Protein 7MHY (pdb70)

GO terms:
  GO:0005783 endoplasmic reticulum (C, IDA)
  GO:0005789 endoplasmic reticulum membrane (C, IDA)
  GO:0005794 Golgi apparatus (C, IDA)
  GO:0045880 positive regulation of smoothened signaling pathway (P, IDA)
  GO:0051604 protein maturation (P, IDA)
  GO:0019706 protein-cysteine S-palmitoyltransferase activity (F, IDA)
  GO:0005789 endoplasmic reticulum membrane (C, TAS)
  GO:0008374 O-acyltransferase activity (F, TAS)
  GO:0005515 protein binding (F, IPI)

InterPro domains:
  IPR004299 Membrane bound O-acyl transferase, MBOAT [PF03062] (125-441)
  IPR051085 Membrane-bound O-acyltransferase [PTHR13285] (1-488)

B-factor: mean 45.44, std 17.38, range [21.44, 92.47]

Solvent-accessible surface area: 40853 Å² total; per-residue (Å²): 142,20,49,89,163,20,66,47,97,28,79,120,34,8,86,37,15,18,135,104,2,40,116,19,0,82,90,12,0,72,103,16,42,121,14,0,46,75,1,9,120,13,94,110,48,133,75,34,83,59,38,51,24,6,32,35,39,93,35,11,42,13,15,34,82,19,17,132,115,105,19,70,157,10,36,94,18,1,37,71,47,1,32,118,7,18,104,141,41,31,138,94,6,5,86,61,2,30,120,25,0,37,131,0,0,130,26,13,0,27,90,40,0,24,49,31,0,60,88,6,0,56,67,3,32,74,37,0,102,144,91,31,56,124,76,3,45,91,17,2,64,118,19,2,26,55,5,71,88,122,48,44,45,70,71,3,36,185,101,30,106,78,66,49,45,5,62,0,0,40,54,0,1,26,13,0,3,4,1,1,1,2,0,0,1,16,10,4,16,13,6,49,0,13,35,31,58,14,38,45,63,67,21,0,23,2,0,0,0,3,4,6,0,1,14,35,6,12,16,2,57,3,67,36,2,22,122,16,6,31,86,79,124,117,68,76,94,178,56,15,119,75,50,33,62,123,13,80,39,161,13,114,81,35,82,122,74,0,7,42,15,3,0,55,9,0,0,21,0,0,15,44,0,30,3,11,0,74,53,10,59,43,96,1,0,30,0,0,8,24,0,8,26,24,4,36,28,6,4,32,13,13,23,20,3,47,10,4,11,9,0,110,15,6,36,7,97,18,29,67,47,9,82,42,20,32,27,10,29,20,8,34,13,15,60,122,55,20,39,29,4,20,46,81,6,21,61,112,10,11,34,108,55,49,9,12,76,130,133,35,58,141,15,10,65,115,1,12,37,86,16,24,39,22,11,0,61,32,76,10,27,119,106,63,4,109,47,16,5,60,58,0,65,93,8,16,32,84,33,44,40,72,153,113,98,64,110,49,115,102,68,33,63,62,57,59,85,183,92,58,67,58,26,84,23,72,109,82,0,42,116,7,6,66,25,1,12,67,10,42,21,0,19,2,8,48,50,23,16,43,98,1,6,127,15,10,113,60,35,16,44,81,133,12,149,69,200,43,4,96,62,50,46,34,69,10,57,22,15,0,4,28,0,5,26,118,9,128,92,61,102,131,22,132,14,60,18,39,50,80,46,142,10,48,92,63,36,57,13,118,1,31,0,103,4,51,48,40,106,22,76,7,14,31,0,0,0,0,11,25,58,112,71,116,21,10,56,9,0,0,18,6,0,7,41,65,49,43,54,75,68,19,107,151,13,51,117,46,9,70,12,65,34,58,135,107,44,27,9,0,60,0,61,4,51,88,1,72,84,113,28,24,6,38,0,13,0,0,0,0,9,1,7,2,5,0,0,23,48,36,3,111,13,4,97,2,49,10,97,152,6,127,20,79,20,80,48,148,51,27,115,17,77,121,41,40,129,2,64,0,54,4,158,4,79,77,36,0,62,149,95,22,20,0,0,0,0,8,15,56,119,80,109,31,5,97,5,2,0,10,31,5,72,33,106,48,108,79,17,57,84,55,5,62,5,58,30,38,21,41,87,4,38,0,28,0,68,46,3,52,50,67,3,38,3,33,0,8,0,0,0,0,47,68,31,67,16,37,16,4,59,12,0,99,1,32,57,136,101,111,10,60,12,37,32,115,64,182,109,55,6,15,0,91,6,44,63,34,88,14,49,54,24,0,0,0,0,0,24,35,14,113,64,141,18,7,67,16,1,0,19,2,15,5,64,57,29,58,44,72,58,6,103,114,17,130,79,182,24,52,15,46,53,47,119,50,96,0,31,2,83,90,111,0,30,5,10,0,0,12,0,51,21,104,41,37,2,0,15,90,32,0,104,14,3,70,20,89,53,71,22,94,12,92,52,131,72,33,94,120,103,6,48,2,46,16,99,88,64,1,81,44,72,35,58,40,29,3,1,1,2,0,10,17,87,117,80,107,25,5,51,14,34,2,58,47,30,49,42,54,72,135,114,64,0,67,16,92,57,63,66,7,49,2,57,85,87,51,9,24,3,14,0,0,0,4,8,40,127,57,22,28,18,5,50,10,0,128,39,37,103,99

Nearest PDB structures (foldseek):
  7urf-assembly1_A  TM=1.000E+00  e=2.811E-63  Homo sapiens
  7mhz-assembly1_A  TM=9.992E-01  e=2.027E-62  Homo sapiens
  7q1u-assembly1_A  TM=9.968E-01  e=4.047E-60  Homo sapiens
  7q6z-assembly1_A  TM=9.977E-01  e=3.311E-59  Homo sapiens
  6bug-assembly1_C  TM=6.279E-01  e=1.475E-06  Streptococcus thermophilus

Secondary structure (P-SEA, 3-state):
cccaaaaaaaaaaaaaaaaaaaaaaaaaaaaaaaaaaaabbbbbccccccccccccaaaaaaaaaaaacccaaaaaaaaaaaaaaaaccccaaaaaaaaaaaaaaaacccaaaaaaaaaaaaaaaaaaccccaaaaaaaaaaaaaaaccaaaaaaaaaacccaaaaaaaaaaaaaaaaaaaaaaaaaaacccccccccccaaaaaaaaaccccccccccccaaaaaaaaaccccccaaaaaaaaaaaaaaaaaaaaaaaaaaaccaaaaaaacaaaaacccaaaaaaaaaaaaaaaaaaaaaaaaaaaaaaaaaccccccccccccccccaaaaaaccaaaaaaaaacccccccccccccaaaaaaaaaaaaaaaaaaacccaaaaaaaaaaaaaaaaaaaaaaaaacaaaaaaaaacccaaaaaaaaaaaaaaaaaaaaaaaaaaaccaaaaaaaaaaccccccccaaaaaaaaaaaaaaaaaaaacccc/cbbbbbbbbbbbccccccccccccccccccbbbbbbbbbcccbbbbbccccccccccccccccccccbbbbbbccccbbbbbbcccccccbbbbbbbbbccccccccccccbbbbbcc/cbbbbbcccbbbbcccbbbbbbbbbccccccccbbbbbbbcccccccccccccccccccccccbbbbbcccccbbbbccccccccbbbbbbbccccccccccbbbbbcc/cccccccccccbbbbbbcccccccbbbbbbbbcccccccccccccccccbbbbcccccccbbbbbccccccccccbbbbbbbbccccccccccccccccc/cccccccccccccbbbbbcccccccccccccbbbbbcccccccccccccccccccccccccccccccccbbbbbbbbccccccccccbbbbbcc

Foldseek 3Di:
DDPPVLLVVLVVLLVVLQVVLLVQQLVVVVVCVVVLCVVFPFDFDPLPPTFTFGPQLCVLNLVVVCCVPQDVVLLVVLLVQLVVCLVPPLLCSLVSLLVSLLVSQCVQQNPVLSVLLVVLLVVLLVQLVVLDLVSNVVSLVVQLVCLPDDVSLVVLVVVDDDCSSSVQSSQQSLQLSLLSSLLSNCSSVDDDDVCPVCNDPSNSSSSQSNHLPRRHEFADHSVLVSVLSNPSDDDPVVVLVVLLVVLVVVLVVLVSVLRVLRRRGVLSSCLVPLVNLLPRDLSNVVNSLVSLVQSVLSSQCNVHSSSCSSVVSSVTHGFDAADGPLLDQALVVRLCGHRPRVSVSCVPSQQPVLPAPHPPLVSPLVSLLRSLVVVLVSVPVDPLSVQLSVLSSVRVSVVVVVVVVCPPPVNVVVCPVPDDPVVVLLVVLLVSLVRVVSVSLSVLCVSRNDSSSVSCCCVQPPVCNPPSVVVSSVSSSSSSSSSVVVVVPPD/DKAKEWDEAEEAEAQAKDKIKMFIDDDDDQWKKKWKWWAADVGDIDTAKIATQRPGDIDGDPVCPPFWDKDHHNVRRMIMIMGGNDDQVRFTWMKIFIDDDVRPDGPYIYPTYTYGHD/DKAKEKPDQEDEDAFFAKDKIKMFIPFWQPPLRFKWKWWAADPGDIDTAAGSQFHGDPPHDPQWGKDDDTRMIMIMGHGHHVVRFTKMKMWGDDSDDIDIYPIYGYDND/DAWEWDAAELPKIKTADDDDDQQPWKKWKWWQAPVGGIGTFWIARSNVRDIDGDPVNPDQKDKGDDDSMIMIDAQIWMKMFTADDDDGGGDDIYPTYGHD/DAWEWPDQEDEPKIKIADPDWQQAPVGFRQKWKWWAAVPGDTHTFARGAQHGPVCSFHDDTRMGMGDDPFTKMKMWGDRDPPIDIYPIHGYDHD

Organism: Homo sapiens (NCBI:txid9606)

Structure (mmCIF, N/CA/C/O backbone):
data_7MHY
#
_entry.id   7MHY
#
_cell.length_a   1.00
_cell.length_b   1.00
_cell.length_c   1.00
_cell.angle_alpha   90.00
_cell.angle_beta   90.00
_cell.angle_gamma   90.00
#
_symmetry.space_group_name_H-M   'P 1'
#
loop_
_entity.id
_entity.type
_entity.pdbx_description
1 polymer 'Protein-cysteine N-palmitoyltransferase HHAT'
2 polymer '1C06 Fab heavy chain'
3 polymer '1C06 Fab light chain'
4 polymer '3H02 Fab heavy chain'
5 polymer '3H02 Fab light chain'
6 non-polymer 'PROTOPORPHYRIN IX CONTAINING FE'
7 non-polymer Palmitoyl-CoA
8 non-polymer Digitonin
9 water water
#
loop_
_atom_site.group_PDB
_atom_site.id
_atom_site.type_symbol
_atom_site.label_atom_id
_atom_site.label_alt_id
_atom_site.label_comp_id
_atom_site.label_asym_id
_atom_site.label_entity_id
_atom_site.label_seq_id
_atom_site.pdbx_PDB_ins_code
_atom_site.Cartn_x
_atom_site.Cartn_y
_atom_site.Cartn_z
_atom_site.occupancy
_atom_site.B_iso_or_equiv
_atom_site.auth_seq_id
_atom_site.auth_comp_id
_atom_site.auth_asym_id
_atom_site.auth_atom_id
_atom_site.pdbx_PDB_model_num
ATOM 1 N N . MET A 1 1 ? 160.99900 191.77100 151.10900 1.000 66.61000 1 MET A N 1
ATOM 2 C CA . MET A 1 1 ? 160.07900 192.89700 151.04600 1.000 66.61000 1 MET A CA 1
ATOM 3 C C . MET A 1 1 ? 160.00100 193.64800 152.37100 1.000 66.61000 1 MET A C 1
ATOM 4 O O . MET A 1 1 ? 159.76700 194.85300 152.38900 1.000 66.61000 1 MET A O 1
ATOM 9 N N . LEU A 1 2 ? 160.20100 192.94500 153.47900 1.000 60.70000 2 LEU A N 1
ATOM 10 C CA . LEU A 1 2 ? 160.21800 193.61200 154.76400 1.000 60.70000 2 LEU A CA 1
ATOM 11 C C . LEU A 1 2 ? 161.47900 194.45900 154.87100 1.000 60.70000 2 LEU A C 1
ATOM 12 O O . LEU A 1 2 ? 162.46600 194.20000 154.18100 1.000 60.70000 2 LEU A O 1
ATOM 17 N N . PRO A 1 3 ? 161.47300 195.48300 155.71800 1.000 57.52000 3 PRO A N 1
ATOM 18 C CA . PRO A 1 3 ? 162.72100 196.19900 155.98700 1.000 57.52000 3 PRO A CA 1
ATOM 19 C C . PRO A 1 3 ? 163.75100 195.24500 156.56100 1.000 57.52000 3 PRO A C 1
ATOM 20 O O . PRO A 1 3 ? 163.41800 194.28800 157.26000 1.000 57.52000 3 PRO A O 1
ATOM 24 N N . ARG A 1 4 ? 165.01900 195.50100 156.24200 1.000 56.06000 4 ARG A N 1
ATOM 25 C CA . ARG A 1 4 ? 166.06300 194.57300 156.65200 1.000 56.06000 4 ARG A CA 1
ATOM 26 C C . ARG A 1 4 ? 166.10900 194.43100 158.16600 1.000 56.06000 4 ARG A C 1
ATOM 27 O O . ARG A 1 4 ? 166.27300 193.32300 158.68800 1.000 56.06000 4 ARG A O 1
ATOM 29 N N . TRP A 1 5 ? 165.95800 195.53900 158.89100 1.000 54.55000 5 TRP A N 1
ATOM 30 C CA . TRP A 1 5 ? 166.12600 195.49000 160.33700 1.000 54.55000 5 TRP A CA 1
ATOM 31 C C . TRP A 1 5 ? 165.01200 194.69400 161.00400 1.000 54.55000 5 TRP A C 1
ATOM 32 O O . TRP A 1 5 ? 165.25400 193.98400 161.98300 1.000 54.55000 5 TRP A O 1
ATOM 43 N N . GLU A 1 6 ? 163.78700 194.79600 160.49100 1.000 50.73000 6 GLU A N 1
ATOM 44 C CA . GLU A 1 6 ? 162.68600 194.03200 161.06800 1.000 50.73000 6 GLU A CA 1
ATOM 45 C C . GLU A 1 6 ? 162.92200 192.53500 160.93300 1.000 50.73000 6 GLU A C 1
ATOM 46 O O . GLU A 1 6 ? 162.71100 191.78000 161.88600 1.000 50.73000 6 GLU A O 1
ATOM 52 N N . LEU A 1 7 ? 163.36200 192.08700 159.76100 1.000 46.76000 7 LEU A N 1
ATOM 53 C CA . LEU A 1 7 ? 163.64900 190.67300 159.57500 1.000 46.76000 7 LEU A CA 1
ATOM 54 C C . LEU A 1 7 ? 164.84700 190.24000 160.40600 1.000 46.76000 7 LEU A C 1
ATOM 55 O O . LEU A 1 7 ? 164.90100 189.09800 160.86600 1.000 46.76000 7 LEU A O 1
ATOM 60 N N . ALA A 1 8 ? 165.82300 191.12800 160.58700 1.000 45.39000 8 ALA A N 1
ATOM 61 C CA . ALA A 1 8 ? 166.95800 190.83300 161.45200 1.000 45.39000 8 ALA A CA 1
ATOM 62 C C . ALA A 1 8 ? 166.51800 190.61700 162.89300 1.000 45.39000 8 ALA A C 1
ATOM 63 O O . ALA A 1 8 ? 167.03100 189.72600 163.57500 1.000 45.39000 8 ALA A O 1
ATOM 65 N N . LEU A 1 9 ? 165.58700 191.43600 163.38400 1.000 44.05000 9 LEU A N 1
ATOM 66 C CA . LEU A 1 9 ? 165.07400 191.24000 164.73800 1.000 44.05000 9 LEU A CA 1
ATOM 67 C C . LEU A 1 9 ? 164.35100 189.90900 164.87100 1.000 44.05000 9 LEU A C 1
ATOM 68 O O . LEU A 1 9 ? 164.47300 189.23000 165.89400 1.000 44.05000 9 LEU A O 1
ATOM 73 N N . TYR A 1 10 ? 163.58500 189.52700 163.85600 1.000 39.90000 10 TYR A N 1
ATOM 74 C CA . TYR A 1 10 ? 162.90900 188.23900 163.88700 1.000 39.90000 10 TYR A CA 1
ATOM 75 C C . TYR A 1 10 ? 163.91000 187.09800 163.97200 1.000 39.90000 10 TYR A C 1
ATOM 76 O O . TYR A 1 10 ? 163.70500 186.14000 164.72300 1.000 39.90000 10 TYR A O 1
ATOM 85 N N . LEU A 1 11 ? 164.99000 187.17200 163.19400 1.000 40.99000 11 LEU A N 1
ATOM 86 C CA . LEU A 1 11 ? 165.99900 186.12100 163.23200 1.000 40.99000 11 LEU A CA 1
ATOM 87 C C . LEU A 1 11 ? 166.67800 186.05100 164.59500 1.000 40.99000 11 LEU A C 1
ATOM 88 O O . LEU A 1 11 ? 166.98300 184.95900 165.08700 1.000 40.99000 11 LEU A O 1
ATOM 93 N N . LEU A 1 12 ? 166.96900 187.20500 165.19800 1.000 40.36000 12 LEU A N 1
ATOM 94 C CA . LEU A 1 12 ? 167.55700 187.21200 166.53300 1.000 40.36000 12 LEU A CA 1
ATOM 95 C C . LEU A 1 12 ? 166.62300 186.57800 167.55300 1.000 40.36000 12 LEU A C 1
ATOM 96 O O . LEU A 1 12 ? 167.05800 185.78800 168.39600 1.000 40.36000 12 LEU A O 1
ATOM 101 N N . ALA A 1 13 ? 165.33900 186.93300 167.50900 1.000 37.98000 13 ALA A N 1
ATOM 102 C CA . ALA A 1 13 ? 164.37500 186.36400 168.44300 1.000 37.98000 13 ALA A CA 1
ATOM 103 C C . ALA A 1 13 ? 164.23200 184.86300 168.24000 1.000 37.98000 13 ALA A C 1
ATOM 104 O O . ALA A 1 13 ? 164.06300 184.11300 169.20500 1.000 37.98000 13 ALA A O 1
ATOM 106 N N . SER A 1 14 ? 164.25100 184.41200 166.98700 1.000 36.82000 14 SER A N 1
ATOM 107 C CA . SER A 1 14 ? 164.10100 182.98900 166.70700 1.000 36.82000 14 SER A CA 1
ATOM 108 C C . SER A 1 14 ? 165.28800 182.20500 167.24700 1.000 36.82000 14 SER A C 1
ATOM 109 O O . SER A 1 14 ? 165.11700 181.18000 167.91400 1.000 36.82000 14 SER A O 1
ATOM 112 N N . LEU A 1 15 ? 166.50200 182.65200 166.92800 1.000 36.27000 15 LEU A N 1
ATOM 113 C CA . LEU A 1 15 ? 167.70700 182.03800 167.47400 1.000 36.27000 15 LEU A CA 1
ATOM 114 C C . LEU A 1 15 ? 167.73100 182.11500 168.99200 1.000 36.27000 15 LEU A C 1
ATOM 115 O O . LEU A 1 15 ? 168.28300 181.23200 169.65200 1.000 36.27000 15 LEU A O 1
ATOM 120 N N . GLY A 1 16 ? 167.17600 183.18600 169.55800 1.000 36.46000 16 GLY A N 1
ATOM 121 C CA . GLY A 1 16 ? 167.17000 183.33400 171.00200 1.000 36.46000 16 GLY A CA 1
ATOM 122 C C . GLY A 1 16 ? 166.41000 182.24500 171.73400 1.000 36.46000 16 GLY A C 1
ATOM 123 O O . GLY A 1 16 ? 166.92100 181.66700 172.69200 1.000 36.46000 16 GLY A O 1
ATOM 124 N N . PHE A 1 17 ? 165.17700 181.94800 171.31300 1.000 33.88000 17 PHE A N 1
ATOM 125 C CA . PHE A 1 17 ? 164.44700 180.96400 172.10500 1.000 33.88000 17 PHE A CA 1
ATOM 126 C C . PHE A 1 17 ? 164.97900 179.55500 171.87900 1.000 33.88000 17 PHE A C 1
ATOM 127 O O . PHE A 1 17 ? 164.93300 178.73900 172.79900 1.000 33.88000 17 PHE A O 1
ATOM 135 N N . HIS A 1 18 ? 165.45900 179.23100 170.67600 1.000 34.20000 18 HIS A N 1
ATOM 136 C CA . HIS A 1 18 ? 166.12900 177.94700 170.48700 1.000 34.20000 18 HIS A CA 1
ATOM 137 C C . HIS A 1 18 ? 167.25300 177.74300 171.48900 1.000 34.20000 18 HIS A C 1
ATOM 138 O O . HIS A 1 18 ? 167.27900 176.74700 172.21500 1.000 34.20000 18 HIS A O 1
ATOM 145 N N . PHE A 1 19 ? 168.18200 178.69000 171.56100 1.000 39.42000 19 PHE A N 1
ATOM 146 C CA . PHE A 1 19 ? 169.38000 178.44600 172.35200 1.000 39.42000 19 PHE A CA 1
ATOM 147 C C . PHE A 1 19 ? 169.11200 178.55500 173.84600 1.000 39.42000 19 PHE A C 1
ATOM 148 O O . PHE A 1 19 ? 169.68500 177.79500 174.63000 1.000 39.42000 19 PHE A O 1
ATOM 156 N N . TYR A 1 20 ? 168.25500 179.48400 174.27100 1.000 38.83000 20 TYR A N 1
ATOM 157 C CA . TYR A 1 20 ? 167.95400 179.56400 175.69600 1.000 38.83000 20 TYR A CA 1
ATOM 158 C C . TYR A 1 20 ? 167.16900 178.35200 176.17500 1.000 38.83000 20 TYR A C 1
ATOM 159 O O . TYR A 1 20 ? 167.40400 177.85100 177.27700 1.000 38.83000 20 TYR A O 1
ATOM 168 N N . SER A 1 21 ? 166.22700 177.87200 175.37100 1.000 34.86000 21 SER A N 1
ATOM 169 C CA . SER A 1 21 ? 165.47100 176.68500 175.74600 1.000 34.86000 21 SER A CA 1
ATOM 170 C C . SER A 1 21 ? 166.36700 175.45300 175.80000 1.000 34.86000 21 SER A C 1
ATOM 171 O O . SER A 1 21 ? 166.15200 174.56100 176.62400 1.000 34.86000 21 SER A O 1
ATOM 174 N N . PHE A 1 22 ? 167.35100 175.37000 174.90800 1.000 36.05000 22 PHE A N 1
ATOM 175 C CA . PHE A 1 22 ? 168.33200 174.29100 174.98000 1.000 36.05000 22 PHE A CA 1
ATOM 176 C C . PHE A 1 22 ? 169.12200 174.34400 176.27900 1.000 36.05000 22 PHE A C 1
ATOM 177 O O . PHE A 1 22 ? 169.42700 173.30400 176.86700 1.000 36.05000 22 PHE A O 1
ATOM 185 N N . TYR A 1 23 ? 169.49000 175.54300 176.72300 1.000 44.35000 23 TYR A N 1
ATOM 186 C CA . TYR A 1 23 ? 170.17900 175.68300 177.99900 1.000 44.35000 23 TYR A CA 1
ATOM 187 C C . TYR A 1 23 ? 169.31900 175.17700 179.14500 1.000 44.35000 23 TYR A C 1
ATOM 188 O O . TYR A 1 23 ? 169.81800 174.51700 180.06100 1.000 44.35000 23 TYR A O 1
ATOM 197 N N . GLU A 1 24 ? 168.02900 175.49900 179.12800 1.000 37.39000 24 GLU A N 1
ATOM 198 C CA . GLU A 1 24 ? 167.14100 175.04700 180.19000 1.000 37.39000 24 GLU A CA 1
ATOM 199 C C . GLU A 1 24 ? 167.07900 173.52800 180.25600 1.000 37.39000 24 GLU A C 1
ATOM 200 O O . GLU A 1 24 ? 167.08800 172.94800 181.34500 1.000 37.39000 24 GLU A O 1
ATOM 205 N N . VAL A 1 25 ? 166.98400 172.87100 179.10100 1.000 33.48000 25 VAL A N 1
ATOM 206 C CA . VAL A 1 25 ? 166.92800 171.41400 179.05800 1.000 33.48000 25 VAL A CA 1
ATOM 207 C C . VAL A 1 25 ? 168.23900 170.80600 179.53400 1.000 33.48000 25 VAL A C 1
ATOM 208 O O . VAL A 1 25 ? 168.24700 169.77700 180.21500 1.000 33.48000 25 VAL A O 1
ATOM 212 N N . TYR A 1 26 ? 169.36600 171.41100 179.16700 1.000 36.35000 26 TYR A N 1
ATOM 213 C CA . TYR A 1 26 ? 170.65500 170.91200 179.62900 1.000 36.35000 26 TYR A CA 1
ATOM 214 C C . TYR A 1 26 ? 170.75000 170.94700 181.14400 1.000 36.35000 26 TYR A C 1
ATOM 215 O O . TYR A 1 26 ? 171.30000 170.03200 181.76200 1.000 36.35000 26 TYR A O 1
ATOM 224 N N . LYS A 1 27 ? 170.24000 172.00900 181.75700 1.000 37.58000 27 LYS A N 1
ATOM 225 C CA . LYS A 1 27 ? 170.32300 172.15200 183.20300 1.000 37.58000 27 LYS A CA 1
ATOM 226 C C . LYS A 1 27 ? 169.41700 171.15900 183.92700 1.000 37.58000 27 LYS A C 1
ATOM 227 O O . LYS A 1 27 ? 169.81700 170.58400 184.94300 1.000 37.58000 27 LYS A O 1
ATOM 233 N N . VAL A 1 28 ? 168.18700 170.96000 183.44800 1.000 35.72000 28 VAL A N 1
ATOM 234 C CA . VAL A 1 28 ? 167.29900 169.97800 184.07200 1.000 35.72000 28 VAL A CA 1
ATOM 235 C C . VAL A 1 28 ? 167.93400 168.59100 184.07200 1.000 35.72000 28 VAL A C 1
ATOM 236 O O . VAL A 1 28 ? 167.99700 167.92300 185.10600 1.000 35.72000 28 VAL A O 1
ATOM 240 N N . SER A 1 29 ? 168.41500 168.13700 182.92300 1.000 34.28000 29 SER A N 1
ATOM 241 C CA . SER A 1 29 ? 169.43000 167.09800 182.94000 1.000 34.28000 29 SER A CA 1
ATOM 242 C C . SER A 1 29 ? 170.72600 167.71800 183.43600 1.000 34.28000 29 SER A C 1
ATOM 245 N N . ARG A 1 30 ? 171.54100 166.92400 184.10800 1.000 38.92000 30 ARG A N 1
ATOM 246 C CA . ARG A 1 30 ? 172.61200 167.36000 184.98800 1.000 38.92000 30 ARG A CA 1
ATOM 247 C C . ARG A 1 30 ? 172.06600 167.73500 186.35400 1.000 38.92000 30 ARG A C 1
ATOM 248 O O . ARG A 1 30 ? 172.84300 167.84600 187.29600 1.000 38.92000 30 ARG A O 1
ATOM 256 N N . GLU A 1 31 ? 170.75900 167.90900 186.50900 1.000 40.81000 31 GLU A N 1
ATOM 257 C CA . GLU A 1 31 ? 170.14300 167.98800 187.82200 1.000 40.81000 31 GLU A CA 1
ATOM 258 C C . GLU A 1 31 ? 169.48700 166.68300 188.23100 1.000 40.81000 31 GLU A C 1
ATOM 259 O O . GLU A 1 31 ? 169.38500 166.39800 189.42600 1.000 40.81000 31 GLU A O 1
ATOM 265 N N . HIS A 1 32 ? 169.06800 165.87000 187.26600 1.000 37.09000 32 HIS A N 1
ATOM 266 C CA . HIS A 1 32 ? 168.43800 164.59200 187.55000 1.000 37.09000 32 HIS A CA 1
ATOM 267 C C . HIS A 1 32 ? 169.22800 163.44700 186.94100 1.000 37.09000 32 HIS A C 1
ATOM 268 O O . HIS A 1 32 ? 168.65700 162.42800 186.56700 1.000 37.09000 32 HIS A O 1
ATOM 275 N N . GLU A 1 33 ? 170.54400 163.60300 186.82800 1.000 39.72000 33 GLU A N 1
ATOM 276 C CA . GLU A 1 33 ? 171.34900 162.54900 186.22600 1.000 39.72000 33 GLU A CA 1
ATOM 277 C C . GLU A 1 33 ? 171.29700 161.27900 187.06100 1.000 39.72000 33 GLU A C 1
ATOM 278 O O . GLU A 1 33 ? 171.17900 160.17600 186.52100 1.000 39.72000 33 GLU A O 1
ATOM 284 N N . GLU A 1 34 ? 171.40200 161.41300 188.38300 1.000 39.45000 34 GLU A N 1
ATOM 285 C CA . GLU A 1 34 ? 171.38700 160.24400 189.25200 1.000 39.45000 34 GLU A CA 1
ATOM 286 C C . GLU A 1 34 ? 170.00900 159.60300 189.29700 1.000 39.45000 34 GLU A C 1
ATOM 287 O O . GLU A 1 34 ? 169.89100 158.37600 189.34800 1.000 39.45000 34 GLU A O 1
ATOM 293 N N . GLU A 1 35 ? 168.95700 160.41700 189.31200 1.000 37.61000 35 GLU A N 1
ATOM 294 C CA . GLU A 1 35 ? 167.60700 159.86900 189.29900 1.000 37.61000 35 GLU A CA 1
ATOM 295 C C . GLU A 1 35 ? 167.30600 159.17200 187.98100 1.000 37.61000 35 GLU A C 1
ATOM 296 O O . GLU A 1 35 ? 166.63700 158.13700 187.96200 1.000 37.61000 35 GLU A O 1
ATOM 302 N N . LEU A 1 36 ? 167.77600 159.73200 186.86700 1.000 35.28000 36 LEU A N 1
ATOM 303 C CA . LEU A 1 36 ? 167.53700 159.13100 185.56300 1.000 35.28000 36 LEU A CA 1
ATOM 304 C C . LEU A 1 36 ? 168.42400 157.92000 185.32100 1.000 35.28000 36 LEU A C 1
ATOM 305 O O . LEU A 1 36 ? 168.05500 157.03300 184.54900 1.000 35.28000 36 LEU A O 1
ATOM 310 N N . ASP A 1 37 ? 169.58800 157.86600 185.96500 1.000 38.74000 37 ASP A N 1
ATOM 311 C CA . ASP A 1 37 ? 170.52200 156.77400 185.72500 1.000 38.74000 37 ASP A CA 1
ATOM 312 C C . ASP A 1 37 ? 169.98500 155.44700 186.23500 1.000 38.74000 37 ASP A C 1
ATOM 313 O O . ASP A 1 37 ? 170.24000 154.40000 185.63100 1.000 38.74000 37 ASP A O 1
ATOM 318 N N . GLN A 1 38 ? 169.25700 155.45700 187.35000 1.000 36.20000 38 GLN A N 1
ATOM 319 C CA . GLN A 1 38 ? 168.77900 154.20800 187.92200 1.000 36.20000 38 GLN A CA 1
ATOM 320 C C . GLN A 1 38 ? 167.50500 153.69400 187.27400 1.000 36.20000 38 GLN A C 1
ATOM 321 O O . GLN A 1 38 ? 167.13100 152.54500 187.51800 1.000 36.20000 38 GLN A O 1
ATOM 327 N N . GLU A 1 39 ? 166.82900 154.50100 186.46600 1.000 34.19000 39 GLU A N 1
ATOM 328 C CA . GLU A 1 39 ? 165.67000 154.02900 185.72400 1.000 34.19000 39 GLU A CA 1
ATOM 329 C C . GLU A 1 39 ? 165.97300 153.78800 184.25900 1.000 34.19000 39 GLU A C 1
ATOM 330 O O . GLU A 1 39 ? 165.34000 152.93500 183.63800 1.000 34.19000 39 GLU A O 1
ATOM 336 N N . PHE A 1 40 ? 166.91200 154.53700 183.69800 1.000 34.27000 40 PHE A N 1
ATOM 337 C CA . PHE A 1 40 ? 167.35000 154.38900 182.32000 1.000 34.27000 40 PHE A CA 1
ATOM 338 C C . PHE A 1 40 ? 168.86000 154.28000 182.33300 1.000 34.27000 40 PHE A C 1
ATOM 339 O O . PHE A 1 40 ? 169.53200 155.08100 182.98300 1.000 34.27000 40 PHE A O 1
ATOM 347 N N . GLU A 1 41 ? 169.39300 153.28900 181.64500 1.000 41.78000 41 GLU A N 1
ATOM 348 C CA . GLU A 1 41 ? 170.83500 153.09700 181.63500 1.000 41.78000 41 GLU A CA 1
ATOM 349 C C . GLU A 1 41 ? 171.47500 154.16200 180.75300 1.000 41.78000 41 GLU A C 1
ATOM 350 O O . GLU A 1 41 ? 171.24900 154.19100 179.53900 1.000 41.78000 41 GLU A O 1
ATOM 356 N N . LEU A 1 42 ? 172.25400 155.05200 181.36000 1.000 39.31000 42 LEU A N 1
ATOM 357 C CA . LEU A 1 42 ? 172.97000 156.08100 180.62200 1.000 39.31000 42 LEU A CA 1
ATOM 358 C C . LEU A 1 42 ? 174.34100 155.54100 180.24400 1.000 39.31000 42 LEU A C 1
ATOM 359 O O . LEU A 1 42 ? 175.13300 155.18000 181.11800 1.000 39.31000 42 LEU A O 1
ATOM 364 N N . GLU A 1 43 ? 174.62000 155.49500 178.94800 1.000 45.64000 43 GLU A N 1
ATOM 365 C CA . GLU A 1 43 ? 175.86000 154.91500 178.46300 1.000 45.64000 43 GLU A CA 1
ATOM 366 C C . GLU A 1 43 ? 177.04100 155.82700 178.76100 1.000 45.64000 43 GLU A C 1
ATOM 367 O O . GLU A 1 43 ? 176.92600 157.05100 178.75200 1.000 45.64000 43 GLU A O 1
ATOM 373 N N . THR A 1 44 ? 178.18700 155.21400 179.02700 1.000 51.47000 44 THR A N 1
ATOM 374 C CA . THR A 1 44 ? 179.41500 155.93300 179.34000 1.000 51.47000 44 THR A CA 1
ATOM 375 C C . THR A 1 44 ? 180.40200 155.75600 178.19600 1.000 51.47000 44 THR A C 1
ATOM 376 O O . THR A 1 44 ? 180.73100 154.62700 177.82400 1.000 51.47000 44 THR A O 1
ATOM 380 N N . ASP A 1 45 ? 180.87500 156.87100 177.64800 1.000 54.82000 45 ASP A N 1
ATOM 381 C CA . ASP A 1 45 ? 181.85600 156.85400 176.57600 1.000 54.82000 45 ASP A CA 1
ATOM 382 C C . ASP A 1 45 ? 182.69800 158.11700 176.65300 1.000 54.82000 45 ASP A C 1
ATOM 383 O O . ASP A 1 45 ? 182.29600 159.11900 177.24700 1.000 54.82000 45 ASP A O 1
ATOM 388 N N . THR A 1 46 ? 183.87900 158.05400 176.04100 1.000 58.47000 46 THR A N 1
ATOM 389 C CA . THR A 1 46 ? 184.85700 159.13400 176.08600 1.000 58.47000 46 THR A CA 1
ATOM 390 C C . THR A 1 46 ? 184.69900 160.12300 174.94100 1.000 58.47000 46 THR A C 1
ATOM 391 O O . THR A 1 46 ? 185.66700 160.78700 174.55700 1.000 58.47000 46 THR A O 1
ATOM 395 N N . LEU A 1 47 ? 183.50000 160.24100 174.38500 1.000 54.33000 47 LEU A N 1
ATOM 396 C CA . LEU A 1 47 ? 183.30600 161.08000 173.21400 1.000 54.33000 47 LEU A CA 1
ATOM 397 C C . LEU A 1 47 ? 183.21300 162.56200 173.55400 1.000 54.33000 47 LEU A C 1
ATOM 398 O O . LEU A 1 47 ? 183.59600 163.40100 172.73300 1.000 54.33000 47 LEU A O 1
ATOM 403 N N . PHE A 1 48 ? 182.70200 162.91400 174.73000 1.000 51.10000 48 PHE A N 1
ATOM 404 C CA . PHE A 1 48 ? 182.43700 164.30900 175.06800 1.000 51.10000 48 PHE A CA 1
ATOM 405 C C . PHE A 1 48 ? 182.92000 164.63700 176.46600 1.000 51.10000 48 PHE A C 1
ATOM 406 O O . PHE A 1 48 ? 182.21700 165.25500 177.26300 1.000 51.10000 48 PHE A O 1
ATOM 414 N N . GLY A 1 49 ? 184.13800 164.22100 176.78600 1.000 61.03000 49 GLY A N 1
ATOM 415 C CA . GLY A 1 49 ? 184.75900 164.63800 178.03100 1.000 61.03000 49 GLY A CA 1
ATOM 416 C C . GLY A 1 49 ? 184.06800 164.16700 179.29000 1.000 61.03000 49 GLY A C 1
ATOM 417 O O . GLY A 1 49 ? 184.03400 164.90100 180.28500 1.000 61.03000 49 GLY A O 1
ATOM 418 N N . GLY A 1 50 ? 183.52900 162.95400 179.28200 1.000 54.87000 50 GLY A N 1
ATOM 419 C CA . GLY A 1 50 ? 182.97000 162.37000 180.48100 1.000 54.87000 50 GLY A CA 1
ATOM 420 C C . GLY A 1 50 ? 181.47600 162.50300 180.65600 1.000 54.87000 50 GLY A C 1
ATOM 421 O O . GLY A 1 50 ? 180.95300 162.04600 181.67600 1.000 54.87000 50 GLY A O 1
ATOM 422 N N . LEU A 1 51 ? 180.77100 163.11000 179.71200 1.000 47.69000 51 LEU A N 1
ATOM 423 C CA . LEU A 1 51 ? 179.32300 163.12100 179.79300 1.000 47.69000 51 LEU A CA 1
ATOM 424 C C . LEU A 1 51 ? 178.77100 161.72600 179.54200 1.000 47.69000 51 LEU A C 1
ATOM 425 O O . LEU A 1 51 ? 179.42300 160.86600 178.95000 1.000 47.69000 51 LEU A O 1
ATOM 430 N N . LYS A 1 52 ? 177.55100 161.50400 180.00700 1.000 40.58000 52 LYS A N 1
ATOM 431 C CA . LYS A 1 52 ? 176.83900 160.26100 179.77600 1.000 40.58000 52 LYS A CA 1
ATOM 432 C C . LYS A 1 52 ? 175.76300 160.49100 178.72800 1.000 40.58000 52 LYS A C 1
ATOM 433 O O . LYS A 1 52 ? 175.12000 161.54100 178.71000 1.000 40.58000 52 LYS A O 1
ATOM 439 N N . LYS A 1 53 ? 175.57600 159.51000 177.85700 1.000 36.70000 53 LYS A N 1
ATOM 440 C CA . LYS A 1 53 ? 174.62600 159.59700 176.76100 1.000 36.70000 53 LYS A CA 1
ATOM 441 C C . LYS A 1 53 ? 173.32400 158.91000 177.13000 1.000 36.70000 53 LYS A C 1
ATOM 442 O O . LYS A 1 53 ? 173.32600 157.84100 177.74100 1.000 36.70000 53 LYS A O 1
ATOM 448 N N . ASP A 1 54 ? 172.21300 159.52800 176.75700 1.000 32.24000 54 ASP A N 1
ATOM 449 C CA . ASP A 1 54 ? 170.90800 158.90100 176.86700 1.000 32.24000 54 ASP A CA 1
ATOM 450 C C . ASP A 1 54 ? 170.66100 158.08300 175.60500 1.000 32.24000 54 ASP 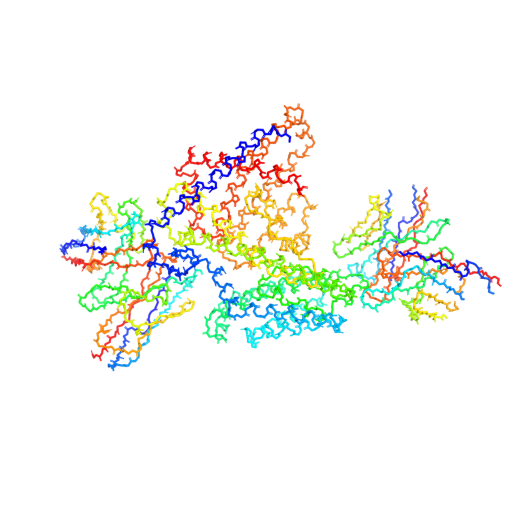A C 1
ATOM 451 O O . ASP A 1 54 ? 170.70800 158.61800 174.49400 1.000 32.24000 54 ASP A O 1
ATOM 456 N N . ALA A 1 55 ? 170.39500 156.79400 175.77500 1.000 30.68000 55 ALA A N 1
ATOM 457 C CA . ALA A 1 55 ? 170.22500 155.86400 174.67000 1.000 30.68000 55 ALA A CA 1
ATOM 458 C C . ALA A 1 55 ? 168.83800 155.24600 174.69400 1.000 30.68000 55 ALA A C 1
ATOM 459 O O . ALA A 1 55 ? 168.66900 154.04700 174.48700 1.000 30.68000 55 ALA A O 1
ATOM 461 N N . THR A 1 56 ? 167.83000 156.07200 174.94900 1.000 28.36000 56 THR A N 1
ATOM 462 C CA . THR A 1 56 ? 166.46800 155.61100 175.15800 1.000 28.36000 56 THR A CA 1
ATOM 463 C C . THR A 1 56 ? 165.62100 155.65900 173.89300 1.000 28.36000 56 THR A C 1
ATOM 464 O O . THR A 1 56 ? 164.57400 155.00500 173.83800 1.000 28.36000 56 THR A O 1
ATOM 468 N N . ASP A 1 57 ? 166.07000 156.37400 172.86200 1.000 28.00000 57 ASP A N 1
ATOM 469 C CA . ASP A 1 57 ? 165.25500 156.57800 171.66700 1.000 28.00000 57 ASP A CA 1
ATOM 470 C C . ASP A 1 57 ? 164.85200 155.26800 170.99200 1.000 28.00000 57 ASP A C 1
ATOM 471 O O . ASP A 1 57 ? 163.75000 155.17000 170.44000 1.000 28.00000 57 ASP A O 1
ATOM 476 N N . PHE A 1 58 ? 165.71800 154.26600 171.03600 1.000 26.26000 58 PHE A N 1
ATOM 477 C CA . PHE A 1 58 ? 165.56600 152.93600 170.44800 1.000 26.26000 58 PHE A CA 1
ATOM 478 C C . PHE A 1 58 ? 165.73900 152.93800 168.93700 1.000 26.26000 58 PHE A C 1
ATOM 479 O O . PHE A 1 58 ? 166.07400 151.90900 168.35600 1.000 26.26000 58 PHE A O 1
ATOM 487 N N . GLU A 1 59 ? 165.64500 154.08400 168.29300 1.000 28.10000 59 GLU A N 1
ATOM 488 C CA . GLU A 1 59 ? 165.85500 154.03600 166.85800 1.000 28.10000 59 GLU A CA 1
ATOM 489 C C . GLU A 1 59 ? 167.30400 154.34800 166.54600 1.000 28.10000 59 GLU A C 1
ATOM 490 O O . GLU A 1 59 ? 167.94200 153.64500 165.76400 1.000 28.10000 59 GLU A O 1
ATOM 496 N N . TRP A 1 60 ? 167.82400 155.40900 167.15400 1.000 26.27000 60 TRP A N 1
ATOM 497 C CA . TRP A 1 60 ? 169.24600 155.68900 167.07600 1.000 26.27000 60 TRP A CA 1
ATOM 498 C C . TRP A 1 60 ? 170.06800 154.49400 167.54100 1.000 26.27000 60 TRP A C 1
ATOM 499 O O . TRP A 1 60 ? 170.98400 154.05300 166.84700 1.000 26.27000 60 TRP A O 1
ATOM 510 N N . SER A 1 61 ? 169.74000 153.94700 168.71100 1.000 27.98000 61 SER A N 1
ATOM 511 C CA . SER A 1 61 ? 170.54000 152.86700 169.28000 1.000 27.98000 61 SER A CA 1
ATOM 512 C C . SER A 1 61 ? 170.45000 151.58900 168.45500 1.000 27.98000 61 SER A C 1
ATOM 513 O O . SER A 1 61 ? 171.46200 150.91200 168.24700 1.000 27.98000 61 SER A O 1
ATOM 516 N N . PHE A 1 62 ? 169.25100 151.23100 168.00000 1.000 26.71000 62 PHE A N 1
ATOM 517 C CA . PHE A 1 62 ? 169.07600 150.03100 167.18800 1.000 26.71000 62 PHE A CA 1
ATOM 518 C C . PHE A 1 62 ? 169.90900 150.08900 165.91200 1.000 26.71000 62 PHE A C 1
ATOM 519 O O . PHE A 1 62 ? 170.65500 149.15600 165.60500 1.000 26.71000 62 PHE A O 1
ATOM 527 N N . TRP A 1 63 ? 169.78600 151.17300 165.14700 1.000 26.48000 63 TRP A N 1
ATOM 528 C CA . TRP A 1 63 ? 170.49400 151.27200 163.87600 1.000 26.48000 63 TRP A CA 1
ATOM 529 C C . TRP A 1 63 ? 171.98900 151.46500 164.06900 1.000 26.48000 63 TRP A C 1
ATOM 530 O O . TRP A 1 63 ? 172.77600 151.04700 163.21800 1.000 26.48000 63 TRP A O 1
ATOM 541 N N . MET A 1 64 ? 172.40100 152.12300 165.15300 1.000 31.97000 64 MET A N 1
ATOM 542 C CA . MET A 1 64 ? 173.82600 152.26400 165.43500 1.000 31.97000 64 MET A CA 1
ATOM 543 C C . MET A 1 64 ? 174.46700 150.92600 165.76600 1.000 31.97000 64 MET A C 1
ATOM 544 O O . MET A 1 64 ? 175.61000 150.67300 165.37700 1.000 31.97000 64 MET A O 1
ATOM 549 N N . GLU A 1 65 ? 173.77300 150.07500 166.51800 1.000 33.37000 65 GLU A N 1
ATOM 550 C CA . GLU A 1 65 ? 174.31600 148.75700 166.82500 1.000 33.37000 65 GLU A CA 1
ATOM 551 C C . GLU A 1 65 ? 174.44300 147.89400 165.57700 1.000 33.37000 65 GLU A C 1
ATOM 552 O O . GLU A 1 65 ? 175.47000 147.24300 165.36500 1.000 33.37000 65 GLU A O 1
ATOM 558 N N . TRP A 1 66 ? 173.40100 147.86300 164.74500 1.000 29.41000 66 TRP A N 1
ATOM 559 C CA . TRP A 1 66 ? 173.45800 147.07400 163.52200 1.000 29.41000 66 TRP A CA 1
ATOM 560 C C . TRP A 1 66 ? 174.54800 147.58400 162.59200 1.000 29.41000 66 TRP A C 1
ATOM 561 O O . TRP A 1 66 ? 175.20500 146.80000 161.90000 1.000 29.41000 66 TRP A O 1
ATOM 572 N N . GLY A 1 67 ? 174.75300 148.89900 162.56000 1.000 32.98000 67 GLY A N 1
ATOM 573 C CA . GLY A 1 67 ? 175.80200 149.45800 161.72900 1.000 32.98000 67 GLY A CA 1
ATOM 574 C C . GLY A 1 67 ? 177.20200 149.12300 162.20400 1.000 32.98000 67 GLY A C 1
ATOM 575 O O . GLY A 1 67 ? 178.08500 148.84800 161.39400 1.000 32.98000 67 GLY A O 1
ATOM 576 N N . LYS A 1 68 ? 177.43800 149.17300 163.51500 1.000 37.30000 68 LYS A N 1
ATOM 577 C CA . LYS A 1 68 ? 178.75800 148.82200 164.02500 1.000 37.30000 68 LYS A CA 1
ATOM 578 C C . LYS A 1 68 ? 179.08300 147.36200 163.76100 1.000 37.30000 68 LYS A C 1
ATOM 579 O O . LYS A 1 68 ? 180.23100 147.01500 163.47000 1.000 37.30000 68 LYS A O 1
ATOM 585 N N . GLN A 1 69 ? 178.09300 146.48500 163.89700 1.000 36.35000 69 GLN A N 1
ATOM 586 C CA . GLN A 1 69 ? 178.35100 145.05900 163.77000 1.000 36.35000 69 GLN A CA 1
ATOM 587 C C . GLN A 1 69 ? 178.39800 144.61500 162.31500 1.000 36.35000 69 GLN A C 1
ATOM 588 O O . GLN A 1 69 ? 179.37900 144.01300 161.87000 1.000 36.35000 69 GLN A O 1
ATOM 594 N N . TRP A 1 70 ? 177.33600 144.88100 161.56400 1.000 33.42000 70 TRP A N 1
ATOM 595 C CA . TRP A 1 70 ? 177.17700 144.27300 160.25200 1.000 33.42000 70 TRP A CA 1
ATOM 596 C C . TRP A 1 70 ? 177.03400 145.27700 159.12500 1.000 33.42000 70 TRP A C 1
ATOM 597 O O . TRP A 1 70 ? 177.68800 145.12800 158.09200 1.000 33.42000 70 TRP A O 1
ATOM 608 N N . LEU A 1 71 ? 176.20500 146.30400 159.29700 1.000 31.48000 71 LEU A N 1
ATOM 609 C CA . LEU A 1 71 ? 175.66100 147.00100 158.13800 1.000 31.48000 71 LEU A CA 1
ATOM 610 C C . LEU A 1 71 ? 176.72600 147.80400 157.40800 1.000 31.48000 71 LEU A C 1
ATOM 611 O O . LEU A 1 71 ? 176.69700 147.89600 156.17800 1.000 31.48000 71 LEU A O 1
ATOM 616 N N . VAL A 1 72 ? 177.67500 148.39100 158.13600 1.000 33.25000 72 VAL A N 1
ATOM 617 C CA . VAL A 1 72 ? 178.66700 149.24000 157.48700 1.000 33.25000 72 VAL A CA 1
ATOM 618 C C . VAL A 1 72 ? 179.52100 148.41600 156.53600 1.000 33.25000 72 VAL A C 1
ATOM 619 O O . VAL A 1 72 ? 179.84900 148.86000 155.43200 1.000 33.25000 72 VAL A O 1
ATOM 623 N N . TRP A 1 73 ? 179.90300 147.20900 156.95100 1.000 35.03000 73 TRP A N 1
ATOM 624 C CA . TRP A 1 73 ? 180.69600 146.33900 156.09300 1.000 35.03000 73 TRP A CA 1
ATOM 625 C C . TRP A 1 73 ? 179.91600 145.91700 154.86000 1.000 35.03000 73 TRP A C 1
ATOM 626 O O . TRP A 1 73 ? 180.48000 145.80400 153.76800 1.000 35.03000 73 TRP A O 1
ATOM 637 N N . LEU A 1 74 ? 178.62500 145.64300 155.01800 1.000 32.13000 74 LEU A N 1
ATOM 638 C CA . LEU A 1 74 ? 177.83600 145.21200 153.87400 1.000 32.13000 74 LEU A CA 1
ATOM 639 C C . LEU A 1 74 ? 177.58700 146.35400 152.90300 1.000 32.13000 74 LEU A C 1
ATOM 640 O O . LEU A 1 74 ? 177.61600 146.15000 151.68700 1.000 32.13000 74 LEU A O 1
ATOM 645 N N . LEU A 1 75 ? 177.34500 147.56300 153.41300 1.000 31.86000 75 LEU A N 1
ATOM 646 C CA . LEU A 1 75 ? 177.19500 148.71700 152.53200 1.000 31.86000 75 LEU A CA 1
ATOM 647 C C . LEU A 1 75 ? 178.49000 149.01900 151.80400 1.000 31.86000 75 LEU A C 1
ATOM 648 O O . LEU A 1 75 ? 178.48700 149.30400 150.60400 1.000 31.86000 75 LEU A O 1
ATOM 653 N N . LEU A 1 76 ? 179.60800 148.95800 152.51800 1.000 34.85000 76 LEU A N 1
ATOM 654 C CA . LEU A 1 76 ? 180.90100 149.19200 151.89800 1.000 34.85000 76 LEU A CA 1
ATOM 655 C C . LEU A 1 76 ? 181.18700 148.13100 150.85000 1.000 34.85000 76 LEU A C 1
ATOM 656 O O . LEU A 1 76 ? 181.76500 148.42300 149.79900 1.000 34.85000 76 LEU A O 1
ATOM 661 N N . GLY A 1 77 ? 180.81000 146.88800 151.13100 1.000 34.91000 77 GLY A N 1
ATOM 662 C CA . GLY A 1 77 ? 180.92100 145.83800 150.13400 1.000 34.91000 77 GLY A CA 1
ATOM 663 C C . GLY A 1 77 ? 180.08900 146.10000 148.89300 1.000 34.91000 77 GLY A C 1
ATOM 664 O O . GLY A 1 77 ? 180.50100 145.76800 147.78300 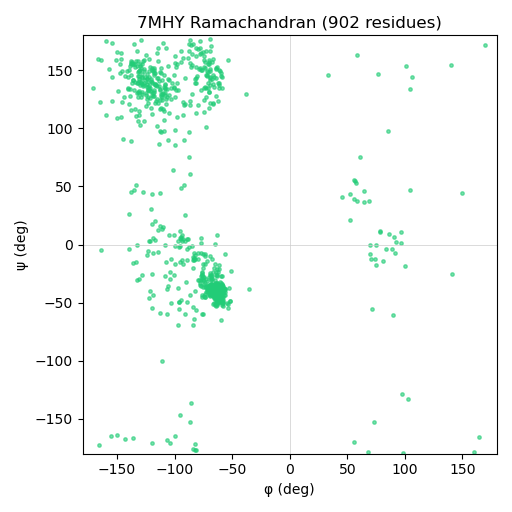1.000 34.91000 77 GLY A O 1
ATOM 665 N N . HIS A 1 78 ? 178.90300 146.68500 149.06200 1.000 35.02000 78 HIS A N 1
ATOM 666 C CA . HIS A 1 78 ? 178.06500 147.00800 147.91000 1.000 35.02000 78 HIS A CA 1
ATOM 667 C C . HIS A 1 78 ? 178.75200 147.99600 146.97900 1.000 35.02000 78 HIS A C 1
ATOM 668 O O . HIS A 1 78 ? 178.75200 147.81500 145.75900 1.000 35.02000 78 HIS A O 1
ATOM 675 N N . MET A 1 79 ? 179.34700 149.05100 147.53000 1.000 40.07000 79 MET A N 1
ATOM 676 C CA . MET A 1 79 ? 179.97600 150.04300 146.66800 1.000 40.07000 79 MET A CA 1
ATOM 677 C C . MET A 1 79 ? 181.21600 149.47100 145.99600 1.000 40.07000 79 MET A C 1
ATOM 678 O O . MET A 1 79 ? 181.52100 149.81900 144.85200 1.000 40.07000 79 MET A O 1
ATOM 683 N N . VAL A 1 80 ? 181.95800 148.61200 146.69500 1.000 39.14000 80 VAL A N 1
ATOM 684 C CA . VAL A 1 80 ? 183.10000 147.94800 146.07400 1.000 39.14000 80 VAL A CA 1
ATOM 685 C C . VAL A 1 80 ? 182.63500 147.07200 144.91800 1.000 39.14000 80 VAL A C 1
ATOM 686 O O . VAL A 1 80 ? 183.20700 147.09900 143.82500 1.000 39.14000 80 VAL A O 1
ATOM 690 N N . VAL A 1 81 ? 181.59900 146.26600 145.15200 1.000 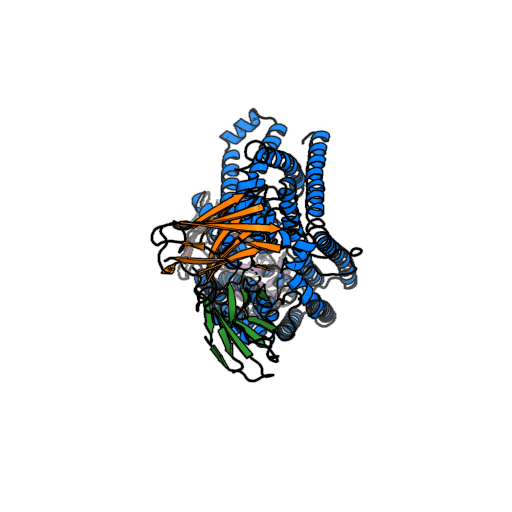39.70000 81 VAL A N 1
ATOM 691 C CA . VAL A 1 81 ? 181.11700 145.33600 144.13500 1.000 39.70000 81 VAL A CA 1
ATOM 692 C C . VAL A 1 81 ? 180.48800 146.08300 142.97000 1.000 39.70000 81 VAL A C 1
ATOM 693 O O . VAL A 1 81 ? 180.65900 145.70500 141.80700 1.000 39.70000 81 VAL A O 1
ATOM 697 N N . SER A 1 82 ? 179.76500 147.16000 143.26200 1.000 40.55000 82 SER A N 1
ATOM 698 C CA . SER A 1 82 ? 179.14000 147.96000 142.21700 1.000 40.55000 82 SER A CA 1
ATOM 699 C C . SER A 1 82 ? 180.17500 148.59200 141.29900 1.000 40.55000 82 SER A C 1
ATOM 700 O O . SER A 1 82 ? 179.99400 148.62200 140.08000 1.000 40.55000 82 SER A O 1
ATOM 703 N N . GLN A 1 83 ? 181.25200 149.12400 141.86700 1.000 45.21000 83 GLN A N 1
ATOM 704 C CA . GLN A 1 83 ? 182.31600 149.69100 141.04900 1.000 45.21000 83 GLN A CA 1
ATOM 705 C C . GLN A 1 83 ? 182.97200 148.63500 140.17500 1.000 45.21000 83 GLN A C 1
ATOM 706 O O . GLN A 1 83 ? 183.25700 148.88600 139.00200 1.000 45.21000 83 GLN A O 1
ATOM 712 N N . MET A 1 84 ? 183.22200 147.44800 140.72300 1.000 48.00000 84 MET A N 1
ATOM 713 C CA . MET A 1 84 ? 183.82900 146.38400 139.92900 1.000 48.00000 84 MET A CA 1
ATOM 714 C C . MET A 1 84 ? 182.93900 145.98800 138.76100 1.000 48.00000 84 MET A C 1
ATOM 715 O O . MET A 1 84 ? 183.42800 145.75300 137.65200 1.000 48.00000 84 MET A O 1
ATOM 720 N N . ALA A 1 85 ? 181.63000 145.90900 138.99000 1.000 47.09000 85 ALA A N 1
ATOM 721 C CA . ALA A 1 85 ? 180.71200 145.55500 137.91800 1.000 47.09000 85 ALA A CA 1
ATOM 722 C C . ALA A 1 85 ? 180.75200 146.57800 136.79400 1.000 47.09000 85 ALA A C 1
ATOM 723 O O . ALA A 1 85 ? 180.79900 146.21400 135.61600 1.000 47.09000 85 ALA A O 1
ATOM 725 N N . THR A 1 86 ? 180.74900 147.86200 137.13800 1.000 49.30000 86 THR A N 1
ATOM 726 C CA . THR A 1 86 ? 180.78600 148.90300 136.12000 1.000 49.30000 86 THR A CA 1
ATOM 727 C C . THR A 1 86 ? 182.07400 148.85100 135.30800 1.000 49.30000 86 THR A C 1
ATOM 728 O O . THR A 1 86 ? 182.04500 148.98800 134.08200 1.000 49.30000 86 THR A O 1
ATOM 732 N N . LEU A 1 87 ? 183.21400 148.65000 135.96300 1.000 51.88000 87 LEU A N 1
ATOM 733 C CA . LEU A 1 87 ? 184.46700 148.58000 135.21900 1.000 51.88000 87 LEU A CA 1
ATOM 734 C C . LEU A 1 87 ? 184.53400 147.34500 134.33400 1.000 51.88000 87 LEU A C 1
ATOM 735 O O . LEU A 1 87 ? 185.01600 147.42000 133.20000 1.000 51.88000 87 LEU A O 1
ATOM 740 N N . LEU A 1 88 ? 184.06400 146.20100 134.82500 1.000 52.75000 88 LEU A N 1
ATOM 741 C CA . LEU A 1 88 ? 184.26300 144.94700 134.10200 1.000 52.75000 88 LEU A CA 1
ATOM 742 C C . LEU A 1 88 ? 183.11300 144.64100 133.14600 1.000 52.75000 88 LEU A C 1
ATOM 743 O O . LEU A 1 88 ? 183.32300 144.51400 131.93700 1.000 52.75000 88 LEU A O 1
ATOM 748 N N . ALA A 1 89 ? 181.89400 144.51200 133.67000 1.000 51.45000 89 ALA A N 1
ATOM 749 C CA . ALA A 1 89 ? 180.74500 144.12100 132.85100 1.000 51.45000 89 ALA A CA 1
ATOM 750 C C . ALA A 1 89 ? 179.54800 144.97900 133.25500 1.000 51.45000 89 ALA A C 1
ATOM 751 O O . ALA A 1 89 ? 178.77300 144.60300 134.13500 1.000 51.45000 89 ALA A O 1
ATOM 753 N N . ARG A 1 90 ? 179.40000 146.13000 132.60200 1.000 52.83000 90 ARG A N 1
ATOM 754 C CA . ARG A 1 90 ? 178.37200 147.08100 133.00000 1.000 52.83000 90 ARG A CA 1
ATOM 755 C C . ARG A 1 90 ? 176.98300 146.67300 132.52800 1.000 52.83000 90 ARG A C 1
ATOM 756 O O . ARG A 1 90 ? 175.98500 147.05400 133.15000 1.000 52.83000 90 ARG A O 1
ATOM 764 N N . LYS A 1 91 ? 176.88700 145.91300 131.43700 1.000 54.49000 91 LYS A N 1
ATOM 765 C CA . LYS A 1 91 ? 175.57000 145.52800 130.94400 1.000 54.49000 91 LYS A CA 1
ATOM 766 C C . LYS A 1 91 ? 174.84500 144.63000 131.93000 1.000 54.49000 91 LYS A C 1
ATOM 767 O O . LYS A 1 91 ? 173.62000 144.70400 132.04300 1.000 54.49000 91 LYS A O 1
ATOM 773 N N . HIS A 1 92 ? 175.57800 143.78900 132.65200 1.000 48.13000 92 HIS A N 1
ATOM 774 C CA . HIS A 1 92 ? 174.99700 142.84100 133.58900 1.000 48.13000 92 HIS A CA 1
ATOM 775 C C . HIS A 1 92 ? 174.93300 143.38200 135.00500 1.000 48.13000 92 HIS A C 1
ATOM 776 O O . HIS A 1 92 ? 174.61400 142.62900 135.92600 1.000 48.13000 92 HIS A O 1
ATOM 783 N N . ARG A 1 93 ? 175.23000 144.66200 135.19400 1.000 41.90000 93 ARG A N 1
ATOM 784 C CA . ARG A 1 93 ? 175.29500 145.22500 136.53700 1.000 41.90000 93 ARG A CA 1
ATOM 785 C C . ARG A 1 93 ? 174.02100 145.04200 137.35200 1.000 41.90000 93 ARG A C 1
ATOM 786 O O . ARG A 1 93 ? 174.13800 144.71500 138.54300 1.000 41.90000 93 ARG A O 1
ATOM 794 N N . PRO A 1 94 ? 172.80800 145.24100 136.81700 1.000 39.08000 94 PRO A N 1
ATOM 795 C CA . PRO A 1 94 ? 171.61500 145.08300 137.66700 1.000 39.08000 94 PRO A CA 1
ATOM 796 C C . PRO A 1 94 ? 171.49500 143.72300 138.32100 1.000 39.08000 94 PRO A C 1
ATOM 797 O O . PRO A 1 94 ? 171.07700 143.63300 139.47800 1.000 39.08000 94 PRO A O 1
ATOM 801 N N . TRP A 1 95 ? 171.82600 142.65500 137.60200 1.000 39.03000 95 TRP A N 1
ATOM 802 C CA . TRP A 1 95 ? 171.70200 141.31700 138.16200 1.000 39.03000 95 TRP A CA 1
ATOM 803 C C . TRP A 1 95 ? 172.77800 141.04100 139.20300 1.000 39.03000 95 TRP A C 1
ATOM 804 O O . TRP A 1 95 ? 172.51700 140.36200 140.19900 1.000 39.03000 95 TRP A O 1
ATOM 815 N N . ILE A 1 96 ? 173.99000 141.55300 138.99100 1.000 35.17000 96 ILE A N 1
ATOM 816 C CA . ILE A 1 96 ? 175.04700 141.41800 139.99100 1.000 35.17000 96 ILE A CA 1
ATOM 817 C C . ILE A 1 96 ? 174.66000 142.11700 141.28700 1.000 35.17000 96 ILE A C 1
ATOM 818 O O . ILE A 1 96 ? 174.83700 141.57000 142.38000 1.000 35.17000 96 ILE A O 1
ATOM 823 N N . LEU A 1 97 ? 174.12100 143.32800 141.19000 1.000 34.36000 97 LEU A N 1
ATOM 824 C CA . LEU A 1 97 ? 173.69500 144.04400 142.38500 1.000 34.36000 97 LEU A CA 1
ATOM 825 C C . LEU A 1 97 ? 172.54300 143.32700 143.07400 1.000 34.36000 97 LEU A C 1
ATOM 826 O O . LEU A 1 97 ? 172.45700 143.32900 144.30600 1.000 34.36000 97 LEU A O 1
ATOM 831 N N . MET A 1 98 ? 171.62300 142.75200 142.30000 1.000 35.48000 98 MET A N 1
ATOM 832 C CA . MET A 1 98 ? 170.52900 141.98700 142.88600 1.000 35.48000 98 MET A CA 1
ATOM 833 C C . MET A 1 98 ? 171.04800 140.77000 143.63000 1.000 35.48000 98 MET A C 1
ATOM 834 O O . MET A 1 98 ? 170.57500 140.44300 144.72100 1.000 35.48000 98 MET A O 1
ATOM 839 N N . LEU A 1 99 ? 172.02200 140.08900 143.04400 1.000 34.68000 99 LEU A N 1
ATOM 840 C CA . LEU A 1 99 ? 172.59700 138.90400 143.65200 1.000 34.68000 99 LEU A CA 1
ATOM 841 C C . LEU A 1 99 ? 173.31900 139.25000 144.94400 1.000 34.68000 99 LEU A C 1
ATOM 842 O O . LEU A 1 99 ? 173.24000 138.50200 145.92200 1.000 34.68000 99 LEU A O 1
ATOM 847 N N . TYR A 1 100 ? 174.03800 140.37200 144.96500 1.000 32.70000 100 TYR A N 1
ATOM 848 C CA . TYR A 1 100 ? 174.66700 140.82400 146.20100 1.000 32.70000 100 TYR A CA 1
ATOM 849 C C . TYR A 1 100 ? 173.63200 141.16100 147.26400 1.000 32.70000 100 TYR A C 1
ATOM 850 O O . TYR A 1 100 ? 173.84400 140.89200 148.44800 1.000 32.70000 100 TYR A O 1
ATOM 859 N N . GLY A 1 101 ? 172.51800 141.76800 146.86900 1.000 32.06000 101 GLY A N 1
ATOM 860 C CA . GLY A 1 101 ? 171.47600 142.08300 147.83100 1.000 32.06000 101 GLY A CA 1
ATOM 861 C C . GLY A 1 101 ? 170.87200 140.85800 148.48700 1.000 32.06000 101 GLY A C 1
ATOM 862 O O . GLY A 1 101 ? 170.55900 140.87600 149.67600 1.000 32.06000 101 GLY A O 1
ATOM 863 N N . MET A 1 102 ? 170.64500 139.80100 147.71200 1.000 34.82000 102 MET A N 1
ATOM 864 C CA . MET A 1 102 ? 170.16500 138.55400 148.29400 1.000 34.82000 102 MET A CA 1
ATOM 865 C C . MET A 1 102 ? 171.16200 137.99200 149.29900 1.000 34.82000 102 MET A C 1
ATOM 866 O O . MET A 1 102 ? 170.77200 137.51300 150.36700 1.000 34.82000 102 MET A O 1
ATOM 871 N N . TRP A 1 103 ? 172.44800 138.00300 148.96000 1.000 33.96000 103 TRP A N 1
ATOM 872 C CA . TRP A 1 103 ? 173.44700 137.45900 149.87000 1.000 33.96000 103 TRP A CA 1
ATOM 873 C C . TRP A 1 103 ? 173.56800 138.30100 151.13300 1.000 33.96000 103 TRP A C 1
ATOM 874 O O . TRP A 1 103 ? 173.73000 137.76200 152.23000 1.000 33.96000 103 TRP A O 1
ATOM 885 N N . ALA A 1 104 ? 173.50700 139.62400 150.99800 1.000 32.34000 104 ALA A N 1
ATOM 886 C CA . ALA A 1 104 ? 173.59900 140.49000 152.16600 1.000 32.34000 104 ALA A CA 1
ATOM 887 C C . ALA A 1 104 ? 172.39300 140.32200 153.07300 1.000 32.34000 104 ALA A C 1
ATOM 888 O O . ALA A 1 104 ? 172.53100 140.32400 154.30000 1.000 32.34000 104 ALA A O 1
ATOM 890 N N . CYS A 1 105 ? 171.19800 140.23800 152.49400 1.000 31.85000 105 CYS A N 1
ATOM 891 C CA . CYS A 1 105 ? 170.01000 139.94900 153.28700 1.000 31.85000 105 CYS A CA 1
ATOM 892 C C . CYS A 1 105 ? 170.14900 138.63100 154.04400 1.000 31.85000 105 CYS A C 1
ATOM 893 O O . CYS A 1 105 ? 169.78500 138.53800 155.21900 1.000 31.85000 105 CYS A O 1
ATOM 896 N N . TRP A 1 106 ? 170.69800 137.61100 153.38800 1.000 33.99000 106 TRP A N 1
ATOM 897 C CA . TRP A 1 106 ? 170.89900 136.31200 154.02000 1.000 33.99000 106 TRP A CA 1
ATOM 898 C C . TRP A 1 106 ? 171.86600 136.38000 155.19500 1.000 33.99000 106 TRP A C 1
ATOM 899 O O . TRP A 1 106 ? 171.56300 135.88700 156.28500 1.000 33.99000 106 TRP A O 1
ATOM 910 N N . CYS A 1 107 ? 173.04900 136.95200 154.99200 1.000 36.42000 107 CYS A N 1
ATOM 911 C CA . CYS A 1 107 ? 174.04200 136.90000 156.05700 1.000 36.42000 107 CYS A CA 1
ATOM 912 C C . CYS A 1 107 ? 173.65600 137.71600 157.28400 1.000 36.42000 107 CYS A C 1
ATOM 913 O O . CYS A 1 107 ? 174.29700 137.56800 158.32700 1.000 36.42000 107 CYS A O 1
ATOM 916 N N . VAL A 1 108 ? 172.64000 138.56300 157.19700 1.000 32.79000 108 VAL A N 1
ATOM 917 C CA . VAL A 1 108 ? 172.07400 139.23400 158.36100 1.000 32.79000 108 VAL A CA 1
ATOM 918 C C . VAL A 1 108 ? 170.85800 138.49800 158.90400 1.000 32.79000 108 VAL A C 1
ATOM 919 O O . VAL A 1 108 ? 170.76200 138.25100 160.10400 1.000 32.79000 108 VAL A O 1
ATOM 923 N N . LEU A 1 109 ? 169.90600 138.14500 158.03900 1.000 31.40000 109 LEU A N 1
ATOM 924 C CA . LEU A 1 109 ? 168.59500 137.69900 158.48600 1.000 31.40000 109 LEU A CA 1
ATOM 925 C C . LEU A 1 109 ? 168.34300 136.22200 158.23200 1.000 31.40000 109 LEU A C 1
ATOM 926 O O . LEU A 1 109 ? 167.19700 135.78200 158.32400 1.000 31.40000 109 LEU A O 1
ATOM 931 N N . GLY A 1 110 ? 169.36800 135.44800 157.91100 1.000 32.71000 110 GLY A N 1
ATOM 932 C CA . GLY A 1 110 ? 169.18700 134.02300 157.72800 1.000 32.71000 110 GLY A CA 1
ATOM 933 C C . GLY A 1 110 ? 168.36300 133.65500 156.51200 1.000 32.71000 110 GLY A C 1
ATOM 934 O O . GLY A 1 110 ? 167.91900 134.49000 155.73500 1.000 32.71000 110 GLY A O 1
ATOM 935 N N . THR A 1 111 ? 168.16400 132.34700 156.36000 1.000 33.25000 111 THR A N 1
ATOM 936 C CA . THR A 1 111 ? 167.24800 131.85800 155.33800 1.000 33.25000 111 THR A CA 1
ATOM 937 C C . THR A 1 111 ? 165.84400 132.42100 155.49900 1.000 33.25000 111 THR A C 1
ATOM 938 O O . THR A 1 111 ? 165.24400 132.79500 154.47700 1.000 33.25000 111 THR A O 1
ATOM 942 N N . PRO A 1 112 ? 165.26100 132.50800 156.70100 1.000 32.42000 112 PRO A N 1
ATOM 943 C CA . PRO A 1 112 ? 163.89500 133.03700 156.78800 1.000 32.42000 112 PRO A CA 1
ATOM 944 C C . PRO A 1 112 ? 163.75500 134.44000 156.23600 1.000 32.42000 112 PRO A C 1
ATOM 945 O O . PRO A 1 112 ? 162.71500 134.76600 155.65800 1.000 32.42000 112 PRO A O 1
ATOM 949 N N . GLY A 1 113 ? 164.77000 135.28600 156.40200 1.000 31.11000 113 GLY A N 1
ATOM 950 C CA . GLY A 1 113 ? 164.65600 136.64900 155.91200 1.000 31.11000 113 GLY A CA 1
ATOM 951 C C . GLY A 1 113 ? 164.55400 136.71800 154.40200 1.000 31.11000 113 GLY A C 1
ATOM 952 O O . GLY A 1 113 ? 163.65000 137.35500 153.86000 1.000 31.11000 113 GLY A O 1
ATOM 953 N N . VAL A 1 114 ? 165.48700 136.07100 153.70300 1.000 31.78000 114 VAL A N 1
ATOM 954 C CA . VAL A 1 114 ? 165.42700 136.01300 152.24400 1.000 31.78000 114 VAL A CA 1
ATOM 955 C C . VAL A 1 114 ? 164.15700 135.30800 151.79100 1.000 31.78000 114 VAL A C 1
ATOM 956 O O . VAL A 1 114 ? 163.50100 135.73100 150.83600 1.000 31.78000 114 VAL A O 1
ATOM 960 N N . ALA A 1 115 ? 163.79500 134.22100 152.47000 1.000 30.96000 115 ALA A N 1
ATOM 961 C CA . ALA A 1 115 ? 162.60900 133.46000 152.09700 1.000 30.96000 115 ALA A CA 1
ATOM 962 C C . ALA A 1 115 ? 161.34100 134.29200 152.19400 1.000 30.96000 115 ALA A C 1
ATOM 963 O O . ALA A 1 115 ? 160.47700 134.21300 151.31800 1.000 30.96000 115 ALA A O 1
ATOM 965 N N . MET A 1 116 ? 161.19100 135.07700 153.26000 1.000 31.89000 116 MET A N 1
ATOM 966 C CA . MET A 1 116 ? 159.95300 135.83200 153.41600 1.000 31.89000 116 MET A CA 1
ATOM 967 C C . MET A 1 116 ? 159.87900 137.01000 152.45300 1.000 31.89000 116 MET A C 1
ATOM 968 O O . MET A 1 116 ? 158.79600 137.33300 151.95700 1.000 31.89000 116 MET A O 1
ATOM 973 N N . VAL A 1 117 ? 161.00400 137.67500 152.18800 1.000 30.16000 117 VAL A N 1
ATOM 974 C CA . VAL A 1 117 ? 161.01900 138.74700 151.19400 1.000 30.16000 117 VAL A CA 1
ATOM 975 C C . VAL A 1 117 ? 160.61400 138.20800 149.82800 1.000 30.16000 117 VAL A C 1
ATOM 976 O O . VAL A 1 117 ? 159.80800 138.81500 149.11600 1.000 30.16000 117 VAL A O 1
ATOM 980 N N . LEU A 1 118 ? 161.17000 137.05900 149.44200 1.000 31.18000 118 LEU A N 1
ATOM 981 C CA . LEU A 1 118 ? 160.82600 136.44500 148.16300 1.000 31.18000 118 LEU A CA 1
ATOM 982 C C . LEU A 1 118 ? 159.35400 136.06100 148.09700 1.000 31.18000 118 LEU A C 1
ATOM 983 O O . LEU A 1 118 ? 158.71100 136.21700 147.05600 1.000 31.18000 118 LEU A O 1
ATOM 988 N N . LEU A 1 119 ? 158.81400 135.51900 149.18600 1.000 31.84000 119 LEU A N 1
ATOM 989 C CA . LEU A 1 119 ? 157.41600 135.10800 149.19700 1.000 31.84000 119 LEU A CA 1
ATOM 990 C C . LEU A 1 119 ? 156.47800 136.29300 149.01100 1.000 31.84000 119 LEU A C 1
ATOM 991 O O . LEU A 1 119 ? 155.50800 136.20900 148.25200 1.000 31.84000 119 LEU A O 1
ATOM 996 N N . HIS A 1 120 ? 156.73200 137.39800 149.71100 1.000 31.05000 120 HIS A N 1
ATOM 997 C CA . HIS A 1 120 ? 155.91100 138.59000 149.53400 1.000 31.05000 120 HIS A CA 1
ATOM 998 C C . HIS A 1 120 ? 155.97800 139.09200 148.09700 1.000 31.05000 120 HIS A C 1
ATOM 999 O O . HIS A 1 120 ? 154.95600 139.42800 147.49500 1.000 31.05000 120 HIS A O 1
ATOM 1006 N N . THR A 1 121 ? 157.18500 139.15600 147.53900 1.000 30.81000 121 THR A N 1
ATOM 1007 C CA . THR A 1 121 ? 157.37200 139.63600 146.17500 1.000 30.81000 121 THR A CA 1
ATOM 1008 C C . THR A 1 121 ? 156.66100 138.74700 145.16400 1.000 30.81000 121 THR A C 1
ATOM 1009 O O . THR A 1 121 ? 156.08300 139.24100 144.19300 1.000 30.81000 121 THR A O 1
ATOM 1013 N N . THR A 1 122 ? 156.72100 137.43200 145.35900 1.000 32.09000 122 THR A N 1
ATOM 1014 C CA . THR A 1 122 ? 156.10900 136.50200 144.41600 1.000 32.09000 122 THR A CA 1
ATOM 1015 C C . THR A 1 122 ? 154.59100 136.58300 144.43300 1.000 32.09000 122 THR A C 1
ATOM 1016 O O . THR A 1 122 ? 153.95400 136.54700 143.37600 1.000 32.09000 122 THR A O 1
ATOM 1020 N N . ILE A 1 123 ? 153.98900 136.65400 145.61900 1.000 31.57000 123 ILE A N 1
ATOM 1021 C CA . ILE A 1 123 ? 152.53800 136.78300 145.71100 1.000 31.57000 123 ILE A CA 1
ATOM 1022 C C . ILE A 1 123 ? 152.07900 138.07100 145.04800 1.000 31.57000 123 ILE A C 1
ATOM 1023 O O . ILE A 1 123 ? 151.08300 138.09500 144.32100 1.000 31.57000 123 ILE A O 1
ATOM 1028 N N . SER A 1 124 ? 152.80100 139.16100 145.29200 1.000 31.35000 124 SER A N 1
ATOM 1029 C CA . SER A 1 124 ? 152.46000 140.44800 144.70000 1.000 31.35000 124 SER A CA 1
ATOM 1030 C C . SER A 1 124 ? 152.54700 140.41200 143.17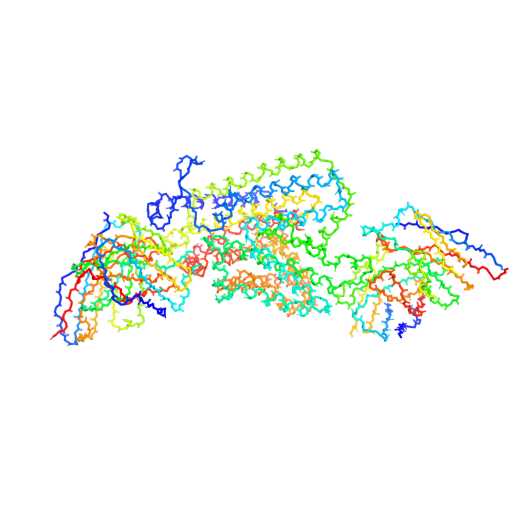900 1.000 31.35000 124 SER A C 1
ATOM 1031 O O . SER A 1 124 ? 151.67200 140.94100 142.48900 1.000 31.35000 124 SER A O 1
ATOM 1034 N N . PHE A 1 125 ? 153.59900 139.79600 142.64100 1.000 31.48000 125 PHE A N 1
ATOM 1035 C CA . PHE A 1 125 ? 153.76900 139.71400 141.19400 1.000 31.48000 125 PHE A CA 1
ATOM 1036 C C . PHE A 1 125 ? 152.63900 138.93300 140.54000 1.000 31.48000 125 PHE A C 1
ATOM 1037 O O . PHE A 1 125 ? 152.11400 139.33600 139.49800 1.000 31.48000 125 PHE A O 1
ATOM 1045 N N . CYS A 1 126 ? 152.27400 137.79100 141.12300 1.000 35.80000 126 CYS A N 1
ATOM 1046 C CA . CYS A 1 126 ? 151.22900 136.95000 140.54900 1.000 35.80000 126 CYS A CA 1
ATOM 1047 C C . CYS A 1 126 ? 149.87300 137.64300 140.56600 1.000 35.80000 126 CYS A C 1
ATOM 1048 O O . CYS A 1 126 ? 149.09600 137.52000 139.61700 1.000 35.80000 126 CYS A O 1
ATOM 1051 N N . VAL A 1 127 ? 149.56400 138.36100 141.64200 1.000 33.14000 127 VAL A N 1
ATOM 1052 C CA . VAL A 1 127 ? 148.31000 139.10100 141.70400 1.000 33.14000 127 VAL A CA 1
ATOM 1053 C C . VAL A 1 127 ? 148.32500 140.25700 140.71600 1.000 33.14000 127 VAL A C 1
ATOM 1054 O O . VAL A 1 127 ? 147.29700 140.60100 140.12700 1.000 33.14000 127 VAL A O 1
ATOM 1058 N N . ALA A 1 128 ? 149.48500 140.88000 140.52300 1.000 33.38000 128 ALA A N 1
ATOM 1059 C CA . ALA A 1 128 ? 149.58200 141.99300 139.58700 1.000 33.38000 128 ALA A CA 1
ATOM 1060 C C . ALA A 1 128 ? 149.30600 141.55800 138.16000 1.000 33.38000 128 ALA A C 1
ATOM 1061 O O . ALA A 1 128 ? 148.88000 142.37300 137.34000 1.000 33.38000 128 ALA A O 1
ATOM 1063 N N . GLN A 1 129 ? 149.55000 140.29000 137.83900 1.000 36.53000 129 GLN A N 1
ATOM 1064 C CA . GLN A 1 129 ? 149.25100 139.77200 136.51100 1.000 36.53000 129 GLN A CA 1
ATOM 1065 C C . GLN A 1 129 ? 147.79500 139.96100 136.11400 1.000 36.53000 129 GLN A C 1
ATOM 1066 O O . GLN A 1 129 ? 147.45100 139.70100 134.95800 1.000 36.53000 129 GLN A O 1
ATOM 1072 N N . PHE A 1 130 ? 146.93700 140.39600 137.03300 1.000 40.19000 130 PHE A N 1
ATOM 1073 C CA . PHE A 1 130 ? 145.52800 140.60900 136.74800 1.000 40.19000 130 PHE A CA 1
ATOM 1074 C C . PHE A 1 130 ? 145.22700 142.00800 136.23500 1.000 40.19000 130 PHE A C 1
ATOM 1075 O O . PHE A 1 130 ? 144.12000 142.24100 135.74300 1.000 40.19000 130 PHE A O 1
ATOM 1083 N N . ARG A 1 131 ? 146.17300 142.93700 136.35900 1.000 39.66000 131 ARG A N 1
ATOM 1084 C CA . ARG A 1 131 ? 146.02000 144.31000 135.88100 1.000 39.66000 131 ARG A CA 1
ATOM 1085 C C . ARG A 1 131 ? 144.79600 144.98200 136.49500 1.000 39.66000 131 ARG A C 1
ATOM 1086 O O . ARG A 1 131 ? 143.93200 145.50900 135.79600 1.000 39.66000 131 ARG A O 1
ATOM 1094 N N . SER A 1 132 ? 144.74000 144.98100 137.82300 1.000 37.79000 132 SER A N 1
ATOM 1095 C CA . SER A 1 132 ? 143.67800 145.64200 138.56500 1.000 37.79000 132 SER A CA 1
ATOM 1096 C C . SER A 1 132 ? 144.28200 146.48400 139.67500 1.000 37.79000 132 SER A C 1
ATOM 1097 O O . SER A 1 132 ? 145.12800 146.00300 140.43300 1.000 37.79000 132 SER A O 1
ATOM 1100 N N . GLN A 1 133 ? 143.84700 147.73900 139.76800 1.000 36.72000 133 GLN A N 1
ATOM 1101 C CA . GLN A 1 133 ? 144.27100 148.59000 140.87100 1.000 36.72000 133 GLN A CA 1
ATOM 1102 C C . GLN A 1 133 ? 143.79300 148.03100 142.19800 1.000 36.72000 133 GLN A C 1
ATOM 1103 O O . GLN A 1 133 ? 144.55700 147.94600 143.16300 1.000 36.72000 133 GLN A O 1
ATOM 1109 N N . LEU A 1 134 ? 142.51400 147.67000 142.26500 1.000 35.49000 134 LEU A N 1
ATOM 1110 C CA . LEU A 1 134 ? 141.89900 147.27700 143.52400 1.000 35.49000 134 LEU A CA 1
ATOM 1111 C C . LEU A 1 134 ? 142.52500 146.00600 144.07800 1.000 35.49000 134 LEU A C 1
ATOM 1112 O O . LEU A 1 134 ? 142.85000 145.93100 145.26600 1.000 35.49000 134 LEU A O 1
ATOM 1117 N N . LEU A 1 135 ? 142.71200 144.99600 143.22800 1.000 34.02000 135 LEU A N 1
ATOM 1118 C CA . LEU A 1 135 ? 143.28300 143.73900 143.69300 1.000 34.02000 135 LEU A CA 1
ATOM 1119 C C . LEU A 1 135 ? 144.70100 143.92100 144.19900 1.000 34.02000 135 LEU A C 1
ATOM 1120 O O . LEU A 1 135 ? 145.08300 143.33700 145.21700 1.000 34.02000 135 LEU A O 1
ATOM 1125 N N . THR A 1 136 ? 145.50200 144.71400 143.49700 1.000 33.26000 136 THR A N 1
ATOM 1126 C CA . THR A 1 136 ? 146.86100 144.96100 143.95300 1.000 33.26000 136 THR A CA 1
ATOM 1127 C C . THR A 1 136 ? 146.87600 145.64000 145.31300 1.000 33.26000 136 THR A C 1
ATOM 1128 O O . THR A 1 136 ? 147.65600 145.25900 146.18900 1.000 33.26000 136 THR A O 1
ATOM 1132 N N . TRP A 1 137 ? 146.02700 146.64500 145.51500 1.000 31.35000 137 TRP A N 1
ATOM 1133 C CA . TRP A 1 137 ? 146.02700 147.32700 146.80300 1.000 31.35000 137 TRP A CA 1
ATOM 1134 C C . TRP A 1 137 ? 145.53900 146.41500 147.92200 1.000 31.35000 137 TRP A C 1
ATOM 1135 O O . TRP A 1 137 ? 146.07100 146.46000 149.03400 1.000 31.35000 137 TRP A O 1
ATOM 1146 N N . LEU A 1 138 ? 144.52200 145.59300 147.66100 1.000 33.19000 138 LEU A N 1
ATOM 1147 C CA . LEU A 1 138 ? 144.07300 144.64000 148.67200 1.000 33.19000 138 LEU A CA 1
ATOM 1148 C C . LEU A 1 138 ? 145.15800 143.62700 149.00700 1.000 33.19000 138 LEU A C 1
ATOM 1149 O O . LEU A 1 138 ? 145.35900 143.29300 150.17800 1.000 33.19000 138 LEU A O 1
ATOM 1154 N N . CYS A 1 139 ? 145.86700 143.12500 147.99700 1.000 33.60000 139 CYS A N 1
ATOM 1155 C CA . CYS A 1 139 ? 146.92600 142.15700 148.25900 1.000 33.60000 139 CYS A CA 1
ATOM 1156 C C . CYS A 1 139 ? 148.03000 142.76400 149.11100 1.000 33.60000 139 CYS A C 1
ATOM 1157 O O . CYS A 1 139 ? 148.52300 142.12400 150.04400 1.000 33.60000 139 CYS A O 1
ATOM 1160 N N . SER A 1 140 ? 148.43400 143.99600 148.80300 1.000 31.81000 140 SER A N 1
ATOM 1161 C CA . SER A 1 140 ? 149.45600 144.67000 149.59400 1.000 31.81000 140 SER A CA 1
ATOM 1162 C C . SER A 1 140 ? 148.99400 144.89800 151.02400 1.000 31.81000 140 SER A C 1
ATOM 1163 O O . SER A 1 140 ? 149.77500 144.75100 151.96800 1.000 31.81000 140 SER A O 1
ATOM 1166 N N . LEU A 1 141 ? 147.73300 145.28600 151.20100 1.000 31.72000 141 LEU A N 1
ATOM 1167 C CA . LEU A 1 141 ? 147.20100 145.53400 152.53500 1.000 31.72000 141 LEU A CA 1
ATOM 1168 C C . LEU A 1 141 ? 147.15500 144.26300 153.37000 1.000 31.72000 141 LEU A C 1
ATOM 1169 O O . LEU A 1 141 ? 147.43000 144.29800 154.57200 1.000 31.72000 141 LEU A O 1
ATOM 1174 N N . LEU A 1 142 ? 146.77400 143.14100 152.76200 1.000 31.78000 142 LEU A N 1
ATOM 1175 C CA . LEU A 1 142 ? 146.76300 141.87400 153.48400 1.000 31.78000 142 LEU A CA 1
ATOM 1176 C C . LEU A 1 142 ? 148.16700 141.44400 153.87900 1.000 31.78000 142 LEU A C 1
ATOM 1177 O O . LEU A 1 142 ? 148.37900 140.95500 154.99200 1.000 31.78000 142 LEU A O 1
ATOM 1182 N N . LEU A 1 143 ? 149.13500 141.59900 152.97900 1.000 31.88000 143 LEU A N 1
ATOM 1183 C CA . LEU A 1 143 ? 150.51300 141.25300 153.30500 1.000 31.88000 143 LEU A CA 1
ATOM 1184 C C . LEU A 1 143 ? 151.04000 142.11000 154.44400 1.000 31.88000 143 LEU A C 1
ATOM 1185 O O . LEU A 1 143 ? 151.72800 141.61300 155.34100 1.000 31.88000 143 LEU A O 1
ATOM 1190 N N . LEU A 1 144 ? 150.72100 143.40300 154.42500 1.000 31.83000 144 LEU A N 1
ATOM 1191 C CA . LEU A 1 144 ? 151.11800 144.29200 155.50800 1.000 31.83000 144 LEU A CA 1
ATOM 1192 C C . LEU A 1 144 ? 150.47100 143.88400 156.82200 1.000 31.83000 144 LEU A C 1
ATOM 1193 O O . LEU A 1 144 ? 151.11200 143.92100 157.87500 1.000 31.83000 144 LEU A O 1
ATOM 1198 N N . SER A 1 145 ? 149.19800 143.49500 156.78100 1.000 34.42000 145 SER A N 1
ATOM 1199 C CA . SER A 1 145 ? 148.50000 143.11200 158.00200 1.000 34.42000 145 SER A CA 1
ATOM 1200 C C . SER A 1 145 ? 149.12200 141.87600 158.63600 1.000 34.42000 145 SER A C 1
ATOM 1201 O O . SER A 1 145 ? 149.19900 141.77800 159.86200 1.000 34.42000 145 SER A O 1
ATOM 1204 N N . THR A 1 146 ? 149.57200 140.92200 157.81800 1.000 35.81000 146 THR A N 1
ATOM 1205 C CA . THR A 1 146 ? 150.15200 139.69700 158.35900 1.000 35.81000 146 THR A CA 1
ATOM 1206 C C . THR A 1 146 ? 151.35200 139.98300 159.24300 1.000 35.81000 146 THR A C 1
ATOM 1207 O O . THR A 1 146 ? 151.66200 139.19200 160.13700 1.000 35.81000 146 THR A O 1
ATOM 1211 N N . LEU A 1 147 ? 152.04700 141.09300 159.00500 1.000 35.99000 147 LEU A N 1
ATOM 1212 C CA . LEU A 1 147 ? 153.18600 141.42800 159.84600 1.000 35.99000 147 LEU A CA 1
ATOM 1213 C C . LEU A 1 147 ? 152.75000 141.64200 161.28200 1.000 35.99000 147 LEU A C 1
ATOM 1214 O O . LEU A 1 147 ? 153.40400 141.17700 162.22100 1.000 35.99000 147 LEU A O 1
ATOM 1219 N N . ARG A 1 148 ? 151.65000 142.35100 161.46700 1.000 38.13000 148 ARG A N 1
ATOM 1220 C CA . ARG A 1 148 ? 151.14400 142.72300 162.78200 1.000 38.13000 148 ARG A CA 1
ATOM 1221 C C . ARG A 1 148 ? 149.97800 141.83100 163.21900 1.000 38.13000 148 ARG A C 1
ATOM 1222 O O . ARG A 1 148 ? 148.84800 142.26400 163.41600 1.000 38.13000 148 ARG A O 1
ATOM 1230 N N . LEU A 1 149 ? 150.29000 140.55100 163.39800 1.000 43.38000 149 LEU A N 1
ATOM 1231 C CA . LEU A 1 149 ? 149.39900 139.58000 164.01600 1.000 43.38000 149 LEU A CA 1
ATOM 1232 C C . LEU A 1 149 ? 150.14900 138.82400 165.10000 1.000 43.38000 149 LEU A C 1
ATOM 1233 O O . LEU A 1 149 ? 151.36200 138.62500 165.01000 1.000 43.38000 149 LEU A O 1
ATOM 1238 N N . GLN A 1 150 ? 149.41000 138.39700 166.12300 1.000 48.47000 150 GLN A N 1
ATOM 1239 C CA . GLN A 1 150 ? 150.03800 137.77300 167.28200 1.000 48.47000 150 GLN A CA 1
ATOM 1240 C C . GLN A 1 150 ? 150.67000 136.43600 166.92100 1.000 48.47000 150 GLN A C 1
ATOM 1241 O O . GLN A 1 150 ? 151.84400 136.19400 167.21900 1.000 48.47000 150 GLN A O 1
ATOM 1247 N N . GLY A 1 151 ? 149.91000 135.55600 166.27200 1.000 45.57000 151 GLY A N 1
ATOM 1248 C CA . GLY A 1 151 ? 150.42500 134.23100 165.97800 1.000 45.57000 151 GLY A CA 1
ATOM 1249 C C . GLY A 1 151 ? 151.59800 134.25000 165.02000 1.000 45.57000 151 GLY A C 1
ATOM 1250 O O . GLY A 1 151 ? 152.56500 133.50800 165.19500 1.000 45.57000 151 GLY A O 1
ATOM 1251 N N . VAL A 1 152 ? 151.52200 135.08800 163.98900 1.000 43.29000 152 VAL A N 1
ATOM 1252 C CA . VAL A 1 152 ? 152.64800 135.24300 163.07500 1.000 43.29000 152 VAL A CA 1
ATOM 1253 C C . VAL A 1 152 ? 153.87800 135.73900 163.82100 1.000 43.29000 152 VAL A C 1
ATOM 1254 O O . VAL A 1 152 ? 154.99200 135.25100 163.60600 1.000 43.29000 152 VAL A O 1
ATOM 1258 N N . GLU A 1 153 ? 153.68700 136.68600 164.73800 1.000 45.11000 153 GLU A N 1
ATOM 1259 C CA . GLU A 1 153 ? 154.80100 137.24700 165.49100 1.000 45.11000 153 GLU A CA 1
ATOM 1260 C C . GLU A 1 153 ? 155.49300 136.19700 166.34900 1.000 45.11000 153 GLU A C 1
ATOM 1261 O O . GLU A 1 153 ? 156.72400 136.17700 166.43700 1.000 45.11000 153 GLU A O 1
ATOM 1267 N N . GLU A 1 154 ? 154.72700 135.32700 167.00400 1.000 46.56000 154 GLU A N 1
ATOM 1268 C CA . GLU A 1 154 ? 155.34400 134.26900 167.79500 1.000 46.56000 154 GLU A CA 1
ATOM 1269 C C . GLU A 1 154 ? 156.17100 133.33700 166.92000 1.000 46.56000 154 GLU A C 1
ATOM 1270 O O . GLU A 1 154 ? 157.29300 132.97000 167.28200 1.000 46.56000 154 GLU A O 1
ATOM 1276 N N . VAL A 1 155 ? 155.63400 132.94100 165.76700 1.000 40.85000 155 VAL A N 1
ATOM 1277 C CA . VAL A 1 155 ? 156.37200 132.06200 164.86500 1.000 40.85000 155 VAL A CA 1
ATOM 1278 C C . VAL A 1 155 ? 157.66200 132.72600 164.40200 1.000 40.85000 155 VAL A C 1
ATOM 1279 O O . VAL A 1 155 ? 158.72200 132.09300 164.35800 1.000 40.85000 155 VAL A O 1
ATOM 1283 N N . LYS A 1 156 ? 157.59400 134.01500 164.06000 1.000 38.51000 156 LYS A N 1
ATOM 1284 C CA . LYS A 1 156 ? 158.76900 134.75100 163.59900 1.000 38.51000 156 LYS A CA 1
ATOM 1285 C C . LYS A 1 156 ? 159.85000 134.85000 164.66800 1.000 38.51000 156 LYS A C 1
ATOM 1286 O O . LYS A 1 156 ? 161.04000 134.69700 164.36900 1.000 38.51000 156 LYS A O 1
ATOM 1292 N N . ARG A 1 157 ? 159.46500 135.12500 165.91300 1.000 37.82000 157 ARG A N 1
ATOM 1293 C CA . ARG A 1 157 ? 160.45300 135.27000 166.97500 1.000 37.82000 157 ARG A CA 1
ATOM 1294 C C . ARG A 1 157 ? 161.21900 133.98000 167.23200 1.000 37.82000 157 ARG A C 1
ATOM 1295 O O . ARG A 1 157 ? 162.39600 134.02800 167.59300 1.000 37.82000 157 ARG A O 1
ATOM 1303 N N . ARG A 1 158 ? 160.58100 132.82500 167.05800 1.000 42.68000 158 ARG A N 1
ATOM 1304 C CA . ARG A 1 158 ? 161.27400 131.55500 167.23400 1.000 42.68000 158 ARG A CA 1
ATOM 1305 C C . ARG A 1 158 ? 162.38200 131.33700 166.21300 1.000 42.68000 158 ARG A C 1
ATOM 1306 O O . ARG A 1 158 ? 163.23500 130.47000 166.41800 1.000 42.68000 158 ARG A O 1
ATOM 1314 N N . TRP A 1 159 ? 162.38700 132.08900 165.11700 1.000 37.18000 159 TRP A N 1
ATOM 1315 C CA . TRP A 1 159 ? 163.39200 131.87400 164.08800 1.000 37.18000 159 TRP A CA 1
ATOM 1316 C C . TRP A 1 159 ? 164.73800 132.44600 164.48900 1.000 37.18000 159 TRP A C 1
ATOM 1317 O O . TRP A 1 159 ? 165.77300 131.95000 164.03800 1.000 37.18000 159 TRP A O 1
ATOM 1328 N N . TYR A 1 160 ? 164.74700 133.48600 165.31100 1.000 35.19000 160 TYR A N 1
ATOM 1329 C CA . TYR A 1 160 ? 165.96200 134.20700 165.64300 1.000 35.19000 160 TYR A CA 1
ATOM 1330 C C . TYR A 1 160 ? 166.25800 134.04400 167.12400 1.000 35.19000 160 TYR A C 1
ATOM 1331 O O . TYR A 1 160 ? 165.40200 133.63400 167.90900 1.000 35.19000 160 TYR A O 1
ATOM 1340 N N . LYS A 1 161 ? 167.48300 134.38000 167.50200 1.000 40.22000 161 LYS A N 1
ATOM 1341 C CA . LYS A 1 161 ? 167.96700 134.10000 168.84000 1.000 40.22000 161 LYS A CA 1
ATOM 1342 C C . LYS A 1 161 ? 168.10900 135.33100 169.72000 1.000 40.22000 161 LYS A C 1
ATOM 1343 O O . LYS A 1 161 ? 168.50500 135.18800 170.87800 1.000 40.22000 161 LYS A O 1
ATOM 1345 N N . THR A 1 162 ? 167.80500 136.53300 169.22700 1.000 41.02000 162 THR A N 1
ATOM 1346 C CA . THR A 1 162 ? 168.11400 137.70800 170.02800 1.000 41.02000 162 THR A CA 1
ATOM 1347 C C . THR A 1 162 ? 167.07600 138.81900 170.03200 1.000 41.02000 162 THR A C 1
ATOM 1348 O O . THR A 1 162 ? 167.29700 139.81800 170.72300 1.000 41.02000 162 THR A O 1
ATOM 1352 N N . GLU A 1 163 ? 165.99100 138.71500 169.26400 1.000 39.13000 163 GLU A N 1
ATOM 1353 C CA . GLU A 1 163 ? 164.91100 139.70400 169.24300 1.000 39.13000 163 GLU A CA 1
ATOM 1354 C C . GLU A 1 163 ? 165.36400 140.99500 168.57900 1.000 39.13000 163 GLU A C 1
ATOM 1355 O O . GLU A 1 163 ? 164.54900 141.82700 168.18000 1.000 39.13000 163 GLU A O 1
ATOM 1361 N N . ASN A 1 164 ? 166.66600 141.12200 168.38100 1.000 36.79000 164 ASN A N 1
ATOM 1362 C CA . ASN A 1 164 ? 167.21600 142.24800 167.65400 1.000 36.79000 164 ASN A CA 1
ATOM 1363 C C . ASN A 1 164 ? 167.12100 141.96500 166.16400 1.000 36.79000 164 ASN A C 1
ATOM 1364 O O . ASN A 1 164 ? 166.83100 142.86100 165.36800 1.000 36.79000 164 ASN A O 1
ATOM 1369 N N . GLU A 1 165 ? 167.39100 140.71400 165.78400 1.000 34.97000 165 GLU A N 1
ATOM 1370 C CA . GLU A 1 165 ? 167.19900 140.25800 164.41600 1.000 34.97000 165 GLU A CA 1
ATOM 1371 C C . GLU A 1 165 ? 165.72800 140.19200 164.03300 1.000 34.97000 165 GLU A C 1
ATOM 1372 O O . GLU A 1 165 ? 165.38600 140.42700 162.87300 1.000 34.97000 165 GLU A O 1
ATOM 1378 N N . TYR A 1 166 ? 164.84900 139.85900 164.97800 1.000 33.32000 166 TYR A N 1
ATOM 1379 C CA . TYR A 1 166 ? 163.42000 139.86800 164.69100 1.000 33.32000 166 TYR A CA 1
ATOM 1380 C C . TYR A 1 166 ? 162.93500 141.26600 164.33500 1.000 33.32000 166 TYR A C 1
ATOM 1381 O O . TYR A 1 166 ? 162.11000 141.43100 163.43200 1.000 33.32000 166 TYR A O 1
ATOM 1390 N N . TYR A 1 167 ? 163.40500 142.28000 165.05500 1.000 31.75000 167 TYR A N 1
ATOM 1391 C CA . TYR A 1 167 ? 163.05100 143.65600 164.72300 1.000 31.75000 167 TYR A CA 1
ATOM 1392 C C . TYR A 1 167 ? 163.55900 144.04600 163.34400 1.000 31.75000 167 TYR A C 1
ATOM 1393 O O . TYR A 1 167 ? 162.87200 144.75400 162.60400 1.000 31.75000 167 TYR A O 1
ATOM 1402 N N . LEU A 1 168 ? 164.76500 143.61200 162.98600 1.000 27.81000 168 LEU A N 1
ATOM 1403 C CA . LEU A 1 168 ? 165.29200 143.91700 161.66300 1.000 27.81000 168 LEU A CA 1
ATOM 1404 C C . LEU A 1 168 ? 164.41900 143.33000 160.56000 1.000 27.81000 168 LEU A C 1
ATOM 1405 O O . LEU A 1 168 ? 164.21200 143.96700 159.52400 1.000 27.81000 168 LEU A O 1
ATOM 1410 N N . LEU A 1 169 ? 163.92600 142.10800 160.74200 1.000 27.27000 169 LEU A N 1
ATOM 1411 C CA . LEU A 1 169 ? 163.04400 141.52700 159.73900 1.000 27.27000 169 LEU A CA 1
ATOM 1412 C C . LEU A 1 169 ? 161.76400 142.33600 159.60200 1.000 27.27000 169 LEU A C 1
ATOM 1413 O O . LEU A 1 169 ? 161.28300 142.56800 158.49000 1.000 27.27000 169 LEU A O 1
ATOM 1418 N N . GLN A 1 170 ? 161.20000 142.77500 160.72600 1.000 30.67000 170 GLN A N 1
ATOM 1419 C CA . GLN A 1 170 ? 159.99500 143.59500 160.69400 1.000 30.67000 170 GLN A CA 1
ATOM 1420 C C . GLN A 1 170 ? 160.22700 144.88500 159.92200 1.000 30.67000 170 GLN A C 1
ATOM 1421 O O . GLN A 1 170 ? 159.39500 145.28700 159.10600 1.000 30.67000 170 GLN A O 1
ATOM 1427 N N . PHE A 1 171 ? 161.33100 145.57600 160.20500 1.000 28.52000 171 PHE A N 1
ATOM 1428 C CA . PHE A 1 171 ? 161.65200 146.79800 159.47700 1.000 28.52000 171 PHE A CA 1
ATOM 1429 C C . PHE A 1 171 ? 161.79000 146.52300 157.98700 1.000 28.52000 171 PHE A C 1
ATOM 1430 O O . PHE A 1 171 ? 161.26300 147.26400 157.15400 1.000 28.52000 171 PHE A O 1
ATOM 1438 N N . THR A 1 172 ? 162.52600 145.46900 157.63600 1.000 25.85000 172 THR A N 1
ATOM 1439 C CA . THR A 1 172 ? 162.79200 145.15700 156.23700 1.000 25.85000 172 THR A CA 1
ATOM 1440 C C . THR A 1 172 ? 161.51700 144.83000 155.47700 1.000 25.85000 172 THR A C 1
ATOM 1441 O O . THR A 1 172 ? 161.30700 145.32400 154.36700 1.000 25.85000 172 THR A O 1
ATOM 1445 N N . LEU A 1 173 ? 160.64500 144.01100 156.06300 1.000 26.78000 173 LEU A N 1
ATOM 1446 C CA . LEU A 1 173 ? 159.40700 143.64000 155.38700 1.000 26.78000 173 LEU A CA 1
ATOM 1447 C C . LEU A 1 173 ? 158.48200 144.83400 155.21300 1.000 26.78000 173 LEU A C 1
ATOM 1448 O O . LEU A 1 173 ? 157.79100 144.93900 154.19700 1.000 26.78000 173 LEU A O 1
ATOM 1453 N N . THR A 1 174 ? 158.40600 145.70800 156.21600 1.000 26.41000 174 THR A N 1
ATOM 1454 C CA . THR A 1 174 ? 157.56100 146.89300 156.10700 1.000 26.41000 174 THR A CA 1
ATOM 1455 C C . THR A 1 174 ? 158.00000 147.79800 154.96300 1.000 26.41000 174 THR A C 1
ATOM 1456 O O . THR A 1 174 ? 157.16200 148.37500 154.26600 1.000 26.41000 174 THR A O 1
ATOM 1460 N N . VAL A 1 175 ? 159.30600 147.94400 154.76000 1.000 25.44000 175 VAL A N 1
ATOM 1461 C CA . VAL A 1 175 ? 159.80200 148.76000 153.65900 1.000 25.44000 175 VAL A CA 1
ATOM 1462 C C . VAL A 1 175 ? 159.56000 148.07000 152.32100 1.000 25.44000 175 VAL A C 1
ATOM 1463 O O . VAL A 1 175 ? 159.21000 148.72000 151.33300 1.000 25.44000 175 VAL A O 1
ATOM 1467 N N . ARG A 1 176 ? 159.75500 146.75100 152.25900 1.000 25.59000 176 ARG A N 1
ATOM 1468 C CA . ARG A 1 176 ? 159.61000 146.04600 150.99000 1.000 25.59000 176 ARG A CA 1
ATOM 1469 C C . ARG A 1 176 ? 158.18900 146.13600 150.46500 1.000 25.59000 176 ARG A C 1
ATOM 1470 O O . ARG A 1 176 ? 157.97300 146.04200 149.25500 1.000 25.59000 176 ARG A O 1
ATOM 1478 N N . CYS A 1 177 ? 157.21300 146.29700 151.35800 1.000 28.07000 177 CYS A N 1
ATOM 1479 C CA . CYS A 1 177 ? 155.82700 146.47200 150.94600 1.000 28.07000 177 CYS A CA 1
ATOM 1480 C C . CYS A 1 177 ? 155.69500 147.58600 149.91900 1.000 28.07000 177 CYS A C 1
ATOM 1481 O O . CYS A 1 177 ? 155.04600 147.41900 148.88400 1.000 28.07000 177 CYS A O 1
ATOM 1484 N N . LEU A 1 178 ? 156.29000 148.74300 150.19900 1.000 25.81000 178 LEU A N 1
ATOM 1485 C CA . LEU A 1 178 ? 156.14000 149.87700 149.29600 1.000 25.81000 178 LEU A CA 1
ATOM 1486 C C . LEU A 1 178 ? 156.79100 149.59900 147.95000 1.000 25.81000 178 LEU A C 1
ATOM 1487 O O . LEU A 1 178 ? 156.26400 150.00000 146.91000 1.000 25.81000 178 LEU A O 1
ATOM 1492 N N . TYR A 1 179 ? 157.95000 148.94300 147.94900 1.000 25.83000 179 TYR A N 1
ATOM 1493 C CA . TYR A 1 179 ? 158.63800 148.65600 146.69600 1.000 25.83000 179 TYR A CA 1
ATOM 1494 C C . TYR A 1 179 ? 157.82000 147.74900 145.78500 1.000 25.83000 179 TYR A C 1
ATOM 1495 O O . TYR A 1 179 ? 157.64100 148.05000 144.60300 1.000 25.83000 179 TYR A O 1
ATOM 1504 N N . TYR A 1 180 ? 157.32700 146.62500 146.30100 1.000 27.86000 180 TYR A N 1
ATOM 1505 C CA . TYR A 1 180 ? 156.61100 145.72800 145.40300 1.000 27.86000 180 TYR A CA 1
ATOM 1506 C C . TYR A 1 180 ? 155.21000 146.23500 145.08600 1.000 27.86000 180 TYR A C 1
ATOM 1507 O O . TYR A 1 180 ? 154.66700 145.90000 144.03300 1.000 27.86000 180 TYR A O 1
ATOM 1516 N N . THR A 1 181 ? 154.60500 147.02000 145.97700 1.000 27.00000 181 THR A N 1
ATOM 1517 C CA . THR A 1 181 ? 153.34200 147.67500 145.64800 1.000 27.00000 181 THR A CA 1
ATOM 1518 C C . THR A 1 181 ? 153.52000 148.66300 144.50700 1.000 27.00000 181 THR A C 1
ATOM 1519 O O . THR A 1 181 ? 152.69300 148.73000 143.59400 1.000 27.00000 181 THR A O 1
ATOM 1523 N N . SER A 1 182 ? 154.59500 149.44500 144.55100 1.000 27.17000 182 SER A N 1
ATOM 1524 C CA . SER A 1 182 ? 154.88300 150.39200 143.48400 1.000 27.17000 182 SER A CA 1
ATOM 1525 C C . SER A 1 182 ? 155.07000 149.68400 142.14900 1.000 27.17000 182 SER A C 1
ATOM 1526 O O . SER A 1 182 ? 154.51400 150.10300 141.13100 1.000 27.17000 182 SER A O 1
ATOM 1529 N N . PHE A 1 183 ? 155.85000 148.60300 142.13700 1.000 27.07000 183 PHE A N 1
ATOM 1530 C CA . PHE A 1 183 ? 156.07300 147.85400 140.90600 1.000 27.07000 183 PHE A CA 1
ATOM 1531 C C . PHE A 1 183 ? 154.77500 147.28500 140.35200 1.000 27.07000 183 PHE A C 1
ATOM 1532 O O . PHE A 1 183 ? 154.52700 147.34600 139.14500 1.000 27.07000 183 PHE A O 1
ATOM 1540 N N . SER A 1 184 ? 153.94600 146.70900 141.21700 1.000 27.88000 184 SER A N 1
ATOM 1541 C CA . SER A 1 184 ? 152.71800 146.06500 140.76700 1.000 27.88000 184 SER A CA 1
ATOM 1542 C C . SER A 1 184 ? 151.72400 147.06700 140.19700 1.000 27.88000 184 SER A C 1
ATOM 1543 O O . SER A 1 184 ? 151.03600 146.77000 139.22000 1.000 27.88000 184 SER A O 1
ATOM 1546 N N . LEU A 1 185 ? 151.60700 148.24200 140.81100 1.000 28.69000 185 LEU A N 1
ATOM 1547 C CA . LEU A 1 185 ? 150.70100 149.26000 140.29100 1.000 28.69000 185 LEU A CA 1
ATOM 1548 C C . LEU A 1 185 ? 151.17400 149.80100 138.94800 1.000 28.69000 185 LEU A C 1
ATOM 1549 O O . LEU A 1 185 ? 150.36100 150.02400 138.04900 1.000 28.69000 185 LEU A O 1
ATOM 1554 N N . GLU A 1 186 ? 152.48000 150.02200 138.79300 1.000 30.73000 186 GLU A N 1
ATOM 1555 C CA . GLU A 1 186 ? 153.01600 150.47700 137.51400 1.000 30.73000 186 GLU A CA 1
ATOM 1556 C C . GLU A 1 186 ? 152.78900 149.44800 136.41800 1.000 30.73000 186 GLU A C 1
ATOM 1557 O O . GLU A 1 186 ? 152.54200 149.80800 135.26400 1.000 30.73000 186 GLU A O 1
ATOM 1563 N N . LEU A 1 187 ? 152.89000 148.16400 136.75600 1.000 31.34000 187 LEU A N 1
ATOM 1564 C CA . LEU A 1 187 ? 152.56700 147.10200 135.80900 1.000 31.34000 187 LEU A CA 1
ATOM 1565 C C . LEU A 1 187 ? 151.09700 147.13700 135.41200 1.000 31.34000 187 LEU A C 1
ATOM 1566 O O . LEU A 1 187 ? 150.75200 146.85600 134.26200 1.000 31.34000 187 LEU A O 1
ATOM 1571 N N . CYS A 1 188 ? 150.21200 147.44800 136.35700 1.000 33.99000 188 CYS A N 1
ATOM 1572 C CA . CYS A 1 188 ? 148.78900 147.53100 136.04800 1.000 33.99000 188 CYS A CA 1
ATOM 1573 C C . CYS A 1 188 ? 148.46500 148.70100 135.13300 1.000 33.99000 188 CYS A C 1
ATOM 1574 O O . CYS A 1 188 ? 147.45800 148.66400 134.41600 1.000 33.99000 188 CYS A O 1
ATOM 1577 N N . TRP A 1 189 ? 149.27200 149.75600 135.16700 1.000 31.77000 189 TRP A N 1
ATOM 1578 C CA . TRP A 1 189 ? 149.02900 150.95000 134.37700 1.000 31.77000 189 TRP A CA 1
ATOM 1579 C C . TRP A 1 189 ? 149.79900 150.98300 133.06900 1.000 31.77000 189 TRP A C 1
ATOM 1580 O O . TRP A 1 189 ? 149.63100 151.93100 132.30200 1.000 31.77000 189 TRP A O 1
ATOM 1591 N N . GLN A 1 190 ? 150.62900 149.98700 132.78600 1.000 37.38000 190 GLN A N 1
ATOM 1592 C CA . GLN A 1 190 ? 151.51100 150.07700 131.63200 1.000 37.38000 190 GLN A CA 1
ATOM 1593 C C . GLN A 1 190 ? 150.70600 149.98300 130.34900 1.000 37.38000 190 GLN A C 1
ATOM 1594 O O . GLN A 1 190 ? 149.87900 149.08400 130.19000 1.000 37.38000 190 GLN A O 1
ATOM 1600 N N . GLN A 1 191 ? 150.95600 150.90300 129.42100 1.000 42.58000 191 GLN A N 1
ATOM 1601 C CA . GLN A 1 191 ? 150.26100 150.85600 128.14000 1.000 42.58000 191 GLN A CA 1
ATOM 1602 C C . GLN A 1 191 ? 151.14700 151.09900 126.93100 1.000 42.58000 191 GLN A C 1
ATOM 1603 O O . GLN A 1 191 ? 150.72500 150.77600 125.81800 1.000 42.58000 191 GLN A O 1
ATOM 1609 N N . LEU A 1 192 ? 152.34500 151.62600 127.09400 1.000 44.37000 192 LEU A N 1
ATOM 1610 C CA . LEU A 1 192 ? 153.26500 151.92200 126.00700 1.000 44.37000 192 LEU A CA 1
ATOM 1611 C C . LEU A 1 192 ? 154.01600 150.65900 125.59300 1.000 44.37000 192 LEU A C 1
ATOM 1612 O O . LEU A 1 192 ? 154.35300 149.83500 126.44300 1.000 44.37000 192 LEU A O 1
ATOM 1617 N N . PRO A 1 193 ? 154.28400 150.47600 124.30100 1.000 47.05000 193 PRO A N 1
ATOM 1618 C CA . PRO A 1 193 ? 154.98300 149.25100 123.87900 1.000 47.05000 193 PRO A CA 1
ATOM 1619 C C . PRO A 1 193 ? 156.38700 149.13600 124.43500 1.000 47.05000 193 PRO A C 1
ATOM 1620 O O . PRO A 1 193 ? 156.75500 148.08700 124.97000 1.000 47.05000 193 PRO A O 1
ATOM 1624 N N . ALA A 1 194 ? 157.19300 150.18500 124.30000 1.000 48.97000 194 ALA A N 1
ATOM 1625 C CA . ALA A 1 194 ? 158.58800 150.11600 124.70600 1.000 48.97000 194 ALA A CA 1
ATOM 1626 C C . ALA A 1 194 ? 158.75100 149.85200 126.19400 1.000 48.97000 194 ALA A C 1
ATOM 1627 O O . ALA A 1 194 ? 159.78900 149.33400 126.60800 1.000 48.97000 194 ALA A O 1
ATOM 1629 N N . ALA A 1 195 ? 157.75400 150.19000 127.00500 1.000 42.32000 195 ALA A N 1
ATOM 1630 C CA . ALA A 1 195 ? 157.83600 149.98200 128.44200 1.000 42.32000 195 ALA A CA 1
ATOM 1631 C C . ALA A 1 195 ? 157.47200 148.56900 128.87300 1.000 42.32000 195 ALA A C 1
ATOM 1632 O O . ALA A 1 195 ? 157.65900 148.23600 130.04500 1.000 42.32000 195 ALA A O 1
ATOM 1634 N N . SER A 1 196 ? 156.89900 147.75700 127.98400 1.000 41.40000 196 SER A N 1
ATOM 1635 C CA . SER A 1 196 ? 156.45000 146.42400 128.37000 1.000 41.40000 196 SER A CA 1
ATOM 1636 C C . SER A 1 196 ? 157.59100 145.54600 128.86900 1.000 41.40000 196 SER A C 1
ATOM 1637 O O . SER A 1 196 ? 157.38300 144.70400 129.74800 1.000 41.40000 196 SER A O 1
ATOM 1640 N N . THR A 1 197 ? 158.79900 145.72600 128.33600 1.000 41.35000 197 THR A N 1
ATOM 1641 C CA . THR A 1 197 ? 159.92000 144.87700 128.71800 1.000 41.35000 197 THR A CA 1
ATOM 1642 C C . THR A 1 197 ? 160.46700 145.17400 130.10300 1.000 41.35000 197 THR A C 1
ATOM 1643 O O . THR A 1 197 ? 161.31400 144.41400 130.58500 1.000 41.35000 197 THR A O 1
ATOM 1647 N N . SER A 1 198 ? 160.02400 146.24300 130.75000 1.000 35.94000 198 SER A N 1
ATOM 1648 C CA . SER A 1 198 ? 160.57700 146.63800 132.03300 1.000 35.94000 198 SER A CA 1
ATOM 1649 C C . SER A 1 198 ? 159.76600 146.11700 133.20800 1.000 35.94000 198 SER A C 1
ATOM 1650 O O . SER A 1 198 ? 159.99000 146.55200 134.33700 1.000 35.94000 198 SER A O 1
ATOM 1653 N N . TYR A 1 199 ? 158.83800 145.19900 132.98000 1.000 33.05000 199 TYR A N 1
ATOM 1654 C CA . TYR A 1 199 ? 157.99900 144.67400 134.04600 1.000 33.05000 199 TYR A CA 1
ATOM 1655 C C . TYR A 1 199 ? 158.06000 143.16300 134.05600 1.000 33.05000 199 TYR A C 1
ATOM 1656 O O . TYR A 1 199 ? 157.05000 142.46800 134.16400 1.000 33.05000 199 TYR A O 1
ATOM 1665 N N . SER A 1 200 ? 159.27000 142.63500 133.94100 1.000 32.07000 200 SER A N 1
ATOM 1666 C CA . SER A 1 200 ? 159.50000 141.21100 134.08500 1.000 32.07000 200 SER A CA 1
ATOM 1667 C C . SER A 1 200 ? 159.85500 140.89000 135.52700 1.000 32.07000 200 SER A C 1
ATOM 1668 O O . SER A 1 200 ? 160.24500 141.76200 136.30000 1.000 32.07000 200 SER A O 1
ATOM 1671 N N . PHE A 1 201 ? 159.69800 139.62000 135.88600 1.000 30.88000 201 PHE A N 1
ATOM 1672 C CA . PHE A 1 201 ? 160.04600 139.19400 137.23700 1.000 30.88000 201 PHE A CA 1
ATOM 1673 C C . PHE A 1 201 ? 161.50100 139.47400 137.59700 1.000 30.88000 201 PHE A C 1
ATOM 1674 O O . PHE A 1 201 ? 161.75000 139.86900 138.74800 1.000 30.88000 201 PHE A O 1
ATOM 1682 N N . PRO A 1 202 ? 162.49100 139.27400 136.71900 1.000 31.06000 202 PRO A N 1
ATOM 1683 C CA . PRO A 1 202 ? 163.85600 139.68700 137.08000 1.000 31.06000 202 PRO A CA 1
ATOM 1684 C C . PRO A 1 202 ? 163.98700 141.15600 137.44400 1.000 31.06000 202 PRO A C 1
ATOM 1685 O O . PRO A 1 202 ? 164.76200 141.48600 138.34400 1.000 31.06000 202 PRO A O 1
ATOM 1689 N N . TRP A 1 203 ? 163.27800 142.05400 136.76300 1.000 31.65000 203 TRP A N 1
ATOM 1690 C CA . TRP A 1 203 ? 163.36200 143.46800 137.11200 1.000 31.65000 203 TRP A CA 1
ATOM 1691 C C . TRP A 1 203 ? 162.73500 143.75000 138.47000 1.000 31.65000 203 TRP A C 1
ATOM 1692 O O . TRP A 1 203 ? 163.21900 144.60800 139.21300 1.000 31.65000 203 TRP A O 1
ATOM 1703 N N . MET A 1 204 ? 161.64300 143.06500 138.80400 1.000 29.10000 204 MET A N 1
ATOM 1704 C CA . MET A 1 204 ? 161.05900 143.21900 140.13100 1.000 29.10000 204 MET A CA 1
ATOM 1705 C C . MET A 1 204 ? 162.02400 142.77900 141.22000 1.000 29.10000 204 MET A C 1
ATOM 1706 O O . MET A 1 204 ? 162.16300 143.45200 142.24600 1.000 29.10000 204 MET A O 1
ATOM 1711 N N . LEU A 1 205 ? 162.69800 141.65000 141.01000 1.000 29.04000 205 LEU A N 1
ATOM 1712 C CA . LEU A 1 205 ? 163.65900 141.15600 141.98500 1.000 29.04000 205 LEU A CA 1
ATOM 1713 C C . LEU A 1 205 ? 164.83000 142.11500 142.15400 1.000 29.04000 205 LEU A C 1
ATOM 1714 O O . LEU A 1 205 ? 165.29100 142.34800 143.27500 1.000 29.04000 205 LEU A O 1
ATOM 1719 N N . ALA A 1 206 ? 165.33000 142.67600 141.05400 1.000 28.44000 206 ALA A N 1
ATOM 1720 C CA . ALA A 1 206 ? 166.43800 143.62300 141.14600 1.000 28.44000 206 ALA A CA 1
ATOM 1721 C C . ALA A 1 206 ? 166.02600 144.88800 141.88700 1.000 28.44000 206 ALA A C 1
ATOM 1722 O O . ALA A 1 206 ? 166.81300 145.45000 142.65100 1.000 28.44000 206 ALA A O 1
ATOM 1724 N N . TYR A 1 207 ? 164.80500 145.36000 141.65400 1.000 26.44000 207 TYR A N 1
ATOM 1725 C CA . TYR A 1 207 ? 164.28200 146.51700 142.37100 1.000 26.44000 207 TYR A CA 1
ATOM 1726 C C . TYR A 1 207 ? 164.12800 146.22800 143.86200 1.000 26.44000 207 TYR A C 1
ATOM 1727 O O . TYR A 1 207 ? 164.43900 147.07700 144.70100 1.000 26.44000 207 TYR A O 1
ATOM 1736 N N . VAL A 1 208 ? 163.64400 145.03700 144.21200 1.000 26.82000 208 VAL A N 1
ATOM 1737 C CA . VAL A 1 208 ? 163.39400 144.71500 145.61300 1.000 26.82000 208 VAL A CA 1
ATOM 1738 C C . VAL A 1 208 ? 164.69800 144.45700 146.36100 1.000 26.82000 208 VAL A C 1
ATOM 1739 O O . VAL A 1 208 ? 164.87800 144.91700 147.49200 1.000 26.82000 208 VAL A O 1
ATOM 1743 N N . PHE A 1 209 ? 165.61400 143.70200 145.76500 1.000 29.22000 209 PHE A N 1
ATOM 1744 C CA . PHE A 1 209 ? 166.87500 143.38100 146.43300 1.000 29.22000 209 PHE A CA 1
ATOM 1745 C C . PHE A 1 209 ? 167.98300 144.35700 146.05200 1.000 29.22000 209 PHE A C 1
ATOM 1746 O O . PHE A 1 209 ? 169.09100 143.95600 145.72300 1.000 29.22000 209 PHE A O 1
ATOM 1754 N N . TYR A 1 210 ? 167.70600 145.64800 146.11500 1.000 28.72000 210 TYR A N 1
ATOM 1755 C CA . TYR A 1 210 ? 168.71500 146.68000 145.90900 1.000 28.72000 210 TYR A CA 1
ATOM 1756 C C . TYR A 1 210 ? 169.18200 147.13000 147.28600 1.000 28.72000 210 TYR A C 1
ATOM 1757 O O . TYR A 1 210 ? 168.43700 147.79300 148.01100 1.000 28.72000 210 TYR A O 1
ATOM 1766 N N . TYR A 1 211 ? 170.41600 146.77500 147.63400 1.000 29.11000 211 TYR A N 1
ATOM 1767 C CA . TYR A 1 211 ? 170.81600 146.77500 149.03800 1.000 29.11000 211 TYR A CA 1
ATOM 1768 C C . TYR A 1 211 ? 170.78600 148.13300 149.72900 1.000 29.11000 211 TYR A C 1
ATOM 1769 O O . TYR A 1 211 ? 170.34200 148.17900 150.88800 1.000 29.11000 211 TYR A O 1
ATOM 1778 N N . PRO A 1 212 ? 171.24500 149.24800 149.13000 1.000 26.57000 212 PRO A N 1
ATOM 1779 C CA . PRO A 1 212 ? 171.25900 150.51700 149.86800 1.000 26.57000 212 PRO A CA 1
ATOM 1780 C C . PRO A 1 212 ? 169.94500 150.90000 150.52600 1.000 26.57000 212 PRO A C 1
ATOM 1781 O O . PRO A 1 212 ? 169.94700 151.65800 151.49500 1.000 26.57000 212 PRO A O 1
ATOM 1785 N N . VAL A 1 213 ? 168.82500 150.37700 150.04000 1.000 26.37000 213 VAL A N 1
ATOM 1786 C CA . VAL A 1 213 ? 167.51700 150.76000 150.54900 1.000 26.37000 213 VAL A CA 1
ATOM 1787 C C . VAL A 1 213 ? 166.75700 149.56500 151.11900 1.000 26.37000 213 VAL A C 1
ATOM 1788 O O . VAL A 1 213 ? 165.56000 149.64000 151.30900 1.000 26.37000 213 VAL A O 1
ATOM 1792 N N . LEU A 1 214 ? 167.45100 148.46800 151.41700 1.000 26.85000 214 LEU A N 1
ATOM 1793 C CA . LEU A 1 214 ? 166.76400 147.22400 151.75000 1.000 26.85000 214 LEU A CA 1
ATOM 1794 C C . LEU A 1 214 ? 166.12800 147.25600 153.13700 1.000 26.85000 214 LEU A C 1
ATOM 1795 O O . LEU A 1 214 ? 164.98000 146.83200 153.30300 1.000 26.85000 214 LEU A O 1
ATOM 1800 N N . HIS A 1 215 ? 166.84500 147.74500 154.14500 1.000 26.89000 215 HIS A N 1
ATOM 1801 C CA . HIS A 1 215 ? 166.38800 147.59000 155.52100 1.000 26.89000 215 HIS A CA 1
ATOM 1802 C C . HIS A 1 215 ? 165.48800 148.72600 155.97500 1.000 26.89000 215 HIS A C 1
ATOM 1803 O O . HIS A 1 215 ? 164.41700 148.48800 156.53000 1.000 26.89000 215 HIS A O 1
ATOM 1810 N N . ASN A 1 216 ? 165.91200 149.95800 155.76700 1.000 27.47000 216 ASN A N 1
ATOM 1811 C CA . ASN A 1 216 ? 165.13100 151.11000 156.17600 1.000 27.47000 216 ASN A CA 1
ATOM 1812 C C . ASN A 1 216 ? 165.03600 152.17900 155.10900 1.000 27.47000 216 ASN A C 1
ATOM 1813 O O . ASN A 1 216 ? 164.14300 153.03000 155.19700 1.000 27.47000 216 ASN A O 1
ATOM 1818 N N . GLY A 1 217 ? 165.88500 152.12800 154.08300 1.000 27.89000 217 GLY A N 1
ATOM 1819 C CA . GLY A 1 217 ? 166.11500 153.22000 153.16900 1.000 27.89000 217 GLY A CA 1
ATOM 1820 C C . GLY A 1 217 ? 164.86300 153.76200 152.53600 1.000 27.89000 217 GLY A C 1
ATOM 1821 O O . GLY A 1 217 ? 163.83000 153.09500 152.47200 1.000 27.89000 217 GLY A O 1
ATOM 1822 N N . PRO A 1 218 ? 164.94000 154.99900 152.05600 1.000 26.03000 218 PRO A N 1
ATOM 1823 C CA . PRO A 1 218 ? 163.75200 155.65700 151.51100 1.000 26.03000 218 PRO A CA 1
ATOM 1824 C C . PRO A 1 218 ? 163.22400 154.95600 150.27300 1.000 26.03000 218 PRO A C 1
ATOM 1825 O O . PRO A 1 218 ? 163.96000 154.29300 149.54400 1.000 26.03000 218 PRO A O 1
ATOM 1829 N N . ILE A 1 219 ? 161.91800 155.08700 150.05900 1.000 27.97000 219 ILE A N 1
ATOM 1830 C CA . ILE A 1 219 ? 161.31700 154.61400 148.82000 1.000 27.97000 219 ILE A CA 1
ATOM 1831 C C . ILE A 1 219 ? 161.89500 155.37300 147.63500 1.000 27.97000 219 ILE A C 1
ATOM 1832 O O . ILE A 1 219 ? 161.87800 156.60700 147.58300 1.000 27.97000 219 ILE A O 1
ATOM 1837 N N . LEU A 1 220 ? 162.44600 154.62100 146.69100 1.000 29.75000 220 LEU A N 1
ATOM 1838 C CA . LEU A 1 220 ? 162.99200 155.13000 145.44600 1.000 29.75000 220 LEU A CA 1
ATOM 1839 C C . LEU A 1 220 ? 162.04600 154.72600 144.33000 1.000 29.75000 220 LEU A C 1
ATOM 1840 O O . LEU A 1 220 ? 161.59400 153.58000 144.28900 1.000 29.75000 220 LEU A O 1
ATOM 1845 N N . SER A 1 221 ? 161.72800 155.66500 143.44600 1.000 30.36000 221 SER A N 1
ATOM 1846 C CA . SER A 1 221 ? 160.76400 155.38800 142.39200 1.000 30.36000 221 SER A CA 1
ATOM 1847 C C . SER A 1 221 ? 161.30000 154.33500 141.43600 1.000 30.36000 221 SER A C 1
ATOM 1848 O O . SER A 1 221 ? 162.49900 154.27300 141.16500 1.000 30.36000 221 SER A O 1
ATOM 1851 N N . PHE A 1 222 ? 160.39900 153.48900 140.93800 1.000 30.02000 222 PHE A N 1
ATOM 1852 C CA . PHE A 1 222 ? 160.81300 152.44600 140.01100 1.000 30.02000 222 PHE A CA 1
ATOM 1853 C C . PHE A 1 222 ? 161.25200 153.03500 138.68100 1.000 30.02000 222 PHE A C 1
ATOM 1854 O O . PHE A 1 222 ? 162.08500 152.44400 137.98900 1.000 30.02000 222 PHE A O 1
ATOM 1862 N N . SER A 1 223 ? 160.68500 154.18000 138.29900 1.000 34.76000 223 SER A N 1
ATOM 1863 C CA . SER A 1 223 ? 161.02600 154.80000 137.02400 1.000 34.76000 223 SER A CA 1
ATOM 1864 C C . SER A 1 223 ? 162.48100 155.24700 137.00200 1.000 34.76000 223 SER A C 1
ATOM 1865 O O . SER A 1 223 ? 163.18200 155.06000 136.00500 1.000 34.76000 223 SER A O 1
ATOM 1868 N N . GLU A 1 224 ? 162.93100 155.89800 138.07400 1.000 35.98000 224 GLU A N 1
ATOM 1869 C CA . GLU A 1 224 ? 164.32700 156.31000 138.16400 1.000 35.98000 224 GLU A CA 1
ATOM 1870 C C . GLU A 1 224 ? 165.26600 155.11100 138.17000 1.000 35.98000 224 GLU A C 1
ATOM 1871 O O . GLU A 1 224 ? 166.30200 155.12400 137.49800 1.000 35.98000 224 GLU A O 1
ATOM 1877 N N . PHE A 1 225 ? 164.91200 154.06500 138.91700 1.000 32.38000 225 PHE A N 1
ATOM 1878 C CA . PHE A 1 225 ? 165.75200 152.87700 139.02200 1.000 32.38000 225 PHE A CA 1
ATOM 1879 C C . PHE A 1 225 ? 165.97100 152.21200 137.66900 1.000 32.38000 225 PHE A C 1
ATOM 1880 O O . PHE A 1 225 ? 167.10700 151.91800 137.28700 1.000 32.38000 225 PHE A O 1
ATOM 1888 N N . ILE A 1 226 ? 164.89400 151.98000 136.92400 1.000 35.74000 226 ILE A N 1
ATOM 1889 C CA . ILE A 1 226 ? 164.99900 151.28500 135.64600 1.000 35.74000 226 ILE A CA 1
ATOM 1890 C C . ILE A 1 226 ? 165.75500 152.12100 134.62100 1.000 35.74000 226 ILE A C 1
ATOM 1891 O O . ILE A 1 226 ? 166.50800 151.58400 133.80200 1.000 35.74000 226 ILE A O 1
ATOM 1896 N N . LYS A 1 227 ? 165.57400 153.44200 134.64500 1.000 41.04000 227 LYS A N 1
ATOM 1897 C CA . LYS A 1 227 ? 166.25300 154.29600 133.67800 1.000 41.04000 227 LYS A CA 1
ATOM 1898 C C . LYS A 1 227 ? 167.76100 154.27900 133.86900 1.000 41.04000 227 LYS A C 1
ATOM 1899 O O . LYS A 1 227 ? 168.51300 154.23400 132.89100 1.000 41.04000 227 LYS A O 1
ATOM 1905 N N . GLN A 1 228 ? 168.22800 154.32900 135.11100 1.000 42.96000 228 GLN A N 1
ATOM 1906 C CA . GLN A 1 228 ? 169.66600 154.35800 135.33100 1.000 42.96000 228 GLN A CA 1
ATOM 1907 C C . GLN A 1 228 ? 170.29800 152.98500 135.16200 1.000 42.96000 228 GLN A C 1
ATOM 1908 O O . GLN A 1 228 ? 171.42500 152.87900 134.67300 1.000 42.96000 228 GLN A O 1
ATOM 1914 N N . MET A 1 229 ? 169.60200 151.92400 135.55500 1.000 42.64000 229 MET A N 1
ATOM 1915 C CA . MET A 1 229 ? 170.20600 150.60400 135.45400 1.000 42.64000 229 MET A CA 1
ATOM 1916 C C . MET A 1 229 ? 170.37100 150.13800 134.01500 1.000 42.64000 229 MET A C 1
ATOM 1917 O O . MET A 1 229 ? 171.03100 149.12200 133.78500 1.000 42.64000 229 MET A O 1
ATOM 1922 N N . GLN A 1 230 ? 169.79400 150.84700 133.04700 1.000 49.05000 230 GLN A N 1
ATOM 1923 C CA . GLN A 1 230 ? 169.93100 150.53000 131.63200 1.000 49.05000 230 GLN A CA 1
ATOM 1924 C C . GLN A 1 230 ? 170.77300 151.56100 130.89200 1.000 49.05000 230 GLN A C 1
ATOM 1925 O O . GLN A 1 230 ? 170.74000 151.61100 129.66100 1.000 49.05000 230 GLN A O 1
ATOM 1931 N N . GLN A 1 231 ? 171.51200 152.39500 131.62100 1.000 56.75000 231 GLN A N 1
ATOM 1932 C CA . GLN A 1 231 ? 172.18000 153.54000 131.01500 1.000 56.75000 231 GLN A CA 1
ATOM 1933 C C . GLN A 1 231 ? 173.42100 153.13100 130.23200 1.000 56.75000 231 GLN A C 1
ATOM 1934 O O . GLN A 1 231 ? 173.63200 153.59600 129.10800 1.000 56.75000 231 GLN A O 1
ATOM 1940 N N . GLN A 1 232 ? 174.25100 152.26200 130.80800 1.000 60.66000 232 GLN A N 1
ATOM 1941 C CA . GLN A 1 232 ? 175.52400 151.86200 130.20200 1.000 60.66000 232 GLN A CA 1
ATOM 1942 C C . GLN A 1 232 ? 176.37400 153.06900 129.81600 1.000 60.66000 232 GLN A C 1
ATOM 1943 O O . GLN A 1 232 ? 176.95000 153.12600 128.73000 1.000 60.66000 232 GLN A O 1
ATOM 1949 N N . GLU A 1 233 ? 176.44000 154.05600 130.71300 1.000 66.76000 233 GLU A N 1
ATOM 1950 C CA . GLU A 1 233 ? 177.29800 155.22900 130.52800 1.000 66.76000 233 GLU A CA 1
ATOM 1951 C C . GLU A 1 233 ? 177.81800 155.64100 131.90500 1.000 66.76000 233 GLU A C 1
ATOM 1952 O O . GLU A 1 233 ? 177.20000 156.45500 132.59600 1.000 66.76000 233 GLU A O 1
ATOM 1958 N N . HIS A 1 234 ? 178.97100 155.09500 132.28400 1.000 69.42000 234 HIS A N 1
ATOM 1959 C CA . HIS A 1 234 ? 179.54400 155.33300 133.60000 1.000 69.42000 234 HIS A CA 1
ATOM 1960 C C . HIS A 1 234 ? 180.01600 156.78100 133.72100 1.000 69.42000 234 HIS A C 1
ATOM 1961 O O . HIS A 1 234 ? 179.95800 157.56800 132.77200 1.000 69.42000 234 HIS A O 1
ATOM 1968 N N . ASP A 1 235 ? 180.49700 157.13800 134.90900 1.000 71.42000 235 ASP A N 1
ATOM 1969 C CA . ASP A 1 235 ? 180.70900 158.53300 135.28200 1.000 71.42000 235 ASP A CA 1
ATOM 1970 C C . ASP A 1 235 ? 182.07700 158.74500 135.92300 1.000 71.42000 235 ASP A C 1
ATOM 1971 O O . ASP A 1 235 ? 182.19000 159.32700 137.00300 1.000 71.42000 235 ASP A O 1
ATOM 1973 N N . SER A 1 236 ? 183.13900 158.27500 135.26400 1.000 71.75000 236 SER A N 1
ATOM 1974 C CA . SER A 1 236 ? 184.50100 158.73900 135.54800 1.000 71.75000 236 SER A CA 1
ATOM 1975 C C . SER A 1 236 ? 184.91100 158.45200 136.99600 1.000 71.75000 236 SER A C 1
ATOM 1976 O O . SER A 1 236 ? 184.94400 159.33800 137.84900 1.000 71.75000 236 SER A O 1
ATOM 1979 N N . LEU A 1 237 ? 185.20500 157.17300 137.24500 1.000 68.40000 237 LEU A N 1
ATOM 1980 C CA . LEU A 1 237 ? 185.47800 156.62000 138.57200 1.000 68.40000 237 LEU A CA 1
ATOM 1981 C C . LEU A 1 237 ? 186.21500 157.57100 139.50600 1.000 68.40000 237 LEU A C 1
ATOM 1982 O O . LEU A 1 237 ? 185.92500 157.60200 140.70500 1.000 68.40000 237 LEU A O 1
ATOM 1987 N N . LYS A 1 238 ? 187.16300 158.34900 138.97600 1.000 69.79000 238 LYS A N 1
ATOM 1988 C CA . LYS A 1 238 ? 187.82600 159.36300 139.79200 1.000 69.79000 238 LYS A CA 1
ATOM 1989 C C . LYS A 1 238 ? 186.82000 160.32500 140.40900 1.000 69.79000 238 LYS A C 1
ATOM 1990 O O . LYS A 1 238 ? 186.95400 160.71100 141.57300 1.000 69.79000 238 LYS A O 1
ATOM 1996 N N . ALA A 1 239 ? 185.80900 160.72800 139.64200 1.000 66.78000 239 ALA A N 1
ATOM 1997 C CA . ALA A 1 239 ? 184.78600 161.62300 140.17100 1.000 66.78000 239 ALA A CA 1
ATOM 1998 C C . ALA A 1 239 ? 183.97900 160.95500 141.27500 1.000 66.78000 239 ALA A C 1
ATOM 1999 O O . ALA A 1 239 ? 183.62000 161.60000 142.26500 1.000 66.78000 239 ALA A O 1
ATOM 2001 N N . SER A 1 240 ? 183.67900 159.66600 141.11900 1.000 64.04000 240 SER A N 1
ATOM 2002 C CA . SER A 1 240 ? 182.96400 158.94100 142.16200 1.000 64.04000 240 SER A CA 1
ATOM 2003 C C . SER A 1 240 ? 183.78200 158.86700 143.44300 1.000 64.04000 240 SER A C 1
ATOM 2004 O O . SER A 1 240 ? 183.23800 159.00400 144.54400 1.000 64.04000 240 SER A O 1
ATOM 2007 N N . LEU A 1 241 ? 185.08500 158.62300 143.32500 1.000 65.60000 241 LEU A N 1
ATOM 2008 C CA . LEU A 1 241 ? 185.94400 158.67000 144.50100 1.000 65.60000 241 LEU A CA 1
ATOM 2009 C C . LEU A 1 241 ? 185.93800 160.06200 145.12300 1.000 65.60000 241 LEU A C 1
ATOM 2010 O O . LEU A 1 241 ? 186.01100 160.20500 146.34800 1.000 65.60000 241 LEU A O 1
ATOM 2015 N N . CYS A 1 242 ? 185.85500 161.10200 144.29300 1.000 63.83000 242 CYS A N 1
ATOM 2016 C CA . CYS A 1 242 ? 185.77800 162.46400 144.80900 1.000 63.83000 242 CYS A CA 1
ATOM 2017 C C . CYS A 1 242 ? 184.49200 162.71100 145.58900 1.000 63.83000 242 CYS A C 1
ATOM 2018 O O . CYS A 1 242 ? 184.52300 163.33600 146.65300 1.000 63.83000 242 CYS A O 1
ATOM 2021 N N . VAL A 1 243 ? 183.34800 162.25100 145.07700 1.000 57.54000 243 VAL A N 1
ATOM 2022 C CA . VAL A 1 243 ? 182.09500 162.56400 145.75800 1.000 57.54000 243 VAL A CA 1
ATOM 2023 C C . VAL A 1 243 ? 181.94500 161.73700 147.02700 1.000 57.54000 243 VAL A C 1
ATOM 2024 O O . VAL A 1 243 ? 181.26800 162.15800 147.97000 1.000 57.54000 243 VAL A O 1
ATOM 2028 N N . LEU A 1 244 ? 182.54600 160.54800 147.07600 1.000 54.28000 244 LEU A N 1
ATOM 2029 C CA . LEU A 1 244 ? 182.46600 159.74100 148.28800 1.000 54.28000 244 LEU A CA 1
ATOM 2030 C C . LEU A 1 244 ? 183.10100 160.45800 149.47100 1.000 54.28000 244 LEU A C 1
ATOM 2031 O O . LEU A 1 244 ? 182.54900 160.46200 150.57500 1.000 54.28000 244 LEU A O 1
ATOM 2036 N N . ALA A 1 245 ? 184.26100 161.08000 149.25300 1.000 54.83000 245 ALA A N 1
ATOM 2037 C CA . ALA A 1 245 ? 184.96300 161.76100 150.33500 1.000 54.83000 245 ALA A CA 1
ATOM 2038 C C . ALA A 1 245 ? 184.15300 162.92600 150.88800 1.000 54.83000 245 ALA A C 1
ATOM 2039 O O . ALA A 1 245 ? 184.06600 163.10600 152.10600 1.000 54.83000 245 ALA A O 1
ATOM 2041 N N . LEU A 1 246 ? 183.56800 163.73700 150.01000 1.000 54.78000 246 LEU A N 1
ATOM 2042 C CA . LEU A 1 246 ? 182.76200 164.86000 150.47000 1.000 54.78000 246 LEU A CA 1
ATOM 2043 C C . LEU A 1 246 ? 181.53400 164.38700 151.23600 1.000 54.78000 246 LEU A C 1
ATOM 2044 O O . LEU A 1 246 ? 181.17800 164.96300 152.26800 1.000 54.78000 246 LEU A O 1
ATOM 2049 N N . GLY A 1 247 ? 180.86800 163.34900 150.73800 1.000 48.10000 247 GLY A N 1
ATOM 2050 C CA . GLY A 1 247 ? 179.72000 162.80000 151.44000 1.000 48.10000 247 GLY A CA 1
ATOM 2051 C C . GLY A 1 247 ? 180.05500 162.27100 152.81900 1.000 48.10000 247 GLY A C 1
ATOM 2052 O O . GLY A 1 247 ? 179.28000 162.43400 153.76100 1.000 48.10000 247 GLY A O 1
ATOM 2053 N N . LEU A 1 248 ? 181.20700 161.61900 152.95300 1.000 46.82000 248 LEU A N 1
ATOM 2054 C CA . LEU A 1 248 ? 181.62000 161.09600 154.25000 1.000 46.82000 248 LEU A CA 1
ATOM 2055 C C . LEU A 1 248 ? 181.85500 162.21300 155.25400 1.000 46.82000 248 LEU A C 1
ATOM 2056 O O . LEU A 1 248 ? 181.53200 162.06700 156.43500 1.000 46.82000 248 LEU A O 1
ATOM 2061 N N . GLY A 1 249 ? 182.44000 163.32600 154.81800 1.000 46.30000 249 GLY A N 1
ATOM 2062 C CA . GLY A 1 249 ? 182.60500 164.44600 155.72700 1.000 46.30000 249 GLY A CA 1
ATOM 2063 C C . GLY A 1 249 ? 181.28300 164.94200 156.28200 1.000 46.30000 249 GLY A C 1
ATOM 2064 O O . GLY A 1 249 ? 181.14100 165.13800 157.48800 1.000 46.30000 249 GLY A O 1
ATOM 2065 N N . ARG A 1 250 ? 180.29600 165.15200 155.41100 1.000 44.45000 250 ARG A N 1
ATOM 2066 C CA . ARG A 1 250 ? 179.00300 165.64300 155.87900 1.000 44.45000 250 ARG A CA 1
ATOM 2067 C C . ARG A 1 250 ? 178.28500 164.61900 156.74900 1.000 44.45000 250 ARG A C 1
ATOM 2068 O O . ARG A 1 250 ? 177.64200 164.98600 157.73400 1.000 44.45000 250 ARG A O 1
ATOM 2076 N N . LEU A 1 251 ? 178.36300 163.33400 156.39700 1.000 38.74000 251 LEU A N 1
ATOM 2077 C CA . LEU A 1 251 ? 177.71300 162.30800 157.20700 1.000 38.74000 251 LEU A CA 1
ATOM 2078 C C . LEU A 1 251 ? 178.32000 162.22400 158.59900 1.000 38.74000 251 LEU A C 1
ATOM 2079 O O . LEU A 1 251 ? 177.60400 162.03200 159.58600 1.000 38.74000 251 LEU A O 1
ATOM 2084 N N . LEU A 1 252 ? 179.64000 162.32500 158.69600 1.000 43.80000 252 LEU A N 1
ATOM 2085 C CA . LEU A 1 252 ? 180.28500 162.26900 160.00000 1.000 43.80000 252 LEU A CA 1
ATOM 2086 C C . LEU A 1 252 ? 179.94400 163.49000 160.84200 1.000 43.80000 252 LEU A C 1
ATOM 2087 O O . LEU A 1 252 ? 179.81600 163.38900 162.06500 1.000 43.80000 252 LEU A O 1
ATOM 2092 N N . CYS A 1 253 ? 179.82800 164.65800 160.21300 1.000 43.37000 253 CYS A N 1
ATOM 2093 C CA . CYS A 1 253 ? 179.38400 165.84700 160.93100 1.000 43.37000 253 CYS A CA 1
ATOM 2094 C C . CYS A 1 253 ? 177.98100 165.66600 161.49600 1.000 43.37000 253 CYS A C 1
ATOM 2095 O O . CYS A 1 253 ? 177.71500 166.03700 162.64100 1.000 43.37000 253 CYS A O 1
ATOM 2098 N N . TRP A 1 254 ? 177.06500 165.11600 160.70000 1.000 34.57000 254 TRP A N 1
ATOM 2099 C CA . TRP A 1 254 ? 175.70400 164.91000 161.17400 1.000 34.57000 254 TRP A CA 1
ATOM 2100 C C . TRP A 1 254 ? 175.66100 163.92700 162.33600 1.000 34.57000 254 TRP A C 1
ATOM 2101 O O . TRP A 1 254 ? 174.91000 164.12700 163.29500 1.000 34.57000 254 TRP A O 1
ATOM 2112 N N . TRP A 1 255 ? 176.43000 162.83700 162.25200 1.000 37.00000 255 TRP A N 1
ATOM 2113 C CA . TRP A 1 255 ? 176.45300 161.85700 163.33500 1.000 37.00000 255 TRP A CA 1
ATOM 2114 C C . TRP A 1 255 ? 176.99400 162.46300 164.62200 1.000 37.00000 255 TRP A C 1
ATOM 2115 O O . TRP A 1 255 ? 176.45300 162.22600 165.70500 1.000 37.00000 255 TRP A O 1
ATOM 2126 N N . TRP A 1 256 ? 178.06200 163.24900 164.52200 1.000 40.42000 256 TRP A N 1
ATOM 2127 C CA . TRP A 1 256 ? 178.62400 163.90300 165.69400 1.000 40.42000 256 TRP A CA 1
ATOM 2128 C C . TRP A 1 256 ? 177.62300 164.85800 166.32700 1.000 40.42000 256 TRP A C 1
ATOM 2129 O O . TRP A 1 256 ? 177.53000 164.95100 167.55300 1.000 40.42000 256 TRP A O 1
ATOM 2140 N N . LEU A 1 257 ? 176.88100 165.59200 165.50200 1.000 36.74000 257 LEU A N 1
ATOM 2141 C CA . LEU A 1 257 ? 175.87300 166.50800 166.01200 1.000 36.74000 257 LEU A CA 1
ATOM 2142 C C . LEU A 1 257 ? 174.77500 165.76700 166.76200 1.000 36.74000 257 LEU A C 1
ATOM 2143 O O . LEU A 1 257 ? 174.33300 166.21300 167.82400 1.000 36.74000 257 LEU A O 1
ATOM 2148 N N . ALA A 1 258 ? 174.30100 164.64800 166.21400 1.000 32.22000 258 ALA A N 1
ATOM 2149 C CA . ALA A 1 258 ? 173.28000 163.86500 166.90300 1.000 32.22000 258 ALA A CA 1
ATOM 2150 C C . ALA A 1 258 ? 173.80400 163.31100 168.22100 1.000 32.22000 258 ALA A C 1
ATOM 2151 O O . ALA A 1 258 ? 173.08800 163.29400 169.22400 1.000 32.22000 258 ALA A O 1
ATOM 2153 N N . GLU A 1 259 ? 175.04500 162.82900 168.23000 1.000 36.14000 259 GLU A N 1
ATOM 2154 C CA . GLU A 1 259 ? 175.64400 162.31400 169.45500 1.000 36.14000 259 GLU A CA 1
ATOM 2155 C C . GLU A 1 259 ? 175.77400 163.40000 170.50800 1.000 36.14000 259 GLU A C 1
ATOM 2156 O O . GLU A 1 259 ? 175.56000 163.15100 171.69700 1.000 36.14000 259 GLU A O 1
ATOM 2162 N N . LEU A 1 260 ? 176.15800 164.60300 170.09100 1.000 36.65000 260 LEU A N 1
ATOM 2163 C CA . LEU A 1 260 ? 176.25600 165.73600 171.00400 1.000 36.65000 260 LEU A CA 1
ATOM 2164 C C . LEU A 1 260 ? 174.91600 166.05000 171.65100 1.000 36.65000 260 LEU A C 1
ATOM 2165 O O . LEU A 1 260 ? 174.83700 166.27500 172.86000 1.000 36.65000 260 LEU A O 1
ATOM 2170 N N . MET A 1 261 ? 173.85000 166.06900 170.86000 1.000 32.64000 261 MET A N 1
ATOM 2171 C CA . MET A 1 261 ? 172.53200 166.36200 171.40600 1.000 32.64000 261 MET A CA 1
ATOM 2172 C C . MET A 1 261 ? 172.12200 165.33600 172.45000 1.000 32.64000 261 MET A C 1
ATOM 2173 O O . MET A 1 261 ? 171.50200 165.68300 173.45800 1.000 32.64000 261 MET A O 1
ATOM 2178 N N . ALA A 1 262 ? 172.43700 164.06500 172.21400 1.000 33.04000 262 ALA A N 1
ATOM 2179 C CA . ALA A 1 262 ? 172.11500 163.01600 173.17200 1.000 33.04000 262 ALA A CA 1
ATOM 2180 C C . ALA A 1 262 ? 172.93000 163.13200 174.45500 1.000 33.04000 262 ALA A C 1
ATOM 2181 O O . ALA A 1 262 ? 172.43400 162.79200 175.53000 1.000 33.04000 262 ALA A O 1
ATOM 2183 N N . HIS A 1 263 ? 174.17800 163.58600 174.36700 1.000 37.19000 263 HIS A N 1
ATOM 2184 C CA . HIS A 1 263 ? 175.00100 163.70800 175.56300 1.000 37.19000 263 HIS A CA 1
ATOM 2185 C C . HIS A 1 263 ? 174.59800 164.90000 176.41200 1.000 37.19000 263 HIS A C 1
ATOM 2186 O O . HIS A 1 263 ? 174.77900 164.87900 177.63200 1.000 37.19000 263 HIS A O 1
ATOM 2193 N N . LEU A 1 264 ? 174.09300 165.95800 175.78600 1.000 36.19000 264 LEU A N 1
ATOM 2194 C CA . LEU A 1 264 ? 173.79200 167.18900 176.49600 1.000 36.19000 264 LEU A CA 1
ATOM 2195 C C . LEU A 1 264 ? 172.37500 167.24200 177.04200 1.000 36.19000 264 LEU A C 1
ATOM 2196 O O . LEU A 1 264 ? 172.15100 167.86800 178.07900 1.000 36.19000 264 LEU A O 1
ATOM 2201 N N . MET A 1 265 ? 171.40800 166.63100 176.36700 1.000 32.75000 265 MET A N 1
ATOM 2202 C CA . MET A 1 265 ? 170.00400 166.74100 176.74500 1.000 32.75000 265 MET A CA 1
ATOM 2203 C C . MET A 1 265 ? 169.36600 165.36400 176.72000 1.000 32.75000 265 MET A C 1
ATOM 2204 O O . MET A 1 265 ? 169.26200 164.75200 175.65700 1.000 32.75000 265 MET A O 1
ATOM 2209 N N . TYR A 1 266 ? 168.91000 164.89300 177.87800 1.000 30.63000 266 TYR A N 1
ATOM 2210 C CA . TYR A 1 266 ? 168.29200 163.57100 177.98700 1.000 30.63000 266 TYR A CA 1
ATOM 2211 C C . TYR A 1 266 ? 166.80200 163.65300 177.67500 1.000 30.63000 266 TYR A C 1
ATOM 2212 O O . TYR A 1 266 ? 165.94900 163.31600 178.47900 1.000 30.63000 266 TYR A O 1
ATOM 2221 N N . MET A 1 267 ? 166.51200 164.08800 176.45300 1.000 28.88000 267 MET A N 1
ATOM 2222 C CA . MET A 1 267 ? 165.13600 164.35900 176.06000 1.000 28.88000 267 MET A CA 1
ATOM 2223 C C . MET A 1 267 ? 164.30500 163.08200 175.98900 1.000 28.88000 267 MET A C 1
ATOM 2224 O O . MET A 1 267 ? 163.11000 163.09500 176.29700 1.000 28.88000 267 MET A O 1
ATOM 2229 N N . HIS A 1 268 ? 164.90900 161.97700 175.56000 1.000 26.99000 268 HIS A N 1
ATOM 2230 C CA . HIS A 1 268 ? 164.16100 160.73500 175.42300 1.000 26.99000 268 HIS A CA 1
ATOM 2231 C C . HIS A 1 268 ? 163.85600 160.10300 176.77400 1.000 26.99000 268 HIS A C 1
ATOM 2232 O O . HIS A 1 268 ? 162.74900 159.60000 176.99200 1.000 26.99000 268 HIS A O 1
ATOM 2239 N N . ALA A 1 269 ? 164.82900 160.08900 177.68100 1.000 28.27000 269 ALA A N 1
ATOM 2240 C CA . ALA A 1 269 ? 164.56700 159.62200 179.03500 1.000 28.27000 269 ALA A CA 1
ATOM 2241 C C . ALA A 1 269 ? 163.52800 160.48000 179.74300 1.000 28.27000 269 ALA A C 1
ATOM 2242 O O . ALA A 1 269 ? 162.74500 159.96400 180.54300 1.000 28.27000 269 ALA A O 1
ATOM 2244 N N . ILE A 1 270 ? 163.50900 161.78600 179.46800 1.000 26.77000 270 ILE A N 1
ATOM 2245 C CA . ILE A 1 270 ? 162.57400 162.68800 180.13300 1.000 26.77000 270 ILE A CA 1
ATOM 2246 C C . ILE A 1 270 ? 161.14700 162.49700 179.62800 1.000 26.77000 270 ILE A C 1
ATOM 2247 O O . ILE A 1 270 ? 160.19800 162.53400 180.41800 1.000 26.77000 270 ILE A O 1
ATOM 2252 N N . TYR A 1 271 ? 160.94900 162.30300 178.32100 1.000 26.42000 271 TYR A N 1
ATOM 2253 C CA . TYR A 1 271 ? 159.59700 161.94800 177.89500 1.000 26.42000 271 TYR A CA 1
ATOM 2254 C C . TYR A 1 271 ? 159.12500 160.60900 178.42500 1.000 26.42000 271 TYR A C 1
ATOM 2255 O O . TYR A 1 271 ? 157.91500 160.39000 178.50600 1.000 26.42000 271 TYR A O 1
ATOM 2264 N N . SER A 1 272 ? 160.02500 159.70400 178.77100 1.000 28.79000 272 SER A N 1
ATOM 2265 C CA . SER A 1 272 ? 159.59200 158.47100 179.40400 1.000 28.79000 272 SER A CA 1
ATOM 2266 C C . SER A 1 272 ? 159.22800 158.65200 180.87100 1.000 28.79000 272 SER A C 1
ATOM 2267 O O . SER A 1 272 ? 158.69800 157.71900 181.47700 1.000 28.79000 272 SER A O 1
ATOM 2270 N N . SER A 1 273 ? 159.47600 159.82200 181.44900 1.000 28.86000 273 SER A N 1
ATOM 2271 C CA . SER A 1 273 ? 159.20800 160.09700 182.85900 1.000 28.86000 273 SER A CA 1
ATOM 2272 C C . SER A 1 273 ? 158.09600 161.13800 182.94000 1.000 28.86000 273 SER A C 1
ATOM 2273 O O . SER A 1 273 ? 158.35600 162.33600 183.02000 1.000 28.86000 273 SER A O 1
ATOM 2276 N N . ILE A 1 274 ? 156.84900 160.66400 182.92200 1.000 31.07000 274 ILE A N 1
ATOM 2277 C CA . ILE A 1 274 ? 155.70500 161.58200 182.92600 1.000 31.07000 274 ILE A CA 1
ATOM 2278 C C . ILE A 1 274 ? 155.64700 162.44200 184.18000 1.000 31.07000 274 ILE A C 1
ATOM 2279 O O . ILE A 1 274 ? 155.37000 163.64200 184.06200 1.000 31.07000 274 ILE A O 1
ATOM 2284 N N . PRO A 1 275 ? 155.85300 161.91900 185.39600 1.000 29.52000 275 PRO A N 1
ATOM 2285 C CA . PRO A 1 275 ? 155.81000 162.80600 186.56800 1.000 29.52000 275 PRO A CA 1
ATOM 2286 C C . PRO A 1 275 ? 156.81500 163.93900 186.52200 1.000 29.52000 275 PRO A C 1
ATOM 2287 O O . PRO A 1 275 ? 156.52400 165.02900 187.02100 1.000 29.52000 275 PRO A O 1
ATOM 2291 N N . LEU A 1 276 ? 158.00700 163.70300 185.97600 1.000 28.97000 276 LEU A N 1
ATOM 2292 C CA . LEU A 1 276 ? 158.98900 164.77200 185.83400 1.000 28.97000 276 LEU A CA 1
ATOM 2293 C C . LEU A 1 276 ? 158.53600 165.80400 184.81100 1.000 28.97000 276 LEU A C 1
ATOM 2294 O O . LEU A 1 276 ? 158.70500 167.00900 185.01700 1.000 28.97000 276 LEU A O 1
ATOM 2299 N N . LEU A 1 277 ? 157.94000 165.34500 183.71100 1.000 30.98000 277 LEU A N 1
ATOM 2300 C CA . LEU A 1 277 ? 157.46300 166.23900 182.66800 1.000 30.98000 277 LEU A CA 1
ATOM 2301 C C . LEU A 1 277 ? 156.38900 167.19100 183.16600 1.000 30.98000 277 LEU A C 1
ATOM 2302 O O . LEU A 1 277 ? 156.17400 168.23700 182.55200 1.000 30.98000 277 LEU A O 1
ATOM 2307 N N . GLU A 1 278 ? 155.71400 166.85900 184.25800 1.000 33.14000 278 GLU A N 1
ATOM 2308 C CA . GLU A 1 278 ? 154.64800 167.68500 184.80100 1.000 33.14000 278 GLU A CA 1
ATOM 2309 C C . GLU A 1 278 ? 155.13900 168.71600 185.80200 1.000 33.14000 278 GLU A C 1
ATOM 2310 O O . GLU A 1 278 ? 154.33500 169.51600 186.28200 1.000 33.14000 278 GLU A O 1
ATOM 2316 N N . THR A 1 279 ? 156.42600 168.71900 186.12900 1.000 32.20000 279 THR A N 1
ATOM 2317 C CA . THR A 1 279 ? 156.97400 169.66300 187.08400 1.000 32.20000 279 THR A CA 1
ATOM 2318 C C . THR A 1 279 ? 158.10900 170.50900 186.53300 1.000 32.20000 279 THR A C 1
ATOM 2319 O O . THR A 1 279 ? 158.57500 171.40800 187.23700 1.000 32.20000 279 THR A O 1
ATOM 2323 N N . VAL A 1 280 ? 158.57000 170.26000 185.31300 1.000 31.36000 280 VAL A N 1
ATOM 2324 C CA . VAL A 1 280 ? 159.63800 171.07500 184.75200 1.000 31.36000 280 VAL A CA 1
ATOM 2325 C C . VAL A 1 280 ? 159.05900 172.41700 184.34100 1.000 31.36000 280 VAL A C 1
ATOM 2326 O O . VAL A 1 280 ? 157.83900 172.58200 184.26300 1.000 31.36000 280 VAL A O 1
ATOM 2330 N N . SER A 1 281 ? 159.92700 173.38400 184.08700 1.000 33.02000 281 SER A N 1
ATOM 2331 C CA . SER A 1 281 ? 159.49000 174.71500 183.71600 1.000 33.02000 281 SER A CA 1
ATOM 2332 C C . SER A 1 281 ? 158.87000 174.71200 182.32200 1.000 33.02000 281 SER A C 1
ATOM 2333 O O . SER A 1 281 ? 158.97800 173.75200 181.55900 1.000 33.02000 281 SER A O 1
ATOM 2336 N N . CYS A 1 282 ? 158.19300 175.81000 181.99800 1.000 36.28000 282 CYS A N 1
ATOM 2337 C CA . CYS A 1 282 ? 157.61300 175.94000 180.66800 1.000 36.28000 282 CYS A CA 1
ATOM 2338 C C . CYS A 1 282 ? 158.69500 176.15500 179.62100 1.000 36.28000 282 CYS A C 1
ATOM 2339 O O . CYS A 1 282 ? 158.57500 175.67600 178.49000 1.000 36.28000 282 CYS A O 1
ATOM 2342 N N . TRP A 1 283 ? 159.75300 176.88400 179.97500 1.000 33.40000 283 TRP A N 1
ATOM 2343 C CA . TRP A 1 283 ? 160.91200 176.98400 179.09900 1.000 33.40000 283 TRP A CA 1
ATOM 2344 C C . TRP A 1 283 ? 161.51900 175.61400 178.83500 1.000 33.40000 283 TRP A C 1
ATOM 2345 O O . TRP A 1 283 ? 161.96300 175.32800 177.72000 1.000 33.40000 283 TRP A O 1
ATOM 2356 N N . THR A 1 284 ? 161.57000 174.76500 179.86200 1.000 31.57000 284 THR A N 1
ATOM 2357 C CA . THR A 1 284 ? 162.03700 173.39700 179.68000 1.000 31.57000 284 THR A CA 1
ATOM 2358 C C . THR A 1 284 ? 161.12400 172.62100 178.74500 1.000 31.57000 284 THR A C 1
ATOM 2359 O O . THR A 1 284 ? 161.59400 171.84100 177.91500 1.000 31.57000 284 THR A O 1
ATOM 2363 N N . LEU A 1 285 ? 159.81600 172.82500 178.85800 1.000 30.13000 285 LEU A N 1
ATOM 2364 C CA . LEU A 1 285 ? 158.88600 172.16500 177.95200 1.000 30.13000 285 LEU A CA 1
ATOM 2365 C C . LEU A 1 285 ? 159.15500 172.56700 176.51200 1.000 30.13000 285 LEU A C 1
ATOM 2366 O O . LEU A 1 285 ? 159.20400 171.71700 175.61900 1.000 30.13000 285 LEU A O 1
ATOM 2371 N N . GLY A 1 286 ? 159.31300 173.86500 176.26500 1.000 29.40000 286 GLY A N 1
ATOM 2372 C CA . GLY A 1 286 ? 159.58600 174.32000 174.91500 1.000 29.40000 286 GLY A CA 1
ATOM 2373 C C . GLY A 1 286 ? 160.89200 173.78200 174.37200 1.000 29.40000 286 GLY A C 1
ATOM 2374 O O . GLY A 1 286 ? 160.97800 173.40600 173.20400 1.000 29.40000 286 GLY A O 1
ATOM 2375 N N . GLY A 1 287 ? 161.93100 173.76400 175.20400 1.000 27.64000 287 GLY A N 1
ATOM 2376 C CA . GLY A 1 287 ? 163.20600 173.21900 174.77300 1.000 27.64000 287 GLY A CA 1
ATOM 2377 C C . GLY A 1 287 ? 163.15400 171.73300 174.49600 1.000 27.64000 287 GLY A C 1
ATOM 2378 O O . GLY A 1 287 ? 163.80800 171.24300 173.57500 1.000 27.64000 287 GLY A O 1
ATOM 2379 N N . LEU A 1 288 ? 162.40000 170.99400 175.30600 1.000 26.75000 288 LEU A N 1
ATOM 2380 C CA . LEU A 1 288 ? 162.24800 169.56400 175.08300 1.000 26.75000 288 LEU A CA 1
ATOM 2381 C C . LEU A 1 288 ? 161.54400 169.29100 173.76500 1.000 26.75000 288 LEU A C 1
ATOM 2382 O O . LEU A 1 288 ? 161.91000 168.36100 173.04300 1.000 26.75000 288 LEU A O 1
ATOM 2387 N N . ALA A 1 289 ? 160.50400 170.06400 173.45600 1.000 26.26000 289 ALA A N 1
ATOM 2388 C CA . ALA A 1 289 ? 159.81900 169.90800 172.17800 1.000 26.26000 289 ALA A CA 1
ATOM 2389 C C . ALA A 1 289 ? 160.75800 170.19700 171.01600 1.000 26.26000 289 ALA A C 1
ATOM 2390 O O . ALA A 1 289 ? 160.80700 169.44000 170.04300 1.000 26.26000 289 ALA A O 1
ATOM 2392 N N . LEU A 1 290 ? 161.50200 171.30200 171.09300 1.000 26.83000 290 LEU A N 1
ATOM 2393 C CA . LEU A 1 290 ? 162.41600 171.66400 170.01500 1.000 26.83000 290 LEU A CA 1
ATOM 2394 C C . LEU A 1 290 ? 163.51800 170.63300 169.83400 1.000 26.83000 290 LEU A C 1
ATOM 2395 O O . LEU A 1 290 ? 163.85700 170.27000 168.70500 1.000 26.83000 290 LEU A O 1
ATOM 2400 N N . ALA A 1 291 ? 164.09900 170.16200 170.93200 1.000 25.42000 291 ALA A N 1
ATOM 2401 C CA . ALA A 1 291 ? 165.17700 169.18300 170.85300 1.000 25.42000 291 ALA A CA 1
ATOM 2402 C C . ALA A 1 291 ? 164.70000 167.85200 170.28800 1.000 25.42000 291 ALA A C 1
ATOM 2403 O O . ALA A 1 291 ? 165.43500 167.19100 169.54800 1.000 25.42000 291 ALA A O 1
ATOM 2405 N N . GLN A 1 292 ? 163.48300 167.43200 170.63800 1.000 25.58000 292 GLN A N 1
ATOM 2406 C CA . GLN A 1 292 ? 162.91800 166.20500 170.08700 1.000 25.58000 292 GLN A CA 1
ATOM 2407 C C . GLN A 1 292 ? 162.83300 166.24200 168.57000 1.000 25.58000 292 GLN A C 1
ATOM 2408 O O . GLN A 1 292 ? 163.28300 165.31400 167.89500 1.000 25.58000 292 GLN A O 1
ATOM 2414 N N . VAL A 1 293 ? 162.22100 167.28500 168.01300 1.000 25.91000 293 VAL A N 1
ATOM 2415 C CA . VAL A 1 293 ? 162.03300 167.33300 166.56800 1.000 25.91000 293 VAL A CA 1
ATOM 2416 C C . VAL A 1 293 ? 163.36800 167.50400 165.85600 1.000 25.91000 293 VAL A C 1
ATOM 2417 O O . VAL A 1 293 ? 163.57400 166.96700 164.76500 1.000 25.91000 293 VAL A O 1
ATOM 2421 N N . LEU A 1 294 ? 164.28600 168.27100 166.44000 1.000 25.11000 294 LEU A N 1
ATOM 2422 C CA . LEU A 1 294 ? 165.57100 168.47500 165.78700 1.000 25.11000 294 LEU A CA 1
ATOM 2423 C C . LEU A 1 294 ? 166.42200 167.21700 165.83000 1.000 25.11000 294 LEU A C 1
ATOM 2424 O O . LEU A 1 294 ? 167.16700 166.94400 164.88800 1.000 25.11000 294 LEU A O 1
ATOM 2429 N N . PHE A 1 295 ? 166.34600 166.44500 166.91700 1.000 24.00000 295 PHE A N 1
ATOM 2430 C CA . PHE A 1 295 ? 167.04000 165.16300 166.94700 1.000 24.00000 295 PHE A CA 1
ATOM 2431 C C . PHE A 1 295 ? 166.46500 164.21100 165.91300 1.000 24.00000 295 PHE A C 1
ATOM 2432 O O . PHE A 1 295 ? 167.20800 163.50000 165.23300 1.000 24.00000 295 PHE A O 1
ATOM 2440 N N . PHE A 1 296 ? 165.14100 164.19000 165.77700 1.000 25.77000 296 PHE A N 1
ATOM 2441 C CA . PHE A 1 296 ? 164.50900 163.37500 164.75200 1.000 25.77000 296 PHE A CA 1
ATOM 2442 C C . PHE A 1 296 ? 164.97300 163.78300 163.36000 1.000 25.77000 296 PHE A C 1
ATOM 2443 O O . PHE A 1 296 ? 165.20200 162.92700 162.50100 1.000 25.77000 296 PHE A O 1
ATOM 2451 N N . TYR A 1 297 ? 165.07200 165.08800 163.10600 1.000 25.07000 297 TYR A N 1
ATOM 2452 C CA . TYR A 1 297 ? 165.53200 165.57100 161.81000 1.000 25.07000 297 TYR A CA 1
ATOM 2453 C C . TYR A 1 297 ? 166.97300 165.15400 161.53800 1.000 25.07000 297 TYR A C 1
ATOM 2454 O O . TYR A 1 297 ? 167.30100 164.70800 160.43500 1.000 25.07000 297 TYR A O 1
ATOM 2463 N N . VAL A 1 298 ? 167.85500 165.31000 162.52400 1.000 24.14000 298 VAL A N 1
ATOM 2464 C CA . VAL A 1 298 ? 169.26100 164.96600 162.33000 1.000 24.14000 298 VAL A CA 1
ATOM 2465 C C . VAL A 1 298 ? 169.43900 163.46100 162.20700 1.000 24.14000 298 VAL A C 1
ATOM 2466 O O . VAL A 1 298 ? 170.30700 162.98500 161.47100 1.000 24.14000 298 VAL A O 1
ATOM 2470 N N . LYS A 1 299 ? 168.65500 162.68800 162.95300 1.000 24.67000 299 LYS A N 1
ATOM 2471 C CA . LYS A 1 299 ? 168.74700 161.23700 162.86400 1.000 24.67000 299 LYS A CA 1
ATOM 2472 C C . LYS A 1 299 ? 168.38800 160.73400 161.47300 1.000 24.67000 299 LYS A C 1
ATOM 2473 O O . LYS A 1 299 ? 169.05700 159.84500 160.93900 1.000 24.67000 299 LYS A O 1
ATOM 2479 N N . TYR A 1 300 ? 167.34700 161.29100 160.86500 1.000 25.85000 300 TYR A N 1
ATOM 2480 C CA . TYR A 1 300 ? 166.98500 160.89200 159.51300 1.000 25.85000 300 TYR A CA 1
ATOM 2481 C C . TYR A 1 300 ? 167.90200 161.47700 158.45300 1.000 25.85000 300 TYR A C 1
ATOM 2482 O O . TYR A 1 300 ? 167.99000 160.91400 157.36100 1.000 25.85000 300 TYR A O 1
ATOM 2491 N N . LEU A 1 301 ? 168.56200 162.59700 158.72700 1.000 25.66000 301 LEU A N 1
ATOM 2492 C CA . LEU A 1 301 ? 169.66700 163.00300 157.87400 1.000 25.66000 301 LEU A CA 1
ATOM 2493 C C . LEU A 1 301 ? 170.66600 161.86500 157.75600 1.000 25.66000 301 LEU A C 1
ATOM 2494 O O . LEU A 1 301 ? 171.09100 161.50200 156.65700 1.000 25.66000 301 LEU A O 1
ATOM 2499 N N . VAL A 1 302 ? 171.08700 161.32000 158.89800 1.000 26.39000 302 VAL A N 1
ATOM 2500 C CA . VAL A 1 302 ? 172.03200 160.21100 158.90300 1.000 26.39000 302 VAL A CA 1
ATOM 2501 C C . VAL A 1 302 ? 171.40300 158.96400 158.30000 1.000 26.39000 302 VAL A C 1
ATOM 2502 O O . VAL A 1 302 ? 172.02400 158.27300 157.48800 1.000 26.39000 302 VAL A O 1
ATOM 2506 N N . LEU A 1 303 ? 170.15900 158.65900 158.67800 1.000 25.56000 303 LEU A N 1
ATOM 2507 C CA . LEU A 1 303 ? 169.56400 157.39000 158.27800 1.000 25.56000 303 LEU A CA 1
ATOM 2508 C C . LEU A 1 303 ? 169.25000 157.34700 156.79300 1.000 25.56000 303 LEU A C 1
ATOM 2509 O O . LEU A 1 303 ? 169.24400 156.26600 156.20000 1.000 25.56000 303 LEU A O 1
ATOM 2514 N N . PHE A 1 304 ? 168.98700 158.49400 156.17500 1.000 25.30000 304 PHE A N 1
ATOM 2515 C CA . PHE A 1 304 ? 168.75800 158.53600 154.74100 1.000 25.30000 304 PHE A CA 1
ATOM 2516 C C . PHE A 1 304 ? 169.99100 158.98400 153.97900 1.000 25.30000 304 PHE A C 1
ATOM 2517 O O . PHE A 1 304 ? 170.07100 158.75100 152.77300 1.000 25.30000 304 PHE A O 1
ATOM 2525 N N . GLY A 1 305 ? 170.95600 159.59500 154.66200 1.000 27.07000 305 GLY A N 1
ATOM 2526 C CA . GLY A 1 305 ? 172.14800 160.07200 153.98900 1.000 27.07000 305 GLY A CA 1
ATOM 2527 C C . GLY A 1 305 ? 173.04400 158.95800 153.49200 1.000 27.07000 305 GLY A C 1
ATOM 2528 O O . GLY A 1 305 ? 173.64600 159.07200 152.42500 1.000 27.07000 305 GLY A O 1
ATOM 2529 N N . VAL A 1 306 ? 173.18800 157.89000 154.27800 1.000 27.68000 306 VAL A N 1
ATOM 2530 C CA . VAL A 1 306 ? 174.01900 156.76500 153.84600 1.000 27.68000 306 VAL A CA 1
ATOM 2531 C C . VAL A 1 306 ? 173.46200 156.09000 152.59700 1.000 27.68000 306 VAL A C 1
ATOM 2532 O O . VAL A 1 306 ? 174.22500 155.89400 151.63800 1.000 27.68000 306 VAL A O 1
ATOM 2536 N N . PRO A 1 307 ? 172.18300 155.70500 152.53300 1.000 28.75000 307 PRO A N 1
ATOM 2537 C CA . PRO A 1 307 ? 171.63800 155.24000 151.25100 1.000 28.75000 307 PRO A CA 1
ATOM 2538 C C . PRO A 1 307 ? 171.74300 156.25700 150.13200 1.000 28.75000 307 PRO A C 1
ATOM 2539 O O . PRO A 1 307 ? 171.99200 155.88200 148.98300 1.000 28.75000 307 PRO A O 1
ATOM 2543 N N . ALA A 1 308 ? 171.55800 157.53900 150.43300 1.000 30.62000 308 ALA A N 1
ATOM 2544 C CA . ALA A 1 308 ? 171.67400 158.56500 149.40600 1.000 30.62000 308 ALA A CA 1
ATOM 2545 C C . ALA A 1 308 ? 173.08100 158.62300 148.83000 1.000 30.62000 308 ALA A C 1
ATOM 2546 O O . ALA A 1 308 ? 173.25400 158.75600 147.61600 1.000 30.62000 308 ALA A O 1
ATOM 2548 N N . LEU A 1 309 ? 174.09800 158.54200 149.68200 1.000 33.65000 309 LEU A N 1
ATOM 2549 C CA . LEU A 1 309 ? 175.47100 158.58800 149.19600 1.000 33.65000 309 LEU A CA 1
ATOM 2550 C C . LEU A 1 309 ? 175.78900 157.38900 148.31900 1.000 33.65000 309 LEU A C 1
ATOM 2551 O O . LEU A 1 309 ? 176.45400 157.52500 147.28800 1.000 33.65000 309 LEU A O 1
ATOM 2556 N N . LEU A 1 310 ? 175.34800 156.20100 148.72700 1.000 33.38000 310 LEU A N 1
ATOM 2557 C CA . LEU A 1 310 ? 175.56800 155.00500 147.92400 1.000 33.38000 310 LEU A CA 1
ATOM 2558 C C . LEU A 1 310 ? 174.87500 155.09200 146.57400 1.000 33.38000 310 LEU A C 1
ATOM 2559 O O . LEU A 1 310 ? 175.44300 154.69600 145.55400 1.000 33.38000 310 LEU A O 1
ATOM 2564 N N . MET A 1 311 ? 173.63600 155.57800 146.55000 1.000 32.70000 311 MET A N 1
ATOM 2565 C CA . MET A 1 311 ? 172.91200 155.70700 145.29000 1.000 32.70000 311 MET A CA 1
ATOM 2566 C C . MET A 1 311 ? 173.59900 156.67800 144.34100 1.000 32.70000 311 MET A C 1
ATOM 2567 O O . MET A 1 311 ? 173.67900 156.42200 143.13700 1.000 32.70000 311 MET A O 1
ATOM 2572 N N . ARG A 1 312 ? 174.09700 157.79900 144.86000 1.000 35.77000 312 ARG A N 1
ATOM 2573 C CA . ARG A 1 312 ? 174.81400 158.75200 144.02200 1.000 35.77000 312 ARG A CA 1
ATOM 2574 C C . ARG A 1 312 ? 176.07800 158.14700 143.43700 1.000 35.77000 312 ARG A C 1
ATOM 2575 O O . ARG A 1 312 ? 176.46700 158.48600 142.31600 1.000 35.77000 312 ARG A O 1
ATOM 2583 N N . LEU A 1 313 ? 176.74200 157.27000 144.18200 1.000 37.94000 313 LEU A N 1
ATOM 2584 C CA . LEU A 1 313 ? 177.86800 156.54000 143.62100 1.000 37.94000 313 LEU A CA 1
ATOM 2585 C C . LEU A 1 313 ? 177.41800 155.64800 142.47300 1.000 37.94000 313 LEU A C 1
ATOM 2586 O O . LEU A 1 313 ? 178.14800 155.46600 141.49300 1.000 37.94000 313 LEU A O 1
ATOM 2591 N N . ASP A 1 314 ? 176.22200 155.07300 142.58300 1.000 38.59000 314 ASP A N 1
ATOM 2592 C CA . ASP A 1 314 ? 175.66000 154.22600 141.54000 1.000 38.59000 314 ASP A CA 1
ATOM 2593 C C . ASP A 1 314 ? 175.18000 155.00800 140.32900 1.000 38.59000 314 ASP A C 1
ATOM 2594 O O . ASP A 1 314 ? 174.84000 154.38900 139.31900 1.000 38.59000 314 ASP A O 1
ATOM 2599 N N . GLY A 1 315 ? 175.12100 156.33300 140.40300 1.000 36.83000 315 GLY A N 1
ATOM 2600 C CA . GLY A 1 315 ? 174.61100 157.13500 139.31300 1.000 36.83000 315 GLY A CA 1
ATOM 2601 C C . GLY A 1 315 ? 173.13900 157.46100 139.38400 1.000 36.83000 315 GLY A C 1
ATOM 2602 O O . GLY A 1 315 ? 172.61900 158.09900 138.46600 1.000 36.83000 315 GLY A O 1
ATOM 2603 N N . LEU A 1 316 ? 172.45100 157.04200 140.43700 1.000 36.19000 316 LEU A N 1
ATOM 2604 C CA . LEU A 1 316 ? 171.05200 157.36400 140.63900 1.000 36.19000 316 LEU A CA 1
ATOM 2605 C C . LEU A 1 316 ? 170.89400 158.78700 141.16100 1.000 36.19000 316 LEU A C 1
ATOM 2606 O O . LEU A 1 316 ? 171.85300 159.45100 141.54900 1.000 36.19000 316 LEU A O 1
ATOM 2611 N N . THR A 1 317 ? 169.65300 159.25600 141.15800 1.000 35.79000 317 THR A N 1
ATOM 2612 C CA . THR A 1 317 ? 169.27700 160.50700 141.81500 1.000 35.79000 317 THR A CA 1
ATOM 2613 C C . THR A 1 317 ? 168.32200 160.17100 142.94600 1.000 35.79000 317 THR A C 1
ATOM 2614 O O . THR A 1 317 ? 167.13500 159.89600 142.69700 1.000 35.79000 317 THR A O 1
ATOM 2618 N N . PRO A 1 318 ? 168.78400 160.16000 144.19000 1.000 31.40000 318 PRO A N 1
ATOM 2619 C CA . PRO A 1 318 ? 167.92200 159.77900 145.29900 1.000 31.40000 318 PRO A CA 1
ATOM 2620 C C . PRO A 1 318 ? 166.91200 160.87100 145.59100 1.000 31.40000 318 PRO A C 1
ATOM 2621 O O . PRO A 1 318 ? 167.03700 161.99200 145.08000 1.000 31.40000 318 PRO A O 1
ATOM 2625 N N . PRO A 1 319 ? 165.87900 160.57800 146.37500 1.000 30.41000 319 PRO A N 1
ATOM 2626 C CA . PRO A 1 319 ? 164.98800 161.64600 146.83200 1.000 30.41000 319 PRO A CA 1
ATOM 2627 C C . PRO A 1 319 ? 165.74800 162.63500 147.69900 1.000 30.41000 319 PRO A C 1
ATOM 2628 O O . PRO A 1 319 ? 166.76100 162.30300 148.31600 1.000 30.41000 319 PRO A O 1
ATOM 2632 N N . ALA A 1 320 ? 165.26700 163.87000 147.71300 1.000 29.11000 320 ALA A N 1
ATOM 2633 C CA . ALA A 1 320 ? 165.95100 164.91400 148.45600 1.000 29.11000 320 ALA A CA 1
ATOM 2634 C C . ALA A 1 320 ? 165.93400 164.61500 149.94800 1.000 29.11000 320 ALA A C 1
ATOM 2635 O O . ALA A 1 320 ? 164.96800 164.06600 150.48000 1.000 29.11000 320 ALA A O 1
ATOM 2637 N N . LEU A 1 321 ? 167.02800 164.96000 150.61700 1.000 28.09000 321 LEU A N 1
ATOM 2638 C CA . LEU A 1 321 ? 167.11200 164.84900 152.05900 1.000 28.09000 321 LEU A CA 1
ATOM 2639 C C . LEU A 1 321 ? 166.20700 165.89000 152.71400 1.000 28.09000 321 LEU A C 1
ATOM 2640 O O . LEU A 1 321 ? 165.90300 166.91900 152.11300 1.000 28.09000 321 LEU A O 1
ATOM 2645 N N . PRO A 1 322 ? 165.76300 165.64400 153.94700 1.000 27.05000 322 PRO A N 1
ATOM 2646 C CA . PRO A 1 322 ? 164.81800 166.56700 154.58900 1.000 27.05000 322 PRO A CA 1
ATOM 2647 C C . PRO A 1 322 ? 165.37100 167.97600 154.73500 1.000 27.05000 322 PRO A C 1
ATOM 2648 O O . PRO A 1 322 ? 166.56300 168.18100 154.96000 1.000 27.05000 322 PRO A O 1
ATOM 2652 N N . ARG A 1 323 ? 164.48600 168.95400 154.59200 1.000 30.01000 323 ARG A N 1
ATOM 2653 C CA . ARG A 1 323 ? 164.80600 170.31900 154.96800 1.000 30.01000 323 ARG A CA 1
ATOM 2654 C C . ARG A 1 323 ? 164.74900 170.45400 156.48100 1.000 30.01000 323 ARG A C 1
ATOM 2655 O O . ARG A 1 323 ? 163.98700 169.75900 157.15200 1.000 30.01000 323 ARG A O 1
ATOM 2663 N N . CYS A 1 324 ? 165.55700 171.36400 157.01600 1.000 29.38000 324 CYS A N 1
ATOM 2664 C CA . CYS A 1 324 ? 165.62300 171.54600 158.46000 1.000 29.38000 324 CYS A CA 1
ATOM 2665 C C . CYS A 1 324 ? 164.25600 171.90600 159.02200 1.000 29.38000 324 CYS A C 1
ATOM 2666 O O . CYS A 1 324 ? 163.53900 172.73900 158.46500 1.000 29.38000 324 CYS A O 1
ATOM 2669 N N . VAL A 1 325 ? 163.88900 171.26100 160.12900 1.000 29.87000 325 VAL A N 1
ATOM 2670 C CA . VAL A 1 325 ? 162.57500 171.46200 160.72100 1.000 29.87000 325 VAL A CA 1
ATOM 2671 C C . VAL A 1 325 ? 162.42500 172.82000 161.38000 1.000 29.87000 325 VAL A C 1
ATOM 2672 O O . VAL A 1 325 ? 161.30400 173.23200 161.67100 1.000 29.87000 325 VAL A O 1
ATOM 2676 N N . SER A 1 326 ? 163.51700 173.53300 161.61000 1.000 31.52000 326 SER A N 1
ATOM 2677 C CA . SER A 1 326 ? 163.45100 174.90800 162.07500 1.000 31.52000 326 SER A CA 1
ATOM 2678 C C . SER A 1 326 ? 163.09700 175.88600 160.97000 1.000 31.52000 326 SER A C 1
ATOM 2679 O O . SER A 1 326 ? 163.10600 177.09400 161.20300 1.000 31.52000 326 SER A O 1
ATOM 2682 N N . THR A 1 327 ? 162.79000 175.39100 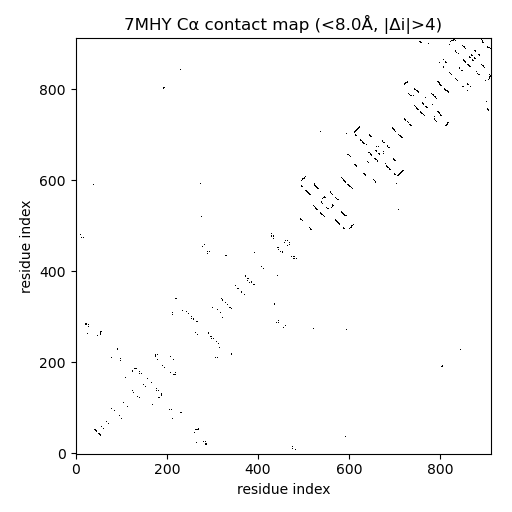159.77800 1.000 31.61000 327 THR A N 1
ATOM 2683 C CA . THR A 1 327 ? 162.34600 176.21700 158.66900 1.000 31.61000 327 THR A CA 1
ATOM 2684 C C . THR A 1 327 ? 160.94200 175.85500 158.20700 1.000 31.61000 327 THR A C 1
ATOM 2685 O O . THR A 1 327 ? 160.47500 176.40000 157.20600 1.000 31.61000 327 THR A O 1
ATOM 2689 N N . MET A 1 328 ? 160.26100 174.95600 158.90300 1.000 33.53000 328 MET A N 1
ATOM 2690 C CA . MET A 1 328 ? 158.92000 174.52800 158.53600 1.000 33.53000 328 MET A CA 1
ATOM 2691 C C . MET A 1 328 ? 157.90400 175.30300 159.35500 1.000 33.53000 328 MET A C 1
ATOM 2692 O O . MET A 1 328 ? 158.05800 175.44300 160.57000 1.000 33.53000 328 MET A O 1
ATOM 2697 N N . PHE A 1 329 ? 156.87900 175.81400 158.68600 1.000 34.84000 329 PHE A N 1
ATOM 2698 C CA . PHE A 1 329 ? 155.90400 176.67500 159.32500 1.000 34.84000 329 PHE A CA 1
ATOM 2699 C C . PHE A 1 329 ? 154.46700 176.29800 159.00400 1.000 34.84000 329 PHE A C 1
ATOM 2700 O O . PHE A 1 329 ? 153.55300 176.95700 159.50400 1.000 34.84000 329 PHE A O 1
ATOM 2708 N N . SER A 1 330 ? 154.23700 175.27100 158.19200 1.000 35.64000 330 SER A N 1
ATOM 2709 C CA . SER A 1 330 ? 152.88000 174.88300 157.83500 1.000 35.64000 330 SER A CA 1
ATOM 2710 C C . SER A 1 330 ? 152.80400 173.37500 157.66300 1.000 35.64000 330 SER A C 1
ATOM 2711 O O . SER A 1 330 ? 153.81600 172.70100 157.47100 1.000 35.64000 330 SER A O 1
ATOM 2714 N N . PHE A 1 331 ? 151.58100 172.85100 157.75800 1.000 36.31000 331 PHE A N 1
ATOM 2715 C CA . PHE A 1 331 ? 151.36500 171.42100 157.57100 1.000 36.31000 331 PHE A CA 1
ATOM 2716 C C . PHE A 1 331 ? 151.70200 170.99400 156.15200 1.000 36.31000 331 PHE A C 1
ATOM 2717 O O . PHE A 1 331 ? 152.36400 169.97600 155.94000 1.000 36.31000 331 PHE A O 1
ATOM 2725 N N . THR A 1 332 ? 151.23100 171.75300 155.16400 1.000 38.95000 332 THR A N 1
ATOM 2726 C CA . THR A 1 332 ? 151.41800 171.37200 153.77000 1.000 38.95000 332 THR A CA 1
ATOM 2727 C C . THR A 1 332 ? 152.89300 171.33500 153.40700 1.000 38.95000 332 THR A C 1
ATOM 2728 O O . THR A 1 332 ? 153.37000 170.37700 152.79200 1.000 38.95000 332 THR A O 1
ATOM 2732 N N . GLY A 1 333 ? 153.62900 172.37800 153.78000 1.000 35.14000 333 GLY A N 1
ATOM 2733 C CA . GLY A 1 333 ? 155.05600 172.40300 153.51900 1.000 35.14000 333 GLY A CA 1
ATOM 2734 C C . GLY A 1 333 ? 155.81700 171.30400 154.23000 1.000 35.14000 333 GLY A C 1
ATOM 2735 O O . GLY A 1 333 ? 156.74000 170.71700 153.66900 1.000 35.14000 333 GLY A O 1
ATOM 2736 N N . MET A 1 334 ? 155.44600 171.01500 155.47200 1.000 35.95000 334 MET A N 1
ATOM 2737 C CA . MET A 1 334 ? 156.12900 169.97800 156.23800 1.000 35.95000 334 MET A CA 1
ATOM 2738 C C . MET A 1 334 ? 156.07700 168.62300 155.54000 1.000 35.95000 334 MET A C 1
ATOM 2739 O O . MET A 1 334 ? 157.09100 167.92900 155.43800 1.000 35.95000 334 MET A O 1
ATOM 2744 N N . TRP A 1 335 ? 154.91200 168.23700 155.03500 1.000 38.32000 335 TRP A N 1
ATOM 2745 C CA . TRP A 1 335 ? 154.78700 166.92800 154.41200 1.000 38.32000 335 TRP A CA 1
ATOM 2746 C C . TRP A 1 335 ? 155.22800 166.89700 152.96100 1.000 38.32000 335 TRP A C 1
ATOM 2747 O O . TRP A 1 335 ? 155.36000 165.80800 152.40100 1.000 38.32000 335 TRP A O 1
ATOM 2758 N N . ARG A 1 336 ? 155.46800 168.04500 152.34500 1.000 35.81000 336 ARG A N 1
ATOM 2759 C CA . ARG A 1 336 ? 156.09500 168.05800 151.03400 1.000 35.81000 336 ARG A CA 1
ATOM 2760 C C . ARG A 1 336 ? 157.60500 167.86800 151.11000 1.000 35.81000 336 ARG A C 1
ATOM 2761 O O . ARG A 1 336 ? 158.19800 167.31500 150.18200 1.000 35.81000 336 ARG A O 1
ATOM 2769 N N . TYR A 1 337 ? 158.24500 168.31500 152.18900 1.000 32.49000 337 TYR A N 1
ATOM 2770 C CA . TYR A 1 337 ? 159.68900 168.45600 152.19400 1.000 32.49000 337 TYR A CA 1
ATOM 2771 C C . TYR A 1 337 ? 160.43800 167.60800 153.21200 1.000 32.49000 337 TYR A C 1
ATOM 2772 O O . TYR A 1 337 ? 161.67100 167.59200 153.16500 1.000 32.49000 337 TYR A O 1
ATOM 2781 N N . PHE A 1 338 ? 159.76600 166.90900 154.12600 1.000 29.04000 338 PHE A N 1
ATOM 2782 C CA . PHE A 1 338 ? 160.52700 166.12100 155.09000 1.000 29.04000 338 PHE A CA 1
ATOM 2783 C C . PHE A 1 338 ? 160.91500 164.76500 154.51700 1.000 29.04000 338 PHE A C 1
ATOM 2784 O O . PHE A 1 338 ? 162.09800 164.46500 154.34400 1.000 29.04000 338 PHE A O 1
ATOM 2792 N N . ASP A 1 339 ? 159.93200 163.93400 154.21800 1.000 31.74000 339 ASP A N 1
ATOM 2793 C CA . ASP A 1 339 ? 160.15500 162.62500 153.61300 1.000 31.74000 339 ASP A CA 1
ATOM 2794 C C . ASP A 1 339 ? 159.73000 162.74500 152.15600 1.000 31.74000 339 ASP A C 1
ATOM 2795 O O . ASP A 1 339 ? 158.57400 162.51300 151.81200 1.000 31.74000 339 ASP A O 1
ATOM 2800 N N . VAL A 1 340 ? 160.67800 163.12700 151.30400 1.000 29.22000 340 VAL A N 1
ATOM 2801 C CA . VAL A 1 340 ? 160.36000 163.40500 149.90900 1.000 29.22000 340 VAL A CA 1
ATOM 2802 C C . VAL A 1 340 ? 159.99300 162.12300 149.17900 1.000 29.22000 340 VAL A C 1
ATOM 2803 O O . VAL A 1 340 ? 159.04100 162.09200 148.39400 1.000 29.22000 340 VAL A O 1
ATOM 2807 N N . GLY A 1 341 ? 160.73600 161.04600 149.42900 1.000 28.97000 341 GLY A N 1
ATOM 2808 C CA . GLY A 1 341 ? 160.44300 159.79300 148.75900 1.000 28.97000 341 GLY A CA 1
ATOM 2809 C C . GLY A 1 341 ? 159.06300 159.26900 149.09300 1.000 28.97000 341 GLY A C 1
ATOM 2810 O O . GLY A 1 341 ? 158.31600 158.84800 148.20900 1.000 28.97000 341 GLY A O 1
ATOM 2811 N N . LEU A 1 342 ? 158.71400 159.26600 150.37800 1.000 27.39000 342 LEU A N 1
ATOM 2812 C CA . LEU A 1 342 ? 157.39400 158.80200 150.78500 1.000 27.39000 342 LEU A CA 1
ATOM 2813 C C . LEU A 1 342 ? 156.29400 159.73300 150.30400 1.000 27.39000 342 LEU A C 1
ATOM 2814 O O . LEU A 1 342 ? 155.19500 159.27400 149.98700 1.000 27.39000 342 LEU A O 1
ATOM 2819 N N . HIS A 1 343 ? 156.55700 161.03800 150.26400 1.000 29.81000 343 HIS A N 1
ATOM 2820 C CA . HIS A 1 343 ? 155.58400 161.97300 149.71500 1.000 29.81000 343 HIS A CA 1
ATOM 2821 C C . HIS A 1 343 ? 155.30800 161.67200 148.25000 1.000 29.81000 343 HIS A C 1
ATOM 2822 O O . HIS A 1 343 ? 154.15500 161.69400 147.81000 1.000 29.81000 343 HIS A O 1
ATOM 2829 N N . ASN A 1 344 ? 156.35700 161.38900 147.47900 1.000 28.54000 344 ASN A N 1
ATOM 2830 C CA . ASN A 1 344 ? 156.18200 161.03600 146.07600 1.000 28.54000 344 ASN A CA 1
ATOM 2831 C C . ASN A 1 344 ? 155.41000 159.73400 145.91600 1.000 28.54000 344 ASN A C 1
ATOM 2832 O O . ASN A 1 344 ? 154.57000 159.61400 145.01900 1.000 28.54000 344 ASN A O 1
ATOM 2837 N N . PHE A 1 345 ? 155.70400 158.73500 146.75100 1.000 25.75000 345 PHE A N 1
ATOM 2838 C CA . PHE A 1 345 ? 154.94500 157.48900 146.71400 1.000 25.75000 345 PHE A CA 1
ATOM 2839 C C . PHE A 1 345 ? 153.46300 157.74100 146.95400 1.000 25.75000 345 PHE A C 1
ATOM 2840 O O . PHE A 1 345 ? 152.60900 157.25300 146.21200 1.000 25.75000 345 PHE A O 1
ATOM 2848 N N . LEU A 1 346 ? 153.14300 158.51600 147.98500 1.000 29.43000 346 LEU A N 1
ATOM 2849 C CA . LEU A 1 346 ? 151.75000 158.73700 148.35300 1.000 29.43000 346 LEU A CA 1
ATOM 2850 C C . LEU A 1 346 ? 151.00300 159.54500 147.30400 1.000 29.43000 346 LEU A C 1
ATOM 2851 O O . LEU A 1 346 ? 149.81400 159.31100 147.06500 1.000 29.43000 346 LEU A O 1
ATOM 2856 N N . ILE A 1 347 ? 151.66900 160.51800 146.68600 1.000 30.71000 347 ILE A N 1
ATOM 2857 C CA . ILE A 1 347 ? 151.02400 161.30400 145.64100 1.000 30.71000 347 ILE A CA 1
ATOM 2858 C C . ILE A 1 347 ? 150.68000 160.42700 144.44800 1.000 30.71000 347 ILE A C 1
ATOM 2859 O O . ILE A 1 347 ? 149.58100 160.51300 143.89300 1.000 30.71000 347 ILE A O 1
ATOM 2864 N N . ARG A 1 348 ? 151.60800 159.56800 144.03700 1.000 28.58000 348 ARG A N 1
ATOM 2865 C CA . ARG A 1 348 ? 151.40700 158.78000 142.82900 1.000 28.58000 348 ARG A CA 1
ATOM 2866 C C . ARG A 1 348 ? 150.43500 157.62200 143.03300 1.000 28.58000 348 ARG A C 1
ATOM 2867 O O . ARG A 1 348 ? 149.57500 157.38400 142.18200 1.000 28.58000 348 ARG A O 1
ATOM 2875 N N . TYR A 1 349 ? 150.53800 156.89300 144.14200 1.000 27.90000 349 TYR A N 1
ATOM 2876 C CA . TYR A 1 349 ? 149.84800 155.61700 144.25600 1.000 27.90000 349 TYR A CA 1
ATOM 2877 C C . TYR A 1 349 ? 148.65400 155.62700 145.19300 1.000 27.90000 349 TYR A C 1
ATOM 2878 O O . TYR A 1 349 ? 147.85100 154.69500 145.14100 1.000 27.90000 349 TYR A O 1
ATOM 2887 N N . VAL A 1 350 ? 148.50400 156.64300 146.04000 1.000 32.09000 350 VAL A N 1
ATOM 2888 C CA . VAL A 1 350 ? 147.38400 156.73100 146.96300 1.000 32.09000 350 VAL A CA 1
ATOM 2889 C C . VAL A 1 350 ? 146.53600 157.96800 146.71000 1.000 32.09000 350 VAL A C 1
ATOM 2890 O O . VAL A 1 350 ? 145.30500 157.88800 146.70200 1.000 32.09000 350 VAL A O 1
ATOM 2894 N N . TYR A 1 351 ? 147.17000 159.11800 146.48800 1.000 37.01000 351 TYR A N 1
ATOM 2895 C CA . TYR A 1 351 ? 146.43400 160.37500 146.38700 1.000 37.01000 351 TYR A CA 1
ATOM 2896 C C . TYR A 1 351 ? 145.69600 160.50300 145.05800 1.000 37.01000 351 TYR A C 1
ATOM 2897 O O . TYR A 1 351 ? 144.47300 160.66600 145.02700 1.000 37.01000 351 TYR A O 1
ATOM 2906 N N . ILE A 1 352 ? 146.43000 160.46000 143.94500 1.000 36.23000 352 ILE A N 1
ATOM 2907 C CA . ILE A 1 352 ? 145.80100 160.66300 142.63600 1.000 36.23000 352 ILE A CA 1
ATOM 2908 C C . ILE A 1 352 ? 144.80200 159.57000 142.28400 1.000 36.23000 352 ILE A C 1
ATOM 2909 O O . ILE A 1 352 ? 143.72100 159.89800 141.77500 1.000 36.23000 352 ILE A O 1
ATOM 2914 N N . PRO A 1 353 ? 145.08200 158.27400 142.48200 1.000 35.40000 353 PRO A N 1
ATOM 2915 C CA . PRO A 1 353 ? 144.07900 157.26200 142.11400 1.000 35.40000 353 PRO A CA 1
ATOM 2916 C C . PRO A 1 353 ? 142.72500 157.45200 142.77600 1.000 35.40000 353 PRO A C 1
ATOM 2917 O O . PRO A 1 353 ? 141.69600 157.22600 142.13300 1.000 35.40000 353 PRO A O 1
ATOM 2921 N N . VAL A 1 354 ? 142.69100 157.86100 144.04400 1.000 39.28000 354 VAL A N 1
ATOM 2922 C CA . VAL A 1 354 ? 141.42000 158.16600 144.68600 1.000 39.28000 354 VAL A CA 1
ATOM 2923 C C . VAL A 1 354 ? 140.77100 159.39100 144.06100 1.000 39.28000 354 VAL A C 1
ATOM 2924 O O . VAL A 1 354 ? 139.54800 159.54300 144.12100 1.000 39.28000 354 VAL A O 1
ATOM 2928 N N . GLY A 1 355 ? 141.55600 160.26300 143.44000 1.000 45.76000 355 GLY A N 1
ATOM 2929 C CA . GLY A 1 355 ? 140.99700 161.39400 142.73600 1.000 45.76000 355 GLY A CA 1
ATOM 2930 C C . GLY A 1 355 ? 141.15500 162.69600 143.47900 1.000 45.76000 355 GLY A C 1
ATOM 2931 O O . GLY A 1 355 ? 140.19700 163.46200 143.60500 1.000 45.76000 355 GLY A O 1
ATOM 2932 N N . GLY A 1 356 ? 142.35300 162.95800 143.98300 1.000 47.88000 356 GLY A N 1
ATOM 2933 C CA . GLY A 1 356 ? 142.57200 164.15900 144.75300 1.000 47.88000 356 GLY A CA 1
ATOM 2934 C C . GLY A 1 356 ? 142.46400 165.40700 143.90800 1.000 47.88000 356 GLY A C 1
ATOM 2935 O O . GLY A 1 356 ? 142.55900 165.37100 142.68600 1.000 47.88000 356 GLY A O 1
ATOM 2936 N N . SER A 1 357 ? 142.16900 166.51900 144.58000 1.000 51.16000 357 SER A N 1
ATOM 2937 C CA . SER A 1 357 ? 142.28800 167.86500 144.01600 1.000 51.16000 357 SER A CA 1
ATOM 2938 C C . SER A 1 357 ? 141.57000 168.02600 142.67900 1.000 51.16000 357 SER A C 1
ATOM 2939 O O . SER A 1 357 ? 141.89700 168.93100 141.90700 1.000 51.16000 357 SER A O 1
ATOM 2942 N N . GLN A 1 358 ? 140.60300 167.17300 142.35700 1.000 57.49000 358 GLN A N 1
ATOM 2943 C CA . GLN A 1 358 ? 139.94100 167.31700 141.06700 1.000 57.49000 358 GLN A CA 1
ATOM 2944 C C . GLN A 1 358 ? 138.43000 167.36400 141.21100 1.000 57.49000 358 GLN A C 1
ATOM 2945 O O . GLN A 1 358 ? 137.74200 167.94800 140.36900 1.000 57.49000 358 GLN A O 1
ATOM 2951 N N . HIS A 1 359 ? 137.90500 166.76100 142.27200 1.000 61.09000 359 HIS A N 1
ATOM 2952 C CA . HIS A 1 359 ? 136.47300 166.75300 142.50900 1.000 61.09000 359 HIS A CA 1
ATOM 2953 C C . HIS A 1 359 ? 136.01200 167.89900 143.39300 1.000 61.09000 359 HIS A C 1
ATOM 2954 O O . HIS A 1 359 ? 134.83100 167.94800 143.75100 1.000 61.09000 359 HIS A O 1
ATOM 2961 N N . GLY A 1 360 ? 136.90000 168.80800 143.76000 1.000 56.86000 360 GLY A N 1
ATOM 2962 C CA . GLY A 1 360 ? 136.51400 169.98400 144.52000 1.000 56.86000 360 GLY A CA 1
ATOM 2963 C C . GLY A 1 360 ? 136.87900 169.86200 145.99000 1.000 56.86000 360 GLY A C 1
ATOM 2964 O O . GLY A 1 360 ? 138.00100 169.49500 146.32900 1.000 56.86000 360 GLY A O 1
ATOM 2965 N N . LEU A 1 361 ? 135.92300 170.18500 146.86100 1.000 54.76000 361 LEU A N 1
ATOM 2966 C CA . LEU A 1 361 ? 136.18400 170.16700 148.29400 1.000 54.76000 361 LEU A CA 1
ATOM 2967 C C . LEU A 1 361 ? 136.02500 168.77200 148.87500 1.000 54.76000 361 LEU A C 1
ATOM 2968 O O . LEU A 1 361 ? 136.95400 168.24700 149.49100 1.000 54.76000 361 LEU A O 1
ATOM 2970 N N . LEU A 1 362 ? 134.87700 168.13700 148.64200 1.000 53.77000 362 LEU A N 1
ATOM 2971 C CA . LEU A 1 362 ? 134.61300 166.83400 149.24900 1.000 53.77000 362 LEU A CA 1
ATOM 2972 C C . LEU A 1 362 ? 135.61800 165.79900 148.77700 1.000 53.77000 362 LEU A C 1
ATOM 2973 O O . LEU A 1 362 ? 136.07800 164.96300 149.56300 1.000 53.77000 362 LEU A O 1
ATOM 2978 N N . GLY A 1 363 ? 135.96700 165.83600 147.49600 1.000 49.40000 363 GLY A N 1
ATOM 2979 C CA . GLY A 1 363 ? 136.95400 164.90900 146.98000 1.000 49.40000 363 GLY A CA 1
ATOM 2980 C C . GLY A 1 363 ? 138.31300 165.07000 147.62900 1.000 49.40000 363 GLY A C 1
ATOM 2981 O O . GLY A 1 363 ? 138.99100 164.08400 147.91900 1.000 49.40000 363 GLY A O 1
ATOM 2982 N N . THR A 1 364 ? 138.73900 166.31400 147.84700 1.000 46.88000 364 THR A N 1
ATOM 2983 C CA . THR A 1 364 ? 140.03100 166.55400 148.48000 1.000 46.88000 364 THR A CA 1
ATOM 2984 C C . THR A 1 364 ? 140.06400 166.03300 149.91000 1.000 46.88000 364 THR A C 1
ATOM 2985 O O . THR A 1 364 ? 141.07700 165.47500 150.34500 1.000 46.88000 364 THR A O 1
ATOM 2989 N N . LEU A 1 365 ? 138.98400 166.23300 150.66800 1.000 43.85000 365 LEU A N 1
ATOM 2990 C CA . LEU A 1 365 ? 138.92100 165.67500 152.01600 1.000 43.85000 365 LEU A CA 1
ATOM 2991 C C . LEU A 1 365 ? 139.09000 164.16600 151.99400 1.000 43.85000 365 LEU A C 1
ATOM 2992 O O . LEU A 1 365 ? 139.89900 163.61100 152.74300 1.000 43.85000 365 LEU A O 1
ATOM 2997 N N . PHE A 1 366 ? 138.33700 163.48300 151.13300 1.000 41.96000 366 PHE A N 1
ATOM 2998 C CA . PHE A 1 366 ? 138.40500 162.02800 151.08600 1.000 41.96000 366 PHE A CA 1
ATOM 2999 C C . PHE A 1 366 ? 139.78300 161.54800 150.65300 1.000 41.96000 366 PHE A C 1
ATOM 3000 O O . PHE A 1 366 ? 140.31400 160.58300 151.21200 1.000 41.96000 366 PHE A O 1
ATOM 3008 N N . SER A 1 367 ? 140.37400 162.19600 149.65100 1.000 40.33000 367 SER A N 1
ATOM 3009 C CA . SER A 1 367 ? 141.68000 161.76500 149.16700 1.000 40.33000 367 SER A CA 1
ATOM 3010 C C . SER A 1 367 ? 142.74800 161.93100 150.23500 1.000 40.33000 367 SER A C 1
ATOM 3011 O O . SER A 1 367 ? 143.58600 161.04500 150.43100 1.000 40.33000 367 SER A O 1
ATOM 3014 N N . THR A 1 368 ? 142.75100 163.07800 150.91200 1.000 38.35000 368 THR A N 1
ATOM 3015 C CA . THR A 1 368 ? 143.71700 163.32900 151.97300 1.000 38.35000 368 THR A CA 1
ATOM 3016 C C . THR A 1 368 ? 143.50200 162.38600 153.14600 1.000 38.35000 368 THR A C 1
ATOM 3017 O O . THR A 1 368 ? 144.46400 161.92200 153.76500 1.000 38.35000 368 THR A O 1
ATOM 3021 N N . ALA A 1 369 ? 142.24200 162.09600 153.46800 1.000 36.79000 369 ALA A N 1
ATOM 3022 C CA . ALA A 1 369 ? 141.94200 161.16500 154.54800 1.000 36.79000 369 ALA A CA 1
ATOM 3023 C C . ALA A 1 369 ? 142.48500 159.77800 154.25200 1.000 36.79000 369 ALA A C 1
ATOM 3024 O O . ALA A 1 369 ? 143.03100 159.11900 155.14100 1.000 36.79000 369 ALA A O 1
ATOM 3026 N N . MET A 1 370 ? 142.32700 159.30900 153.01300 1.000 38.76000 370 MET A N 1
ATOM 3027 C CA . MET A 1 370 ? 142.86500 158.00900 152.63200 1.000 38.76000 370 MET A CA 1
ATOM 3028 C C . MET A 1 370 ? 144.38000 157.97900 152.74500 1.000 38.76000 370 MET A C 1
ATOM 3029 O O . MET A 1 370 ? 144.95200 156.99400 153.21700 1.000 38.76000 370 MET A O 1
ATOM 3034 N N . THR A 1 371 ? 145.05000 159.03500 152.28900 1.000 34.63000 371 THR A N 1
ATOM 3035 C CA . THR A 1 371 ? 146.50500 159.07100 152.33800 1.000 34.63000 371 THR A CA 1
ATOM 3036 C C . THR A 1 371 ? 147.01000 159.01200 153.77200 1.000 34.63000 371 THR A C 1
ATOM 3037 O O . THR A 1 371 ? 147.94800 158.27300 154.08300 1.000 34.63000 371 THR A O 1
ATOM 3041 N N . PHE A 1 372 ? 146.40800 159.79800 154.65900 1.000 32.50000 372 PHE A N 1
ATOM 3042 C CA . PHE A 1 372 ? 146.85100 159.81700 156.04700 1.000 32.50000 372 PHE A CA 1
ATOM 3043 C C . PHE A 1 372 ? 146.50500 158.51500 156.75600 1.000 32.50000 372 PHE A C 1
ATOM 3044 O O . PHE A 1 372 ? 147.25500 158.05500 157.61900 1.000 32.50000 372 PHE A O 1
ATOM 3052 N N . ALA A 1 373 ? 145.36900 157.91100 156.41000 1.000 31.71000 373 ALA A N 1
ATOM 3053 C CA . ALA A 1 373 ? 144.99800 156.62800 156.99600 1.000 31.71000 373 ALA A CA 1
ATOM 3054 C C . ALA A 1 373 ? 145.98200 155.52500 156.62700 1.000 31.71000 373 ALA A C 1
ATOM 3055 O O . ALA A 1 373 ? 146.33000 154.69600 157.47200 1.000 31.71000 373 ALA A O 1
ATOM 3057 N N . PHE A 1 374 ? 146.42100 155.47200 155.36800 1.000 29.77000 374 PHE A N 1
ATOM 3058 C CA . PHE A 1 374 ? 147.40700 154.46500 154.99300 1.000 29.77000 374 PHE A CA 1
ATOM 3059 C C . PHE A 1 374 ? 148.73800 154.68300 155.69700 1.000 29.77000 374 PHE A C 1
ATOM 3060 O O . PHE A 1 374 ? 149.35000 153.72700 156.17900 1.000 29.77000 374 PHE A O 1
ATOM 3068 N N . VAL A 1 375 ? 149.20200 155.92800 155.78400 1.000 30.70000 375 VAL A N 1
ATOM 3069 C CA . VAL A 1 375 ? 150.49900 156.15700 156.40900 1.000 30.70000 375 VAL A CA 1
ATOM 3070 C C . VAL A 1 375 ? 150.44300 155.84900 157.89800 1.000 30.70000 375 VAL A C 1
ATOM 3071 O O . VAL A 1 375 ? 151.44500 155.43100 158.48700 1.000 30.70000 375 VAL A O 1
ATOM 3075 N N . SER A 1 376 ? 149.28500 156.03100 158.53100 1.000 30.02000 376 SER A N 1
ATOM 3076 C CA . SER A 1 376 ? 149.15500 155.64200 159.92800 1.000 30.02000 376 SER A CA 1
ATOM 3077 C C . SER A 1 376 ? 149.16100 154.12900 160.07500 1.000 30.02000 376 SER A C 1
ATOM 3078 O O . SER A 1 376 ? 149.80200 153.59000 160.98000 1.000 30.02000 376 SER A O 1
ATOM 3081 N N . TYR A 1 377 ? 148.44200 153.42800 159.20300 1.000 31.36000 377 TYR A N 1
ATOM 3082 C CA . TYR A 1 377 ? 148.40700 151.97500 159.27400 1.000 31.36000 377 TYR A CA 1
ATOM 3083 C C . TYR A 1 377 ? 149.75900 151.37000 158.92400 1.000 31.36000 377 TYR A C 1
ATOM 3084 O O . TYR A 1 377 ? 150.14600 150.35000 159.49600 1.000 31.36000 377 TYR A O 1
ATOM 3093 N N . TRP A 1 378 ? 150.48200 151.98500 157.98800 1.000 28.85000 378 TRP A N 1
ATOM 3094 C CA . TRP A 1 378 ? 151.76900 151.45700 157.55700 1.000 28.85000 378 TRP A CA 1
ATOM 3095 C C . TRP A 1 378 ? 152.82100 151.57700 158.64900 1.000 28.85000 378 TRP A C 1
ATOM 3096 O O . TRP A 1 378 ? 153.77600 150.79700 158.67500 1.000 28.85000 378 TRP A O 1
ATOM 3107 N N . HIS A 1 379 ? 152.66500 152.54100 159.55400 1.000 31.26000 379 HIS A N 1
ATOM 3108 C CA . HIS A 1 379 ? 153.60900 152.73700 160.64400 1.000 31.26000 379 HIS A CA 1
ATOM 3109 C C . HIS A 1 379 ? 153.35500 151.81400 161.82400 1.000 31.26000 379 HIS A C 1
ATOM 3110 O O . HIS A 1 379 ? 154.17900 151.77300 162.73900 1.000 31.26000 379 HIS A O 1
ATOM 3117 N N . GLY A 1 380 ? 152.24800 151.08600 161.83400 1.000 30.48000 380 GLY A N 1
ATOM 3118 C CA . GLY A 1 380 ? 151.97700 150.16000 162.90800 1.000 30.48000 380 GLY A CA 1
ATOM 3119 C C . GLY A 1 380 ? 150.52800 150.13200 163.33200 1.000 30.48000 380 GLY A C 1
ATOM 3120 O O . GLY A 1 380 ? 150.04900 149.12800 163.85700 1.000 30.48000 380 GLY A O 1
ATOM 3121 N N . GLY A 1 381 ? 149.81700 151.22600 163.09700 1.000 30.92000 381 GLY A N 1
ATOM 3122 C CA . GLY A 1 381 ? 148.41100 151.30800 163.44200 1.000 30.92000 381 GLY A CA 1
ATOM 3123 C C . GLY A 1 381 ? 148.11400 151.33100 164.92400 1.000 30.92000 381 GLY A C 1
ATOM 3124 O O . GLY A 1 381 ? 147.11500 150.75100 165.35900 1.000 30.92000 381 GLY A O 1
ATOM 3125 N N . TYR A 1 382 ? 148.94000 152.00700 165.70800 1.000 31.42000 382 TYR A N 1
ATOM 3126 C CA . TYR A 1 382 ? 148.68500 152.16300 167.12900 1.000 31.42000 382 TYR A CA 1
ATOM 3127 C C . TYR A 1 382 ? 147.80800 153.38400 167.37400 1.000 31.42000 382 TYR A C 1
ATOM 3128 O O . TYR A 1 382 ? 147.61300 154.22600 166.50100 1.000 31.42000 382 TYR A O 1
ATOM 3137 N N . ASP A 1 383 ? 147.27800 153.47700 168.59300 1.000 33.64000 383 ASP A N 1
ATOM 3138 C CA . ASP A 1 383 ? 146.29000 154.50800 168.89500 1.000 33.64000 383 ASP A CA 1
ATOM 3139 C C . ASP A 1 383 ? 146.87200 155.90600 168.74400 1.000 33.64000 383 ASP A C 1
ATOM 3140 O O . ASP A 1 383 ? 146.21400 156.80400 168.21300 1.000 33.64000 383 ASP A O 1
ATOM 3145 N N . TYR A 1 384 ? 148.09500 156.11500 169.22400 1.000 30.62000 384 TYR A N 1
ATOM 3146 C CA . TYR A 1 384 ? 148.72700 157.41700 169.08100 1.000 30.62000 384 TYR A CA 1
ATOM 3147 C C . TYR A 1 384 ? 148.99700 157.75300 167.62100 1.000 30.62000 384 TYR A C 1
ATOM 3148 O O . TYR A 1 384 ? 148.99400 158.92800 167.24800 1.000 30.62000 384 TYR A O 1
ATOM 3157 N N . LEU A 1 385 ? 149.24600 156.74600 166.78700 1.000 30.27000 385 LEU A N 1
ATOM 3158 C CA . LEU A 1 385 ? 149.41200 156.98700 165.35900 1.000 30.27000 385 LEU A CA 1
ATOM 3159 C C . LEU A 1 385 ? 148.12700 157.49700 164.72100 1.000 30.27000 385 LEU A C 1
ATOM 3160 O O . LEU A 1 385 ? 148.16800 158.36500 163.84500 1.000 30.27000 385 LEU A O 1
ATOM 3165 N N . TRP A 1 386 ? 146.98100 156.96400 165.12700 1.000 30.62000 386 TRP A N 1
ATOM 3166 C CA . TRP A 1 386 ? 145.71600 157.45100 164.59600 1.000 30.62000 386 TRP A CA 1
ATOM 3167 C C . TRP A 1 386 ? 145.43100 158.87100 165.05600 1.000 30.62000 386 TRP A C 1
ATOM 3168 O O . TRP A 1 386 ? 144.87100 159.67100 164.30100 1.000 30.62000 386 TRP A O 1
ATOM 3179 N N . CYS A 1 387 ? 145.76800 159.19100 166.30400 1.000 35.24000 387 CYS A N 1
ATOM 3180 C CA . CYS A 1 387 ? 145.61300 160.55800 166.78300 1.000 35.24000 387 CYS A CA 1
ATOM 3181 C C . CYS A 1 387 ? 146.49200 161.51200 165.99000 1.000 35.24000 387 CYS A C 1
ATOM 3182 O O . CYS A 1 387 ? 146.07200 162.62200 165.64900 1.000 35.24000 387 CYS A O 1
ATOM 3185 N N . TRP A 1 388 ? 147.72800 161.10800 165.72000 1.000 31.67000 388 TRP A N 1
ATOM 3186 C CA . TRP A 1 388 ? 148.62800 161.92400 164.92000 1.000 31.67000 388 TRP A CA 1
ATOM 3187 C C . TRP A 1 388 ? 148.09000 162.11200 163.50800 1.000 31.67000 388 TRP A C 1
ATOM 3188 O O . TRP A 1 388 ? 148.14200 163.21300 162.95600 1.000 31.67000 388 TRP A O 1
ATOM 3199 N N . ALA A 1 389 ? 147.56900 161.04400 162.90700 1.000 31.39000 389 ALA A N 1
ATOM 3200 C CA . ALA A 1 389 ? 147.01800 161.13300 161.56100 1.000 31.39000 389 ALA A CA 1
ATOM 3201 C C . ALA A 1 389 ? 145.79500 162.03500 161.51200 1.000 31.39000 389 ALA A C 1
ATOM 3202 O O . ALA A 1 389 ? 145.63000 162.81000 160.56600 1.000 31.39000 389 ALA A O 1
ATOM 3204 N N . ALA A 1 390 ? 144.91600 161.94200 162.50900 1.000 31.35000 390 ALA A N 1
ATOM 3205 C CA . ALA A 1 390 ? 143.75100 162.81800 162.54400 1.000 31.35000 390 ALA A CA 1
ATOM 3206 C C . ALA A 1 390 ? 144.15700 164.28100 162.65000 1.000 31.35000 390 ALA A C 1
ATOM 3207 O O . ALA A 1 390 ? 143.59000 165.13800 161.96700 1.000 31.35000 390 ALA A O 1
ATOM 3209 N N . LEU A 1 391 ? 145.12400 164.59100 163.51300 1.000 33.06000 391 LEU A N 1
ATOM 3210 C CA . LEU A 1 391 ? 145.57200 165.97100 163.65100 1.000 33.06000 391 LEU A CA 1
ATOM 3211 C C . LEU A 1 391 ? 146.17500 166.48900 162.35600 1.000 33.06000 391 LEU A C 1
ATOM 3212 O O . LEU A 1 391 ? 145.89700 167.61600 161.93900 1.000 33.06000 391 LEU A O 1
ATOM 3217 N N . ASN A 1 392 ? 147.01000 165.67900 161.70800 1.000 34.41000 392 ASN A N 1
ATOM 3218 C CA . ASN A 1 392 ? 147.67100 166.10900 160.48300 1.000 34.41000 392 ASN A CA 1
ATOM 3219 C C . ASN A 1 392 ? 146.68400 166.25300 159.34400 1.000 34.41000 392 ASN A C 1
ATOM 3220 O O . ASN A 1 392 ? 146.81100 167.16500 158.52200 1.000 34.41000 392 ASN A O 1
ATOM 3225 N N . TRP A 1 393 ? 145.71200 165.34900 159.25800 1.000 35.01000 393 TRP A N 1
ATOM 3226 C CA . TRP A 1 393 ? 144.67100 165.49000 158.25300 1.000 35.01000 393 TRP A CA 1
ATOM 3227 C C . TRP A 1 393 ? 143.91000 166.79100 158.44300 1.000 35.01000 393 TRP A C 1
ATOM 3228 O O . TRP A 1 393 ? 143.64500 167.51800 157.48300 1.000 35.01000 393 TRP A O 1
ATOM 3239 N N . LEU A 1 394 ? 143.55000 167.09600 159.68400 1.000 37.93000 394 LEU A N 1
ATOM 3240 C CA . LEU A 1 394 ? 142.81600 168.32000 159.96900 1.000 37.93000 394 LEU A CA 1
ATOM 3241 C C . LEU A 1 394 ? 143.63700 169.56100 159.63700 1.000 37.93000 394 LEU A C 1
ATOM 3242 O O . LEU A 1 394 ? 143.10300 170.54600 159.12000 1.000 37.93000 394 LEU A O 1
ATOM 3247 N N . GLY A 1 395 ? 144.93100 169.54500 159.95600 1.000 39.04000 395 GLY A N 1
ATOM 3248 C CA . GLY A 1 395 ? 145.76800 170.69700 159.66600 1.000 39.04000 395 GLY A CA 1
ATOM 3249 C C . GLY A 1 395 ? 145.89500 170.97900 158.18400 1.000 39.04000 395 GLY A C 1
ATOM 3250 O O . GLY A 1 395 ? 145.78300 172.12400 157.74800 1.000 39.04000 395 GLY A O 1
ATOM 3251 N N . VAL A 1 396 ? 146.14400 169.93700 157.39000 1.000 39.57000 396 VAL A N 1
ATOM 3252 C CA . VAL A 1 396 ? 146.24900 170.09300 155.94100 1.000 39.57000 396 VAL A CA 1
ATOM 3253 C C . VAL A 1 396 ? 144.93500 170.58700 155.35400 1.000 39.57000 396 VAL A C 1
ATOM 3254 O O . VAL A 1 396 ? 144.91900 171.43300 154.45600 1.000 39.57000 396 VAL A O 1
ATOM 3258 N N . THR A 1 397 ? 143.81600 170.05800 155.83700 1.000 41.48000 397 THR A N 1
ATOM 3259 C CA . THR A 1 397 ? 142.51800 170.48500 155.33000 1.000 41.48000 397 THR A CA 1
ATOM 3260 C C . THR A 1 397 ? 142.29100 171.96900 155.58200 1.000 41.48000 397 THR A C 1
ATOM 3261 O O . THR A 1 397 ? 141.89300 172.70800 154.67600 1.000 41.48000 397 THR A O 1
ATOM 3265 N N . VAL A 1 398 ? 142.52800 172.42100 156.81400 1.000 46.38000 398 VAL A N 1
ATOM 3266 C CA . VAL A 1 398 ? 142.30100 173.82400 157.15000 1.000 46.38000 398 VAL A CA 1
ATOM 3267 C C . VAL A 1 398 ? 143.19800 174.73200 156.31800 1.000 46.38000 398 VAL A C 1
ATOM 3268 O O . VAL A 1 398 ? 142.76600 175.79300 155.85400 1.000 46.38000 398 VAL A O 1
ATOM 3272 N N . GLU A 1 399 ? 144.47100 174.32700 156.11500 1.000 47.60000 399 GLU A N 1
ATOM 3273 C CA . GLU A 1 399 ? 145.35200 175.18300 155.32900 1.000 47.60000 399 GLU A CA 1
ATOM 3274 C C . GLU A 1 399 ? 144.84700 175.32700 153.89900 1.000 47.60000 399 GLU A C 1
ATOM 3275 O O . GLU A 1 399 ? 144.85600 176.42500 153.33600 1.000 47.60000 399 GLU A O 1
ATOM 3281 N N . ASN A 1 400 ? 144.42900 174.21800 153.28200 1.000 52.36000 400 ASN A N 1
ATOM 3282 C CA . ASN A 1 400 ? 143.90600 174.28800 151.92100 1.000 52.36000 400 ASN A CA 1
ATOM 3283 C C . ASN A 1 400 ? 142.62400 175.10400 151.86500 1.000 52.36000 400 ASN A C 1
ATOM 3284 O O . ASN A 1 400 ? 142.41500 175.87700 150.92500 1.000 52.36000 400 ASN A O 1
ATOM 3289 N N . GLY A 1 401 ? 141.74100 174.92900 152.84900 1.000 55.09000 401 GLY A N 1
ATOM 3290 C CA . GLY A 1 401 ? 140.50400 175.69000 152.85100 1.000 55.09000 401 GLY A CA 1
ATOM 3291 C C . GLY A 1 401 ? 140.74600 177.18300 152.94000 1.000 55.09000 401 GLY A C 1
ATOM 3292 O O . GLY A 1 401 ? 140.13600 177.96800 152.21400 1.000 55.09000 401 GLY A O 1
ATOM 3293 N N . VAL A 1 402 ? 141.63000 177.59600 153.84500 1.000 59.20000 402 VAL A N 1
ATOM 3294 C CA . VAL A 1 402 ? 141.93100 179.01500 153.98000 1.000 59.20000 402 VAL A CA 1
ATOM 3295 C C . VAL A 1 402 ? 142.59000 179.53200 152.71100 1.000 59.20000 402 VAL A C 1
ATOM 3296 O O . VAL A 1 402 ? 142.30200 180.64100 152.25100 1.000 59.20000 402 VAL A O 1
ATOM 3300 N N . ARG A 1 403 ? 143.48000 178.73300 152.12100 1.000 64.57000 403 ARG A N 1
ATOM 3301 C CA . ARG A 1 403 ? 144.19500 179.17100 150.92900 1.000 64.57000 403 ARG A CA 1
ATOM 3302 C C . ARG A 1 403 ? 143.21500 179.46300 149.80700 1.000 64.57000 403 ARG A C 1
ATOM 3303 O O . ARG A 1 403 ? 143.34100 180.46500 149.09800 1.000 64.57000 403 ARG A O 1
ATOM 3311 N N . ARG A 1 404 ? 142.25200 178.56900 149.60100 1.000 66.52000 404 ARG A N 1
ATOM 3312 C CA . ARG A 1 404 ? 141.28000 178.77400 148.53700 1.000 66.52000 404 ARG A CA 1
ATOM 3313 C C . ARG A 1 404 ? 140.44000 180.00800 148.82200 1.000 66.52000 404 ARG A C 1
ATOM 3314 O O . ARG A 1 404 ? 140.13300 180.78400 147.91200 1.000 66.52000 404 ARG A O 1
ATOM 3322 N N . LEU A 1 405 ? 140.05600 180.20000 150.08500 1.000 68.27000 405 LEU A N 1
ATOM 3323 C CA . LEU A 1 405 ? 139.21900 181.33500 150.45500 1.000 68.27000 405 LEU A CA 1
ATOM 3324 C C . LEU A 1 405 ? 139.90300 182.65800 150.14200 1.000 68.27000 405 LEU A C 1
ATOM 3325 O O . LEU A 1 405 ? 139.25200 183.60800 149.69500 1.000 68.27000 405 LEU A O 1
ATOM 3330 N N . VAL A 1 406 ? 141.21500 182.74700 150.37100 1.000 69.44000 406 VAL A N 1
ATOM 3331 C CA . VAL A 1 406 ? 141.91400 184.01100 150.15200 1.000 69.44000 406 VAL A CA 1
ATOM 3332 C C . VAL A 1 406 ? 142.31200 184.19400 148.70100 1.000 69.44000 406 VAL A C 1
ATOM 3333 O O . VAL A 1 406 ? 142.69500 185.30300 148.31100 1.000 69.44000 406 VAL A O 1
ATOM 3337 N N . GLU A 1 407 ? 142.24100 183.14300 147.89100 1.000 73.99000 407 GLU A N 1
ATOM 3338 C CA . GLU A 1 407 ? 142.54500 183.24600 146.47300 1.000 73.99000 407 GLU A CA 1
ATOM 3339 C C . GLU A 1 407 ? 141.30100 183.50200 145.63900 1.000 73.99000 407 GLU A C 1
ATOM 3340 O O . GLU A 1 407 ? 141.39200 183.55100 144.40800 1.000 73.99000 407 GLU A O 1
ATOM 3346 N N . THR A 1 408 ? 140.14900 183.65400 146.27900 1.000 78.30000 408 THR A N 1
ATOM 3347 C CA . THR A 1 408 ? 138.94400 184.04000 145.56800 1.000 78.30000 408 THR A CA 1
ATOM 3348 C C . THR A 1 408 ? 139.09300 185.46500 145.04500 1.000 78.30000 408 THR A C 1
ATOM 3349 O O . THR A 1 408 ? 139.59600 186.33500 145.76000 1.000 78.30000 408 THR A O 1
ATOM 3353 N N . PRO A 1 409 ? 138.66200 185.73500 143.81000 1.000 82.25000 409 PRO A N 1
ATOM 3354 C CA . PRO A 1 409 ? 138.89600 187.07000 143.23500 1.000 82.25000 409 PRO A CA 1
ATOM 3355 C C . PRO A 1 409 ? 138.30600 188.19800 144.06100 1.000 82.25000 409 PRO A C 1
ATOM 3356 O O . PRO A 1 409 ? 138.92600 189.26200 144.17000 1.000 82.25000 409 PRO A O 1
ATOM 3360 N N . CYS A 1 410 ? 137.12500 188.00300 144.64800 1.000 84.70000 410 CYS A N 1
ATOM 3361 C CA . CYS A 1 410 ? 136.51300 189.07100 145.43000 1.000 84.70000 410 CYS A CA 1
ATOM 3362 C C . CYS A 1 410 ? 137.35500 189.40500 146.65500 1.000 84.70000 410 CYS A C 1
ATOM 3363 O O . CYS A 1 410 ? 137.70100 190.56900 146.88600 1.000 84.70000 410 CYS A O 1
ATOM 3366 N N . ILE A 1 411 ? 137.68400 188.39400 147.46100 1.000 81.35000 411 ILE A N 1
ATOM 3367 C CA . ILE A 1 411 ? 138.46200 188.62600 148.67500 1.000 81.35000 411 ILE A CA 1
ATOM 3368 C C . ILE A 1 411 ? 139.88700 189.04500 148.34000 1.000 81.35000 411 ILE A C 1
ATOM 3369 O O . ILE A 1 411 ? 140.45400 189.93000 148.99000 1.000 81.35000 411 ILE A O 1
ATOM 3374 N N . GLN A 1 412 ? 140.48600 188.43300 147.31800 1.000 81.52000 412 GLN A N 1
ATOM 3375 C CA . GLN A 1 412 ? 141.84500 188.80400 146.93200 1.000 81.52000 412 GLN A CA 1
ATOM 3376 C C . GLN A 1 412 ? 141.92200 190.27100 146.53400 1.000 81.52000 412 GLN A C 1
ATOM 3377 O O . GLN A 1 412 ? 142.84200 190.98800 146.94100 1.000 81.52000 412 GLN A O 1
ATOM 3379 N N . ASP A 1 413 ? 140.96600 190.73300 145.72900 1.000 82.80000 413 ASP A N 1
ATOM 3380 C CA . ASP A 1 413 ? 140.95600 192.13500 145.32800 1.000 82.80000 413 ASP A CA 1
ATOM 3381 C C . ASP A 1 413 ? 140.74500 193.05800 146.52100 1.000 82.80000 413 ASP A C 1
ATOM 3382 O O . ASP A 1 413 ? 141.39000 194.10900 146.62000 1.000 82.80000 413 ASP A O 1
ATOM 3384 N N . SER A 1 414 ? 139.84600 192.68800 147.43500 1.000 81.45000 414 SER A N 1
ATOM 3385 C CA . SER A 1 414 ? 139.56400 193.53900 148.58900 1.000 81.45000 414 SER A CA 1
ATOM 3386 C C . SER A 1 414 ? 140.78800 193.70600 149.48100 1.000 81.45000 414 SER A C 1
ATOM 3387 O O . SER A 1 414 ? 141.13900 194.82600 149.87000 1.000 81.45000 414 SER A O 1
ATOM 3390 N N . LEU A 1 415 ? 141.44800 192.60200 149.82700 1.000 77.51000 415 LEU A N 1
ATOM 3391 C CA . LEU A 1 415 ? 142.63100 192.69000 150.67700 1.000 77.51000 415 LEU A CA 1
ATOM 3392 C C . LEU A 1 415 ? 143.79700 193.36800 149.96900 1.000 77.51000 415 LEU A C 1
ATOM 3393 O O . LEU A 1 415 ? 144.61800 194.01900 150.62100 1.000 77.51000 415 LEU A O 1
ATOM 3398 N N . ALA A 1 416 ? 143.88600 193.23600 148.64600 1.000 79.05000 416 ALA A N 1
ATOM 3399 C CA . ALA A 1 416 ? 144.95000 193.90900 147.90800 1.000 79.05000 416 ALA A CA 1
ATOM 3400 C C . ALA A 1 416 ? 144.76700 195.42100 147.90300 1.000 79.05000 416 ALA A C 1
ATOM 3401 O O . ALA A 1 416 ? 145.74100 196.16800 148.04100 1.000 79.05000 416 ALA A O 1
ATOM 3403 N N . ARG A 1 417 ? 143.53500 195.89100 147.73900 1.000 81.32000 417 ARG A N 1
ATOM 3404 C CA . ARG A 1 417 ? 143.28500 197.32400 147.67000 1.000 81.32000 417 ARG A CA 1
ATOM 3405 C C . ARG A 1 417 ? 143.33500 198.00400 149.03000 1.000 81.32000 417 ARG A C 1
ATOM 3406 O O . ARG A 1 417 ? 143.57500 199.21400 149.09100 1.000 81.32000 417 ARG A O 1
ATOM 3408 N N . TYR A 1 418 ? 143.11400 197.26500 150.11500 1.000 82.49000 418 TYR A N 1
ATOM 3409 C CA . TYR A 1 418 ? 143.01600 197.85700 151.44100 1.000 82.49000 418 TYR A CA 1
ATOM 3410 C C . TYR A 1 418 ? 144.25700 197.65800 152.30100 1.000 82.49000 418 TYR A C 1
ATOM 3411 O O . TYR A 1 418 ? 144.47900 198.44600 153.22500 1.000 82.49000 418 TYR A O 1
ATOM 3420 N N . PHE A 1 419 ? 145.06300 196.63500 152.02800 1.000 72.98000 419 PHE A N 1
ATOM 3421 C CA . PHE A 1 419 ? 146.19400 196.27100 152.87000 1.000 72.98000 419 PHE A CA 1
ATOM 3422 C C . PHE A 1 419 ? 147.48400 196.36100 152.07200 1.000 72.98000 419 PHE A C 1
ATOM 3423 O O . PHE A 1 419 ? 147.53500 195.95200 150.91000 1.000 72.98000 419 PHE A O 1
ATOM 3431 N N . SER A 1 420 ? 148.52500 196.89000 152.70400 1.000 65.09000 420 SER A N 1
ATOM 3432 C CA . SER A 1 420 ? 149.83200 196.96200 152.07900 1.000 65.09000 420 SER A CA 1
ATOM 3433 C C . SER A 1 420 ? 150.44900 195.57300 151.97600 1.000 65.09000 420 SER A C 1
ATOM 3434 O O . SER A 1 420 ? 150.09300 194.67000 152.73300 1.000 65.09000 420 SER A O 1
ATOM 3437 N N . PRO A 1 421 ? 151.36900 195.37000 151.02900 1.000 61.36000 421 PRO A N 1
ATOM 3438 C CA . PRO A 1 421 ? 152.00400 194.04700 150.91000 1.000 61.36000 421 PRO A CA 1
ATOM 3439 C C . PRO A 1 421 ? 152.72800 193.60500 152.16500 1.000 61.36000 421 PRO A C 1
ATOM 3440 O O . PRO A 1 421 ? 152.72300 192.41500 152.49400 1.000 61.36000 421 PRO A O 1
ATOM 3444 N N . GLN A 1 422 ? 153.38000 194.53700 152.86000 1.000 59.42000 422 GLN A N 1
ATOM 3445 C CA . GLN A 1 422 ? 154.06600 194.21000 154.10400 1.000 59.42000 422 GLN A CA 1
ATOM 3446 C C . GLN A 1 422 ? 153.09000 193.77500 155.19000 1.000 59.42000 422 GLN A C 1
ATOM 3447 O O . GLN A 1 422 ? 153.37700 192.85200 155.95900 1.000 59.42000 422 GLN A O 1
ATOM 3453 N N . ALA A 1 423 ? 151.94400 194.44800 155.28800 1.000 57.93000 423 ALA A N 1
ATOM 3454 C CA . ALA A 1 423 ? 150.90300 194.01700 156.21600 1.000 57.93000 423 ALA A CA 1
ATOM 3455 C C . ALA A 1 423 ? 150.37800 192.63100 155.87100 1.000 57.93000 423 ALA A C 1
ATOM 3456 O O . ALA A 1 423 ? 150.16400 191.80600 156.76100 1.000 57.93000 423 ALA A O 1
ATOM 3458 N N . ARG A 1 424 ? 150.20200 192.34200 154.58400 1.000 59.21000 424 ARG A N 1
ATOM 3459 C CA . ARG A 1 424 ? 149.77200 191.00800 154.17700 1.000 59.21000 424 ARG A CA 1
ATOM 3460 C C . ARG A 1 424 ? 150.75800 189.93600 154.61800 1.000 59.21000 424 ARG A C 1
ATOM 3461 O O . ARG A 1 424 ? 150.34800 188.85000 155.04000 1.000 59.21000 424 ARG A O 1
ATOM 3469 N N . ARG A 1 425 ? 152.05800 190.19900 154.49300 1.000 48.97000 425 ARG A N 1
ATOM 3470 C CA . ARG A 1 425 ? 153.04300 189.25900 155.01700 1.000 48.97000 425 ARG A CA 1
ATOM 3471 C C . ARG A 1 425 ? 152.88600 189.05000 156.51700 1.000 48.97000 425 ARG A C 1
ATOM 3472 O O . ARG A 1 425 ? 153.07900 187.93800 157.01600 1.000 48.97000 425 ARG A O 1
ATOM 3480 N N . ARG A 1 426 ? 152.54800 190.10400 157.25500 1.000 48.37000 426 ARG A N 1
ATOM 3481 C CA . ARG A 1 426 ? 152.43700 189.97900 158.70500 1.000 48.37000 426 ARG A CA 1
ATOM 3482 C C . ARG A 1 426 ? 151.24700 189.12200 159.13200 1.000 48.37000 426 ARG A C 1
ATOM 3483 O O . ARG A 1 426 ? 151.39300 188.27300 160.01400 1.000 48.37000 426 ARG A O 1
ATOM 3491 N N . PHE A 1 427 ? 150.06400 189.30900 158.53600 1.000 51.90000 427 PHE A N 1
ATOM 3492 C CA . PHE A 1 427 ? 148.97400 188.38500 158.86300 1.000 51.90000 427 PHE A CA 1
ATOM 3493 C C . PHE A 1 427 ? 149.26100 186.96200 158.41000 1.000 51.90000 427 PHE A C 1
ATOM 3494 O O . PHE A 1 427 ? 148.81900 186.01500 159.06300 1.000 51.90000 427 PHE A O 1
ATOM 3502 N N . HIS A 1 428 ? 149.96200 186.77800 157.29600 1.000 46.22000 428 HIS A N 1
ATOM 3503 C CA . HIS A 1 428 ? 150.34400 185.42600 156.91600 1.000 46.22000 428 HIS A CA 1
ATOM 3504 C C . HIS A 1 428 ? 151.24200 184.80800 157.97600 1.000 46.22000 428 HIS A C 1
ATOM 3505 O O . HIS A 1 428 ? 151.08800 183.63200 158.32000 1.000 46.22000 428 HIS A O 1
ATOM 3512 N N . ALA A 1 429 ? 152.19400 185.58500 158.49800 1.000 42.34000 429 ALA A N 1
ATOM 3513 C CA . ALA A 1 429 ? 153.05200 185.10500 159.57700 1.000 42.34000 429 ALA A CA 1
ATOM 3514 C C . ALA A 1 429 ? 152.26600 184.85500 160.85600 1.000 42.34000 429 ALA A C 1
ATOM 3515 O O . ALA A 1 429 ? 152.52700 183.88200 161.56900 1.000 42.34000 429 ALA A O 1
ATOM 3517 N N . ALA A 1 430 ? 151.32400 185.74000 161.18000 1.000 41.72000 430 ALA A N 1
ATOM 3518 C CA . ALA A 1 430 ? 150.53700 185.58300 162.39700 1.000 41.72000 430 ALA A CA 1
ATOM 3519 C C . ALA A 1 430 ? 149.70300 184.31400 162.36500 1.000 41.72000 430 ALA A C 1
ATOM 3520 O O . ALA A 1 430 ? 149.63700 183.58100 163.35600 1.000 41.72000 430 ALA A O 1
ATOM 3522 N N . LEU A 1 431 ? 149.06400 184.03200 161.23200 1.000 42.73000 431 LEU A N 1
ATOM 3523 C CA . LEU A 1 431 ? 148.28500 182.80700 161.10400 1.000 42.73000 431 LEU A CA 1
ATOM 3524 C C . LEU A 1 431 ? 149.17400 181.57200 161.11600 1.000 42.73000 431 LEU A C 1
ATOM 3525 O O . LEU A 1 431 ? 148.80100 180.54200 161.68300 1.000 42.73000 431 LEU A O 1
ATOM 3530 N N . ALA A 1 432 ? 150.34900 181.65000 160.49800 1.000 39.19000 432 ALA A N 1
ATOM 3531 C CA . ALA A 1 432 ? 151.25900 180.51100 160.49400 1.000 39.19000 432 ALA A CA 1
ATOM 3532 C C . ALA A 1 432 ? 151.72600 180.13500 161.89500 1.000 39.19000 432 ALA A C 1
ATOM 3533 O O . ALA A 1 432 ? 152.08900 178.97900 162.13200 1.000 39.19000 432 ALA A O 1
ATOM 3535 N N . SER A 1 433 ? 151.74200 181.09100 162.82600 1.000 39.07000 433 SER A N 1
ATOM 3536 C CA . SER A 1 433 ? 152.11900 180.78800 164.20300 1.000 39.07000 433 SER A CA 1
ATOM 3537 C C . SER A 1 433 ? 151.14500 179.80300 164.83200 1.000 39.07000 433 SER A C 1
ATOM 3538 O O . SER A 1 433 ? 151.55300 178.83500 165.48000 1.000 39.07000 433 SER A O 1
ATOM 3541 N N . CYS A 1 434 ? 149.84500 180.05200 164.68100 1.000 41.54000 434 CYS A N 1
ATOM 3542 C CA . CYS A 1 434 ? 148.86000 179.11100 165.19600 1.000 41.54000 434 CYS A CA 1
ATOM 3543 C C . CYS A 1 434 ? 148.96600 177.77700 164.47600 1.000 41.54000 434 CYS A C 1
ATOM 3544 O O . CYS A 1 434 ? 148.85500 176.71600 165.09700 1.000 41.54000 434 CYS A O 1
ATOM 3547 N N . SER A 1 435 ? 149.16000 177.81200 163.16100 1.000 40.04000 435 SER A N 1
ATOM 3548 C CA . SER A 1 435 ? 149.34700 176.58400 162.39900 1.000 40.04000 435 SER A CA 1
ATOM 3549 C C . SER A 1 435 ? 150.54900 175.79300 162.90200 1.000 40.04000 435 SER A C 1
ATOM 3550 O O . SER A 1 435 ? 150.47400 174.57500 163.07600 1.000 40.04000 435 SER A O 1
ATOM 3553 N N . THR A 1 436 ? 151.67500 176.47300 163.14200 1.000 37.06000 436 THR A N 1
ATOM 3554 C CA . THR A 1 436 ? 152.88700 175.76600 163.54500 1.000 37.06000 436 THR A CA 1
ATOM 3555 C C . THR A 1 436 ? 152.84400 175.30000 164.99200 1.000 37.06000 436 THR A C 1
ATOM 3556 O O . THR A 1 436 ? 153.48100 174.30000 165.32600 1.000 37.06000 436 THR A O 1
ATOM 3560 N N . SER A 1 437 ? 152.10700 175.99000 165.86100 1.000 36.59000 437 SER A N 1
ATOM 3561 C CA . SER A 1 437 ? 151.91500 175.48800 167.21600 1.000 36.59000 437 SER A CA 1
ATOM 3562 C C . SER A 1 437 ? 151.19000 174.15200 167.20000 1.000 36.59000 437 SER A C 1
ATOM 3563 O O . SER A 1 437 ? 151.57300 173.21600 167.90900 1.000 36.59000 437 SER A O 1
ATOM 3566 N N . MET A 1 438 ? 150.12300 174.05400 166.41000 1.000 39.15000 438 MET A N 1
ATOM 3567 C CA . MET A 1 438 ? 149.39700 172.79600 166.27600 1.000 39.15000 438 MET A CA 1
ATOM 3568 C C . MET A 1 438 ? 150.25100 171.73300 165.59600 1.000 39.15000 438 MET A C 1
ATOM 3569 O O . MET A 1 438 ? 150.15000 170.54800 165.92200 1.000 39.15000 438 MET A O 1
ATOM 3574 N N . LEU A 1 439 ? 151.07500 172.13900 164.62700 1.000 33.95000 439 LEU A N 1
ATOM 3575 C CA . LEU A 1 439 ? 151.96200 171.20000 163.94900 1.000 33.95000 439 LEU A CA 1
ATOM 3576 C C . LEU A 1 439 ? 152.97500 170.59000 164.91000 1.000 33.95000 439 LEU A C 1
ATOM 3577 O O . LEU A 1 439 ? 153.24100 169.38700 164.85700 1.000 33.95000 439 LEU A O 1
ATOM 3582 N N . ILE A 1 440 ? 153.57300 171.40700 165.77600 1.000 33.36000 440 ILE A N 1
ATOM 3583 C CA . ILE A 1 440 ? 154.49500 170.87900 166.77800 1.000 33.36000 440 ILE A CA 1
ATOM 3584 C C . ILE A 1 440 ? 153.77300 169.91800 167.71800 1.000 33.36000 440 ILE A C 1
ATOM 3585 O O . ILE A 1 440 ? 154.29000 168.85000 168.05700 1.000 33.36000 440 ILE A O 1
ATOM 3590 N N . LEU A 1 441 ? 152.56000 170.27800 168.13700 1.000 32.67000 441 LEU A N 1
ATOM 3591 C CA . LEU A 1 441 ? 151.79100 169.43200 169.04100 1.000 32.67000 441 LEU A CA 1
ATOM 3592 C C . LEU A 1 441 ? 151.48100 168.07100 168.42900 1.000 32.67000 441 LEU A C 1
ATOM 3593 O O . LEU A 1 441 ? 151.55800 167.04800 169.11400 1.000 32.67000 441 LEU A O 1
ATOM 3598 N N . SER A 1 442 ? 151.09100 168.03800 167.15700 1.000 32.41000 442 SER A N 1
ATOM 3599 C CA . SER A 1 442 ? 150.77600 166.76400 166.51900 1.000 32.41000 442 SER A CA 1
ATOM 3600 C C . SER A 1 442 ? 151.99300 165.85200 166.44500 1.000 32.41000 442 SER A C 1
ATOM 3601 O O . SER A 1 442 ? 151.88900 164.64800 166.69200 1.000 32.41000 442 SER A O 1
ATOM 3604 N N . ASN A 1 443 ? 153.14700 166.39900 166.09100 1.000 32.66000 443 ASN A N 1
ATOM 3605 C CA . ASN A 1 443 ? 154.36100 165.60300 165.98400 1.000 32.66000 443 ASN A CA 1
ATOM 3606 C C . ASN A 1 443 ? 154.96400 165.24000 167.33300 1.000 32.66000 443 ASN A C 1
ATOM 3607 O O . ASN A 1 443 ? 155.76000 164.30200 167.40500 1.000 32.66000 443 ASN A O 1
ATOM 3612 N N . LEU A 1 444 ? 154.61900 165.96400 168.39600 1.000 28.87000 444 LEU A N 1
ATOM 3613 C CA . LEU A 1 444 ? 154.96100 165.51700 169.74100 1.000 28.87000 444 LEU A CA 1
ATOM 3614 C C . LEU A 1 444 ? 154.21000 164.24500 170.11100 1.000 28.87000 444 LEU A C 1
ATOM 3615 O O . LEU A 1 444 ? 154.75800 163.36900 170.78600 1.000 28.87000 444 LEU A O 1
ATOM 3620 N N . VAL A 1 445 ? 152.94800 164.13600 169.70200 1.000 28.72000 445 VAL A N 1
ATOM 3621 C CA . VAL A 1 445 ? 152.20500 162.89500 169.89000 1.000 28.72000 445 VAL A CA 1
ATOM 3622 C C . VAL A 1 445 ? 152.88200 161.75100 169.14900 1.000 28.72000 445 VAL A C 1
ATOM 3623 O O . VAL A 1 445 ? 152.97400 160.63100 169.65800 1.000 28.72000 445 VAL A O 1
ATOM 3627 N N . PHE A 1 446 ? 153.35900 162.00800 167.93400 1.000 29.29000 446 PHE A N 1
ATOM 3628 C CA . PHE A 1 446 ? 154.07500 160.97400 167.20200 1.000 29.29000 446 PHE A CA 1
ATOM 3629 C C . PHE A 1 446 ? 155.33000 160.55300 167.95600 1.000 29.29000 446 PHE A C 1
ATOM 3630 O O . PHE A 1 446 ? 155.62600 159.36000 168.06800 1.000 29.29000 446 PHE A O 1
ATOM 3638 N N . LEU A 1 447 ? 156.08600 161.52000 168.47000 1.000 27.50000 447 LEU A N 1
ATOM 3639 C CA . LEU A 1 447 ? 157.36400 161.20800 169.09400 1.000 27.50000 447 LEU A CA 1
ATOM 3640 C C . LEU A 1 447 ? 157.20900 160.64100 170.50100 1.000 27.50000 447 LEU A C 1
ATOM 3641 O O . LEU A 1 447 ? 158.00100 159.78800 170.90600 1.000 27.50000 447 LEU A O 1
ATOM 3646 N N . GLY A 1 448 ? 156.21300 161.09300 171.26000 1.000 28.41000 448 GLY A N 1
ATOM 3647 C CA . GLY A 1 448 ? 156.14000 160.72700 172.65900 1.000 28.41000 448 GLY A CA 1
ATOM 3648 C C . GLY A 1 448 ? 154.86900 160.05700 173.13400 1.000 28.41000 448 GLY A C 1
ATOM 3649 O O . GLY A 1 448 ? 154.82000 159.58400 174.26900 1.000 28.41000 448 GLY A O 1
ATOM 3650 N N . GLY A 1 449 ? 153.83500 160.01500 172.30600 1.000 28.93000 449 GLY A N 1
ATOM 3651 C CA . GLY A 1 449 ? 152.61000 159.31600 172.64500 1.000 28.93000 449 GLY A CA 1
ATOM 3652 C C . GLY A 1 449 ? 151.53400 160.23800 173.18000 1.000 28.93000 449 GLY A C 1
ATOM 3653 O O . GLY A 1 449 ? 151.70300 161.45300 173.30100 1.000 28.93000 449 GLY A O 1
ATOM 3654 N N . ASN A 1 450 ? 150.39800 159.62400 173.51900 1.000 35.10000 450 ASN A N 1
ATOM 3655 C CA . ASN A 1 450 ? 149.23200 160.39400 173.94600 1.000 35.10000 450 ASN A CA 1
ATOM 3656 C C . ASN A 1 450 ? 149.46600 161.07800 175.28500 1.000 35.10000 450 ASN A C 1
ATOM 3657 O O . ASN A 1 450 ? 148.96000 162.18000 175.51800 1.000 35.10000 450 ASN A O 1
ATOM 3662 N N . GLU A 1 451 ? 150.19500 160.43000 176.19300 1.000 36.72000 451 GLU A N 1
ATOM 3663 C CA . GLU A 1 451 ? 150.43200 161.02000 177.50600 1.000 36.72000 451 GLU A CA 1
ATOM 3664 C C . GLU A 1 451 ? 151.22600 162.31000 177.39500 1.000 36.72000 451 GLU A C 1
ATOM 3665 O O . GLU A 1 451 ? 150.91300 163.29900 178.06200 1.000 36.72000 451 GLU A O 1
ATOM 3671 N N . VAL A 1 452 ? 152.27300 162.30900 176.57400 1.000 32.01000 452 VAL A N 1
ATOM 3672 C CA . VAL A 1 452 ? 153.06700 163.51300 176.35800 1.000 32.01000 452 VAL A CA 1
ATOM 3673 C C . VAL A 1 452 ? 152.21400 164.60400 175.72300 1.000 32.01000 452 VAL A C 1
ATOM 3674 O O . VAL A 1 452 ? 152.31000 165.77800 176.09000 1.000 32.01000 452 VAL A O 1
ATOM 3678 N N . GLY A 1 453 ? 151.36000 164.23100 174.77200 1.000 34.41000 453 GLY A N 1
ATOM 3679 C CA . GLY A 1 453 ? 150.49600 165.21100 174.13700 1.000 34.41000 453 GLY A CA 1
ATOM 3680 C C . GLY A 1 453 ? 149.53000 165.87000 175.10000 1.000 34.41000 453 GLY A C 1
ATOM 3681 O O . GLY A 1 453 ? 149.32200 167.08200 175.05000 1.000 34.41000 453 GLY A O 1
ATOM 3682 N N . LYS A 1 454 ? 148.91700 165.08100 175.97900 1.000 37.64000 454 LYS A N 1
ATOM 3683 C CA . LYS A 1 454 ? 147.99700 165.63600 176.96500 1.000 37.64000 454 LYS A CA 1
ATOM 3684 C C . LYS A 1 454 ? 148.71600 166.54500 177.95000 1.000 37.64000 454 LYS A C 1
ATOM 3685 O O . LYS A 1 454 ? 148.17000 167.57200 178.36400 1.000 37.64000 454 LYS A O 1
ATOM 3691 N N . THR A 1 455 ? 149.91700 166.16000 178.37700 1.000 33.68000 455 THR A N 1
ATOM 3692 C CA . THR A 1 455 ? 150.70000 167.01300 179.26400 1.000 33.68000 455 THR A CA 1
ATOM 3693 C C . THR A 1 455 ? 150.97400 168.35900 178.61500 1.000 33.68000 455 THR A C 1
ATOM 3694 O O . THR A 1 455 ? 150.79600 169.41000 179.23700 1.000 33.68000 455 THR A O 1
ATOM 3698 N N . TYR A 1 456 ? 151.40700 168.34400 177.35800 1.000 32.17000 456 TYR A N 1
ATOM 3699 C CA . TYR A 1 456 ? 151.71700 169.58600 176.66300 1.000 32.17000 456 TYR A CA 1
ATOM 3700 C C . TYR A 1 456 ? 150.47700 170.44000 176.45300 1.000 32.17000 456 TYR A C 1
ATOM 3701 O O . TYR A 1 456 ? 150.52700 171.66000 176.62300 1.000 32.17000 456 TYR A O 1
ATOM 3710 N N . TRP A 1 457 ? 149.36200 169.82200 176.06300 1.000 39.54000 457 TRP A N 1
ATOM 3711 C CA . TRP A 1 457 ? 148.12100 170.56200 175.87000 1.000 39.54000 457 TRP A CA 1
ATOM 3712 C C . TRP A 1 457 ? 147.69300 171.27700 177.14600 1.000 39.54000 457 TRP A C 1
ATOM 3713 O O . TRP A 1 457 ? 147.37700 172.47000 177.12600 1.000 39.54000 457 TRP A O 1
ATOM 3724 N N . ASN A 1 458 ? 147.65300 170.55900 178.26700 1.000 39.20000 458 ASN A N 1
ATOM 3725 C CA . ASN A 1 458 ? 147.21400 171.16600 179.52100 1.000 39.20000 458 ASN A CA 1
ATOM 3726 C C . ASN A 1 458 ? 148.18000 172.23500 180.01400 1.000 39.20000 458 ASN A C 1
ATOM 3727 O O . ASN A 1 458 ? 147.74900 173.27800 180.51500 1.000 39.20000 458 ASN A O 1
ATOM 3732 N N . ARG A 1 459 ? 149.48300 171.99800 179.90200 1.000 34.14000 459 ARG A N 1
ATOM 3733 C CA . ARG A 1 459 ? 150.44500 172.92000 180.48800 1.000 34.14000 459 ARG A CA 1
ATOM 3734 C C . ARG A 1 459 ? 150.75600 174.12200 179.61100 1.000 34.14000 459 ARG A C 1
ATOM 3735 O O . ARG A 1 459 ? 151.35600 175.08000 180.10300 1.000 34.14000 459 ARG A O 1
ATOM 3743 N N . ILE A 1 460 ? 150.36300 174.11600 178.34400 1.000 36.65000 460 ILE A N 1
ATOM 3744 C CA . ILE A 1 460 ? 150.62400 175.22900 177.45000 1.000 36.65000 460 ILE A CA 1
ATOM 3745 C C . ILE A 1 460 ? 149.36500 176.03800 177.17200 1.000 36.65000 460 ILE A C 1
ATOM 3746 O O . ILE A 1 460 ? 149.42100 177.26500 177.09700 1.000 36.65000 460 ILE A O 1
ATOM 3751 N N . PHE A 1 461 ? 148.22000 175.38100 177.03300 1.000 40.65000 461 PHE A N 1
ATOM 3752 C CA . PHE A 1 461 ? 147.01900 176.05900 176.57600 1.000 40.65000 461 PHE A CA 1
ATOM 3753 C C . PHE A 1 461 ? 145.95900 176.25800 177.64400 1.000 40.65000 461 PHE A C 1
ATOM 3754 O O . PHE A 1 461 ? 145.18000 177.20200 177.54200 1.000 40.65000 461 PHE A O 1
ATOM 3762 N N . ILE A 1 462 ? 145.90500 175.40900 178.66200 1.000 39.79000 462 ILE A N 1
ATOM 3763 C CA . ILE A 1 462 ? 144.84200 175.44600 179.66000 1.000 39.79000 462 ILE A CA 1
ATOM 3764 C C . ILE A 1 462 ? 145.35300 175.99300 180.98600 1.000 39.79000 462 ILE A C 1
ATOM 3768 N N . GLN A 1 463 ? 146.35200 175.33500 181.57300 1.000 42.66000 463 GLN A N 1
ATOM 3769 C CA . GLN A 1 463 ? 146.90700 175.80100 182.83700 1.000 42.66000 463 GLN A CA 1
ATOM 3770 C C . GLN A 1 463 ? 147.53300 177.17600 182.67800 1.000 42.66000 463 GLN A C 1
ATOM 3771 O O . GLN A 1 463 ? 147.39500 178.03700 183.55200 1.000 42.66000 463 GLN A O 1
ATOM 3777 N N . GLY A 1 464 ? 148.22900 177.39600 181.57000 1.000 43.55000 464 GLY A N 1
ATOM 3778 C CA . GLY A 1 464 ? 148.93200 178.63700 181.35000 1.000 43.55000 464 GLY A CA 1
ATOM 3779 C C . GLY A 1 464 ? 148.33500 179.44400 180.22500 1.000 43.55000 464 GLY A C 1
ATOM 3780 O O . GLY A 1 464 ? 149.06300 179.96200 179.38100 1.000 43.55000 464 GLY A O 1
ATOM 3781 N N . TRP A 1 465 ? 147.00900 179.55100 180.19900 1.000 50.11000 465 TRP A N 1
ATOM 3782 C CA . TRP A 1 465 ? 146.34400 180.20800 179.07600 1.000 50.11000 465 TRP A CA 1
ATOM 3783 C C . TRP A 1 465 ? 146.76500 181.65500 178.87000 1.000 50.11000 465 TRP A C 1
ATOM 3784 O O . TRP A 1 465 ? 147.34400 181.96400 177.81400 1.000 50.11000 465 TRP A O 1
ATOM 3795 N N . PRO A 1 466 ? 146.50300 182.58600 179.78900 1.000 48.45000 466 PRO A N 1
ATOM 3796 C CA . PRO A 1 466 ? 146.65800 183.99700 179.40800 1.000 48.45000 466 PRO A CA 1
ATOM 3797 C C . PRO A 1 466 ? 148.05500 184.35100 178.94600 1.000 48.45000 466 PRO A C 1
ATOM 3798 O O . PRO A 1 466 ? 148.19600 185.10900 177.98400 1.000 48.45000 466 PRO A O 1
ATOM 3802 N N . TRP A 1 467 ? 149.09000 183.80100 179.56600 1.000 47.12000 467 TRP A N 1
ATOM 3803 C CA . TRP A 1 467 ? 150.43000 184.33700 179.38000 1.000 47.12000 467 TRP A CA 1
ATOM 3804 C C . TRP A 1 467 ? 151.43100 183.33900 178.82800 1.000 47.12000 467 TRP A C 1
ATOM 3805 O O . TRP A 1 467 ? 152.26200 183.71100 178.00000 1.000 47.12000 467 TRP A O 1
ATOM 3816 N N . VAL A 1 468 ? 151.40100 182.08500 179.27600 1.000 39.36000 468 VAL A N 1
ATOM 3817 C CA . VAL A 1 468 ? 152.29400 181.09100 178.69100 1.000 39.36000 468 VAL A CA 1
ATOM 3818 C C . VAL A 1 468 ? 151.94900 180.88200 177.22800 1.000 39.36000 468 VAL A C 1
ATOM 3819 O O . VAL A 1 468 ? 152.83300 180.81400 176.36800 1.000 39.36000 468 VAL A O 1
ATOM 3823 N N . THR A 1 469 ? 150.65300 180.77500 176.92500 1.000 39.45000 469 THR A N 1
ATOM 3824 C CA . THR A 1 469 ? 150.21900 180.55600 175.55200 1.000 39.45000 469 THR A CA 1
ATOM 3825 C C . THR A 1 469 ? 150.62100 181.71300 174.65300 1.000 39.45000 469 THR A C 1
ATOM 3826 O O . THR A 1 469 ? 151.08800 181.50300 173.53000 1.000 39.45000 469 THR A O 1
ATOM 3830 N N . LEU A 1 470 ? 150.46000 182.94200 175.13600 1.000 38.75000 470 LEU A N 1
ATOM 3831 C CA . LEU A 1 470 ? 150.78700 184.10800 174.32700 1.000 38.75000 470 LEU A CA 1
ATOM 3832 C C . LEU A 1 470 ? 152.28100 184.21500 174.06600 1.000 38.75000 470 LEU A C 1
ATOM 3833 O O . LEU A 1 470 ? 152.69000 184.62500 172.97700 1.000 38.75000 470 LEU A O 1
ATOM 3838 N N . SER A 1 471 ? 153.11400 183.87900 175.05000 1.000 36.10000 471 SER A N 1
ATOM 3839 C CA . SER A 1 471 ? 154.55400 183.89200 174.80800 1.000 36.10000 471 SER A CA 1
ATOM 3840 C C . SER A 1 471 ? 154.94800 182.86700 173.75700 1.000 36.10000 471 SER A C 1
ATOM 3841 O O . SER A 1 471 ? 155.78400 183.15000 172.89600 1.000 36.10000 471 SER A O 1
ATOM 3844 N N . VAL A 1 472 ? 154.39200 181.65900 173.83100 1.000 34.00000 472 VAL A N 1
ATOM 3845 C CA . VAL A 1 472 ? 154.69200 180.66200 172.80800 1.000 34.00000 472 VAL A CA 1
ATOM 3846 C C . VAL A 1 472 ? 154.22500 181.15500 171.44500 1.000 34.00000 472 VAL A C 1
ATOM 3847 O O . VAL A 1 472 ? 154.91200 180.97900 170.43500 1.000 34.00000 472 VAL A O 1
ATOM 3851 N N . LEU A 1 473 ? 153.04400 181.77100 171.39500 1.000 34.51000 473 LEU A N 1
ATOM 3852 C CA . LEU A 1 473 ? 152.50300 182.25400 170.13000 1.000 34.51000 473 LEU A CA 1
ATOM 3853 C C . LEU A 1 473 ? 153.33400 183.40000 169.57500 1.000 34.51000 473 LEU A C 1
ATOM 3854 O O . LEU A 1 473 ? 153.55200 183.48500 168.36300 1.000 34.51000 473 LEU A O 1
ATOM 3859 N N . GLY A 1 474 ? 153.79200 184.29900 170.44500 1.000 33.65000 474 GLY A N 1
ATOM 3860 C CA . GLY A 1 474 ? 154.62900 185.39300 169.99100 1.000 33.65000 474 GLY A CA 1
ATOM 3861 C C . GLY A 1 474 ? 155.97000 184.93200 169.45800 1.000 33.65000 474 GLY A C 1
ATOM 3862 O O . GLY A 1 474 ? 156.44500 185.43900 168.44300 1.000 33.65000 474 GLY A O 1
ATOM 3863 N N . PHE A 1 475 ? 156.61600 183.99500 170.14800 1.000 32.56000 475 PHE A N 1
ATOM 3864 C CA . PHE A 1 475 ? 157.87800 183.45800 169.64700 1.000 32.56000 475 PHE A CA 1
ATOM 3865 C C . PHE A 1 475 ? 157.70900 182.75900 168.30700 1.000 32.56000 475 PHE A C 1
ATOM 3866 O O . PHE A 1 475 ? 158.54700 182.90900 167.41400 1.000 32.56000 475 PHE A O 1
ATOM 3874 N N . LEU A 1 476 ? 156.64200 181.98200 168.14900 1.000 32.57000 476 LEU A N 1
ATOM 3875 C CA . LEU A 1 476 ? 156.40000 181.30000 166.88300 1.000 32.57000 476 LEU A CA 1
ATOM 3876 C C . LEU A 1 476 ? 156.05100 182.27200 165.76600 1.000 32.57000 476 LEU A C 1
ATOM 3877 O O . LEU A 1 476 ? 156.29800 181.97400 164.59600 1.000 32.57000 476 LEU A O 1
ATOM 3882 N N . TYR A 1 477 ? 155.49300 183.43600 166.10200 1.000 34.70000 477 TYR A N 1
ATOM 3883 C CA . TYR A 1 477 ? 155.21500 184.44800 165.09000 1.000 34.70000 477 TYR A CA 1
ATOM 3884 C C . TYR A 1 477 ? 156.50600 184.97100 164.47100 1.000 34.70000 477 TYR A C 1
ATOM 3885 O O . TYR A 1 477 ? 156.59500 185.13600 163.25100 1.000 34.70000 477 TYR A O 1
ATOM 3894 N N . CYS A 1 478 ? 157.50800 185.26400 165.30100 1.000 36.38000 478 CYS A N 1
ATOM 3895 C CA . CYS A 1 478 ? 158.81700 185.65700 164.78800 1.000 36.38000 478 CYS A CA 1
ATOM 3896 C C . CYS A 1 478 ? 159.45500 184.52900 163.99000 1.000 36.38000 478 CYS A C 1
ATOM 3897 O O . CYS A 1 478 ? 160.03700 184.75700 162.92500 1.000 36.38000 478 CYS A O 1
ATOM 3900 N N . TYR A 1 479 ? 159.37200 183.30900 164.51000 1.000 33.72000 479 TYR A N 1
ATOM 3901 C CA . TYR A 1 479 ? 159.88200 182.13100 163.82000 1.000 33.72000 479 TYR A CA 1
ATOM 3902 C C . TYR A 1 479 ? 159.24500 181.95700 162.44600 1.000 33.72000 479 TYR A C 1
ATOM 3903 O O . TYR A 1 479 ? 159.91700 181.56600 161.48900 1.000 33.72000 479 TYR A O 1
ATOM 3912 N N . SER A 1 480 ? 157.95300 182.25700 162.32400 1.000 33.58000 480 SER A N 1
ATOM 3913 C CA . SER A 1 480 ? 157.25000 182.07000 161.05600 1.000 33.58000 480 SER A CA 1
ATOM 3914 C C . SER A 1 480 ? 157.69000 183.06700 159.99200 1.000 33.58000 480 SER A C 1
ATOM 3915 O O . SER A 1 480 ? 157.78300 182.70900 158.81600 1.000 33.58000 480 SER A O 1
ATOM 3918 N N . HIS A 1 481 ? 157.95500 184.31700 160.37100 1.000 35.30000 481 HIS A N 1
ATOM 3919 C CA . HIS A 1 481 ? 158.57900 185.24700 159.43400 1.000 35.30000 481 HIS A CA 1
ATOM 3920 C C . HIS A 1 481 ? 159.84300 184.67300 158.81700 1.000 35.30000 481 HIS A C 1
ATOM 3921 O O . HIS A 1 481 ? 160.03700 184.75600 157.60100 1.000 35.30000 481 HIS A O 1
ATOM 3928 N N . VAL A 1 482 ? 160.73700 184.12400 159.63300 1.000 34.21000 482 VAL A N 1
ATOM 3929 C CA . VAL A 1 482 ? 161.96900 183.57600 159.07800 1.000 34.21000 482 VAL A CA 1
ATOM 3930 C C . VAL A 1 482 ? 161.65000 182.46400 158.09000 1.000 34.21000 482 VAL A C 1
ATOM 3931 O O . VAL A 1 482 ? 162.23100 182.39400 157.00400 1.000 34.21000 482 VAL A O 1
ATOM 3935 N N . GLY A 1 483 ? 160.72600 181.57600 158.45100 1.000 34.14000 483 GLY A N 1
ATOM 3936 C CA . GLY A 1 483 ? 160.42000 180.44900 157.58900 1.000 34.14000 483 GLY A CA 1
ATOM 3937 C C . GLY A 1 483 ? 159.78600 180.85600 156.27300 1.000 34.14000 483 GLY A C 1
ATOM 3938 O O . GLY A 1 483 ? 160.11600 180.30300 155.22500 1.000 34.14000 483 GLY A O 1
ATOM 3939 N N . ILE A 1 484 ? 158.84000 181.79600 156.31200 1.000 35.60000 484 ILE A N 1
ATOM 3940 C CA . ILE A 1 484 ? 158.21100 182.26600 155.08100 1.000 35.60000 484 ILE A CA 1
ATOM 3941 C C . ILE A 1 484 ? 159.21100 183.01600 154.21100 1.000 35.60000 484 ILE A C 1
ATOM 3942 O O . ILE A 1 484 ? 159.24700 182.83700 152.99000 1.000 35.60000 484 ILE A O 1
ATOM 3947 N N . ALA A 1 485 ? 160.01400 183.89100 154.81700 1.000 36.34000 485 ALA A N 1
ATOM 3948 C CA . ALA A 1 485 ? 161.01400 184.63600 154.06200 1.000 36.34000 485 ALA A CA 1
ATOM 3949 C C . ALA A 1 485 ? 162.00400 183.71000 153.37600 1.000 36.34000 485 ALA A C 1
ATOM 3950 O O . ALA A 1 485 ? 162.39300 183.94200 152.22800 1.000 36.34000 485 ALA A O 1
ATOM 3952 N N . TRP A 1 486 ? 162.42600 182.65900 154.07100 1.000 34.79000 486 TRP A N 1
ATOM 3953 C CA . TRP A 1 486 ? 163.35100 181.68600 153.50500 1.000 34.79000 486 TRP A CA 1
ATOM 3954 C C . TRP A 1 486 ? 162.68800 180.83700 152.42900 1.000 34.79000 486 TRP A C 1
ATOM 3955 O O . TRP A 1 486 ? 163.31500 180.51000 151.41900 1.000 34.79000 486 TRP A O 1
ATOM 3966 N N . ALA A 1 487 ? 161.42800 180.46000 152.62900 1.000 36.34000 487 ALA A N 1
ATOM 3967 C CA . ALA A 1 487 ? 160.74100 179.61100 151.66600 1.000 36.34000 487 ALA A CA 1
ATOM 3968 C C . ALA A 1 487 ? 160.57900 180.27600 150.31200 1.000 36.34000 487 ALA A C 1
ATOM 3969 O O . ALA A 1 487 ? 160.37800 179.58200 149.31200 1.000 36.34000 487 ALA A O 1
ATOM 3971 N N . GLN A 1 488 ? 160.65800 181.60000 150.25100 1.000 40.79000 488 GLN A N 1
ATOM 3972 C CA . GLN A 1 488 ? 160.62100 182.30900 148.98300 1.000 40.79000 488 GLN A CA 1
ATOM 3973 C C . GLN A 1 488 ? 161.82800 181.97900 148.11600 1.000 40.79000 488 GLN A C 1
ATOM 3974 O O . GLN A 1 488 ? 161.95800 182.50400 147.00800 1.000 40.79000 488 GLN A O 1
ATOM 3980 N N . THR A 1 489 ? 162.71900 181.12300 148.60500 1.000 38.14000 489 THR A N 1
ATOM 3981 C CA . THR A 1 489 ? 163.92600 180.77600 147.87600 1.000 38.14000 489 THR A CA 1
ATOM 3982 C C . THR A 1 489 ? 163.85200 179.40700 147.22000 1.000 38.14000 489 THR A C 1
ATOM 3983 O O . THR A 1 489 ? 164.72000 179.08500 146.40800 1.000 38.14000 489 THR A O 1
ATOM 3987 N N . TYR A 1 490 ? 162.86700 178.58400 147.57100 1.000 37.43000 490 TYR A N 1
ATOM 3988 C CA . TYR A 1 490 ? 162.75300 177.27500 146.94800 1.000 37.43000 490 TYR A CA 1
ATOM 3989 C C . TYR A 1 490 ? 161.32600 176.99500 146.49800 1.000 37.43000 490 TYR A C 1
ATOM 3990 O O . TYR A 1 490 ? 161.11000 176.27900 145.51700 1.000 37.43000 490 TYR A O 1
ATOM 3999 N N . ALA A 1 491 ? 160.35000 177.55300 147.19800 1.000 40.03000 491 ALA A N 1
ATOM 4000 C CA . ALA A 1 491 ? 158.95300 177.31800 146.86600 1.000 40.03000 491 ALA A CA 1
ATOM 4001 C C . ALA A 1 491 ? 158.41800 178.40900 145.94900 1.000 40.03000 491 ALA A C 1
ATOM 4002 O O . ALA A 1 491 ? 158.52200 178.31100 144.72700 1.000 40.03000 491 ALA A O 1
ATOM 4004 N N . GLN B 2 20 ? 169.56400 157.22500 201.73900 1.000 37.55000 20 GLN M N 1
ATOM 4005 C CA . GLN B 2 20 ? 168.62700 157.19200 200.62400 1.000 37.55000 20 GLN M CA 1
ATOM 4006 C C . GLN B 2 20 ? 167.21400 157.45000 201.11000 1.000 37.55000 20 GLN M C 1
ATOM 4007 O O . GLN B 2 20 ? 167.02100 157.94000 202.21600 1.000 37.55000 20 GLN M O 1
ATOM 4009 N N . VAL B 2 21 ? 166.22800 157.11600 200.27700 1.000 32.20000 21 VAL M N 1
ATOM 4010 C CA . VAL B 2 21 ? 164.83300 157.32300 200.64400 1.000 32.20000 21 VAL M CA 1
ATOM 4011 C C . VAL B 2 21 ? 164.41500 156.27500 201.66200 1.000 32.20000 21 VAL M C 1
ATOM 4012 O O . VAL B 2 21 ? 164.73300 155.08900 201.52100 1.000 32.20000 21 VAL M O 1
ATOM 4016 N N . GLN B 2 22 ? 163.71700 156.71500 202.70800 1.000 36.74000 22 GLN M N 1
ATOM 4017 C CA . GLN B 2 22 ? 163.25800 155.84800 203.78300 1.000 36.74000 22 GLN M CA 1
ATOM 4018 C C . GLN B 2 22 ? 161.81400 156.18600 204.12400 1.000 36.74000 22 GLN M C 1
ATOM 4019 O O . GLN B 2 22 ? 161.47500 157.36000 204.28500 1.000 36.74000 22 GLN M O 1
ATOM 4025 N N . LEU B 2 23 ? 160.97100 155.16300 204.25000 1.000 31.91000 23 LEU M N 1
ATOM 4026 C CA . LEU B 2 23 ? 159.55000 155.32900 204.53500 1.000 31.91000 23 LEU M CA 1
ATOM 4027 C C . LEU B 2 23 ? 159.24100 154.78200 205.91800 1.000 31.91000 23 LEU M C 1
ATOM 4028 O O . LEU B 2 23 ? 159.68100 153.68300 206.26300 1.000 31.91000 23 LEU M O 1
ATOM 4033 N N . ARG B 2 24 ? 158.48700 155.54100 206.70500 1.000 34.59000 24 ARG M N 1
ATOM 4034 C CA . ARG B 2 24 ? 158.10000 155.13600 208.04900 1.000 34.59000 24 ARG M CA 1
ATOM 4035 C C . ARG B 2 24 ? 156.59500 155.28000 208.20500 1.000 34.59000 24 ARG M C 1
ATOM 4036 O O . ARG B 2 24 ? 156.04600 156.35200 207.94600 1.000 34.59000 24 ARG M O 1
ATOM 4038 N N . GLN B 2 25 ? 155.93600 154.20900 208.63700 1.000 34.93000 25 GLN M N 1
ATOM 4039 C CA . GLN B 2 25 ? 154.48600 154.14400 208.73700 1.000 34.93000 25 GLN M CA 1
ATOM 4040 C C . GLN B 2 25 ? 154.03600 154.19700 210.18900 1.000 34.93000 25 GLN M C 1
ATOM 4041 O O . GLN B 2 25 ? 154.82700 154.05700 211.12100 1.000 34.93000 25 GLN M O 1
ATOM 4047 N N . SER B 2 26 ? 152.73200 154.37100 210.36600 1.000 39.52000 26 SER M N 1
ATOM 4048 C CA . SER B 2 26 ? 152.14300 154.48900 211.68700 1.000 39.52000 26 SER M CA 1
ATOM 4049 C C . SER B 2 26 ? 151.93300 153.11200 212.31200 1.000 39.52000 26 SER M C 1
ATOM 4050 O O . SER B 2 26 ? 152.29900 152.07900 211.75100 1.000 39.52000 26 SER M O 1
ATOM 4053 N N . GLY B 2 27 ? 151.33400 153.09900 213.49800 1.000 44.04000 27 GLY M N 1
ATOM 4054 C CA . GLY B 2 27 ? 151.20100 151.87800 214.26300 1.000 44.04000 27 GLY M CA 1
ATOM 4055 C C . GLY B 2 27 ? 150.00900 151.03500 213.87200 1.000 44.04000 27 GLY M C 1
ATOM 4056 O O . GLY B 2 27 ? 149.16300 151.42700 213.07200 1.000 44.04000 27 GLY M O 1
ATOM 4057 N N . ALA B 2 28 ? 149.95900 149.84100 214.45800 1.000 45.64000 28 ALA M N 1
ATOM 4058 C CA . ALA B 2 28 ? 148.86600 148.91400 214.20800 1.000 45.64000 28 ALA M CA 1
ATOM 4059 C C . ALA B 2 28 ? 147.57800 149.43200 214.82400 1.000 45.64000 28 ALA M C 1
ATOM 4060 O O . ALA B 2 28 ? 147.58700 150.13800 215.83300 1.000 45.64000 28 ALA M O 1
ATOM 4062 N N . GLU B 2 29 ? 146.46100 149.06200 214.21100 1.000 45.87000 29 GLU M N 1
ATOM 4063 C CA . GLU B 2 29 ? 145.15600 149.59500 214.56500 1.000 45.87000 29 GLU M CA 1
ATOM 4064 C C . GLU B 2 29 ? 144.14900 148.47400 214.71300 1.000 45.87000 29 GLU M C 1
ATOM 4065 O O . GLU B 2 29 ? 144.13500 147.53500 213.91700 1.000 45.87000 29 GLU M O 1
ATOM 4071 N N . LEU B 2 30 ? 143.30500 148.58500 215.72800 1.000 48.30000 30 LEU M N 1
ATOM 4072 C CA . LEU B 2 30 ? 142.21800 147.64600 215.98400 1.000 48.30000 30 LEU M CA 1
ATOM 4073 C C . LEU B 2 30 ? 140.90900 148.38400 215.74900 1.000 48.30000 30 LEU M C 1
ATOM 4074 O O . LEU B 2 30 ? 140.42100 149.09400 216.63000 1.000 48.30000 30 LEU M O 1
ATOM 4079 N N . ALA B 2 31 ? 140.33500 148.21000 214.56800 1.000 48.36000 31 ALA M N 1
ATOM 4080 C CA . ALA B 2 31 ? 139.10500 148.90200 214.22500 1.000 48.36000 31 ALA M CA 1
ATOM 4081 C C . ALA B 2 31 ? 137.91400 148.15200 214.80200 1.000 48.36000 31 ALA M C 1
ATOM 4082 O O . ALA B 2 31 ? 138.05800 147.20800 215.58100 1.000 48.36000 31 ALA M O 1
ATOM 4084 N N . LYS B 2 32 ? 136.71700 148.58100 214.42900 1.000 50.65000 32 LYS M N 1
ATOM 4085 C CA . LYS B 2 32 ? 135.46700 147.91400 214.73900 1.000 50.65000 32 LYS M CA 1
ATOM 4086 C C . LYS B 2 32 ? 134.67800 147.78300 213.44900 1.000 50.65000 32 LYS M C 1
ATOM 4087 O O . LYS B 2 32 ? 134.89100 148.56200 212.51900 1.000 50.65000 32 LYS M O 1
ATOM 4089 N N . PRO B 2 33 ? 133.79100 146.79600 213.34200 1.000 53.79000 33 PRO M N 1
ATOM 4090 C CA . PRO B 2 33 ? 132.99200 146.68300 212.11900 1.000 53.79000 33 PRO M CA 1
ATOM 4091 C C . PRO B 2 33 ? 132.13400 147.92200 211.92700 1.000 53.79000 33 PRO M C 1
ATOM 4092 O O . PRO B 2 33 ? 131.53200 148.43500 212.87200 1.000 53.79000 33 PRO M O 1
ATOM 4096 N N . GLY B 2 34 ? 132.07900 148.40000 210.69000 1.000 51.34000 34 GLY M N 1
ATOM 4097 C CA . GLY B 2 34 ? 131.39100 149.64200 210.40600 1.000 51.34000 34 GLY M CA 1
ATOM 4098 C C . GLY B 2 34 ? 132.01700 150.85900 211.05100 1.000 51.34000 34 GLY M C 1
ATOM 4099 O O . GLY B 2 34 ? 131.31600 151.68200 211.64500 1.000 51.34000 34 GLY M O 1
ATOM 4100 N N . ALA B 2 35 ? 133.33700 150.97800 210.96000 1.000 49.29000 35 ALA M N 1
ATOM 4101 C CA . ALA B 2 35 ? 134.05800 152.13500 211.47000 1.000 49.29000 35 ALA M CA 1
ATOM 4102 C C . ALA B 2 35 ? 135.08000 152.54500 210.42200 1.000 49.29000 35 ALA M C 1
ATOM 4103 O O . ALA B 2 35 ? 135.02400 152.11000 209.27000 1.000 49.29000 35 ALA M O 1
ATOM 4105 N N . SER B 2 36 ? 136.01800 153.39700 210.81700 1.000 47.47000 36 SER M N 1
ATOM 4106 C CA . SER B 2 36 ? 137.01600 153.91400 209.89800 1.000 47.47000 36 SER M CA 1
ATOM 4107 C C . SER B 2 36 ? 138.38000 153.89400 210.56800 1.000 47.47000 36 SER M C 1
ATOM 4108 O O . SER B 2 36 ? 138.49400 153.92500 211.79500 1.000 47.47000 36 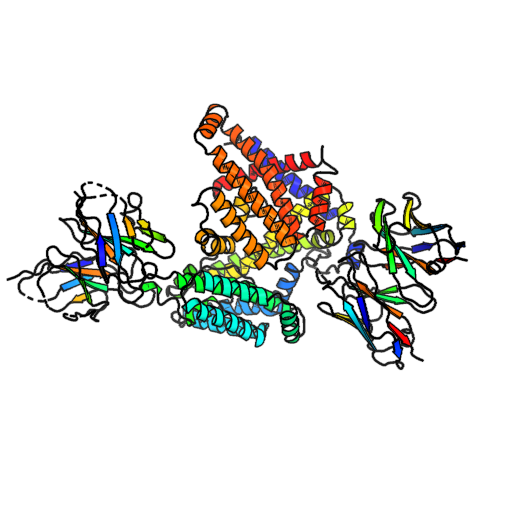SER M O 1
ATOM 4111 N N . VAL B 2 37 ? 139.41800 153.83800 209.74300 1.000 43.06000 37 VAL M N 1
ATOM 4112 C CA . VAL B 2 37 ? 140.79800 153.94600 210.19700 1.000 43.06000 37 VAL M CA 1
ATOM 4113 C C . VAL B 2 37 ? 141.53700 154.87300 209.25100 1.000 43.06000 37 VAL M C 1
ATOM 4114 O O . VAL B 2 37 ? 141.29200 154.86700 208.04200 1.000 43.06000 37 VAL M O 1
ATOM 4118 N N . LYS B 2 38 ? 142.41800 155.69400 209.80400 1.000 40.38000 38 LYS M N 1
ATOM 4119 C CA . LYS B 2 38 ? 143.24900 156.58700 209.01500 1.000 40.38000 38 LYS M CA 1
ATOM 4120 C C . LYS B 2 38 ? 144.69500 156.30600 209.38000 1.000 40.38000 38 LYS M C 1
ATOM 4121 O O . LYS B 2 38 ? 145.08500 156.45900 210.54100 1.000 40.38000 38 LYS M O 1
ATOM 4127 N N . MET B 2 39 ? 145.48300 155.89300 208.39900 1.000 37.35000 39 MET M N 1
ATOM 4128 C CA . MET B 2 39 ? 146.84900 155.46200 208.62200 1.000 37.35000 39 MET M CA 1
ATOM 4129 C C . MET B 2 39 ? 147.77400 156.29100 207.74600 1.000 37.35000 39 MET M C 1
ATOM 4130 O O . MET B 2 39 ? 147.42800 156.62800 206.61400 1.000 37.35000 39 MET M O 1
ATOM 4135 N N . SER B 2 40 ? 148.94100 156.62800 208.27600 1.000 34.33000 40 SER M N 1
ATOM 4136 C CA . SER B 2 40 ? 149.83100 157.59600 207.65600 1.000 34.33000 40 SER M CA 1
ATOM 4137 C C . SER B 2 40 ? 151.12800 156.94800 207.19600 1.000 34.33000 40 SER M C 1
ATOM 4138 O O . SER B 2 40 ? 151.43000 155.79900 207.51000 1.000 34.33000 40 SER M O 1
ATOM 4141 N N . CYS B 2 41 ? 151.89200 157.71300 206.42400 1.000 35.84000 41 CYS M N 1
ATOM 4142 C CA . CYS B 2 41 ? 153.17100 157.27000 205.88100 1.000 35.84000 41 CYS M CA 1
ATOM 4143 C C . CYS B 2 41 ? 154.01300 158.50700 205.62700 1.000 35.84000 41 CYS M C 1
ATOM 4144 O O . CYS B 2 41 ? 153.58000 159.40400 204.90400 1.000 35.84000 41 CYS M O 1
ATOM 4147 N N . LYS B 2 42 ? 155.19800 158.56600 206.22000 1.000 37.13000 42 LYS M N 1
ATOM 4148 C CA . LYS B 2 42 ? 156.08900 159.70900 206.07400 1.000 37.13000 42 LYS M CA 1
ATOM 4149 C C . LYS B 2 42 ? 157.31600 159.31200 205.27000 1.000 37.13000 42 LYS M C 1
ATOM 4150 O O . LYS B 2 42 ? 157.99700 158.34500 205.60900 1.000 37.13000 42 LYS M O 1
ATOM 4156 N N . ALA B 2 43 ? 157.60400 160.07400 204.22700 1.000 35.89000 43 ALA M N 1
ATOM 4157 C CA . ALA B 2 43 ? 158.73900 159.83000 203.35500 1.000 35.89000 43 ALA M CA 1
ATOM 4158 C C . ALA B 2 43 ? 159.90400 160.72400 203.74100 1.000 35.89000 43 ALA M C 1
ATOM 4159 O O . ALA B 2 43 ? 159.72200 161.81300 204.28800 1.000 35.89000 43 ALA M O 1
ATOM 4161 N N . SER B 2 44 ? 161.11100 160.25000 203.45600 1.000 35.86000 44 SER M N 1
ATOM 4162 C CA . SER B 2 44 ? 162.30600 161.01800 203.74800 1.000 35.86000 44 SER M CA 1
ATOM 4163 C C . SER B 2 44 ? 163.35900 160.72700 202.69700 1.000 35.86000 44 SER M C 1
ATOM 4164 O O . SER B 2 44 ? 163.43100 159.62000 202.16400 1.000 35.86000 44 SER M O 1
ATOM 4167 N N . GLY B 2 45 ? 164.17800 161.73000 202.40500 1.000 35.84000 45 GLY M N 1
ATOM 4168 C CA . GLY B 2 45 ? 165.34700 161.54500 201.57600 1.000 35.84000 45 GLY M CA 1
ATOM 4169 C C . GLY B 2 45 ? 165.14300 161.64500 200.08500 1.000 35.84000 45 GLY M C 1
ATOM 4170 O O . GLY B 2 45 ? 166.07300 161.33600 199.33500 1.000 35.84000 45 GLY M O 1
ATOM 4171 N N . TYR B 2 46 ? 163.97200 162.06500 199.62700 1.000 30.39000 46 TYR M N 1
ATOM 4172 C CA . TYR B 2 46 ? 163.74400 162.19300 198.19700 1.000 30.39000 46 TYR M CA 1
ATOM 4173 C C . TYR B 2 46 ? 164.52000 163.37200 197.62500 1.000 30.39000 46 TYR M C 1
ATOM 4174 O O . TYR B 2 46 ? 164.74800 164.38000 198.29400 1.000 30.39000 46 TYR M O 1
ATOM 4183 N N . THR B 2 47 ? 164.93600 163.23300 196.36800 1.000 33.29000 47 THR M N 1
ATOM 4184 C CA . THR B 2 47 ? 165.73900 164.25000 195.70700 1.000 33.29000 47 THR M CA 1
ATOM 4185 C C . THR B 2 47 ? 165.04200 164.92000 194.53200 1.000 33.29000 47 THR M C 1
ATOM 4186 O O . THR B 2 47 ? 165.59500 165.87000 193.97400 1.000 33.29000 47 THR M O 1
ATOM 4190 N N . PHE B 2 48 ? 163.86300 164.46000 194.13600 1.000 32.16000 48 PHE M N 1
ATOM 4191 C CA . PHE B 2 48 ? 163.10100 165.09500 193.07600 1.000 32.16000 48 PHE M CA 1
ATOM 4192 C C . PHE B 2 48 ? 161.71300 165.44200 193.59800 1.000 32.16000 48 PHE M C 1
ATOM 4193 O O . PHE B 2 48 ? 161.27000 164.93600 194.62900 1.000 32.16000 48 PHE M O 1
ATOM 4201 N N . THR B 2 49 ? 161.03100 166.32100 192.86800 1.000 34.47000 49 THR M N 1
ATOM 4202 C CA . THR B 2 49 ? 159.81300 166.94400 193.37600 1.000 34.47000 49 THR M CA 1
ATOM 4203 C C . THR B 2 49 ? 158.61800 165.99900 193.33700 1.000 34.47000 49 THR M C 1
ATOM 4204 O O . THR B 2 49 ? 157.99700 165.72700 194.36700 1.000 34.47000 49 THR M O 1
ATOM 4208 N N . ASN B 2 50 ? 158.26000 165.51100 192.15400 1.000 32.27000 50 ASN M N 1
ATOM 4209 C CA . ASN B 2 50 ? 157.01900 164.75800 191.99300 1.000 32.27000 50 ASN M CA 1
ATOM 4210 C C . ASN B 2 50 ? 157.29900 163.27700 192.19200 1.000 32.27000 50 ASN M C 1
ATOM 4211 O O . ASN B 2 50 ? 157.58600 162.54500 191.25100 1.000 32.27000 50 ASN M O 1
ATOM 4216 N N . TYR B 2 51 ? 157.18500 162.82300 193.43000 1.000 30.50000 51 TYR M N 1
ATOM 4217 C CA . TYR B 2 51 ? 157.24300 161.40900 193.74600 1.000 30.50000 51 TYR M CA 1
ATOM 4218 C C . TYR B 2 51 ? 155.87600 160.94800 194.21800 1.000 30.50000 51 TYR M C 1
ATOM 4219 O O . TYR B 2 51 ? 155.09300 161.73000 194.75300 1.000 30.50000 51 TYR M O 1
ATOM 4228 N N . TRP B 2 52 ? 155.59000 159.67500 193.99000 1.000 25.36000 52 TRP M N 1
ATOM 4229 C CA . TRP B 2 52 ? 154.29200 159.08800 194.27500 1.000 25.36000 52 TRP M CA 1
ATOM 4230 C C . TRP B 2 52 ? 154.40700 158.11200 195.43300 1.000 25.36000 52 TRP M C 1
ATOM 4231 O O . TRP B 2 52 ? 155.40100 157.39500 195.55200 1.000 25.36000 52 TRP M O 1
ATOM 4242 N N . LEU B 2 53 ? 153.39600 158.09300 196.28900 1.000 24.62000 53 LEU M N 1
ATOM 4243 C CA . LEU B 2 53 ? 153.30500 157.13200 197.37800 1.000 24.62000 53 LEU M CA 1
ATOM 4244 C C . LEU B 2 53 ? 152.10500 156.23800 197.12600 1.000 24.62000 53 LEU M C 1
ATOM 4245 O O . LEU B 2 53 ? 150.98000 156.72400 197.01100 1.000 24.62000 53 LEU M O 1
ATOM 4250 N N . HIS B 2 54 ? 152.34700 154.93900 197.03900 1.000 23.15000 54 HIS M N 1
ATOM 4251 C CA . HIS B 2 54 ? 151.31700 153.96300 196.74100 1.000 23.15000 54 HIS M CA 1
ATOM 4252 C C . HIS B 2 54 ? 150.94300 153.19700 197.99500 1.000 23.15000 54 HIS M C 1
ATOM 4253 O O . HIS B 2 54 ? 151.74000 153.06400 198.92000 1.000 23.15000 54 HIS M O 1
ATOM 4260 N N . TRP B 2 55 ? 149.71800 152.69700 198.01900 1.000 27.37000 55 TRP M N 1
ATOM 4261 C CA . TRP B 2 55 ? 149.22500 151.89100 199.12300 1.000 27.37000 55 TRP M CA 1
ATOM 4262 C C . TRP B 2 55 ? 148.86200 150.51000 198.60800 1.000 27.37000 55 TRP M C 1
ATOM 4263 O O . TRP B 2 55 ? 148.10700 150.38600 197.64000 1.000 27.37000 55 TRP M O 1
ATOM 4274 N N . ILE B 2 56 ? 149.40000 149.48000 199.25300 1.000 25.25000 56 ILE M N 1
ATOM 4275 C CA . ILE B 2 56 ? 149.22600 148.09600 198.83600 1.000 25.25000 56 ILE M CA 1
ATOM 4276 C C . ILE B 2 56 ? 148.64900 147.31300 200.00300 1.000 25.25000 56 ILE M C 1
ATOM 4277 O O . ILE B 2 56 ? 149.09000 147.47100 201.14400 1.000 25.25000 56 ILE M O 1
ATOM 4282 N N . LYS B 2 57 ? 147.66100 146.47700 199.71900 1.000 28.56000 57 LYS M N 1
ATOM 4283 C CA . LYS B 2 57 ? 146.99900 145.65900 200.72000 1.000 28.56000 57 LYS M CA 1
ATOM 4284 C C . LYS B 2 57 ? 147.45500 144.21700 200.57500 1.000 28.56000 57 LYS M C 1
ATOM 4285 O O . LYS B 2 57 ? 147.68700 143.74300 199.46300 1.000 28.56000 57 LYS M O 1
ATOM 4291 N N . GLN B 2 58 ? 147.61600 143.52800 201.70000 1.000 31.73000 58 GLN M N 1
ATOM 4292 C CA . GLN B 2 58 ? 147.95900 142.11300 201.68600 1.000 31.73000 58 GLN M CA 1
ATOM 4293 C C . GLN B 2 58 ? 147.13800 141.39400 202.74000 1.000 31.73000 58 GLN M C 1
ATOM 4294 O O . GLN B 2 58 ? 147.31400 141.63500 203.93400 1.000 31.73000 58 GLN M O 1
ATOM 4300 N N . ARG B 2 59 ? 146.27400 140.49000 202.30500 1.000 40.52000 59 ARG M N 1
ATOM 4301 C CA . ARG B 2 59 ? 145.56200 139.62900 203.22500 1.000 40.52000 59 ARG M CA 1
ATOM 4302 C C . ARG B 2 59 ? 146.50800 138.56500 203.78100 1.000 40.52000 59 ARG M C 1
ATOM 4303 O O . ARG B 2 59 ? 147.50900 138.23000 203.14900 1.000 40.52000 59 ARG M O 1
ATOM 4311 N N . PRO B 2 60 ? 146.19300 137.99700 204.95100 1.000 44.45000 60 PRO M N 1
ATOM 4312 C CA . PRO B 2 60 ? 147.19700 137.20200 205.68500 1.000 44.45000 60 PRO M CA 1
ATOM 4313 C C . PRO B 2 60 ? 147.88500 136.08100 204.91600 1.000 44.45000 60 PRO M C 1
ATOM 4314 O O . PRO B 2 60 ? 149.07600 135.85000 205.15000 1.000 44.45000 60 PRO M O 1
ATOM 4318 N N . GLY B 2 61 ? 147.20000 135.36300 204.03400 1.000 45.01000 61 GLY M N 1
ATOM 4319 C CA . GLY B 2 61 ? 147.89600 134.31200 203.31500 1.000 45.01000 61 GLY M CA 1
ATOM 4320 C C . GLY B 2 61 ? 147.95900 134.53200 201.82000 1.000 45.01000 61 GLY M C 1
ATOM 4321 O O . GLY B 2 61 ? 148.49400 133.70500 201.08000 1.000 45.01000 61 GLY M O 1
ATOM 4322 N N . GLN B 2 62 ? 147.44800 135.66800 201.37600 1.000 44.22000 62 GLN M N 1
ATOM 4323 C CA . GLN B 2 62 ? 147.18200 135.95900 199.97900 1.000 44.22000 62 GLN M CA 1
ATOM 4324 C C . GLN B 2 62 ? 148.24100 136.90100 199.41600 1.000 44.22000 62 GLN M C 1
ATOM 4325 O O . GLN B 2 62 ? 149.25600 137.18300 200.05300 1.000 44.22000 62 GLN M O 1
ATOM 4331 N N . GLY B 2 63 ? 148.00800 137.38600 198.20700 1.000 34.85000 63 GLY M N 1
ATOM 4332 C CA . GLY B 2 63 ? 148.96400 138.20300 197.49600 1.000 34.85000 63 GLY M CA 1
ATOM 4333 C C . GLY B 2 63 ? 148.88400 139.67500 197.81600 1.000 34.85000 63 GLY M C 1
ATOM 4334 O O . GLY B 2 63 ? 148.46800 140.08100 198.90200 1.000 34.85000 63 GLY M O 1
ATOM 4335 N N . LEU B 2 64 ? 149.29700 140.48600 196.85300 1.000 27.28000 64 LEU M N 1
ATOM 4336 C CA . LEU B 2 64 ? 149.38500 141.92800 196.99200 1.000 27.28000 64 LEU M CA 1
ATOM 4337 C C . LEU B 2 64 ? 148.44000 142.59200 196.00600 1.000 27.28000 64 LEU M C 1
ATOM 4338 O O . LEU B 2 64 ? 148.35400 142.17400 194.85200 1.000 27.28000 64 LEU M O 1
ATOM 4343 N N . GLU B 2 65 ? 147.74000 143.63500 196.44300 1.000 30.13000 65 GLU M N 1
ATOM 4344 C CA . GLU B 2 65 ? 146.88100 144.37400 195.52700 1.000 30.13000 65 GLU M CA 1
ATOM 4345 C C . GLU B 2 65 ? 146.98300 145.87100 195.76100 1.000 30.13000 65 GLU M C 1
ATOM 4346 O O . GLU B 2 65 ? 146.80800 146.35300 196.88100 1.000 30.13000 65 GLU M O 1
ATOM 4352 N N . TRP B 2 66 ? 147.25200 146.59300 194.67900 1.000 26.66000 66 TRP M N 1
ATOM 4353 C CA . TRP B 2 66 ? 147.48600 148.02500 194.71300 1.000 26.66000 66 TRP M CA 1
ATOM 4354 C C . TRP B 2 66 ? 146.16900 148.77200 194.86000 1.000 26.66000 66 TRP M C 1
ATOM 4355 O O . TRP B 2 66 ? 145.20000 148.47700 194.16200 1.000 26.66000 66 TRP M O 1
ATOM 4366 N N . ILE B 2 67 ? 146.13800 149.73400 195.77600 1.000 27.21000 67 ILE M N 1
ATOM 4367 C CA . ILE B 2 67 ? 144.93800 150.50400 196.07600 1.000 27.21000 67 ILE M CA 1
ATOM 4368 C C . ILE B 2 67 ? 144.91300 151.82400 195.32100 1.000 27.21000 67 ILE M C 1
ATOM 4369 O O . ILE B 2 67 ? 143.91800 152.16800 194.68900 1.000 27.21000 67 ILE M O 1
ATOM 4374 N N . GLY B 2 68 ? 145.99800 152.57800 195.38100 1.000 27.60000 68 GLY M N 1
ATOM 4375 C CA . GLY B 2 68 ? 146.07500 153.86000 194.71200 1.000 27.60000 68 GLY M CA 1
ATOM 4376 C C . GLY B 2 68 ? 147.30900 154.59600 195.16500 1.000 27.60000 68 GLY M C 1
ATOM 4377 O O . GLY B 2 68 ? 148.00200 154.17800 196.08700 1.000 27.60000 68 GLY M O 1
ATOM 4378 N N . TYR B 2 69 ? 147.58300 155.70700 194.49300 1.000 28.14000 69 TYR M N 1
ATOM 4379 C CA . TYR B 2 69 ? 148.71800 156.54800 194.84200 1.000 28.14000 69 TYR M CA 1
ATOM 4380 C C . TYR B 2 69 ? 148.28800 157.99000 195.06700 1.000 28.14000 69 TYR M C 1
ATOM 4381 O O . TYR B 2 69 ? 147.29500 158.46200 194.51600 1.000 28.14000 69 TYR M O 1
ATOM 4390 N N . ILE B 2 70 ? 149.04400 158.66700 195.92000 1.000 30.53000 70 ILE M N 1
ATOM 4391 C CA . ILE B 2 70 ? 148.89400 160.08000 196.23100 1.000 30.53000 70 ILE M CA 1
ATOM 4392 C C . ILE B 2 70 ? 150.21400 160.76600 195.92200 1.000 30.53000 70 ILE M C 1
ATOM 4393 O O . ILE B 2 70 ? 151.28600 160.16500 196.01800 1.000 30.53000 70 ILE M O 1
ATOM 4398 N N . SER B 2 71 ? 150.13600 162.02600 195.53300 1.000 34.69000 71 SER M N 1
ATOM 4399 C CA . SER B 2 71 ? 151.34400 162.81800 195.36300 1.000 34.69000 71 SER M CA 1
ATOM 4400 C C . SER B 2 71 ? 151.40100 163.84600 196.48000 1.000 34.69000 71 SER M C 1
ATOM 4401 O O . SER B 2 71 ? 150.61300 164.80200 196.47100 1.000 34.69000 71 SER M O 1
ATOM 4404 N N . PRO B 2 72 ? 152.28800 163.69200 197.46400 1.000 37.41000 72 PRO M N 1
ATOM 4405 C CA . PRO B 2 72 ? 152.25600 164.60100 198.61500 1.000 37.41000 72 PRO M CA 1
ATOM 4406 C C . PRO B 2 72 ? 152.42100 166.06400 198.25800 1.000 37.41000 72 PRO M C 1
ATOM 4407 O O . PRO B 2 72 ? 151.80100 166.91400 198.90400 1.000 37.41000 72 PRO M O 1
ATOM 4411 N N . ASN B 2 73 ? 153.23500 166.39900 197.26200 1.000 39.10000 73 ASN M N 1
ATOM 4412 C CA . ASN B 2 73 ? 153.47700 167.80100 196.95200 1.000 39.10000 73 ASN M CA 1
ATOM 4413 C C . ASN B 2 73 ? 152.99300 168.20100 195.56000 1.000 39.10000 73 ASN M C 1
ATOM 4414 O O . ASN B 2 73 ? 153.43400 169.21700 195.02300 1.000 39.10000 73 ASN M O 1
ATOM 4419 N N . THR B 2 74 ? 152.07700 167.43400 194.97300 1.000 36.30000 74 THR M N 1
ATOM 4420 C CA . THR B 2 74 ? 151.41900 167.80800 193.72700 1.000 36.30000 74 THR M CA 1
ATOM 4421 C C . THR B 2 74 ? 149.91300 167.64100 193.87100 1.000 36.30000 74 THR M C 1
ATOM 4422 O O . THR B 2 74 ? 149.13600 168.36700 193.24700 1.000 36.30000 74 THR M O 1
ATOM 4426 N N . GLY B 2 75 ? 149.49300 166.70400 194.71500 1.000 35.38000 75 GLY M N 1
ATOM 4427 C CA . GLY B 2 75 ? 148.09200 166.45200 194.96300 1.000 35.38000 75 GLY M CA 1
ATOM 4428 C C . GLY B 2 75 ? 147.44000 165.44800 194.04600 1.000 35.38000 75 GLY M C 1
ATOM 4429 O O . GLY B 2 75 ? 146.26500 165.12500 194.25000 1.000 35.38000 75 GLY M O 1
ATOM 4430 N N . SER B 2 76 ? 148.15900 164.94000 193.05400 1.000 34.90000 76 SER M N 1
ATOM 4431 C CA . SER B 2 76 ? 147.58700 164.00500 192.09900 1.000 34.90000 76 SER M CA 1
ATOM 4432 C C . SER B 2 76 ? 147.24900 162.67500 192.75600 1.000 34.90000 76 SER M C 1
ATOM 4433 O O . SER B 2 76 ? 147.96600 162.19900 193.63600 1.000 34.90000 76 SER M O 1
ATOM 4436 N N . THR B 2 77 ? 146.13600 162.08300 192.33700 1.000 33.68000 77 THR M N 1
ATOM 4437 C CA . THR B 2 77 ? 145.71300 160.78000 192.82100 1.000 33.68000 77 THR M CA 1
ATOM 4438 C C . THR B 2 77 ? 145.37800 159.86700 191.65200 1.000 33.68000 77 THR M C 1
ATOM 4439 O O . THR B 2 77 ? 145.04800 160.32300 190.55600 1.000 33.68000 77 THR M O 1
ATOM 4443 N N . GLU B 2 78 ? 145.48600 158.57200 191.90400 1.000 33.80000 78 GLU M N 1
ATOM 4444 C CA . GLU B 2 78 ? 144.82900 157.54500 191.11700 1.000 33.80000 78 GLU M CA 1
ATOM 4445 C C . GLU B 2 78 ? 144.35400 156.46600 192.06500 1.000 33.80000 78 GLU M C 1
ATOM 4446 O O . GLU B 2 78 ? 144.94100 156.25000 193.12200 1.000 33.80000 78 GLU M O 1
ATOM 4452 N N . TYR B 2 79 ? 143.26300 155.81800 191.69100 1.000 34.02000 79 TYR M N 1
ATOM 4453 C CA . TYR B 2 79 ? 142.69300 154.73300 192.46200 1.000 34.02000 79 TYR M CA 1
ATOM 4454 C C . TYR B 2 79 ? 142.49200 153.52600 191.56300 1.000 34.02000 79 TYR M C 1
ATOM 4455 O O . TYR B 2 79 ? 142.43500 153.63800 190.33800 1.000 34.02000 79 TYR M O 1
ATOM 4464 N N . SER B 2 80 ? 142.41300 152.36100 192.18500 1.000 33.05000 80 SER M N 1
ATOM 4465 C CA . SER B 2 80 ? 141.96500 151.18000 191.47500 1.000 33.05000 80 SER M CA 1
ATOM 4466 C C . SER B 2 80 ? 140.44400 151.13400 191.49100 1.000 33.05000 80 SER M C 1
ATOM 4467 O O . SER B 2 80 ? 139.79600 151.70300 192.37100 1.000 33.05000 80 SER M O 1
ATOM 4470 N N . GLN B 2 81 ? 139.87400 150.46200 190.49200 1.000 36.60000 81 GLN M N 1
ATOM 4471 C CA . GLN B 2 81 ? 138.42200 150.38800 190.40100 1.000 36.60000 81 GLN M CA 1
ATOM 4472 C C . GLN B 2 81 ? 137.82700 149.66900 191.59900 1.000 36.60000 81 GLN M C 1
ATOM 4473 O O . GLN B 2 81 ? 136.72000 149.99800 192.03500 1.000 36.60000 81 GLN M O 1
ATOM 4475 N N . LYS B 2 82 ? 138.54700 148.69100 192.14600 1.000 38.67000 82 LYS M N 1
ATOM 4476 C CA . LYS B 2 82 ? 138.03700 147.93300 193.27900 1.000 38.67000 82 LYS M CA 1
ATOM 4477 C C . LYS B 2 82 ? 137.85700 148.80700 194.51000 1.000 38.67000 82 LYS M C 1
ATOM 4478 O O . LYS B 2 82 ? 136.84800 148.69800 195.21400 1.000 38.67000 82 LYS M O 1
ATOM 4484 N N . PHE B 2 83 ? 138.82200 149.67600 194.79100 1.000 36.80000 83 PHE M N 1
ATOM 4485 C CA . PHE B 2 83 ? 138.86400 150.38900 196.05600 1.000 36.80000 83 PHE M CA 1
ATOM 4486 C C . PHE B 2 83 ? 138.33100 151.80900 195.98100 1.000 36.80000 83 PHE M C 1
ATOM 4487 O O . PHE B 2 83 ? 138.30200 152.49200 197.00500 1.000 36.80000 83 PHE M O 1
ATOM 4495 N N . LYS B 2 84 ? 137.90900 152.27200 194.81100 1.000 43.12000 84 LYS M N 1
ATOM 4496 C CA . LYS B 2 84 ? 137.30200 153.59100 194.72900 1.000 43.12000 84 LYS M CA 1
ATOM 4497 C C . LYS B 2 84 ? 136.00100 153.60900 195.52300 1.000 43.12000 84 LYS M C 1
ATOM 4498 O O . LYS B 2 84 ? 135.34000 152.58300 195.69800 1.000 43.12000 84 LYS M O 1
ATOM 4500 N N . ASP B 2 85 ? 135.65500 154.78700 196.03600 1.000 48.45000 85 ASP M N 1
ATOM 4501 C CA . ASP B 2 85 ? 134.47300 155.04800 196.85300 1.000 48.45000 85 ASP M CA 1
ATOM 4502 C C . ASP B 2 85 ? 134.54900 154.42800 198.24300 1.000 48.45000 85 ASP M C 1
ATOM 4503 O O . ASP B 2 85 ? 133.60500 154.58900 199.02300 1.000 48.45000 85 ASP M O 1
ATOM 4505 N N . ARG B 2 86 ? 135.62500 153.72900 198.58300 1.000 46.09000 86 ARG M N 1
ATOM 4506 C CA . ARG B 2 86 ? 135.85900 153.28500 199.94900 1.000 46.09000 86 ARG M CA 1
ATOM 4507 C C . ARG B 2 86 ? 137.14600 153.83100 200.53900 1.000 46.09000 86 ARG M C 1
ATOM 4508 O O . ARG B 2 86 ? 137.23500 153.97700 201.75700 1.000 46.09000 86 ARG M O 1
ATOM 4510 N N . ALA B 2 87 ? 138.12600 154.16400 199.71000 1.000 42.00000 87 ALA M N 1
ATOM 4511 C CA . ALA B 2 87 ? 139.40800 154.67600 200.15600 1.000 42.00000 87 ALA M CA 1
ATOM 4512 C C . ALA B 2 87 ? 139.54000 156.14800 199.80100 1.000 42.00000 87 ALA M C 1
ATOM 4513 O O . ALA B 2 87 ? 139.03500 156.60500 198.77400 1.000 42.00000 87 ALA M O 1
ATOM 4515 N N . THR B 2 88 ? 140.21400 156.89000 200.67000 1.000 40.07000 88 THR M N 1
ATOM 4516 C CA . THR B 2 88 ? 140.50100 158.29700 200.44900 1.000 40.07000 88 THR M CA 1
ATOM 4517 C C . THR B 2 88 ? 141.96900 158.53900 200.74200 1.000 40.07000 88 THR M C 1
ATOM 4518 O O . THR B 2 88 ? 142.46300 158.14000 201.79800 1.000 40.07000 88 THR M O 1
ATOM 4522 N N . LEU B 2 89 ? 142.66100 159.19500 199.82300 1.000 35.19000 89 LEU M N 1
ATOM 4523 C CA . LEU B 2 89 ? 144.07300 159.50600 199.97700 1.000 35.19000 89 LEU M CA 1
ATOM 4524 C C . LEU B 2 89 ? 144.23900 161.00400 200.17800 1.000 35.19000 89 LEU M C 1
ATOM 4525 O O . LEU B 2 89 ? 143.68400 161.80300 199.41900 1.000 35.19000 89 LEU M O 1
ATOM 4530 N N . THR B 2 90 ? 144.99700 161.37300 201.19900 1.000 37.92000 90 THR M N 1
ATOM 4531 C CA . THR B 2 90 ? 145.26800 162.75500 201.54600 1.000 37.92000 90 THR M CA 1
ATOM 4532 C C . THR B 2 90 ? 146.76400 162.88900 201.77700 1.000 37.92000 90 THR M C 1
ATOM 4533 O O . THR B 2 90 ? 147.48200 161.89600 201.89000 1.000 37.92000 90 THR M O 1
ATOM 4537 N N . ALA B 2 91 ? 147.24600 164.12500 201.84100 1.000 40.05000 91 ALA M N 1
ATOM 4538 C CA . ALA B 2 91 ? 148.66900 164.35700 202.01100 1.000 40.05000 91 ALA M CA 1
ATOM 4539 C C . ALA B 2 91 ? 148.90600 165.65900 202.75800 1.000 40.05000 91 ALA M C 1
ATOM 4540 O O . ALA B 2 91 ? 148.00100 166.47600 202.93500 1.000 40.05000 91 ALA M O 1
ATOM 4542 N N . ASP B 2 92 ? 150.14000 165.81500 203.23000 1.000 45.77000 92 ASP M N 1
ATOM 4543 C CA . ASP B 2 92 ? 150.61800 167.05100 203.83600 1.000 45.77000 92 ASP M CA 1
ATOM 4544 C C . ASP B 2 92 ? 151.94500 167.39000 203.17500 1.000 45.77000 92 ASP M C 1
ATOM 4545 O O . ASP B 2 92 ? 152.92400 166.65900 203.33700 1.000 45.77000 92 ASP M O 1
ATOM 4550 N N . LYS B 2 93 ? 151.97600 168.50300 202.44000 1.000 46.64000 93 LYS M N 1
ATOM 4551 C CA . LYS B 2 93 ? 153.18500 168.90100 201.72800 1.000 46.64000 93 LYS M CA 1
ATOM 4552 C C . LYS B 2 93 ? 154.32400 169.17200 202.69700 1.000 46.64000 93 LYS M C 1
ATOM 4553 O O . LYS B 2 93 ? 155.46100 168.74300 202.47700 1.000 46.64000 93 LYS M O 1
ATOM 4559 N N . SER B 2 94 ? 154.03200 169.89600 203.77600 1.000 47.71000 94 SER M N 1
ATOM 4560 C CA . SER B 2 94 ? 155.07600 170.34900 204.68500 1.000 47.71000 94 SER M CA 1
ATOM 4561 C C . SER B 2 94 ? 155.76300 169.18300 205.37900 1.000 47.71000 94 SER M C 1
ATOM 4562 O O . SER B 2 94 ? 156.99500 169.12000 205.44100 1.000 47.71000 94 SER M O 1
ATOM 4565 N N . SER B 2 95 ? 154.98400 168.24600 205.90600 1.000 44.75000 95 SER M N 1
ATOM 4566 C CA . SER B 2 95 ? 155.53400 167.06800 206.55700 1.000 44.75000 95 SER M CA 1
ATOM 4567 C C . SER B 2 95 ? 155.80100 165.92000 205.59900 1.000 44.75000 95 SER M C 1
ATOM 4568 O O . SER B 2 95 ? 156.31200 164.88500 206.03200 1.000 44.75000 95 SER M O 1
ATOM 4571 N N . SER B 2 96 ? 155.48600 166.08300 204.31700 1.000 43.59000 96 SER M N 1
ATOM 4572 C CA . SER B 2 96 ? 155.74800 165.06700 203.29900 1.000 43.59000 96 SER M CA 1
ATOM 4573 C C . SER B 2 96 ? 155.11600 163.72900 203.66300 1.000 43.59000 96 SER M C 1
ATOM 4574 O O . SER B 2 96 ? 155.70000 162.66800 203.44400 1.000 43.59000 96 SER M O 1
ATOM 4577 N N . THR B 2 97 ? 153.91200 163.77400 204.21700 1.000 40.47000 97 THR M N 1
ATOM 4578 C CA . THR B 2 97 ? 153.24300 162.58100 204.70000 1.000 40.47000 97 THR M CA 1
ATOM 4579 C C . THR B 2 97 ? 152.00200 162.31000 203.86300 1.000 40.47000 97 THR M C 1
ATOM 4580 O O . THR B 2 97 ? 151.46400 163.19700 203.20300 1.000 40.47000 97 THR M O 1
ATOM 4584 N N . ALA B 2 98 ? 151.56300 161.06000 203.88700 1.000 35.19000 98 ALA M N 1
ATOM 4585 C CA . ALA B 2 98 ? 150.39700 160.61200 203.14500 1.000 35.19000 98 ALA M CA 1
ATOM 4586 C C . ALA B 2 98 ? 149.45800 159.88700 204.08900 1.000 35.19000 98 ALA M C 1
ATOM 4587 O O . ALA B 2 98 ? 149.90800 159.19500 205.00000 1.000 35.19000 98 ALA M O 1
ATOM 4589 N N . TYR B 2 99 ? 148.16100 160.05300 203.87800 1.000 36.53000 99 TYR M N 1
ATOM 4590 C CA . TYR B 2 99 ? 147.15100 159.38100 204.67800 1.000 36.53000 99 TYR M CA 1
ATOM 4591 C C . TYR B 2 99 ? 146.22000 158.58800 203.78100 1.000 36.53000 99 TYR M C 1
ATOM 4592 O O . TYR B 2 99 ? 145.82900 159.05100 202.71000 1.000 36.53000 99 TYR M O 1
ATOM 4601 N N . MET B 2 100 ? 145.88300 157.38300 204.21300 1.000 39.10000 100 MET M N 1
ATOM 4602 C CA . MET B 2 100 ? 144.91600 156.55200 203.52200 1.000 39.10000 100 MET M CA 1
ATOM 4603 C C . MET B 2 100 ? 143.84800 156.19000 204.53400 1.000 39.10000 100 MET M C 1
ATOM 4604 O O . MET B 2 100 ? 144.16600 155.73200 205.63200 1.000 39.10000 100 MET M O 1
ATOM 4609 N N . GLN B 2 101 ? 142.59200 156.41300 204.17500 1.000 41.33000 101 GLN M N 1
ATOM 4610 C CA . GLN B 2 101 ? 141.47000 156.19100 205.07000 1.000 41.33000 101 GLN M CA 1
ATOM 4611 C C . GLN B 2 101 ? 140.53100 155.18900 204.42500 1.000 41.33000 101 GLN M C 1
ATOM 4612 O O . GLN B 2 101 ? 140.23100 155.29500 203.23600 1.000 41.33000 101 GLN M O 1
ATOM 4618 N N . LEU B 2 102 ? 140.08600 154.21400 205.20600 1.000 44.02000 102 LEU M N 1
ATOM 4619 C CA . LEU B 2 102 ? 139.09300 153.24300 204.78100 1.000 44.02000 102 LEU M CA 1
ATOM 4620 C C . LEU B 2 102 ? 137.84400 153.41600 205.62300 1.000 44.02000 102 LEU M C 1
ATOM 4621 O O . LEU B 2 102 ? 137.93100 153.57200 206.84300 1.000 44.02000 102 LEU M O 1
ATOM 4626 N N . SER B 2 103 ? 136.68300 153.37200 204.97900 1.000 48.06000 103 SER M N 1
ATOM 4627 C CA . SER B 2 103 ? 135.41500 153.54000 205.66500 1.000 48.06000 103 SER M CA 1
ATOM 4628 C C . SER B 2 103 ? 134.52000 152.33400 205.43900 1.000 48.06000 103 SER M C 1
ATOM 4629 O O . SER B 2 103 ? 134.69500 151.57400 204.48600 1.000 48.06000 103 SER M O 1
ATOM 4632 N N . SER B 2 104 ? 133.54500 152.18000 206.33300 1.000 52.52000 104 SER M N 1
ATOM 4633 C CA . SER B 2 104 ? 132.62600 151.04700 206.31800 1.000 52.52000 104 SER M CA 1
ATOM 4634 C C . SER B 2 104 ? 133.40700 149.73600 206.36700 1.000 52.52000 104 SER M C 1
ATOM 4635 O O . SER B 2 104 ? 133.27000 148.85800 205.51400 1.000 52.52000 104 SER M O 1
ATOM 4638 N N . LEU B 2 105 ? 134.24800 149.62800 207.39000 1.000 48.21000 105 LEU M N 1
ATOM 4639 C CA . LEU B 2 105 ? 135.14300 148.49100 207.50900 1.000 48.21000 105 LEU M CA 1
ATOM 4640 C C . LEU B 2 105 ? 134.36700 147.22400 207.82100 1.000 48.21000 105 LEU M C 1
ATOM 4641 O O . LEU B 2 105 ? 133.36900 147.24800 208.54300 1.000 48.21000 105 LEU M O 1
ATOM 4646 N N . THR B 2 106 ? 134.83800 146.11400 207.26500 1.000 48.48000 106 THR M N 1
ATOM 4647 C CA . THR B 2 106 ? 134.29600 144.79300 207.52200 1.000 48.48000 106 THR M CA 1
ATOM 4648 C C . THR B 2 106 ? 135.45800 143.84200 207.75000 1.000 48.48000 106 THR M C 1
ATOM 4649 O O . THR B 2 106 ? 136.62100 144.18900 207.53400 1.000 48.48000 106 THR M O 1
ATOM 4653 N N . SER B 2 107 ? 135.13600 142.61600 208.16100 1.000 46.57000 107 SER M N 1
ATOM 4654 C CA . SER B 2 107 ? 136.17600 141.65200 208.49800 1.000 46.57000 107 SER M CA 1
ATOM 4655 C C . SER B 2 107 ? 137.07700 141.33200 207.31500 1.000 46.57000 107 SER M C 1
ATOM 4656 O O . SER B 2 107 ? 138.16900 140.79400 207.51000 1.000 46.57000 107 SER M O 1
ATOM 4659 N N . GLU B 2 108 ? 136.64400 141.63400 206.09700 1.000 46.32000 108 GLU M N 1
ATOM 4660 C CA . GLU B 2 108 ? 137.45400 141.38200 204.91600 1.000 46.32000 108 GLU M CA 1
ATOM 4661 C C . GLU B 2 108 ? 138.51700 142.44400 204.69300 1.000 46.32000 108 GLU M C 1
ATOM 4662 O O . GLU B 2 108 ? 139.35300 142.28700 203.80000 1.000 46.32000 108 GLU M O 1
ATOM 4668 N N . ASP B 2 109 ? 138.50600 143.51900 205.47000 1.000 41.85000 109 ASP M N 1
ATOM 4669 C CA . ASP B 2 109 ? 139.50700 144.56400 205.34100 1.000 41.85000 109 ASP M CA 1
ATOM 4670 C C . ASP B 2 109 ? 140.65700 144.39300 206.31300 1.000 41.85000 109 ASP M C 1
ATOM 4671 O O . ASP B 2 109 ? 141.58400 145.20200 206.29500 1.000 41.85000 109 ASP M O 1
ATOM 4676 N N . SER B 2 110 ? 140.61700 143.36400 207.15600 1.000 37.74000 110 SER M N 1
ATOM 4677 C CA . SER B 2 110 ? 141.74400 143.02800 208.01500 1.000 37.74000 110 SER M CA 1
ATOM 4678 C C . SER B 2 110 ? 142.91300 142.56000 207.16400 1.000 37.74000 110 SER M C 1
ATOM 4679 O O . SER B 2 110 ? 142.79400 141.57400 206.43300 1.000 37.74000 110 SER M O 1
ATOM 4682 N N . ALA B 2 111 ? 144.03900 143.24200 207.25700 1.000 31.85000 111 ALA M N 1
ATOM 4683 C CA . ALA B 2 111 ? 145.14100 142.99200 206.33800 1.000 31.85000 111 ALA M CA 1
ATOM 4684 C C . ALA B 2 111 ? 146.39500 143.63900 206.90300 1.000 31.85000 111 ALA M C 1
ATOM 4685 O O . ALA B 2 111 ? 146.40700 144.12500 208.03800 1.000 31.85000 111 ALA M O 1
ATOM 4687 N N . VAL B 2 112 ? 147.45900 143.63100 206.11300 1.000 29.06000 112 VAL M N 1
ATOM 4688 C CA . VAL B 2 112 ? 148.63500 144.45500 206.34100 1.000 29.06000 112 VAL M CA 1
ATOM 4689 C C . VAL B 2 112 ? 148.71700 145.38700 205.15100 1.000 29.06000 112 VAL M C 1
ATOM 4690 O O . VAL B 2 112 ? 148.76100 144.92900 204.00500 1.000 29.06000 112 VAL M O 1
ATOM 4694 N N . TYR B 2 113 ? 148.72400 146.68500 205.41500 1.000 28.17000 113 TYR M N 1
ATOM 4695 C CA . TYR B 2 113 ? 148.70600 147.69700 204.37100 1.000 28.17000 113 TYR M CA 1
ATOM 4696 C C . TYR B 2 113 ? 150.08000 148.33100 204.29700 1.000 28.17000 113 TYR M C 1
ATOM 4697 O O . TYR B 2 113 ? 150.56000 148.90000 205.27900 1.000 28.17000 113 TYR M O 1
ATOM 4706 N N . TYR B 2 114 ? 150.69900 148.24000 203.13200 1.000 27.60000 114 TYR M N 1
ATOM 4707 C CA . TYR B 2 114 ? 152.02900 148.77200 202.90500 1.000 27.60000 114 TYR M CA 1
ATOM 4708 C C . TYR B 2 114 ? 151.96100 150.10300 202.18100 1.000 27.60000 114 TYR M C 1
ATOM 4709 O O . TYR B 2 114 ? 151.08200 150.34500 201.35700 1.000 27.60000 114 TYR M O 1
ATOM 4718 N N . CYS B 2 115 ? 152.90000 150.96800 202.52300 1.000 28.15000 115 CYS M N 1
ATOM 4719 C CA . CYS B 2 115 ? 153.17200 152.19600 201.80100 1.000 28.15000 115 CYS M CA 1
ATOM 4720 C C . CYS B 2 115 ? 154.43000 151.97300 200.98200 1.000 28.15000 115 CYS M C 1
ATOM 4721 O O . CYS B 2 115 ? 155.45900 151.56500 201.52200 1.000 28.15000 115 CYS M O 1
ATOM 4724 N N . ALA B 2 116 ? 154.34100 152.20500 199.68400 1.000 23.59000 116 ALA M N 1
ATOM 4725 C CA . ALA B 2 116 ? 155.48200 152.06200 198.80100 1.000 23.59000 116 ALA M CA 1
ATOM 4726 C C . ALA B 2 116 ? 155.75800 153.37300 198.08500 1.000 23.59000 116 ALA M C 1
ATOM 4727 O O . ALA B 2 116 ? 154.86200 154.18700 197.87300 1.000 23.59000 116 ALA M O 1
ATOM 4729 N N . GLY B 2 117 ? 157.01400 153.56800 197.72400 1.000 23.87000 117 GLY M N 1
ATOM 4730 C CA . GLY B 2 117 ? 157.43000 154.76800 197.04300 1.000 23.87000 117 GLY M CA 1
ATOM 4731 C C . GLY B 2 117 ? 158.08000 154.47500 195.71500 1.000 23.87000 117 GLY M C 1
ATOM 4732 O O . GLY B 2 117 ? 158.91500 153.57800 195.61000 1.000 23.87000 117 GLY M O 1
ATOM 4733 N N . SER B 2 118 ? 157.68700 155.21600 194.68800 1.000 26.72000 118 SER M N 1
ATOM 4734 C CA . SER B 2 118 ? 158.23800 155.06000 193.35500 1.000 26.72000 118 SER M CA 1
ATOM 4735 C C . SER B 2 118 ? 159.37700 156.03900 193.13000 1.000 26.72000 118 SER M C 1
ATOM 4736 O O . SER B 2 118 ? 159.60100 156.96800 193.90200 1.000 26.72000 118 SER M O 1
ATOM 4739 N N . ARG B 2 119 ? 160.11200 155.79700 192.06300 1.000 30.16000 119 ARG M N 1
ATOM 4740 C CA . ARG B 2 119 ? 161.20100 156.64200 191.63200 1.000 30.16000 119 ARG M CA 1
ATOM 4741 C C . ARG B 2 119 ? 160.72500 157.54600 190.49300 1.000 30.16000 119 ARG M C 1
ATOM 4742 O O . ARG B 2 119 ? 159.52300 157.70400 190.27400 1.000 30.16000 119 ARG M O 1
ATOM 4750 N N . ILE B 2 120 ? 161.66800 158.15500 189.77200 1.000 30.27000 120 ILE M N 1
ATOM 4751 C CA . ILE B 2 120 ? 161.37000 159.30900 188.92800 1.000 30.27000 120 ILE M CA 1
ATOM 4752 C C . ILE B 2 120 ? 160.33900 159.00200 187.84700 1.000 30.27000 120 ILE M C 1
ATOM 4753 O O . ILE B 2 120 ? 159.62700 159.90500 187.39700 1.000 30.27000 120 ILE M O 1
ATOM 4758 N N . THR B 2 121 ? 160.23600 157.75200 187.40100 1.000 29.46000 121 THR M N 1
ATOM 4759 C CA . THR B 2 121 ? 159.23900 157.43300 186.38600 1.000 29.46000 121 THR M CA 1
ATOM 4760 C C . THR B 2 121 ? 157.86600 157.15700 186.97400 1.000 29.46000 121 THR M C 1
ATOM 4761 O O . THR B 2 121 ? 156.87200 157.24300 186.25000 1.000 29.46000 121 THR M O 1
ATOM 4765 N N . GLY B 2 122 ? 157.78900 156.82800 188.25800 1.000 27.22000 122 GLY M N 1
ATOM 4766 C CA . GLY B 2 122 ? 156.54700 156.44000 188.88100 1.000 27.22000 122 GLY M CA 1
ATOM 4767 C C . GLY B 2 122 ? 156.10300 155.02500 188.60700 1.000 27.22000 122 GLY M C 1
ATOM 4768 O O . GLY B 2 122 ? 154.97700 154.67300 188.95600 1.000 27.22000 122 GLY M O 1
ATOM 4769 N N . THR B 2 123 ? 156.95600 154.19100 188.02300 1.000 27.53000 123 THR M N 1
ATOM 4770 C CA . THR B 2 123 ? 156.55600 152.87000 187.55800 1.000 27.53000 123 THR M CA 1
ATOM 4771 C C . THR B 2 123 ? 156.86700 151.74500 188.53500 1.000 27.53000 123 THR M C 1
ATOM 4772 O O . THR B 2 123 ? 156.08000 150.81100 188.65000 1.000 27.53000 123 THR M O 1
ATOM 4776 N N . TRP B 2 124 ? 157.99100 151.79300 189.23700 1.000 26.77000 124 TRP M N 1
ATOM 4777 C CA . TRP B 2 124 ? 158.44100 150.68500 190.06500 1.000 26.77000 124 TRP M CA 1
ATOM 4778 C C . TRP B 2 124 ? 158.49700 151.09900 191.52500 1.000 26.77000 124 TRP M C 1
ATOM 4779 O O . TRP B 2 124 ? 158.93800 152.20300 191.84400 1.000 26.77000 124 TRP M O 1
ATOM 4790 N N . PHE B 2 125 ? 158.05200 150.21000 192.40900 1.000 21.86000 125 PHE M N 1
ATOM 4791 C CA . PHE B 2 125 ? 158.01100 150.49100 193.84100 1.000 21.86000 125 PHE M CA 1
ATOM 4792 C C . PHE B 2 125 ? 159.35900 150.10200 194.43200 1.000 21.86000 125 PHE M C 1
ATOM 4793 O O . PHE B 2 125 ? 159.60000 148.93600 194.73300 1.000 21.86000 125 PHE M O 1
ATOM 4801 N N . ALA B 2 126 ? 160.24700 151.07800 194.59600 1.000 23.16000 126 ALA M N 1
ATOM 4802 C CA . ALA B 2 126 ? 161.59500 150.79800 195.06600 1.000 23.16000 126 ALA M CA 1
ATOM 4803 C C . ALA B 2 126 ? 161.75900 150.91400 196.57200 1.000 23.16000 126 ALA M C 1
ATOM 4804 O O . ALA B 2 126 ? 162.73900 150.39500 197.10800 1.000 23.16000 126 ALA M O 1
ATOM 4806 N N . TYR B 2 127 ? 160.83600 151.56400 197.26800 1.000 24.69000 127 TYR M N 1
ATOM 4807 C CA . TYR B 2 127 ? 160.92800 151.72200 198.71000 1.000 24.69000 127 TYR M CA 1
ATOM 4808 C C . TYR B 2 127 ? 159.64000 151.23900 199.34500 1.000 24.69000 127 TYR M C 1
ATOM 4809 O O . TYR B 2 127 ? 158.55500 151.51500 198.83700 1.000 24.69000 127 TYR M O 1
ATOM 4818 N N . TRP B 2 128 ? 159.76000 150.54100 200.46600 1.000 22.15000 128 TRP M N 1
ATOM 4819 C CA . TRP B 2 128 ? 158.61500 149.97600 201.16000 1.000 22.15000 128 TRP M CA 1
ATOM 4820 C C . TRP B 2 128 ? 158.69200 150.30400 202.63900 1.000 22.15000 128 TRP M C 1
ATOM 4821 O O . TRP B 2 128 ? 159.78000 150.36000 203.21400 1.000 22.15000 128 TRP M O 1
ATOM 4832 N N . GLY B 2 129 ? 157.53700 150.52600 203.25000 1.000 28.32000 129 GLY M N 1
ATOM 4833 C CA . GLY B 2 129 ? 157.45900 150.65900 204.68400 1.000 28.32000 129 GLY M CA 1
ATOM 4834 C C . GLY B 2 129 ? 157.38000 149.30500 205.35600 1.000 28.32000 129 GLY M C 1
ATOM 4835 O O . GLY B 2 129 ? 157.47200 148.25500 204.72900 1.000 28.32000 129 GLY M O 1
ATOM 4836 N N . GLN B 2 130 ? 157.21400 149.33400 206.67200 1.000 33.66000 130 GLN M N 1
ATOM 4837 C CA . GLN B 2 130 ? 157.07700 148.10600 207.43900 1.000 33.66000 130 GLN M CA 1
ATOM 4838 C C . GLN B 2 130 ? 155.65600 147.56100 207.44600 1.000 33.66000 130 GLN M C 1
ATOM 4839 O O . GLN B 2 130 ? 155.44000 146.45300 207.94600 1.000 33.66000 130 GLN M O 1
ATOM 4845 N N . GLY B 2 131 ? 154.69100 148.29700 206.91400 1.000 31.86000 131 GLY M N 1
ATOM 4846 C CA . GLY B 2 131 ? 153.31800 147.84100 206.89400 1.000 31.86000 131 GLY M CA 1
ATOM 4847 C C . GLY B 2 131 ? 152.63200 147.97100 208.23300 1.000 31.86000 131 GLY M C 1
ATOM 4848 O O . GLY B 2 131 ? 153.27200 147.84500 209.27500 1.000 31.86000 131 GLY M O 1
ATOM 4849 N N . THR B 2 132 ? 151.33400 148.24000 208.22100 1.000 35.41000 132 THR M N 1
ATOM 4850 C CA . THR B 2 132 ? 150.53600 148.34300 209.43100 1.000 35.41000 132 THR M CA 1
ATOM 4851 C C . THR B 2 132 ? 149.48700 147.24500 209.44200 1.000 35.41000 132 THR M C 1
ATOM 4852 O O . THR B 2 132 ? 148.85900 146.96500 208.41900 1.000 35.41000 132 THR M O 1
ATOM 4856 N N . LEU B 2 133 ? 149.29600 146.62700 210.59700 1.000 37.64000 133 LEU M N 1
ATOM 4857 C CA . LEU B 2 133 ? 148.35000 145.53400 210.73300 1.000 37.64000 133 LEU M CA 1
ATOM 4858 C C . LEU B 2 133 ? 147.01500 146.11200 211.18400 1.000 37.64000 133 LEU M C 1
ATOM 4859 O O . LEU B 2 133 ? 146.94000 146.77100 212.22200 1.000 37.64000 133 LEU M O 1
ATOM 4864 N N . VAL B 2 134 ? 145.96800 145.87300 210.40400 1.000 37.13000 134 VAL M N 1
ATOM 4865 C CA . VAL B 2 134 ? 144.63200 146.36900 210.69900 1.000 37.13000 134 VAL M CA 1
ATOM 4866 C C . VAL B 2 134 ? 143.75000 145.18100 211.03600 1.000 37.13000 134 VAL M C 1
ATOM 4867 O O . VAL B 2 134 ? 143.54800 144.29700 210.20100 1.000 37.13000 134 VAL M O 1
ATOM 4871 N N . THR B 2 135 ? 143.23700 145.15000 212.25700 1.000 42.43000 135 THR M N 1
ATOM 4872 C CA . THR B 2 135 ? 142.32200 144.11100 212.70600 1.000 42.43000 135 THR M CA 1
ATOM 4873 C C . THR B 2 135 ? 140.93700 144.71000 212.86500 1.000 42.43000 135 THR M C 1
ATOM 4874 O O . THR B 2 135 ? 140.73100 145.57700 213.71500 1.000 42.43000 135 THR M O 1
ATOM 4878 N N . VAL B 2 136 ? 139.99500 144.25100 212.05700 1.000 42.99000 136 VAL M N 1
ATOM 4879 C CA . VAL B 2 136 ? 138.63200 144.75600 212.08500 1.000 42.99000 136 VAL M CA 1
ATOM 4880 C C . VAL B 2 136 ? 137.80400 143.75900 212.88500 1.000 42.99000 136 VAL M C 1
ATOM 4881 O O . VAL B 2 136 ? 137.35200 142.74200 212.35600 1.000 42.99000 136 VAL M O 1
ATOM 4885 N N . SER B 2 137 ? 137.58500 144.06300 214.15800 1.000 46.40000 137 SER M N 1
ATOM 4886 C CA . SER B 2 137 ? 136.78700 143.20800 215.02400 1.000 46.40000 137 SER M CA 1
ATOM 4887 C C . SER B 2 137 ? 135.94000 144.03000 215.98600 1.000 46.40000 137 SER M C 1
ATOM 4888 O O . SER B 2 137 ? 135.21200 143.48200 216.81600 1.000 46.40000 137 SER M O 1
ATOM 4891 N N . ASP C 3 20 ? 142.51800 146.25600 184.97500 1.000 47.91000 20 ASP N N 1
ATOM 4892 C CA . ASP C 3 20 ? 141.99600 145.78500 183.69900 1.000 47.91000 20 ASP N CA 1
ATOM 4893 C C . ASP C 3 20 ? 142.81000 144.60900 183.18400 1.000 47.91000 20 ASP N C 1
ATOM 4894 O O . ASP C 3 20 ? 142.25600 143.58500 182.79400 1.000 47.91000 20 ASP N O 1
ATOM 4899 N N . VAL C 3 21 ? 144.13300 144.76300 183.18200 1.000 39.26000 21 VAL N N 1
ATOM 4900 C CA . VAL C 3 21 ? 145.00600 143.66400 182.79600 1.000 39.26000 21 VAL N CA 1
ATOM 4901 C C . VAL C 3 21 ? 144.96900 142.59800 183.88000 1.000 39.26000 21 VAL N C 1
ATOM 4902 O O . VAL C 3 21 ? 145.09500 142.89700 185.07300 1.000 39.26000 21 VAL N O 1
ATOM 4906 N N . LEU C 3 22 ? 144.76700 141.35000 183.47300 1.000 40.55000 22 LEU N N 1
ATOM 4907 C CA . LEU C 3 22 ? 144.79600 140.21400 184.38200 1.000 40.55000 22 LEU N CA 1
ATOM 4908 C C . LEU C 3 22 ? 146.15600 139.54500 184.28600 1.000 40.55000 22 LEU N C 1
ATOM 4909 O O . LEU C 3 22 ? 146.65400 139.29900 183.18400 1.000 40.55000 22 LEU N O 1
ATOM 4914 N N . MET C 3 23 ? 146.75500 139.26000 185.43400 1.000 34.79000 23 MET N N 1
ATOM 4915 C CA . MET C 3 23 ? 148.11600 138.75300 185.49400 1.000 34.79000 23 MET N CA 1
ATOM 4916 C C . MET C 3 23 ? 148.08000 137.40500 186.20000 1.000 34.79000 23 MET N C 1
ATOM 4917 O O . MET C 3 23 ? 147.55200 137.29900 187.31000 1.000 34.79000 23 MET N O 1
ATOM 4922 N N . THR C 3 24 ? 148.63200 136.38000 185.55600 1.000 37.06000 24 THR N N 1
ATOM 4923 C CA . THR C 3 24 ? 148.54600 135.00300 186.02600 1.000 37.06000 24 THR N CA 1
ATOM 4924 C C . THR C 3 24 ? 149.95200 134.47700 186.26200 1.000 37.06000 24 THR N C 1
ATOM 4925 O O . THR C 3 24 ? 150.87000 134.80400 185.50900 1.000 37.06000 24 THR N O 1
ATOM 4929 N N . GLN C 3 25 ? 150.12700 133.67200 187.30500 1.000 31.65000 25 GLN N N 1
ATOM 4930 C CA . GLN C 3 25 ? 151.44700 133.19500 187.68500 1.000 31.65000 25 GLN N CA 1
ATOM 4931 C C . GLN C 3 25 ? 151.43100 131.68500 187.84400 1.000 31.65000 25 GLN N C 1
ATOM 4932 O O . GLN C 3 25 ? 150.47600 131.12500 188.38700 1.000 31.65000 25 GLN N O 1
ATOM 4938 N N . THR C 3 26 ? 152.49400 131.03000 187.38000 1.000 38.51000 26 THR N N 1
ATOM 4939 C CA . THR C 3 26 ? 152.58600 129.58100 187.39500 1.000 38.51000 26 THR N CA 1
ATOM 4940 C C . THR C 3 26 ? 153.99900 129.13800 187.75300 1.000 38.51000 26 THR N C 1
ATOM 4941 O O . THR C 3 26 ? 154.98000 129.68900 187.22900 1.000 38.51000 26 THR N O 1
ATOM 4945 N N . PRO C 3 27 ? 154.14300 128.16200 188.65800 1.000 40.49000 27 PRO N N 1
ATOM 4946 C CA . PRO C 3 27 ? 153.08300 127.54900 189.46200 1.000 40.49000 27 PRO N CA 1
ATOM 4947 C C . PRO C 3 27 ? 152.79700 128.31800 190.74500 1.000 40.49000 27 PRO N C 1
ATOM 4948 O O . PRO C 3 27 ? 153.52400 129.24500 191.08300 1.000 40.49000 27 PRO N O 1
ATOM 4952 N N . LEU C 3 28 ? 151.73600 127.93400 191.45300 1.000 42.66000 28 LEU N N 1
ATOM 4953 C CA . LEU C 3 28 ? 151.42900 128.58400 192.71900 1.000 42.66000 28 LEU N CA 1
ATOM 4954 C C . LEU C 3 28 ? 152.45500 128.23700 193.78900 1.000 42.66000 28 LEU N C 1
ATOM 4955 O O . LEU C 3 28 ? 152.78200 129.08000 194.62900 1.000 42.66000 28 LEU N O 1
ATOM 4960 N N . SER C 3 29 ? 152.97100 127.01300 193.77500 1.000 45.40000 29 SER N N 1
ATOM 4961 C CA . SER C 3 29 ? 154.00600 126.59300 194.70500 1.000 45.40000 29 SER N CA 1
ATOM 4962 C C . SER C 3 29 ? 155.03700 125.77800 193.94400 1.000 45.40000 29 SER N C 1
ATOM 4963 O O . SER C 3 29 ? 154.74200 125.19100 192.90200 1.000 45.40000 29 SER N O 1
ATOM 4966 N N . LEU C 3 30 ? 156.25500 125.74500 194.47400 1.000 47.23000 30 LEU N N 1
ATOM 4967 C CA . LEU C 3 30 ? 157.33000 125.06500 193.76900 1.000 47.23000 30 LEU N CA 1
ATOM 4968 C C . LEU C 3 30 ? 158.33800 124.49600 194.75900 1.000 47.23000 30 LEU N C 1
ATOM 4969 O O . LEU C 3 30 ? 159.08100 125.25500 195.38900 1.000 47.23000 30 LEU N O 1
ATOM 4974 N N . PRO C 3 31 ? 158.39300 123.17800 194.93000 1.000 53.15000 31 PRO N N 1
ATOM 4975 C CA . PRO C 3 31 ? 159.44900 122.58600 195.75800 1.000 53.15000 31 PRO N CA 1
ATOM 4976 C C . PRO C 3 31 ? 160.74900 122.45500 194.98200 1.000 53.15000 31 PRO N C 1
ATOM 4977 O O . PRO C 3 31 ? 160.75500 122.19800 193.77700 1.000 53.15000 31 PRO N O 1
ATOM 4981 N N . VAL C 3 32 ? 161.86200 122.64200 195.68500 1.000 53.84000 32 VAL N N 1
ATOM 4982 C CA . VAL C 3 32 ? 163.17400 122.63600 195.05200 1.000 53.84000 32 VAL N CA 1
ATOM 4983 C C . VAL C 3 32 ? 164.21300 122.23200 196.08400 1.000 53.84000 32 VAL N C 1
ATOM 4984 O O . VAL C 3 32 ? 164.09700 122.55500 197.26800 1.000 53.84000 32 VAL N O 1
ATOM 4988 N N . SER C 3 33 ? 165.21800 121.49500 195.63300 1.000 55.55000 33 SER N N 1
ATOM 4989 C CA . SER C 3 33 ? 166.37200 121.19800 196.46100 1.000 55.55000 33 SER N CA 1
ATOM 4990 C C . SER C 3 33 ? 167.40800 122.30200 196.30400 1.000 55.55000 33 SER N C 1
ATOM 4991 O O . SER C 3 33 ? 167.39700 123.06200 195.33600 1.000 55.55000 33 SER N O 1
ATOM 4994 N N . LEU C 3 34 ? 168.30800 122.38300 197.27800 1.000 55.73000 34 LEU N N 1
ATOM 4995 C CA . LEU C 3 34 ? 169.32700 123.42100 197.26600 1.000 55.73000 34 LEU N CA 1
ATOM 4996 C C . LEU C 3 34 ? 170.22600 123.27900 196.04600 1.000 55.73000 34 LEU N C 1
ATOM 4997 O O . LEU C 3 34 ? 170.59800 122.17100 195.65300 1.000 55.73000 34 LEU N O 1
ATOM 5002 N N . GLY C 3 35 ? 170.56700 124.41100 195.44100 1.000 53.51000 35 GLY N N 1
ATOM 5003 C CA . GLY C 3 35 ? 171.53100 124.44200 194.36600 1.000 53.51000 35 GLY N CA 1
ATOM 5004 C C . GLY C 3 35 ? 170.98800 124.13000 192.99300 1.000 53.51000 35 GLY N C 1
ATOM 5005 O O . GLY C 3 35 ? 171.74600 124.20300 192.01900 1.000 53.51000 35 GLY N O 1
ATOM 5006 N N . ASP C 3 36 ? 169.70800 123.78600 192.87700 1.000 50.33000 36 ASP N N 1
ATOM 5007 C CA . ASP C 3 36 ? 169.11300 123.50400 191.58300 1.000 50.33000 36 ASP N CA 1
ATOM 5008 C C . ASP C 3 36 ? 168.70400 124.80700 190.90300 1.000 50.33000 36 ASP N C 1
ATOM 5009 O O . ASP C 3 36 ? 168.93400 125.90500 191.41100 1.000 50.33000 36 ASP N O 1
ATOM 5011 N N . GLN C 3 37 ? 168.08500 124.68400 189.73400 1.000 49.95000 37 GLN N N 1
ATOM 5012 C CA . GLN C 3 37 ? 167.61500 125.82200 188.95900 1.000 49.95000 37 GLN N CA 1
ATOM 5013 C C . GLN C 3 37 ? 166.09500 125.88300 189.01200 1.000 49.95000 37 GLN N C 1
ATOM 5014 O O . GLN C 3 37 ? 165.42100 124.85200 188.91800 1.000 49.95000 37 GLN N O 1
ATOM 5020 N N . VAL C 3 38 ? 165.55700 127.09100 189.16500 1.000 43.62000 38 VAL N N 1
ATOM 5021 C CA . VAL C 3 38 ? 164.12300 127.30700 189.30600 1.000 43.62000 38 VAL N CA 1
ATOM 5022 C C . VAL C 3 38 ? 163.64900 128.21200 188.17900 1.000 43.62000 38 VAL N C 1
ATOM 5023 O O . VAL C 3 38 ? 164.35500 129.14600 187.79200 1.000 43.62000 38 VAL N O 1
ATOM 5027 N N . SER C 3 39 ? 162.46600 127.92400 187.63900 1.000 36.94000 39 SER N N 1
ATOM 5028 C CA . SER C 3 39 ? 161.84700 128.75100 186.61000 1.000 36.94000 39 SER N CA 1
ATOM 5029 C C . SER C 3 39 ? 160.42000 129.08100 187.02800 1.000 36.94000 39 SER N C 1
ATOM 5030 O O . SER C 3 39 ? 159.64900 128.18100 187.37300 1.000 36.94000 39 SER N O 1
ATOM 5033 N N . ILE C 3 40 ? 160.07000 130.36400 186.97900 1.000 33.37000 40 ILE N N 1
ATOM 5034 C CA . ILE C 3 40 ? 158.75700 130.87200 187.36100 1.000 33.37000 40 ILE N CA 1
ATOM 5035 C C . ILE C 3 40 ? 158.18600 131.61600 186.16600 1.000 33.37000 40 ILE N C 1
ATOM 5036 O O . ILE C 3 40 ? 158.89900 132.39100 185.52400 1.000 33.37000 40 ILE N O 1
ATOM 5041 N N . SER C 3 41 ? 156.91400 131.38700 185.85700 1.000 35.53000 41 SER N N 1
ATOM 5042 C CA . SER C 3 41 ? 156.30800 131.97000 184.67300 1.000 35.53000 41 SER N CA 1
ATOM 5043 C C . SER C 3 41 ? 155.17700 132.91600 185.04800 1.000 35.53000 41 SER N C 1
ATOM 5044 O O . SER C 3 41 ? 154.47400 132.71300 186.04100 1.000 35.53000 41 SER N O 1
ATOM 5047 N N . CYS C 3 42 ? 155.00500 133.94700 184.22700 1.000 36.62000 42 CYS N N 1
ATOM 5048 C CA . CYS C 3 42 ? 153.94400 134.92600 184.37900 1.000 36.62000 42 CYS N CA 1
ATOM 5049 C C . CYS C 3 42 ? 153.34300 135.19600 183.00700 1.000 36.62000 42 CYS N C 1
ATOM 5050 O O . CYS C 3 42 ? 154.05600 135.22100 182.00300 1.000 36.62000 42 CYS N O 1
ATOM 5053 N N . ARG C 3 43 ? 152.02700 135.36900 182.96800 1.000 41.14000 43 ARG N N 1
ATOM 5054 C CA . ARG C 3 43 ? 151.27900 135.58000 181.74000 1.000 41.14000 43 ARG N CA 1
ATOM 5055 C C . ARG C 3 43 ? 150.36200 136.77800 181.92000 1.000 41.14000 43 ARG N C 1
ATOM 5056 O O . ARG C 3 43 ? 149.83800 137.00600 183.01100 1.000 41.14000 43 ARG N O 1
ATOM 5064 N N . SER C 3 44 ? 150.17500 137.54700 180.85500 1.000 38.34000 44 SER N N 1
ATOM 5065 C CA . SER C 3 44 ? 149.33500 138.73200 180.89900 1.000 38.34000 44 SER N CA 1
ATOM 5066 C C . SER C 3 44 ? 148.25000 138.64800 179.83600 1.000 38.34000 44 SER N C 1
ATOM 5067 O O . SER C 3 44 ? 148.47100 138.13800 178.73600 1.000 38.34000 44 SER N O 1
ATOM 5070 N N . SER C 3 45 ? 147.06600 139.14800 180.18400 1.000 39.43000 45 SER N N 1
ATOM 5071 C CA . SER C 3 45 ? 145.94500 139.11200 179.25300 1.000 39.43000 45 SER N CA 1
ATOM 5072 C C . SER C 3 45 ? 146.15800 140.05500 178.08000 1.000 39.43000 45 SER N C 1
ATOM 5073 O O . SER C 3 45 ? 145.60900 139.83000 176.99700 1.000 39.43000 45 SER N O 1
ATOM 5076 N N . GLN C 3 46 ? 146.97800 141.08500 178.28600 1.000 38.31000 46 GLN N N 1
ATOM 5077 C CA . GLN C 3 46 ? 147.24600 142.10200 177.23500 1.000 38.31000 46 GLN N CA 1
ATOM 5078 C C . GLN C 3 46 ? 148.75700 142.31400 177.11300 1.000 38.31000 46 GLN N C 1
ATOM 5079 O O . GLN C 3 46 ? 149.42800 142.32200 178.15400 1.000 38.31000 46 GLN N O 1
ATOM 5085 N N . SER C 3 47 ? 149.26500 142.51200 175.89400 1.000 36.26000 47 SER N N 1
ATOM 5086 C CA . SER C 3 47 ? 150.71900 142.74600 175.70300 1.000 36.26000 47 SER N CA 1
ATOM 5087 C C . SER C 3 47 ? 151.11800 144.02700 176.44100 1.000 36.26000 47 SER N C 1
ATOM 5088 O O . SER C 3 47 ? 150.40900 145.03500 176.29700 1.000 36.26000 47 SER N O 1
ATOM 5091 N N . ILE C 3 48 ? 152.23300 143.99000 177.17600 1.000 33.65000 48 ILE N N 1
ATOM 5092 C CA . ILE C 3 48 ? 152.68500 145.18300 177.95200 1.000 33.65000 48 ILE N CA 1
ATOM 5093 C C . ILE C 3 48 ? 153.88000 145.86600 177.27300 1.000 33.65000 48 ILE N C 1
ATOM 5094 O O . ILE C 3 48 ? 154.44200 146.78100 177.88300 1.000 33.65000 48 ILE N O 1
ATOM 5099 N N . VAL C 3 49 ? 154.24400 145.45000 176.05700 1.000 33.93000 49 VAL N N 1
ATOM 5100 C CA . VAL C 3 49 ? 155.39300 146.09400 175.34900 1.000 33.93000 49 VAL N CA 1
ATOM 5101 C C . VAL C 3 49 ? 154.98600 147.49000 174.86800 1.000 33.93000 49 VAL N C 1
ATOM 5102 O O . VAL C 3 49 ? 153.89500 147.62800 174.29800 1.000 33.93000 49 VAL N O 1
ATOM 5106 N N . HIS C 3 50 ? 155.85900 148.47100 175.09600 1.000 35.03000 50 HIS N N 1
ATOM 5107 C CA . HIS C 3 50 ? 155.68600 149.87800 174.64800 1.000 35.03000 50 HIS N CA 1
ATOM 5108 C C . HIS C 3 50 ? 156.17800 149.99700 173.20000 1.000 35.03000 50 HIS N C 1
ATOM 5109 O O . HIS C 3 50 ? 156.86700 149.07500 172.73400 1.000 35.03000 50 HIS N O 1
ATOM 5116 N N . ASN C 3 54 ? 160.35000 149.26900 175.24400 1.000 31.50000 54 ASN N N 1
ATOM 5117 C CA . ASN C 3 54 ? 160.46900 148.87500 176.67500 1.000 31.50000 54 ASN N CA 1
ATOM 5118 C C . ASN C 3 54 ? 159.29400 147.98700 177.09600 1.000 31.50000 54 ASN N C 1
ATOM 5119 O O . ASN C 3 54 ? 158.19400 148.17400 176.56200 1.000 31.50000 54 ASN N O 1
ATOM 5124 N N . THR C 3 55 ? 159.54300 147.03500 177.99800 1.000 30.33000 55 THR N N 1
ATOM 5125 C CA . THR C 3 55 ? 158.47700 146.13100 178.50700 1.000 30.33000 55 THR N CA 1
ATOM 5126 C C . THR C 3 55 ? 158.16100 146.53300 179.95300 1.000 30.33000 55 THR N C 1
ATOM 5127 O O . THR C 3 55 ? 159.09200 146.57500 180.76800 1.000 30.33000 55 THR N O 1
ATOM 5131 N N . TYR C 3 56 ? 156.89300 146.81900 180.24800 1.000 27.75000 56 TYR N N 1
ATOM 5132 C CA . TYR C 3 56 ? 156.48300 147.27300 181.60300 1.000 27.75000 56 TYR N CA 1
ATOM 5133 C C . TYR C 3 56 ? 156.16800 146.08800 182.52100 1.000 27.75000 56 TYR N C 1
ATOM 5134 O O . TYR C 3 56 ? 154.99100 145.85700 182.81700 1.000 27.75000 56 TYR N O 1
ATOM 5143 N N . LEU C 3 57 ? 157.20300 145.39700 182.99700 1.000 25.48000 57 LEU N N 1
ATOM 5144 C CA . LEU C 3 57 ? 157.00600 144.25600 183.92700 1.000 25.48000 57 LEU N CA 1
ATOM 5145 C C . LEU C 3 57 ? 158.09500 144.28900 185.00200 1.000 25.48000 57 LEU N C 1
ATOM 5146 O O . LEU C 3 57 ? 159.23900 144.62000 184.67100 1.000 25.48000 57 LEU N O 1
ATOM 5151 N N . GLU C 3 58 ? 157.74100 143.90300 186.22700 1.000 23.33000 58 GLU N N 1
ATOM 5152 C CA . GLU C 3 58 ? 158.67300 143.86500 187.34000 1.000 23.33000 58 GLU N CA 1
ATOM 5153 C C . GLU C 3 58 ? 158.45400 142.59700 188.15100 1.000 23.33000 58 GLU N C 1
ATOM 5154 O O . GLU C 3 58 ? 157.37700 141.99700 188.13500 1.000 23.33000 58 GLU N O 1
ATOM 5156 N N . TRP C 3 59 ? 159.50500 142.19700 188.85600 1.000 23.89000 59 TRP N N 1
ATOM 5157 C CA . TRP C 3 59 ? 159.48400 141.05800 189.76100 1.000 23.89000 59 TRP N CA 1
ATOM 5158 C C . TRP C 3 59 ? 159.89200 141.51200 191.15300 1.000 23.89000 59 TRP N C 1
ATOM 5159 O O . TRP C 3 59 ? 160.89600 142.21500 191.31100 1.000 23.89000 59 TRP N O 1
ATOM 5170 N N . TYR C 3 60 ? 159.11200 141.08600 192.15000 1.000 21.44000 60 TYR N N 1
ATOM 5171 C CA . TYR C 3 60 ? 159.29700 141.43400 193.55200 1.000 21.44000 60 TYR N CA 1
ATOM 5172 C C . TYR C 3 60 ? 159.46900 140.17700 194.39000 1.000 21.44000 60 TYR N C 1
ATOM 5173 O O . TYR C 3 60 ? 158.81100 139.16400 194.14600 1.000 21.44000 60 TYR N O 1
ATOM 5182 N N . LEU C 3 61 ? 160.32400 140.27100 195.40300 1.000 25.04000 61 LEU N N 1
ATOM 5183 C CA . LEU C 3 61 ? 160.60800 139.19500 196.34400 1.000 25.04000 61 LEU N CA 1
ATOM 5184 C C . LEU C 3 61 ? 160.09600 139.55400 197.73000 1.000 25.04000 61 LEU N C 1
ATOM 5185 O O . LEU C 3 61 ? 160.35300 140.65700 198.21800 1.000 25.04000 61 LEU N O 1
ATOM 5190 N N . GLN C 3 62 ? 159.39300 138.62300 198.37500 1.000 26.49000 62 GLN N N 1
ATOM 5191 C CA . GLN C 3 62 ? 158.94500 138.82300 199.75100 1.000 26.49000 62 GLN N CA 1
ATOM 5192 C C . GLN C 3 62 ? 159.29200 137.59900 200.59200 1.000 26.49000 62 GLN N C 1
ATOM 5193 O O . GLN C 3 62 ? 158.72300 136.52000 200.40200 1.000 26.49000 62 GLN N O 1
ATOM 5199 N N . LYS C 3 63 ? 160.22700 137.77900 201.52200 1.000 33.73000 63 LYS N N 1
ATOM 5200 C CA . LYS C 3 63 ? 160.57500 136.73700 202.46900 1.000 33.73000 63 LYS N CA 1
ATOM 5201 C C . LYS C 3 63 ? 159.57200 136.72200 203.62200 1.000 33.73000 63 LYS N C 1
ATOM 5202 O O . LYS C 3 63 ? 158.98400 137.75400 203.94900 1.000 33.73000 63 LYS N O 1
ATOM 5208 N N . PRO C 3 64 ? 159.37700 135.56700 204.26900 1.000 38.26000 64 PRO N N 1
ATOM 5209 C CA . PRO C 3 64 ? 158.15700 135.37300 205.07600 1.000 38.26000 64 PRO N CA 1
ATOM 5210 C C . PRO C 3 64 ? 157.91500 136.41300 206.15700 1.000 38.26000 64 PRO N C 1
ATOM 5211 O O . PRO C 3 64 ? 156.76100 136.79600 206.38400 1.000 38.26000 64 PRO N O 1
ATOM 5215 N N . GLY C 3 65 ? 158.94900 136.88200 206.83600 1.000 37.44000 65 GLY N N 1
ATOM 5216 C CA . GLY C 3 65 ? 158.68800 137.85100 207.87700 1.000 37.44000 65 GLY N CA 1
ATOM 5217 C C . GLY C 3 65 ? 158.83600 139.29900 207.48200 1.000 37.44000 65 GLY N C 1
ATOM 5218 O O . GLY C 3 65 ? 158.70600 140.18000 208.33600 1.000 37.44000 65 GLY N O 1
ATOM 5219 N N . GLN C 3 66 ? 159.08200 139.58000 206.21100 1.000 33.93000 66 GLN N N 1
ATOM 5220 C CA . GLN C 3 66 ? 159.55800 140.88200 205.77700 1.000 33.93000 66 GLN N CA 1
ATOM 5221 C C . GLN C 3 66 ? 158.57000 141.52300 204.80400 1.000 33.93000 66 GLN N C 1
ATOM 5222 O O . GLN C 3 66 ? 157.44800 141.05300 204.61700 1.000 33.93000 66 GLN N O 1
ATOM 5228 N N . SER C 3 67 ? 158.99800 142.61600 204.20900 1.000 26.67000 67 SER N N 1
ATOM 5229 C CA . SER C 3 67 ? 158.29700 143.42400 203.23100 1.000 26.67000 67 SER N CA 1
ATOM 5230 C C . SER C 3 67 ? 158.77600 143.08500 201.82800 1.000 26.67000 67 SER N C 1
ATOM 5231 O O . SER C 3 67 ? 159.88400 142.57600 201.64800 1.000 26.67000 67 SER N O 1
ATOM 5234 N N . PRO C 3 68 ? 157.96200 143.33600 200.80300 1.000 23.42000 68 PRO N N 1
ATOM 5235 C CA . PRO C 3 68 ? 158.40100 143.04800 199.43500 1.000 23.42000 68 PRO N CA 1
ATOM 5236 C C . PRO C 3 68 ? 159.62900 143.85800 199.05500 1.000 23.42000 68 PRO N C 1
ATOM 5237 O O . PRO C 3 68 ? 159.85700 144.95500 199.56400 1.000 23.42000 68 PRO N O 1
ATOM 5241 N N . LYS C 3 69 ? 160.44600 143.29000 198.17000 1.000 25.00000 69 LYS N N 1
ATOM 5242 C CA . LYS C 3 69 ? 161.64600 143.95500 197.68300 1.000 25.00000 69 LYS N CA 1
ATOM 5243 C C . LYS C 3 69 ? 161.69200 143.87900 196.16600 1.000 25.00000 69 LYS N C 1
ATOM 5244 O O . LYS C 3 69 ? 161.54700 142.79700 195.59500 1.000 25.00000 69 LYS N O 1
ATOM 5250 N N . LEU C 3 70 ? 161.91600 145.01500 195.49700 1.000 24.71000 70 LEU N N 1
ATOM 5251 C CA . LEU C 3 70 ? 161.97200 145.04800 194.00800 1.000 24.71000 70 LEU N CA 1
ATOM 5252 C C . LEU C 3 70 ? 163.22700 144.31900 193.51600 1.000 24.71000 70 LEU N C 1
ATOM 5253 O O . LEU C 3 70 ? 164.32900 144.72900 193.90900 1.000 24.71000 70 LEU N O 1
ATOM 5258 N N . LEU C 3 71 ? 163.05900 143.28000 192.68800 1.000 26.52000 71 LEU N N 1
ATOM 5259 C CA . LEU C 3 71 ? 164.21000 142.48800 192.17400 1.000 26.52000 71 LEU N CA 1
ATOM 5260 C C . LEU C 3 71 ? 164.55500 142.83800 190.72200 1.000 26.52000 71 LEU N C 1
ATOM 5261 O O . LEU C 3 71 ? 165.73000 143.10100 190.45000 1.000 26.52000 71 LEU N O 1
ATOM 5266 N N . ILE C 3 72 ? 163.56100 142.84100 189.83100 1.000 28.59000 72 ILE N N 1
ATOM 5267 C CA . ILE C 3 72 ? 163.80000 143.07200 188.37400 1.000 28.59000 72 ILE N CA 1
ATOM 5268 C C . ILE C 3 72 ? 162.83500 144.14000 187.85500 1.000 28.59000 72 ILE N C 1
ATOM 5269 O O . ILE C 3 72 ? 161.66600 144.10800 188.25200 1.000 28.59000 72 ILE N O 1
ATOM 5274 N N . TYR C 3 73 ? 163.30900 145.02000 186.97000 1.000 32.28000 73 TYR N N 1
ATOM 5275 C CA . TYR C 3 73 ? 162.45000 146.06100 186.34400 1.000 32.28000 73 TYR N CA 1
ATOM 5276 C C . TYR C 3 73 ? 162.72100 146.08100 184.83400 1.000 32.28000 73 TYR N C 1
ATOM 5277 O O . TYR C 3 73 ? 163.75000 145.54200 184.41900 1.000 32.28000 73 TYR N O 1
ATOM 5286 N N . TRP C 3 74 ? 161.77600 146.60000 184.04200 1.000 30.17000 74 TRP N N 1
ATOM 5287 C CA . TRP C 3 74 ? 161.86200 146.64600 182.55200 1.000 30.17000 74 TRP N CA 1
ATOM 5288 C C . TRP C 3 74 ? 162.01000 145.23400 181.97100 1.000 30.17000 74 TRP N C 1
ATOM 5289 O O . TRP C 3 74 ? 162.81100 145.07900 181.03800 1.000 30.17000 74 TRP N O 1
ATOM 5300 N N . VAL C 3 75 ? 161.32400 144.25000 182.56200 1.000 31.41000 75 VAL N N 1
ATOM 5301 C CA . VAL C 3 75 ? 161.29200 142.80900 182.15400 1.000 31.41000 75 VAL N CA 1
ATOM 5302 C C . VAL C 3 75 ? 162.60300 142.05500 182.45100 1.000 31.41000 75 VAL N C 1
ATOM 5303 O O . VAL C 3 75 ? 162.51800 141.04900 183.16300 1.000 31.41000 75 VAL N O 1
ATOM 5305 N N . SER C 3 76 ? 163.76400 142.50900 181.96300 1.000 34.49000 76 SER N N 1
ATOM 5306 C CA . SER C 3 76 ? 165.02200 141.74800 182.17600 1.000 34.49000 76 SER N CA 1
ATOM 5307 C C . SER C 3 76 ? 166.11300 142.55400 182.89000 1.000 34.49000 76 SER N C 1
ATOM 5308 O O . SER C 3 76 ? 167.20300 141.99400 183.06600 1.000 34.49000 76 SER N O 1
ATOM 5311 N N . ASN C 3 77 ? 165.85300 143.79300 183.30800 1.000 35.02000 77 ASN N N 1
ATOM 5312 C CA . ASN C 3 77 ? 166.94500 144.58900 183.93600 1.000 35.02000 77 ASN N CA 1
ATOM 5313 C C . ASN C 3 77 ? 167.02700 144.29700 185.44000 1.000 35.02000 77 ASN N C 1
ATOM 5314 O O . ASN C 3 77 ? 166.04900 144.56600 186.14800 1.000 35.02000 77 ASN N O 1
ATOM 5319 N N . ARG C 3 78 ? 168.17800 143.79500 185.89700 1.000 36.33000 78 ARG N N 1
ATOM 5320 C CA . ARG C 3 78 ? 168.39900 143.44400 187.32700 1.000 36.33000 78 ARG N CA 1
ATOM 5321 C C . ARG C 3 78 ? 168.55500 144.70800 188.17500 1.000 36.33000 78 ARG N C 1
ATOM 5322 O O . ARG C 3 78 ? 169.00500 145.72600 187.64000 1.000 36.33000 78 ARG N O 1
ATOM 5330 N N . PHE C 3 79 ? 168.19300 144.63700 189.45600 1.000 37.79000 79 PHE N N 1
ATOM 5331 C CA . PHE C 3 79 ? 168.29100 145.82500 190.34200 1.000 37.79000 79 PHE N CA 1
ATOM 5332 C C . PHE C 3 79 ? 169.69600 145.91900 190.94400 1.000 37.79000 79 PHE N C 1
ATOM 5333 O O . PHE C 3 79 ? 170.51700 145.02100 190.70700 1.000 37.79000 79 PHE N O 1
ATOM 5341 N N . SER C 3 80 ? 169.95700 146.98800 191.69900 1.000 41.95000 80 SER N N 1
ATOM 5342 C CA . SER C 3 80 ? 171.26500 147.18600 192.30600 1.000 41.95000 80 SER N CA 1
ATOM 5343 C C . SER C 3 80 ? 171.38600 146.33600 193.56200 1.000 41.95000 80 SER N C 1
ATOM 5344 O O . SER C 3 80 ? 170.60500 146.49200 194.50600 1.000 41.95000 80 SER N O 1
ATOM 5347 N N . GLY C 3 81 ? 172.36600 145.44000 193.57400 1.000 42.20000 81 GLY N N 1
ATOM 5348 C CA . GLY C 3 81 ? 172.64100 144.59800 194.71000 1.000 42.20000 81 GLY N CA 1
ATOM 5349 C C . GLY C 3 81 ? 172.10000 143.18900 194.60600 1.000 42.20000 81 GLY N C 1
ATOM 5350 O O . GLY C 3 81 ? 172.56700 142.31100 195.33800 1.000 42.20000 81 GLY N O 1
ATOM 5351 N N . VAL C 3 82 ? 171.13700 142.94600 193.72300 1.000 39.93000 82 VAL N N 1
ATOM 5352 C CA . VAL C 3 82 ? 170.56200 141.61100 193.58900 1.000 39.93000 82 VAL N CA 1
ATOM 5353 C C . VAL C 3 82 ? 171.60000 140.71900 192.91900 1.000 39.93000 82 VAL N C 1
ATOM 5354 O O . VAL C 3 82 ? 172.36800 141.19400 192.07200 1.000 39.93000 82 VAL N O 1
ATOM 5358 N N . PRO C 3 83 ? 171.67700 139.44300 193.27700 1.000 40.96000 83 PRO N N 1
ATOM 5359 C CA . PRO C 3 83 ? 172.72300 138.58000 192.72300 1.000 40.96000 83 PRO N CA 1
ATOM 5360 C C . PRO C 3 83 ? 172.53000 138.31700 191.23800 1.000 40.96000 83 PRO N C 1
ATOM 5361 O O . PRO C 3 83 ? 171.50800 138.65300 190.63900 1.000 40.96000 83 PRO N O 1
ATOM 5365 N N . ASP C 3 84 ? 173.55200 137.70400 190.64200 1.000 43.30000 84 ASP N N 1
ATOM 5366 C CA . ASP C 3 84 ? 173.54500 137.43500 189.21000 1.000 43.30000 84 ASP N CA 1
ATOM 5367 C C . ASP C 3 84 ? 172.71800 136.21600 188.83300 1.000 43.30000 84 ASP N C 1
ATOM 5368 O O . ASP C 3 84 ? 172.44300 136.02400 187.64500 1.000 43.30000 84 ASP N O 1
ATOM 5370 N N . ARG C 3 85 ? 172.31700 135.39000 189.80000 1.000 42.93000 85 ARG N N 1
ATOM 5371 C CA . ARG C 3 85 ? 171.58300 134.17900 189.46500 1.000 42.93000 85 ARG N CA 1
ATOM 5372 C C . ARG C 3 85 ? 170.14600 134.45900 189.05100 1.000 42.93000 85 ARG N C 1
ATOM 5373 O O . ARG C 3 85 ? 169.51300 133.58900 188.44900 1.000 42.93000 85 ARG N O 1
ATOM 5381 N N . PHE C 3 86 ? 169.62000 135.64400 189.34800 1.000 37.39000 86 PHE N N 1
ATOM 5382 C CA . PHE C 3 86 ? 168.27200 136.00200 188.92800 1.000 37.39000 86 PHE N CA 1
ATOM 5383 C C . PHE C 3 86 ? 168.30500 136.55000 187.50900 1.000 37.39000 86 PHE N C 1
ATOM 5384 O O . PHE C 3 86 ? 169.10100 137.43900 187.19900 1.000 37.39000 86 PHE N O 1
ATOM 5392 N N . SER C 3 87 ? 167.44900 136.01700 186.64200 1.000 33.89000 87 SER N N 1
ATOM 5393 C CA . SER C 3 87 ? 167.38500 136.47500 185.26200 1.000 33.89000 87 SER N CA 1
ATOM 5394 C C . SER C 3 87 ? 165.93400 136.56200 184.82300 1.000 33.89000 87 SER N C 1
ATOM 5395 O O . SER C 3 87 ? 165.15700 135.63800 185.06300 1.000 33.89000 87 SER N O 1
ATOM 5398 N N . GLY C 3 88 ? 165.57200 137.66200 184.17500 1.000 34.11000 88 GLY N N 1
ATOM 5399 C CA . GLY C 3 88 ? 164.23000 137.84800 183.66500 1.000 34.11000 88 GLY N CA 1
ATOM 5400 C C . GLY C 3 88 ? 164.23800 137.89200 182.15100 1.000 34.11000 88 GLY N C 1
ATOM 5401 O O . GLY C 3 88 ? 165.16800 138.41500 181.53800 1.000 34.11000 88 GLY N O 1
ATOM 5402 N N . SER C 3 89 ? 163.20000 137.32100 181.54800 1.000 35.21000 89 SER N N 1
ATOM 5403 C CA . SER C 3 89 ? 163.07600 137.35100 180.09600 1.000 35.21000 89 SER N CA 1
ATOM 5404 C C . SER C 3 89 ? 161.60700 137.23100 179.72600 1.000 35.21000 89 SER N C 1
ATOM 5405 O O . SER C 3 89 ? 160.74800 137.02200 180.58000 1.000 35.21000 89 SER N O 1
ATOM 5408 N N . GLY C 3 90 ? 161.32700 137.38400 178.44800 1.000 37.64000 90 GLY N N 1
ATOM 5409 C CA . GLY C 3 90 ? 159.97000 137.35000 177.93500 1.000 37.64000 90 GLY N CA 1
ATOM 5410 C C . GLY C 3 90 ? 159.80500 138.41300 176.87000 1.000 37.64000 90 GLY N C 1
ATOM 5411 O O . GLY C 3 90 ? 160.49900 139.42100 176.83400 1.000 37.64000 90 GLY N O 1
ATOM 5412 N N . SER C 3 91 ? 158.86100 138.17600 175.96300 1.000 40.33000 91 SER N N 1
ATOM 5413 C CA . SER C 3 91 ? 158.70400 139.03700 174.79700 1.000 40.33000 91 SER N CA 1
ATOM 5414 C C . SER C 3 91 ? 157.34200 139.70000 174.71300 1.000 40.33000 91 SER N C 1
ATOM 5415 O O . SER C 3 91 ? 157.26300 140.92900 174.61000 1.000 40.33000 91 SER N O 1
ATOM 5418 N N . GLY C 3 92 ? 156.26400 138.92700 174.74500 1.000 41.08000 92 GLY N N 1
ATOM 5419 C CA . GLY C 3 92 ? 154.95100 139.48900 174.51000 1.000 41.08000 92 GLY N CA 1
ATOM 5420 C C . GLY C 3 92 ? 154.07700 139.49900 175.74100 1.000 41.08000 92 GLY N C 1
ATOM 5421 O O . GLY C 3 92 ? 154.19200 140.38600 176.58900 1.000 41.08000 92 GLY N O 1
ATOM 5422 N N . THR C 3 93 ? 153.17900 138.52600 175.83600 1.000 40.17000 93 THR N N 1
ATOM 5423 C CA . THR C 3 93 ? 152.36400 138.33200 177.02100 1.000 40.17000 93 THR N CA 1
ATOM 5424 C C . THR C 3 93 ? 152.92200 137.26800 177.95300 1.000 40.17000 93 THR N C 1
ATOM 5425 O O . THR C 3 93 ? 152.29700 136.97100 178.97100 1.000 40.17000 93 THR N O 1
ATOM 5429 N N . ASP C 3 94 ? 154.08000 136.69700 177.63800 1.000 39.12000 94 ASP N N 1
ATOM 5430 C CA . ASP C 3 94 ? 154.66800 135.61700 178.41500 1.000 39.12000 94 ASP N CA 1
ATOM 5431 C C . ASP C 3 94 ? 156.02900 136.05100 178.93600 1.000 39.12000 94 ASP N C 1
ATOM 5432 O O . ASP C 3 94 ? 156.87400 136.50100 178.15900 1.000 39.12000 94 ASP N O 1
ATOM 5437 N N . PHE C 3 95 ? 156.24400 135.90000 180.24100 1.000 33.93000 95 PHE N N 1
ATOM 5438 C CA . PHE C 3 95 ? 157.48500 136.30200 180.88000 1.000 33.93000 95 PHE N CA 1
ATOM 5439 C C . PHE C 3 95 ? 157.91200 135.22800 181.86300 1.000 33.93000 95 PHE N C 1
ATOM 5440 O O . PHE C 3 95 ? 157.09400 134.43900 182.33200 1.000 33.93000 95 PHE N O 1
ATOM 5448 N N . THR C 3 96 ? 159.20400 135.19800 182.16400 1.000 32.55000 96 THR N N 1
ATOM 5449 C CA . THR C 3 96 ? 159.74700 134.20000 183.06500 1.000 32.55000 96 THR N CA 1
ATOM 5450 C C . THR C 3 96 ? 160.88500 134.79400 183.88100 1.000 32.55000 96 THR N C 1
ATOM 5451 O O . THR C 3 96 ? 161.59700 135.69800 183.43400 1.000 32.55000 96 THR N O 1
ATOM 5455 N N . LEU C 3 97 ? 161.02400 134.27500 185.09600 1.000 31.37000 97 LEU N N 1
ATOM 5456 C CA . LEU C 3 97 ? 162.12200 134.58600 185.99600 1.000 31.37000 97 LEU N CA 1
ATOM 5457 C C . LEU C 3 97 ? 162.81500 133.28600 186.37600 1.000 31.37000 97 LEU N C 1
ATOM 5458 O O . LEU C 3 97 ? 162.16500 132.34400 186.83800 1.000 31.37000 97 LEU N O 1
ATOM 5463 N N . LYS C 3 98 ? 164.12600 133.23900 186.19200 1.000 36.03000 98 LYS N N 1
ATOM 5464 C CA . LYS C 3 98 ? 164.90700 132.03100 186.39000 1.000 36.03000 98 LYS N CA 1
ATOM 5465 C C . LYS C 3 98 ? 165.98700 132.27800 187.42900 1.000 36.03000 98 LYS N C 1
ATOM 5466 O O . LYS C 3 98 ? 166.64400 133.32100 187.41900 1.000 36.03000 98 LYS N O 1
ATOM 5468 N N . ILE C 3 99 ? 166.15900 131.31600 188.32800 1.000 43.61000 99 ILE N N 1
ATOM 5469 C CA . ILE C 3 99 ? 167.23200 131.32900 189.31300 1.000 43.61000 99 ILE N CA 1
ATOM 5470 C C . ILE C 3 99 ? 168.17200 130.18300 188.97700 1.000 43.61000 99 ILE N C 1
ATOM 5471 O O . ILE C 3 99 ? 167.77600 129.01200 189.03000 1.000 43.61000 99 ILE N O 1
ATOM 5476 N N . SER C 3 100 ? 169.41500 130.52300 188.63100 1.000 48.77000 100 SER N N 1
ATOM 5477 C CA . SER C 3 100 ? 170.36500 129.52100 188.16400 1.000 48.77000 100 SER N CA 1
ATOM 5478 C C . SER C 3 100 ? 170.72100 128.52500 189.25900 1.000 48.77000 100 SER N C 1
ATOM 5479 O O . SER C 3 100 ? 170.80300 127.31900 189.00300 1.000 48.77000 100 SER N O 1
ATOM 5482 N N . ARG C 3 101 ? 170.94500 129.00300 190.47900 1.000 48.84000 101 ARG N N 1
ATOM 5483 C CA . ARG C 3 101 ? 171.32600 128.12100 191.57800 1.000 48.84000 101 ARG N CA 1
ATOM 5484 C C . ARG C 3 101 ? 170.72700 128.67500 192.86000 1.000 48.84000 101 ARG N C 1
ATOM 5485 O O . ARG C 3 101 ? 171.17100 129.71400 193.35200 1.000 48.84000 101 ARG N O 1
ATOM 5487 N N . VAL C 3 102 ? 169.72400 127.97900 193.39800 1.000 49.94000 102 VAL N N 1
ATOM 5488 C CA . VAL C 3 102 ? 169.11300 128.40500 194.64800 1.000 49.94000 102 VAL N CA 1
ATOM 5489 C C . VAL C 3 102 ? 170.12800 128.29300 195.77300 1.000 49.94000 102 VAL N C 1
ATOM 5490 O O . VAL C 3 102 ? 170.87000 127.30800 195.87300 1.000 49.94000 102 VAL N O 1
ATOM 5494 N N . GLU C 3 103 ? 170.18500 129.32400 196.61700 1.000 48.42000 103 GLU N N 1
ATOM 5495 C CA . GLU C 3 103 ? 171.16900 129.40200 197.68800 1.000 48.42000 103 GLU N CA 1
ATOM 5496 C C . GLU C 3 103 ? 170.53900 129.29800 199.07300 1.000 48.42000 103 GLU N C 1
ATOM 5497 O O . GLU C 3 103 ? 171.17500 129.67000 200.06400 1.000 48.42000 103 GLU N O 1
ATOM 5499 N N . ALA C 3 104 ? 169.28800 128.84100 199.15500 1.000 48.66000 104 ALA N N 1
ATOM 5500 C CA . ALA C 3 104 ? 168.58700 128.57000 200.41100 1.000 48.66000 104 ALA N CA 1
ATOM 5501 C C . ALA C 3 104 ? 168.25500 129.85100 201.16200 1.000 48.66000 104 ALA N C 1
ATOM 5502 O O . ALA C 3 104 ? 167.52800 129.82300 202.15900 1.000 48.66000 104 ALA N O 1
ATOM 5504 N N . GLU C 3 105 ? 168.78100 130.97400 200.69000 1.000 45.67000 105 GLU N N 1
ATOM 5505 C CA . GLU C 3 105 ? 168.33600 132.29100 201.10400 1.000 45.67000 105 GLU N CA 1
ATOM 5506 C C . GLU C 3 105 ? 167.29300 132.83800 200.15400 1.000 45.67000 105 GLU N C 1
ATOM 5507 O O . GLU C 3 105 ? 166.89400 133.99900 200.28100 1.000 45.67000 105 GLU N O 1
ATOM 5509 N N . ASP C 3 106 ? 166.85700 132.02200 199.19900 1.000 41.55000 106 ASP N N 1
ATOM 5510 C CA . ASP C 3 106 ? 165.90700 132.41400 198.17500 1.000 41.55000 106 ASP N CA 1
ATOM 5511 C C . ASP C 3 106 ? 164.49900 131.93600 198.47900 1.000 41.55000 106 ASP N C 1
ATOM 5512 O O . ASP C 3 106 ? 163.62100 132.04600 197.62200 1.000 41.55000 106 ASP N O 1
ATOM 5517 N N . LEU C 3 107 ? 164.26800 131.39600 199.66900 1.000 38.64000 107 LEU N N 1
ATOM 5518 C CA . LEU C 3 107 ? 162.94400 130.91800 200.05100 1.000 38.64000 107 LEU N CA 1
ATOM 5519 C C . LEU C 3 107 ? 162.04500 132.11700 200.30900 1.000 38.64000 107 LEU N C 1
ATOM 5520 O O . LEU C 3 107 ? 162.10800 132.74000 201.36900 1.000 38.64000 107 LEU N O 1
ATOM 5522 N N . GLY C 3 108 ? 161.20300 132.44400 199.33800 1.000 31.26000 108 GLY N N 1
ATOM 5523 C CA . GLY C 3 108 ? 160.27900 133.54200 199.47800 1.000 31.26000 108 GLY N CA 1
ATOM 5524 C C . GLY C 3 108 ? 159.09100 133.34900 198.56800 1.000 31.26000 108 GLY N C 1
ATOM 5525 O O . GLY C 3 108 ? 158.84400 132.25400 198.06200 1.000 31.26000 108 GLY N O 1
ATOM 5526 N N . VAL C 3 109 ? 158.34100 134.42900 198.37500 1.000 26.01000 109 VAL N N 1
ATOM 5527 C CA . VAL C 3 109 ? 157.25200 134.46400 197.40900 1.000 26.01000 109 VAL N CA 1
ATOM 5528 C C . VAL C 3 109 ? 157.59200 135.51900 196.37100 1.000 26.01000 109 VAL N C 1
ATOM 5529 O O . VAL C 3 109 ? 157.98100 136.63800 196.72100 1.000 26.01000 109 VAL N O 1
ATOM 5533 N N . TYR C 3 110 ? 157.46800 135.15400 195.10100 1.000 25.38000 110 TYR N N 1
ATOM 5534 C CA . TYR C 3 110 ? 157.85400 136.00500 193.98700 1.000 25.38000 110 TYR N CA 1
ATOM 5535 C C . TYR C 3 110 ? 156.61200 136.45300 193.23800 1.000 25.38000 110 TYR N C 1
ATOM 5536 O O . TYR C 3 110 ? 155.77100 135.62600 192.87800 1.000 25.38000 110 TYR N O 1
ATOM 5545 N N . TYR C 3 111 ? 156.50100 137.75700 193.00300 1.000 22.46000 111 TYR N N 1
ATOM 5546 C CA . TYR C 3 111 ? 155.34900 138.34100 192.33100 1.000 22.46000 111 TYR N CA 1
ATOM 5547 C C . TYR C 3 111 ? 155.78600 139.02500 191.04600 1.000 22.46000 111 TYR N C 1
ATOM 5548 O O . TYR C 3 111 ? 156.73000 139.81800 191.05600 1.000 22.46000 111 TYR N O 1
ATOM 5557 N N . CYS C 3 112 ? 155.10300 138.71900 189.94700 1.000 25.98000 112 CYS N N 1
ATOM 5558 C CA . CYS C 3 112 ? 155.20100 139.53200 188.74500 1.000 25.98000 112 CYS N CA 1
ATOM 5559 C C . CYS C 3 112 ? 154.19000 140.67100 188.83300 1.000 25.98000 112 CYS N C 1
ATOM 5560 O O . CYS C 3 112 ? 153.19600 140.59700 189.55600 1.000 25.98000 112 CYS N O 1
ATOM 5563 N N . PHE C 3 113 ? 154.46400 141.74200 188.09700 1.000 23.54000 113 PHE N N 1
ATOM 5564 C CA . PHE C 3 113 ? 153.78400 143.00400 188.36500 1.000 23.54000 113 PHE N CA 1
ATOM 5565 C C . PHE C 3 113 ? 153.87000 143.89100 187.13200 1.000 23.54000 113 PHE N C 1
ATOM 5566 O O . PHE C 3 113 ? 154.95800 144.34900 186.78500 1.000 23.54000 113 PHE N O 1
ATOM 5574 N N . GLN C 3 114 ? 152.74000 144.13200 186.47100 1.000 25.67000 114 GLN N N 1
ATOM 5575 C CA . GLN C 3 114 ? 152.75300 144.97600 185.28500 1.000 25.67000 114 GLN N CA 1
ATOM 5576 C C . GLN C 3 114 ? 152.74700 146.44900 185.67100 1.000 25.67000 114 GLN N C 1
ATOM 5577 O O . GLN C 3 114 ? 152.04900 146.86600 186.59700 1.000 25.67000 114 GLN N O 1
ATOM 5583 N N . GLY C 3 115 ? 153.54100 147.23000 184.95500 1.000 29.35000 115 GLY N N 1
ATOM 5584 C CA . GLY C 3 115 ? 153.79400 148.61400 185.28400 1.000 29.35000 115 GLY N CA 1
ATOM 5585 C C . GLY C 3 115 ? 152.90900 149.57900 184.53500 1.000 29.35000 115 GLY N C 1
ATOM 5586 O O . GLY C 3 115 ? 151.77300 149.26700 184.17400 1.000 29.35000 115 GLY N O 1
ATOM 5587 N N . SER C 3 116 ? 153.47100 150.74800 184.23500 1.000 36.15000 116 SER N N 1
ATOM 5588 C CA . SER C 3 116 ? 152.70900 151.93300 183.85600 1.000 36.15000 116 SER N CA 1
ATOM 5589 C C . SER C 3 116 ? 151.92500 151.77700 182.56200 1.000 36.15000 116 SER N C 1
ATOM 5590 O O . SER C 3 116 ? 151.38200 152.76100 182.04900 1.000 36.15000 116 SER N O 1
ATOM 5593 N N . HIS C 3 117 ? 151.87200 150.56700 182.00600 1.000 35.73000 117 HIS N N 1
ATOM 5594 C CA . HIS C 3 117 ? 150.97400 150.36300 180.88300 1.000 35.73000 117 HIS N CA 1
ATOM 5595 C C . HIS C 3 117 ? 149.53700 150.58400 181.32700 1.000 35.73000 117 HIS N C 1
ATOM 5596 O O . HIS C 3 117 ? 148.73100 151.18100 180.60500 1.000 35.73000 117 HIS N O 1
ATOM 5603 N N . VAL C 3 118 ? 149.20900 150.11000 182.52400 1.000 32.14000 118 VAL N N 1
ATOM 5604 C CA . VAL C 3 118 ? 147.94600 150.38900 183.20600 1.000 32.14000 118 VAL N CA 1
ATOM 5605 C C . VAL C 3 118 ? 148.24200 150.63700 184.67400 1.000 32.14000 118 VAL N C 1
ATOM 5606 O O . VAL C 3 118 ? 149.28600 150.21100 185.18600 1.000 32.14000 118 VAL N O 1
ATOM 5610 N N . PRO C 3 119 ? 147.38600 151.41000 185.36400 1.000 30.94000 119 PRO N N 1
ATOM 5611 C CA . PRO C 3 119 ? 147.42500 151.35400 186.82700 1.000 30.94000 119 PRO N CA 1
ATOM 5612 C C . PRO C 3 119 ? 147.67800 149.94000 187.32000 1.000 30.94000 119 PRO N C 1
ATOM 5613 O O . PRO C 3 119 ? 147.01300 148.98300 186.91800 1.000 30.94000 119 PRO N O 1
ATOM 5617 N N . TRP C 3 120 ? 148.66300 149.83000 188.20100 1.000 25.23000 120 TRP N N 1
ATOM 5618 C CA . TRP C 3 120 ? 149.37400 148.59000 188.47400 1.000 25.23000 120 TRP N CA 1
ATOM 5619 C C . TRP C 3 120 ? 148.45900 147.47300 188.96200 1.000 25.23000 120 TRP N C 1
ATOM 5620 O O . TRP C 3 120 ? 147.49100 147.70200 189.68600 1.000 25.23000 120 TRP N O 1
ATOM 5631 N N . THR C 3 121 ? 148.78100 146.24500 188.55300 1.000 25.18000 121 THR N N 1
ATOM 5632 C CA . THR C 3 121 ? 148.17100 145.04800 189.12000 1.000 25.18000 121 THR N CA 1
ATOM 5633 C C . THR C 3 121 ? 149.23900 143.98200 189.32700 1.000 25.18000 121 THR N C 1
ATOM 5634 O O . THR C 3 121 ? 150.18800 143.88400 188.54800 1.000 25.18000 121 THR N O 1
ATOM 5638 N N . PHE C 3 122 ? 149.07900 143.19400 190.38400 1.000 23.72000 122 PHE N N 1
ATOM 5639 C CA . PHE C 3 122 ? 150.04100 142.17900 190.78500 1.000 23.72000 122 PHE N CA 1
ATOM 5640 C C . PHE C 3 122 ? 149.60900 140.79600 190.31300 1.000 23.72000 122 PHE N C 1
ATOM 5641 O O . PHE C 3 122 ? 148.44400 140.55500 189.99600 1.000 23.72000 122 PHE N O 1
ATOM 5649 N N . GLY C 3 123 ? 150.56700 139.87700 190.29400 1.000 26.34000 123 GLY N N 1
ATOM 5650 C CA . GLY C 3 123 ? 150.26600 138.48500 190.04100 1.000 26.34000 123 GLY N CA 1
ATOM 5651 C C . GLY C 3 123 ? 149.91200 137.73000 191.30700 1.000 26.34000 123 GLY N C 1
ATOM 5652 O O . GLY C 3 123 ? 150.03000 138.23700 192.41600 1.000 26.34000 123 GLY N O 1
ATOM 5653 N N . GLY C 3 124 ? 149.46900 136.48800 191.12000 1.000 27.87000 124 GLY N N 1
ATOM 5654 C CA . GLY C 3 124 ? 149.04800 135.67600 192.24800 1.000 27.87000 124 GLY N CA 1
ATOM 5655 C C . GLY C 3 124 ? 150.16700 135.33300 193.21000 1.000 27.87000 124 GLY N C 1
ATOM 5656 O O . GLY C 3 124 ? 149.93100 135.19900 194.41300 1.000 27.87000 124 GLY N O 1
ATOM 5657 N N . GLY C 3 125 ? 151.38400 135.15900 192.70200 1.000 29.12000 125 GLY N N 1
ATOM 5658 C CA . GLY C 3 125 ? 152.51200 134.85000 193.55600 1.000 29.12000 125 GLY N CA 1
ATOM 5659 C C . GLY C 3 125 ? 152.94600 133.40300 193.48600 1.000 29.12000 125 GLY N C 1
ATOM 5660 O O . GLY C 3 125 ? 152.11400 132.49500 193.53700 1.000 29.12000 125 GLY N O 1
ATOM 5661 N N . THR C 3 126 ? 154.25000 133.17400 193.36900 1.000 33.04000 126 THR N N 1
ATOM 5662 C CA . THR C 3 126 ? 154.82300 131.83500 193.32000 1.000 33.04000 126 THR N CA 1
ATOM 5663 C C . THR C 3 126 ? 155.69600 131.63500 194.54700 1.000 33.04000 126 THR N C 1
ATOM 5664 O O . THR C 3 126 ? 156.62000 132.41500 194.78200 1.000 33.04000 126 THR N O 1
ATOM 5668 N N . LYS C 3 127 ? 155.42200 130.58400 195.30900 1.000 37.09000 127 LYS N N 1
ATOM 5669 C CA . LYS C 3 127 ? 156.12100 130.31900 196.55900 1.000 37.09000 127 LYS N CA 1
ATOM 5670 C C . LYS C 3 127 ? 157.11700 129.18500 196.37900 1.000 37.09000 127 LYS N C 1
ATOM 5671 O O . LYS C 3 127 ? 156.76100 128.11400 195.88300 1.000 37.09000 127 LYS N O 1
ATOM 5677 N N . LEU C 3 128 ? 158.35900 129.42400 196.78600 1.000 39.85000 128 LEU N N 1
ATOM 5678 C CA . LEU C 3 128 ? 159.40900 128.41400 196.78000 1.000 39.85000 128 LEU N CA 1
ATOM 5679 C C . LEU C 3 128 ? 159.57000 127.83500 198.17400 1.000 39.85000 128 LEU N C 1
ATOM 5680 O O . LEU C 3 128 ? 159.76600 128.57700 199.14100 1.000 39.85000 128 LEU N O 1
ATOM 5685 N N . GLU C 3 129 ? 159.50100 126.51500 198.27000 1.000 50.15000 129 GLU N N 1
ATOM 5686 C CA . GLU C 3 129 ? 159.73600 125.79800 199.51400 1.000 50.15000 129 GLU N CA 1
ATOM 5687 C C . GLU C 3 129 ? 160.91500 124.86300 199.29400 1.000 50.15000 129 GLU N C 1
ATOM 5688 O O . GLU C 3 129 ? 160.82100 123.91600 198.50900 1.000 50.15000 129 GLU N O 1
ATOM 5690 N N . ILE C 3 130 ? 162.03100 125.13800 199.96700 1.000 55.03000 130 ILE N N 1
ATOM 5691 C CA . ILE C 3 130 ? 163.12000 124.17000 199.98800 1.000 55.03000 130 ILE N CA 1
ATOM 5692 C C . ILE C 3 130 ? 162.65900 122.89600 200.67900 1.000 55.03000 130 ILE N C 1
ATOM 5693 O O . ILE C 3 130 ? 162.94200 121.78200 200.22300 1.000 55.03000 130 ILE N O 1
ATOM 5698 N N . LYS C 3 131 ? 161.93300 123.04300 201.78000 1.000 58.52000 131 LYS N N 1
ATOM 5699 C CA . LYS C 3 131 ? 161.34000 121.91500 202.48500 1.000 58.52000 131 LYS N CA 1
ATOM 5700 C C . LYS C 3 131 ? 159.97400 122.29600 203.05300 1.000 58.52000 131 LYS N C 1
ATOM 5701 O O . LYS C 3 131 ? 159.77200 123.42000 203.51800 1.000 58.52000 131 LYS N O 1
ATOM 5703 N N . ILE D 4 21 ? 136.31000 145.63300 115.53700 1.000 66.60000 21 ILE O N 1
ATOM 5704 C CA . ILE D 4 21 ? 137.01400 146.72700 116.19600 1.000 66.60000 21 ILE O CA 1
ATOM 5705 C C . ILE D 4 21 ? 136.89100 147.99300 115.35800 1.000 66.60000 21 ILE O C 1
ATOM 5706 O O . ILE D 4 21 ? 137.36300 148.04600 114.22700 1.000 66.60000 21 ILE O O 1
ATOM 5711 N N . GLN D 4 22 ? 136.25800 149.01400 115.93000 1.000 67.00000 22 GLN O N 1
ATOM 5712 C CA . GLN D 4 22 ? 135.98700 150.25900 115.23400 1.000 67.00000 22 GLN O CA 1
ATOM 5713 C C . GLN D 4 22 ? 136.48500 151.43200 116.06100 1.000 67.00000 22 GLN O C 1
ATOM 5714 O O . GLN D 4 22 ? 136.45400 151.40000 117.29300 1.000 67.00000 22 GLN O O 1
ATOM 5720 N N . LEU D 4 23 ? 136.94800 152.47100 115.36900 1.000 63.32000 23 LEU O N 1
ATOM 5721 C CA . LEU D 4 23 ? 137.20200 153.78000 115.96100 1.000 63.32000 23 LEU O CA 1
ATOM 5722 C C . LEU D 4 23 ? 136.54600 154.80600 115.05300 1.000 63.32000 23 LEU O C 1
ATOM 5723 O O . LEU D 4 23 ? 137.03700 155.06600 113.95300 1.000 63.32000 23 LEU O O 1
ATOM 5728 N N . VAL D 4 24 ? 135.43200 155.37400 115.49800 1.000 66.73000 24 VAL O N 1
ATOM 5729 C CA . VAL D 4 24 ? 134.63700 156.30300 114.70500 1.000 66.73000 24 VAL O CA 1
ATOM 5730 C C . VAL D 4 24 ? 134.81400 157.69600 115.28600 1.000 66.73000 24 VAL O C 1
ATOM 5731 O O . VAL D 4 24 ? 134.74600 157.87900 116.50700 1.000 66.73000 24 VAL O O 1
ATOM 5735 N N . GLN D 4 25 ? 135.03900 158.67400 114.41300 1.000 66.78000 25 GLN O N 1
ATOM 5736 C CA . GLN D 4 25 ? 135.27900 160.05000 114.81200 1.000 66.78000 25 GLN O CA 1
ATOM 5737 C C . GLN D 4 25 ? 134.10400 160.94600 114.43800 1.000 66.78000 25 GLN O C 1
ATOM 5738 O O . GLN D 4 25 ? 133.16400 160.53500 113.75400 1.000 66.78000 25 GLN O O 1
ATOM 5744 N N . SER D 4 26 ? 134.18300 162.19500 114.89200 1.000 73.13000 26 SER O N 1
ATOM 5745 C CA . SER D 4 26 ? 133.03000 163.09400 114.90700 1.000 73.13000 26 SER O CA 1
ATOM 5746 C C . SER D 4 26 ? 132.91600 163.93500 113.64000 1.000 73.13000 26 SER O C 1
ATOM 5747 O O . SER D 4 26 ? 132.75600 165.15000 113.70400 1.000 73.13000 26 SER O O 1
ATOM 5750 N N . GLY D 4 27 ? 132.96400 163.28700 112.48100 1.000 77.82000 27 GLY O N 1
ATOM 5751 C CA . GLY D 4 27 ? 132.65200 163.92300 111.22300 1.000 77.82000 27 GLY O CA 1
ATOM 5752 C C . GLY D 4 27 ? 133.46700 165.16500 110.93100 1.000 77.82000 27 GLY O C 1
ATOM 5753 O O . GLY D 4 27 ? 134.43700 165.47900 111.62600 1.000 77.82000 27 GLY O O 1
ATOM 5754 N N . PRO D 4 28 ? 133.07900 165.90500 109.89700 1.000 80.89000 28 PRO O N 1
ATOM 5755 C CA . PRO D 4 28 ? 133.80900 167.12400 109.54600 1.000 80.89000 28 PRO O CA 1
ATOM 5756 C C . PRO D 4 28 ? 133.46300 168.27300 110.47800 1.000 80.89000 28 PRO O C 1
ATOM 5757 O O . PRO D 4 28 ? 132.35900 168.36000 111.02000 1.000 80.89000 28 PRO O O 1
ATOM 5761 N N . GLU D 4 29 ? 134.43300 169.16600 110.66300 1.000 84.66000 29 GLU O N 1
ATOM 5762 C CA . GLU D 4 29 ? 134.27600 170.26700 111.60100 1.000 84.66000 29 GLU O CA 1
ATOM 5763 C C . GLU D 4 29 ? 134.77900 171.56200 110.98100 1.000 84.66000 29 GLU O C 1
ATOM 5764 O O . GLU D 4 29 ? 135.62600 171.56200 110.08600 1.000 84.66000 29 GLU O O 1
ATOM 5770 N N . LEU D 4 30 ? 134.24000 172.67100 111.48100 1.000 85.18000 30 LEU O N 1
ATOM 5771 C CA . LEU D 4 30 ? 134.58400 174.00100 110.99100 1.000 85.18000 30 LEU O CA 1
ATOM 5772 C C . LEU D 4 30 ? 134.70200 174.98400 112.15300 1.000 85.18000 30 LEU O C 1
ATOM 5773 O O . LEU D 4 30 ? 135.38800 176.00100 112.05700 1.000 85.18000 30 LEU O O 1
ATOM 5778 N N . VAL D 4 37 ? 136.34500 173.87300 119.28400 1.000 77.01000 37 VAL O N 1
ATOM 5779 C CA . VAL D 4 37 ? 136.49900 172.66200 118.48600 1.000 77.01000 37 VAL O CA 1
ATOM 5780 C C . VAL D 4 37 ? 136.74200 171.44000 119.36800 1.000 77.01000 37 VAL O C 1
ATOM 5781 O O . VAL D 4 37 ? 137.52900 171.47900 120.31300 1.000 77.01000 37 VAL O O 1
ATOM 5785 N N . LYS D 4 38 ? 136.04300 170.35300 119.05800 1.000 75.33000 38 LYS O N 1
ATOM 5786 C CA . LYS D 4 38 ? 136.18000 169.11400 119.81300 1.000 75.33000 38 LYS O CA 1
ATOM 5787 C C . LYS D 4 38 ? 136.01000 167.94600 118.85700 1.000 75.33000 38 LYS O C 1
ATOM 5788 O O . LYS D 4 38 ? 134.98000 167.83900 118.18700 1.000 75.33000 38 LYS O O 1
ATOM 5790 N N . ILE D 4 39 ? 137.01500 167.08000 118.78700 1.000 69.94000 39 ILE O N 1
ATOM 5791 C CA . ILE D 4 39 ? 136.95500 165.86500 117.98700 1.000 69.94000 39 ILE O CA 1
ATOM 5792 C C . ILE D 4 39 ? 136.79100 164.70800 118.95800 1.000 69.94000 39 ILE O C 1
ATOM 5793 O O . ILE D 4 39 ? 137.46800 164.66200 119.99000 1.000 69.94000 39 ILE O O 1
ATOM 5798 N N . SER D 4 40 ? 135.87400 163.79900 118.65300 1.000 69.91000 40 SER O N 1
ATOM 5799 C CA . SER D 4 40 ? 135.60800 162.64600 119.49800 1.000 69.91000 40 SER O CA 1
ATOM 5800 C C . SER D 4 40 ? 136.02600 161.36700 118.78500 1.000 69.91000 40 SER O C 1
ATOM 5801 O O . SER D 4 40 ? 135.97300 161.27700 117.55800 1.000 69.91000 40 SER O O 1
ATOM 5804 N N . CYS D 4 41 ? 136.46400 160.38400 119.56200 1.000 67.94000 41 CYS O N 1
ATOM 5805 C CA . CYS D 4 41 ? 136.84500 159.08000 119.03100 1.000 67.94000 41 CYS O CA 1
ATOM 5806 C C . CYS D 4 41 ? 136.20700 158.02100 119.91600 1.000 67.94000 41 CYS O C 1
ATOM 5807 O O . CYS D 4 41 ? 136.61800 157.84300 121.06500 1.000 67.94000 41 CYS O O 1
ATOM 5810 N N . LYS D 4 42 ? 135.22000 157.31100 119.38200 1.000 69.42000 42 LYS O N 1
ATOM 5811 C CA . LYS D 4 42 ? 134.54400 156.25300 120.11900 1.000 69.42000 42 LYS O CA 1
ATOM 5812 C C . LYS D 4 42 ? 135.04000 154.90200 119.62600 1.000 69.42000 42 LYS O C 1
ATOM 5813 O O . LYS D 4 42 ? 135.16600 154.67800 118.41900 1.000 69.42000 42 LYS O O 1
ATOM 5819 N N . ALA D 4 43 ? 135.33500 154.01400 120.56100 1.000 67.45000 43 ALA O N 1
ATOM 5820 C CA . ALA D 4 43 ? 136.02400 152.77100 120.27100 1.000 67.45000 43 ALA O CA 1
ATOM 5821 C C . ALA D 4 43 ? 135.13300 151.58400 120.59900 1.000 67.45000 43 ALA O C 1
ATOM 5822 O O . ALA D 4 43 ? 134.47800 151.55600 121.64200 1.000 67.45000 43 ALA O O 1
ATOM 5824 N N . SER D 4 44 ? 135.12800 150.60000 119.70900 1.000 68.21000 44 SER O N 1
ATOM 5825 C CA . SER D 4 44 ? 134.29700 149.42100 119.86000 1.000 68.21000 44 SER O CA 1
ATOM 5826 C C . SER D 4 44 ? 135.13200 148.18900 119.54800 1.000 68.21000 44 SER O C 1
ATOM 5827 O O . SER D 4 44 ? 136.14300 148.26200 118.84900 1.000 68.21000 44 SER O O 1
ATOM 5830 N N . GLY D 4 45 ? 134.71200 147.05200 120.10300 1.000 65.89000 45 GLY O N 1
ATOM 5831 C CA . GLY D 4 45 ? 135.34800 145.78400 119.82500 1.000 65.89000 45 GLY O CA 1
ATOM 5832 C C . GLY D 4 45 ? 136.46500 145.38600 120.76400 1.000 65.89000 45 GLY O C 1
ATOM 5833 O O . GLY D 4 45 ? 136.95300 144.25400 120.67100 1.000 65.89000 45 GLY O O 1
ATOM 5834 N N . TYR D 4 46 ? 136.88700 146.26500 121.66400 1.000 59.32000 46 TYR O N 1
ATOM 5835 C CA . TYR D 4 46 ? 137.93700 145.92800 122.61100 1.000 59.32000 46 TYR O CA 1
ATOM 5836 C C . TYR D 4 46 ? 137.66700 146.67500 123.90500 1.000 59.32000 46 TYR O C 1
ATOM 5837 O O . TYR D 4 46 ? 137.00300 147.71300 123.91400 1.000 59.32000 46 TYR O O 1
ATOM 5846 N N . THR D 4 47 ? 138.18500 146.13300 125.00300 1.000 58.94000 47 THR O N 1
ATOM 5847 C CA . THR D 4 47 ? 138.01000 146.77800 126.29600 1.000 58.94000 47 THR O CA 1
ATOM 5848 C C . THR D 4 47 ? 138.77400 148.09700 126.31100 1.000 58.94000 47 THR O C 1
ATOM 5849 O O . THR D 4 47 ? 139.99000 148.12900 126.10500 1.000 58.94000 47 THR O O 1
ATOM 5853 N N . PHE D 4 48 ? 138.05200 149.18700 126.56100 1.000 58.03000 48 PHE O N 1
ATOM 5854 C CA . PHE D 4 48 ? 138.58400 150.51300 126.27700 1.000 58.03000 48 PHE O CA 1
ATOM 5855 C C . PHE D 4 48 ? 139.74000 150.87700 127.19100 1.000 58.03000 48 PHE O C 1
ATOM 5856 O O . PHE D 4 48 ? 140.61100 151.65900 126.80000 1.000 58.03000 48 PHE O O 1
ATOM 5864 N N . THR D 4 49 ? 139.77600 150.32400 128.39600 1.000 54.21000 49 THR O N 1
ATOM 5865 C CA . THR D 4 49 ? 140.78300 150.72000 129.36700 1.000 54.21000 49 THR O CA 1
ATOM 5866 C C . THR D 4 49 ? 142.10800 149.99000 129.17100 1.000 54.21000 49 THR O C 1
ATOM 5867 O O . THR D 4 49 ? 143.12500 150.41600 129.72900 1.000 54.21000 49 THR O O 1
ATOM 5871 N N . ASN D 4 50 ? 142.12800 148.92500 128.37000 1.000 55.02000 50 ASN O N 1
ATOM 5872 C CA . ASN D 4 50 ? 143.33500 148.11700 128.21300 1.000 55.02000 50 ASN O CA 1
ATOM 5873 C C . ASN D 4 50 ? 144.43600 148.87600 127.48600 1.000 55.02000 50 ASN O C 1
ATOM 5874 O O . ASN D 4 50 ? 145.60900 148.77600 127.85700 1.000 55.02000 50 ASN O O 1
ATOM 5879 N N . TYR D 4 51 ? 144.08900 149.62900 126.44700 1.000 52.68000 51 TYR O N 1
ATOM 5880 C CA . TYR D 4 51 ? 145.06700 150.23700 125.55800 1.000 52.68000 51 TYR O CA 1
ATOM 5881 C C . TYR D 4 51 ? 144.94100 151.75300 125.55500 1.000 52.68000 51 TYR O C 1
ATOM 5882 O O . TYR D 4 51 ? 143.85600 152.30100 125.74600 1.000 52.68000 51 TYR O O 1
ATOM 5891 N N . GLY D 4 52 ? 146.07300 152.42300 125.32100 1.000 49.04000 52 GLY O N 1
ATOM 5892 C CA . GLY D 4 52 ? 146.09200 153.86400 125.19500 1.000 49.04000 52 GLY O CA 1
ATOM 5893 C C . GLY D 4 52 ? 145.68100 154.34100 123.82200 1.000 49.04000 52 GLY O C 1
ATOM 5894 O O . GLY D 4 52 ? 145.57600 153.57600 122.87100 1.000 49.04000 52 GLY O O 1
ATOM 5895 N N . MET D 4 53 ? 145.46000 155.64800 123.72100 1.000 51.98000 53 MET O N 1
ATOM 5896 C CA . MET D 4 53 ? 144.97200 156.27100 122.49900 1.000 51.98000 53 MET O CA 1
ATOM 5897 C C . MET D 4 53 ? 145.87900 157.41100 122.08400 1.000 51.98000 53 MET O C 1
ATOM 5898 O O . MET D 4 53 ? 146.30200 158.21900 122.91200 1.000 51.98000 53 MET O O 1
ATOM 5903 N N . ASN D 4 54 ? 146.15400 157.47500 120.78900 1.000 53.46000 54 ASN O N 1
ATOM 5904 C CA . ASN D 4 54 ? 147.07000 158.44200 120.21800 1.000 53.46000 54 ASN O CA 1
ATOM 5905 C C . ASN D 4 54 ? 146.33700 159.31300 119.21500 1.000 53.46000 54 ASN O C 1
ATOM 5906 O O . ASN D 4 54 ? 145.35100 158.88900 118.60900 1.000 53.46000 54 ASN O O 1
ATOM 5911 N N . TRP D 4 55 ? 146.82100 160.53800 119.05600 1.000 55.14000 55 TRP O N 1
ATOM 5912 C CA . TRP D 4 55 ? 146.27300 161.48300 118.09600 1.000 55.14000 55 TRP O CA 1
ATOM 5913 C C . TRP D 4 55 ? 147.39900 161.91400 117.17200 1.000 55.14000 55 TRP O C 1
ATOM 5914 O O . TRP D 4 55 ? 148.48600 162.25400 117.64400 1.000 55.14000 55 TRP O O 1
ATOM 5925 N N . VAL D 4 56 ? 147.14600 161.90300 115.86500 1.000 58.03000 56 VAL O N 1
ATOM 5926 C CA . VAL D 4 56 ? 148.09800 162.42100 114.89300 1.000 58.03000 56 VAL O CA 1
ATOM 5927 C C . VAL D 4 56 ? 147.34700 163.33800 113.93800 1.000 58.03000 56 VAL O C 1
ATOM 5928 O O . VAL D 4 56 ? 146.13300 163.22900 113.76200 1.000 58.03000 56 VAL O O 1
ATOM 5932 N N . ARG D 4 57 ? 148.08600 164.23800 113.30000 1.000 67.07000 57 ARG O N 1
ATOM 5933 C CA . ARG D 4 57 ? 147.50500 165.18500 112.36100 1.000 67.07000 57 ARG O CA 1
ATOM 5934 C C . ARG D 4 57 ? 148.25100 165.14800 111.03900 1.000 67.07000 57 ARG O C 1
ATOM 5935 O O . ARG D 4 57 ? 149.47300 164.98300 111.00600 1.000 67.07000 57 ARG O O 1
ATOM 5943 N N . GLN D 4 58 ? 147.50800 165.30200 109.95100 1.000 70.50000 58 GLN O N 1
ATOM 5944 C CA . GLN D 4 58 ? 148.07000 165.28300 108.60400 1.000 70.50000 58 GLN O CA 1
ATOM 5945 C C . GLN D 4 58 ? 147.55700 166.51700 107.86800 1.000 70.50000 58 GLN O C 1
ATOM 5946 O O . GLN D 4 58 ? 146.41200 166.54300 107.41000 1.000 70.50000 58 GLN O O 1
ATOM 5952 N N . ALA D 4 59 ? 148.41400 167.52600 107.73500 1.000 78.48000 59 ALA O N 1
ATOM 5953 C CA . ALA D 4 59 ? 148.07200 168.72900 106.99900 1.000 78.48000 59 ALA O CA 1
ATOM 5954 C C . ALA D 4 59 ? 148.16600 168.48000 105.49600 1.000 78.48000 59 ALA O C 1
ATOM 5955 O O . ALA D 4 59 ? 148.94200 167.63200 105.04900 1.000 78.48000 59 ALA O O 1
ATOM 5957 N N . PRO D 4 60 ? 147.38800 169.21000 104.69300 1.000 82.86000 60 PRO O N 1
ATOM 5958 C CA . PRO D 4 60 ? 147.41600 168.97000 103.24100 1.000 82.86000 60 PRO O CA 1
ATOM 5959 C C . PRO D 4 60 ? 148.78400 169.16000 102.61500 1.000 82.86000 60 PRO O C 1
ATOM 5960 O O . PRO D 4 60 ? 149.12900 168.43300 101.67500 1.000 82.86000 60 PRO O O 1
ATOM 5964 N N . GLY D 4 61 ? 149.57800 170.10400 103.10800 1.000 85.14000 61 GLY O N 1
ATOM 5965 C CA . GLY D 4 61 ? 150.86200 170.39500 102.51100 1.000 85.14000 61 GLY O CA 1
ATOM 5966 C C . GLY D 4 61 ? 152.05200 169.69300 103.11700 1.000 85.14000 61 GLY O C 1
ATOM 5967 O O . GLY D 4 61 ? 153.18600 169.95800 102.70700 1.000 85.14000 61 GLY O O 1
ATOM 5968 N N . LYS D 4 62 ? 151.84000 168.79700 104.07600 1.000 86.34000 62 LYS O N 1
ATOM 5969 C CA . LYS D 4 62 ? 152.93600 168.11300 104.75000 1.000 86.34000 62 LYS O CA 1
ATOM 5970 C C . LYS D 4 62 ? 152.51000 166.67400 105.02000 1.000 86.34000 62 LYS O C 1
ATOM 5971 O O . LYS D 4 62 ? 151.51400 166.18500 104.47800 1.000 86.34000 62 LYS O O 1
ATOM 5977 N N . GLY D 4 63 ? 153.28100 165.98500 105.86000 1.000 77.46000 63 GLY O N 1
ATOM 5978 C CA . GLY D 4 63 ? 153.01600 164.61300 106.21600 1.000 77.46000 63 GLY O CA 1
ATOM 5979 C C . GLY D 4 63 ? 152.47300 164.46600 107.62600 1.000 77.46000 63 GLY O C 1
ATOM 5980 O O . GLY D 4 63 ? 152.11500 165.43700 108.29500 1.000 77.46000 63 GLY O O 1
ATOM 5981 N N . LEU D 4 64 ? 152.44200 163.21500 108.07900 1.000 66.54000 64 LEU O N 1
ATOM 5982 C CA . LEU D 4 64 ? 151.88200 162.87700 109.37900 1.000 66.54000 64 LEU O CA 1
ATOM 5983 C C . LEU D 4 64 ? 152.72100 163.46400 110.50800 1.000 66.54000 64 LEU O C 1
ATOM 5984 O O . LEU D 4 64 ? 153.94500 163.55500 110.41800 1.000 66.54000 64 LEU O O 1
ATOM 5989 N N . LYS D 4 65 ? 152.04900 163.86100 111.58600 1.000 65.00000 65 LYS O N 1
ATOM 5990 C CA . LYS D 4 65 ? 152.72300 164.37700 112.77200 1.000 65.00000 65 LYS O CA 1
ATOM 5991 C C . LYS D 4 65 ? 152.04000 163.83200 114.01200 1.000 65.00000 65 LYS O C 1
ATOM 5992 O O . LYS D 4 65 ? 150.84800 164.06700 114.21700 1.000 65.00000 65 LYS O O 1
ATOM 5998 N N . TRP D 4 66 ? 152.79300 163.12100 114.83900 1.000 58.75000 66 TRP O N 1
ATOM 5999 C CA . TRP D 4 66 ? 152.27300 162.63800 116.10900 1.000 58.75000 66 TRP O CA 1
ATOM 6000 C C . TRP D 4 66 ? 152.09300 163.80700 117.06400 1.000 58.75000 66 TRP O C 1
ATOM 6001 O O . TRP D 4 66 ? 152.97400 164.66200 117.17700 1.000 58.75000 66 TRP O O 1
ATOM 6012 N N . MET D 4 67 ? 150.95200 163.85900 117.74700 1.000 62.20000 67 MET O N 1
ATOM 6013 C CA . MET D 4 67 ? 150.66700 164.96400 118.65600 1.000 62.20000 67 MET O CA 1
ATOM 6014 C C . MET D 4 67 ? 150.77700 164.59200 120.12300 1.000 62.20000 67 MET O C 1
ATOM 6015 O O . MET D 4 67 ? 151.19500 165.41700 120.93000 1.000 62.20000 67 MET O O 1
ATOM 6020 N N . GLY D 4 68 ? 150.40700 163.38100 120.49300 1.000 55.36000 68 GLY O N 1
ATOM 6021 C CA . GLY D 4 68 ? 150.46400 162.96800 121.87700 1.000 55.36000 68 GLY O CA 1
ATOM 6022 C C . GLY D 4 68 ? 149.56100 161.77700 122.09700 1.000 55.36000 68 GLY O C 1
ATOM 6023 O O . GLY D 4 68 ? 148.90600 161.28800 121.18200 1.000 55.36000 68 GLY O O 1
ATOM 6024 N N . TRP D 4 69 ? 149.52100 161.33700 123.34700 1.000 49.17000 69 TRP O N 1
ATOM 6025 C CA . TRP D 4 69 ? 148.70700 160.18800 123.70000 1.000 49.17000 69 TRP O CA 1
ATOM 6026 C C . TRP D 4 69 ? 148.17400 160.36600 125.11100 1.000 49.17000 69 TRP O C 1
ATOM 6027 O O . TRP D 4 69 ? 148.65400 161.19900 125.88000 1.000 49.17000 69 TRP O O 1
ATOM 6038 N N . ILE D 4 70 ? 147.17900 159.55500 125.44900 1.000 49.48000 70 ILE O N 1
ATOM 6039 C CA . ILE D 4 70 ? 146.56100 159.55300 126.76600 1.000 49.48000 70 ILE O CA 1
ATOM 6040 C C . ILE D 4 70 ? 146.47500 158.12000 127.26800 1.000 49.48000 70 ILE O C 1
ATOM 6041 O O . ILE D 4 70 ? 146.16800 157.20200 126.50400 1.000 49.48000 70 ILE O O 1
ATOM 6046 N N . ASN D 4 71 ? 146.76500 157.92800 128.55000 1.000 45.12000 71 ASN O N 1
ATOM 6047 C CA . ASN D 4 71 ? 146.64000 156.62500 129.19200 1.000 45.12000 71 ASN O CA 1
ATOM 6048 C C . ASN D 4 71 ? 145.18000 156.41100 129.56800 1.000 45.12000 71 ASN O C 1
ATOM 6049 O O . ASN D 4 71 ? 144.65600 157.10300 130.43900 1.000 45.12000 71 ASN O O 1
ATOM 6054 N N . THR D 4 72 ? 144.51700 155.45800 128.92600 1.000 46.21000 72 THR O N 1
ATOM 6055 C CA . THR D 4 72 ? 143.08700 155.27600 129.13900 1.000 46.21000 72 THR O CA 1
ATOM 6056 C C . THR D 4 72 ? 142.76100 154.57600 130.45100 1.000 46.21000 72 THR O C 1
ATOM 6057 O O . THR D 4 72 ? 141.58500 154.33400 130.72900 1.000 46.21000 72 THR O O 1
ATOM 6061 N N . TYR D 4 73 ? 143.76400 154.23900 131.25500 1.000 43.85000 73 TYR O N 1
ATOM 6062 C CA . TYR D 4 73 ? 143.55200 153.69300 132.58900 1.000 43.85000 73 TYR O CA 1
ATOM 6063 C C . TYR D 4 73 ? 143.64000 154.78200 133.65000 1.000 43.85000 73 TYR O C 1
ATOM 6064 O O . TYR D 4 73 ? 142.71000 154.97200 134.43700 1.000 43.85000 73 TYR O O 1
ATOM 6073 N N . THR D 4 74 ? 144.75100 155.50600 133.67900 1.000 42.93000 74 THR O N 1
ATOM 6074 C CA . THR D 4 74 ? 144.95900 156.55900 134.65500 1.000 42.93000 74 THR O CA 1
ATOM 6075 C C . THR D 4 74 ? 144.53800 157.93000 134.15400 1.000 42.93000 74 THR O C 1
ATOM 6076 O O . THR D 4 74 ? 144.41700 158.85200 134.96400 1.000 42.93000 74 THR O O 1
ATOM 6080 N N . GLY D 4 75 ? 144.30100 158.08700 132.85500 1.000 45.73000 75 GLY O N 1
ATOM 6081 C CA . GLY D 4 75 ? 143.89200 159.36400 132.31300 1.000 45.73000 75 GLY O CA 1
ATOM 6082 C C . GLY D 4 75 ? 145.00100 160.37000 132.12200 1.000 45.73000 75 GLY O C 1
ATOM 6083 O O . GLY D 4 75 ? 144.70900 161.54100 131.87400 1.000 45.73000 75 GLY O O 1
ATOM 6084 N N . GLU D 4 76 ? 146.26100 159.95400 132.22200 1.000 50.44000 76 GLU O N 1
ATOM 6085 C CA . GLU D 4 76 ? 147.38200 160.88100 132.19000 1.000 50.44000 76 GLU O CA 1
ATOM 6086 C C . GLU D 4 76 ? 147.89700 161.03400 130.76700 1.000 50.44000 76 GLU O C 1
ATOM 6087 O O . GLU D 4 76 ? 148.47800 160.08200 130.22500 1.000 50.44000 76 GLU O O 1
ATOM 6089 N N . PRO D 4 77 ? 147.72800 162.18700 130.13200 1.000 53.64000 77 PRO O N 1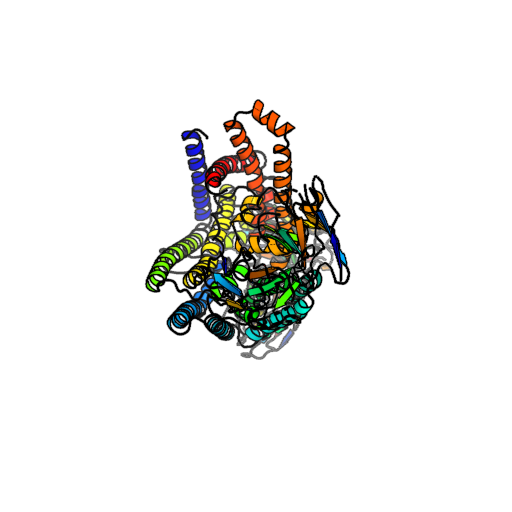
ATOM 6090 C CA . PRO D 4 77 ? 148.25000 162.37900 128.78300 1.000 53.64000 77 PRO O CA 1
ATOM 6091 C C . PRO D 4 77 ? 149.62700 163.02700 128.78800 1.000 53.64000 77 PRO O C 1
ATOM 6092 O O . PRO D 4 77 ? 150.03300 163.69400 129.74000 1.000 53.64000 77 PRO O O 1
ATOM 6096 N N . THR D 4 78 ? 150.35300 162.80400 127.69700 1.000 57.76000 78 THR O N 1
ATOM 6097 C CA . THR D 4 78 ? 151.57000 163.54800 127.41800 1.000 57.76000 78 THR O CA 1
ATOM 6098 C C . THR D 4 78 ? 151.44600 164.16200 126.03700 1.000 57.76000 78 THR O C 1
ATOM 6099 O O . THR D 4 78 ? 150.86000 163.56100 125.13400 1.000 57.76000 78 THR O O 1
ATOM 6103 N N . TYR D 4 79 ? 151.99200 165.36000 125.87700 1.000 65.91000 79 TYR O N 1
ATOM 6104 C CA . TYR D 4 79 ? 151.92100 166.07600 124.61700 1.000 65.91000 79 TYR O CA 1
ATOM 6105 C C . TYR D 4 79 ? 153.31900 166.29400 124.06800 1.000 65.91000 79 TYR O C 1
ATOM 6106 O O . TYR D 4 79 ? 154.29400 166.37000 124.81900 1.000 65.91000 79 TYR O O 1
ATOM 6115 N N . ALA D 4 80 ? 153.40600 166.37600 122.74700 1.000 77.80000 80 ALA O N 1
ATOM 6116 C CA . ALA D 4 80 ? 154.65300 166.75700 122.11500 1.000 77.80000 80 ALA O CA 1
ATOM 6117 C C . ALA D 4 80 ? 154.98500 168.20700 122.46300 1.000 77.80000 80 ALA O C 1
ATOM 6118 O O . ALA D 4 80 ? 154.12000 168.99200 122.86000 1.000 77.80000 80 ALA O O 1
ATOM 6120 N N . ASP D 4 81 ? 156.26300 168.56000 122.31000 1.000 85.44000 81 ASP O N 1
ATOM 6121 C CA . ASP D 4 81 ? 156.71500 169.87800 122.74300 1.000 85.44000 81 ASP O CA 1
ATOM 6122 C C . ASP D 4 81 ? 156.01000 170.99300 121.98100 1.000 85.44000 81 ASP O C 1
ATOM 6123 O O . ASP D 4 81 ? 155.67000 172.03100 122.56000 1.000 85.44000 81 ASP O O 1
ATOM 6128 N N . ASP D 4 82 ? 155.77500 170.79900 120.68700 1.000 84.95000 82 ASP O N 1
ATOM 6129 C CA . ASP D 4 82 ? 155.14600 171.82000 119.86000 1.000 84.95000 82 ASP O CA 1
ATOM 6130 C C . ASP D 4 82 ? 153.62200 171.75600 119.85300 1.000 84.95000 82 ASP O C 1
ATOM 6131 O O . ASP D 4 82 ? 152.99200 172.50900 119.10500 1.000 84.95000 82 ASP O O 1
ATOM 6136 N N . PHE D 4 83 ? 153.01500 170.87700 120.64700 1.000 78.03000 83 PHE O N 1
ATOM 6137 C CA . PHE D 4 83 ? 151.57100 170.86000 120.84000 1.000 78.03000 83 PHE O CA 1
ATOM 6138 C C . PHE D 4 83 ? 151.17000 171.20700 122.26800 1.000 78.03000 83 PHE O C 1
ATOM 6139 O O . PHE D 4 83 ? 150.00700 171.01400 122.63900 1.000 78.03000 83 PHE O O 1
ATOM 6147 N N . LYS D 4 84 ? 152.09600 171.71600 123.07400 1.000 82.46000 84 LYS O N 1
ATOM 6148 C CA . LYS D 4 84 ? 151.80300 172.01300 124.46800 1.000 82.46000 84 LYS O CA 1
ATOM 6149 C C . LYS D 4 84 ? 150.89400 173.23100 124.59900 1.000 82.46000 84 LYS O C 1
ATOM 6150 O O . LYS D 4 84 ? 150.96600 174.18000 123.81400 1.000 82.46000 84 LYS O O 1
ATOM 6156 N N . GLY D 4 85 ? 150.02800 173.19300 125.61000 1.000 84.97000 85 GLY O N 1
ATOM 6157 C CA . GLY D 4 85 ? 149.21000 174.33700 125.96300 1.000 84.97000 85 GLY O CA 1
ATOM 6158 C C . GLY D 4 85 ? 147.86900 174.42500 125.26600 1.000 84.97000 85 GLY O C 1
ATOM 6159 O O . GLY D 4 85 ? 146.82000 174.41600 125.91600 1.000 84.97000 85 GLY O O 1
ATOM 6160 N N . ARG D 4 86 ? 147.89000 174.51400 123.93600 1.000 85.23000 86 ARG O N 1
ATOM 6161 C CA . ARG D 4 86 ? 146.66300 174.76800 123.19000 1.000 85.23000 86 ARG O CA 1
ATOM 6162 C C . ARG D 4 86 ? 145.74400 173.55200 123.15200 1.000 85.23000 86 ARG O C 1
ATOM 6163 O O . ARG D 4 86 ? 144.51900 173.70700 123.07800 1.000 85.23000 86 ARG O O 1
ATOM 6171 N N . PHE D 4 87 ? 146.30000 172.34600 123.19500 1.000 79.10000 87 PHE O N 1
ATOM 6172 C CA . PHE D 4 87 ? 145.52600 171.12400 123.04900 1.000 79.10000 87 PHE O CA 1
ATOM 6173 C C . PHE D 4 87 ? 145.49100 170.34100 124.35300 1.000 79.10000 87 PHE O C 1
ATOM 6174 O O . PHE D 4 87 ? 146.44000 170.36700 125.13900 1.000 79.10000 87 PHE O O 1
ATOM 6182 N N . ALA D 4 88 ? 144.37700 169.64500 124.57500 1.000 69.61000 88 ALA O N 1
ATOM 6183 C CA . ALA D 4 88 ? 144.21700 168.78100 125.73400 1.000 69.61000 88 ALA O CA 1
ATOM 6184 C C . ALA D 4 88 ? 143.42600 167.54000 125.34700 1.000 69.61000 88 ALA O C 1
ATOM 6185 O O . ALA D 4 88 ? 142.51700 167.61200 124.51600 1.000 69.61000 88 ALA O O 1
ATOM 6187 N N . PHE D 4 89 ? 143.77600 166.40900 125.95800 1.000 61.53000 89 PHE O N 1
ATOM 6188 C CA . PHE D 4 89 ? 143.08100 165.14400 125.75600 1.000 61.53000 89 PHE O CA 1
ATOM 6189 C C . PHE D 4 89 ? 142.16900 164.86800 126.94100 1.000 61.53000 89 PHE O C 1
ATOM 6190 O O . PHE D 4 89 ? 142.54400 165.10000 128.09100 1.000 61.53000 89 PHE O O 1
ATOM 6198 N N . SER D 4 90 ? 140.97400 164.36200 126.65800 1.000 64.76000 90 SER O N 1
ATOM 6199 C CA . SER D 4 90 ? 140.00500 164.06200 127.69700 1.000 64.76000 90 SER O CA 1
ATOM 6200 C C . SER D 4 90 ? 139.38800 162.69500 127.45400 1.000 64.76000 90 SER O C 1
ATOM 6201 O O . SER D 4 90 ? 139.29700 162.22800 126.31800 1.000 64.76000 90 SER O O 1
ATOM 6204 N N . LEU D 4 91 ? 138.96000 162.06500 128.54000 1.000 62.27000 91 LEU O N 1
ATOM 6205 C CA . LEU D 4 91 ? 138.39600 160.72600 128.51700 1.000 62.27000 91 LEU O CA 1
ATOM 6206 C C . LEU D 4 91 ? 136.93600 160.77200 128.93600 1.000 62.27000 91 LEU O C 1
ATOM 6207 O O . LEU D 4 91 ? 136.55500 161.55900 129.80800 1.000 62.27000 91 LEU O O 1
ATOM 6212 N N . GLU D 4 92 ? 136.11900 159.93600 128.30600 1.000 68.63000 92 GLU O N 1
ATOM 6213 C CA . GLU D 4 92 ? 134.70200 159.83300 128.63200 1.000 68.63000 92 GLU O CA 1
ATOM 6214 C C . GLU D 4 92 ? 134.28300 158.36800 128.65200 1.000 68.63000 92 GLU O C 1
ATOM 6215 O O . GLU D 4 92 ? 133.25300 157.98200 128.09800 1.000 68.63000 92 GLU O O 1
ATOM 6217 N N . THR D 4 93 ? 135.09300 157.53200 129.29300 1.000 67.69000 93 THR O N 1
ATOM 6218 C CA . THR D 4 93 ? 134.81600 156.10200 129.36100 1.000 67.69000 93 THR O CA 1
ATOM 6219 C C . THR D 4 93 ? 133.53100 155.80100 130.12000 1.000 67.69000 93 THR O C 1
ATOM 6220 O O . THR D 4 93 ? 132.59500 155.22300 129.56700 1.000 67.69000 93 THR O O 1
ATOM 6224 N N . ALA D 4 98 ? 134.48900 154.45800 126.41700 1.000 67.03000 98 ALA O N 1
ATOM 6225 C CA . ALA D 4 98 ? 134.61100 154.12400 125.00600 1.000 67.03000 98 ALA O CA 1
ATOM 6226 C C . ALA D 4 98 ? 134.43800 155.36500 124.14800 1.000 67.03000 98 ALA O C 1
ATOM 6227 O O . ALA D 4 98 ? 133.78900 155.31700 123.10800 1.000 67.03000 98 ALA O O 1
ATOM 6229 N N . TYR D 4 99 ? 135.02300 156.47600 124.58600 1.000 68.35000 99 TYR O N 1
ATOM 6230 C CA . TYR D 4 99 ? 134.76400 157.76600 123.95600 1.000 68.35000 99 TYR O CA 1
ATOM 6231 C C . TYR D 4 99 ? 135.83900 158.72800 124.42600 1.000 68.35000 99 TYR O C 1
ATOM 6232 O O . TYR D 4 99 ? 136.01100 158.91300 125.63400 1.000 68.35000 99 TYR O O 1
ATOM 6241 N N . LEU D 4 100 ? 136.58100 159.31400 123.49100 1.000 65.87000 100 LEU O N 1
ATOM 6242 C CA . LEU D 4 100 ? 137.76400 160.09200 123.83600 1.000 65.87000 100 LEU O CA 1
ATOM 6243 C C . LEU D 4 100 ? 137.83100 161.32800 122.95300 1.000 65.87000 100 LEU O C 1
ATOM 6244 O O . LEU D 4 100 ? 137.63800 161.23400 121.73800 1.000 65.87000 100 LEU O O 1
ATOM 6249 N N . GLN D 4 101 ? 138.11800 162.47600 123.56400 1.000 66.78000 101 GLN O N 1
ATOM 6250 C CA . GLN D 4 101 ? 138.00700 163.77500 122.91900 1.000 66.78000 101 GLN O CA 1
ATOM 6251 C C . GLN D 4 101 ? 139.34900 164.48800 122.84100 1.000 66.78000 101 GLN O C 1
ATOM 6252 O O . GLN D 4 101 ? 140.22300 164.29700 123.68900 1.000 66.78000 101 GLN O O 1
ATOM 6258 N N . ILE D 4 102 ? 139.50300 165.30400 121.79900 1.000 67.90000 102 ILE O N 1
ATOM 6259 C CA . ILE D 4 102 ? 140.58200 166.28100 121.70300 1.000 67.90000 102 ILE O CA 1
ATOM 6260 C C . ILE D 4 102 ? 139.96200 167.65700 121.50700 1.000 67.90000 102 ILE O C 1
ATOM 6261 O O . ILE D 4 102 ? 138.96400 167.80400 120.79200 1.000 67.90000 102 ILE O O 1
ATOM 6266 N N . ASN D 4 103 ? 140.53000 168.65700 122.17300 1.000 73.72000 103 ASN O N 1
ATOM 6267 C CA . ASN D 4 103 ? 140.10000 170.03400 121.97300 1.000 73.72000 103 ASN O CA 1
ATOM 6268 C C . ASN D 4 103 ? 141.19100 170.84800 121.29600 1.000 73.72000 103 ASN O C 1
ATOM 6269 O O . ASN D 4 103 ? 140.93100 171.56600 120.33300 1.000 73.72000 103 ASN O O 1
ATOM 6274 N N . ASP D 4 109 ? 145.49500 175.19700 111.17300 1.000 80.02000 109 ASP O N 1
ATOM 6275 C CA . ASP D 4 109 ? 144.77700 174.03300 111.67700 1.000 80.02000 109 ASP O CA 1
ATOM 6276 C C . ASP D 4 109 ? 143.84800 173.45000 110.62600 1.000 80.02000 109 ASP O C 1
ATOM 6277 O O . ASP D 4 109 ? 142.70600 173.10700 110.91700 1.000 80.02000 109 ASP O O 1
ATOM 6282 N N . MET D 4 110 ? 144.35100 173.34200 109.40300 1.000 80.78000 110 MET O N 1
ATOM 6283 C CA . MET D 4 110 ? 143.61500 172.74700 108.29900 1.000 80.78000 110 MET O CA 1
ATOM 6284 C C . MET D 4 110 ? 143.84200 171.24700 108.19200 1.000 80.78000 110 MET O C 1
ATOM 6285 O O . MET D 4 110 ? 143.35200 170.62300 107.24600 1.000 80.78000 110 MET O O 1
ATOM 6290 N N . ALA D 4 111 ? 144.57500 170.66100 109.13100 1.000 74.45000 111 ALA O N 1
ATOM 6291 C CA . ALA D 4 111 ? 144.90700 169.25300 109.05200 1.000 74.45000 111 ALA O CA 1
ATOM 6292 C C . ALA D 4 111 ? 143.70500 168.38300 109.39500 1.000 74.45000 111 ALA O C 1
ATOM 6293 O O . ALA D 4 111 ? 142.72000 168.83200 109.98600 1.000 74.45000 111 ALA O O 1
ATOM 6295 N N . THR D 4 112 ? 143.80100 167.11700 109.00500 1.000 67.44000 112 THR O N 1
ATOM 6296 C CA . THR D 4 112 ? 142.83700 166.09600 109.37600 1.000 67.44000 112 THR O CA 1
ATOM 6297 C C . THR D 4 112 ? 143.43700 165.28500 110.51200 1.000 67.44000 112 THR O C 1
ATOM 6298 O O . THR D 4 112 ? 144.61100 164.91200 110.45400 1.000 67.44000 112 THR O O 1
ATOM 6302 N N . TYR D 4 113 ? 142.64300 165.02500 111.54400 1.000 63.69000 113 TYR O N 1
ATOM 6303 C CA . TYR D 4 113 ? 143.14500 164.45400 112.78300 1.000 63.69000 113 TYR O CA 1
ATOM 6304 C C . TYR D 4 113 ? 142.68400 163.01500 112.91300 1.000 63.69000 113 TYR O C 1
ATOM 6305 O O . TYR D 4 113 ? 141.49800 162.72200 112.74600 1.000 63.69000 113 TYR O O 1
ATOM 6314 N N . PHE D 4 114 ? 143.62800 162.12400 113.21200 1.000 57.34000 114 PHE O N 1
ATOM 6315 C CA . PHE D 4 114 ? 143.36800 160.70400 113.38400 1.000 57.34000 114 PHE O CA 1
ATOM 6316 C C . PHE D 4 114 ? 143.60200 160.30000 114.82800 1.000 57.34000 114 PHE O C 1
ATOM 6317 O O . PHE D 4 114 ? 144.58100 160.71600 115.44800 1.000 57.34000 114 PHE O O 1
ATOM 6325 N N . CYS D 4 115 ? 142.68900 159.49400 115.35500 1.000 57.13000 115 CYS O N 1
ATOM 6326 C CA . CYS D 4 115 ? 142.88300 158.77100 116.59700 1.000 57.13000 115 CYS O CA 1
ATOM 6327 C C . CYS D 4 115 ? 143.25700 157.33500 116.26500 1.000 57.13000 115 CYS O C 1
ATOM 6328 O O . CYS D 4 115 ? 142.67100 156.72100 115.36900 1.000 57.13000 115 CYS O O 1
ATOM 6331 N N . ALA D 4 116 ? 144.25900 156.81800 116.96800 1.000 51.11000 116 ALA O N 1
ATOM 6332 C CA . ALA D 4 116 ? 144.76300 155.48100 116.71900 1.000 51.11000 116 ALA O CA 1
ATOM 6333 C C . ALA D 4 116 ? 144.99600 154.77800 118.04000 1.000 51.11000 116 ALA O C 1
ATOM 6334 O O . ALA D 4 116 ? 145.50900 155.37200 118.98900 1.000 51.11000 116 ALA O O 1
ATOM 6336 N N . ARG D 4 117 ? 144.63700 153.50400 118.08100 1.000 51.96000 117 ARG O N 1
ATOM 6337 C CA . ARG D 4 117 ? 144.87200 152.67900 119.25200 1.000 51.96000 117 ARG O CA 1
ATOM 6338 C C . ARG D 4 117 ? 146.30200 152.17000 119.23800 1.000 51.96000 117 ARG O C 1
ATOM 6339 O O . ARG D 4 117 ? 146.82600 151.78800 118.19100 1.000 51.96000 117 ARG O O 1
ATOM 6347 N N . VAL D 4 118 ? 146.94200 152.17600 120.40100 1.000 51.01000 118 VAL O N 1
ATOM 6348 C CA . VAL D 4 118 ? 148.32100 151.72800 120.53200 1.000 51.01000 118 VAL O CA 1
ATOM 6349 C C . VAL D 4 118 ? 148.34200 150.40500 121.28600 1.000 51.01000 118 VAL O C 1
ATOM 6350 O O . VAL D 4 118 ? 147.64000 150.23300 122.28600 1.000 51.01000 118 VAL O O 1
ATOM 6354 N N . TRP D 4 119 ? 149.13100 149.46200 120.78100 1.000 54.92000 119 TRP O N 1
ATOM 6355 C CA . TRP D 4 119 ? 149.22400 148.11800 121.32500 1.000 54.92000 119 TRP O CA 1
ATOM 6356 C C . TRP D 4 119 ? 150.12300 148.09700 122.55900 1.000 54.92000 119 TRP O C 1
ATOM 6357 O O . TRP D 4 119 ? 150.82900 149.05700 122.86400 1.000 54.92000 119 TRP O O 1
ATOM 6368 N N . ASN D 4 120 ? 150.08600 146.97600 123.28000 1.000 53.13000 120 ASN O N 1
ATOM 6369 C CA . ASN D 4 120 ? 150.85800 146.83700 124.51000 1.000 53.13000 120 ASN O CA 1
ATOM 6370 C C . ASN D 4 120 ? 152.33700 146.61800 124.26200 1.000 53.13000 120 ASN O C 1
ATOM 6371 O O . ASN D 4 120 ? 153.15300 147.00500 125.10000 1.000 53.13000 120 ASN O O 1
ATOM 6376 N N . TYR D 4 121 ? 152.70600 145.97600 123.15900 1.000 56.83000 121 TYR O N 1
ATOM 6377 C CA . TYR D 4 121 ? 154.09800 145.61700 122.94800 1.000 56.83000 121 TYR O CA 1
ATOM 6378 C C . TYR D 4 121 ? 154.37500 145.44000 121.46500 1.000 56.83000 121 TYR O C 1
ATOM 6379 O O . TYR D 4 121 ? 153.48200 145.09400 120.68900 1.000 56.83000 121 TYR O O 1
ATOM 6388 N N . ASP D 4 122 ? 155.62300 145.70100 121.08800 1.000 60.52000 122 ASP O N 1
ATOM 6389 C CA . ASP D 4 122 ? 156.21700 145.31400 119.81200 1.000 60.52000 122 ASP O CA 1
ATOM 6390 C C . ASP D 4 122 ? 155.74700 146.11700 118.60600 1.000 60.52000 122 ASP O C 1
ATOM 6391 O O . ASP D 4 122 ? 156.37500 146.04300 117.54700 1.000 60.52000 122 ASP O O 1
ATOM 6396 N N . TYR D 4 123 ? 154.68900 146.90800 118.74000 1.000 58.41000 123 TYR O N 1
ATOM 6397 C CA . TYR D 4 123 ? 154.28100 147.76700 117.63700 1.000 58.41000 123 TYR O CA 1
ATOM 6398 C C . TYR D 4 123 ? 153.27900 148.77900 118.15400 1.000 58.41000 123 TYR O C 1
ATOM 6399 O O . TYR D 4 123 ? 152.66300 148.58200 119.20200 1.000 58.41000 123 TYR O O 1
ATOM 6408 N N . TYR D 4 124 ? 153.13700 149.87800 117.41200 1.000 54.96000 124 TYR O N 1
ATOM 6409 C CA . TYR D 4 124 ? 152.37100 150.99900 117.93300 1.000 54.96000 124 TYR O CA 1
ATOM 6410 C C . TYR D 4 124 ? 150.92100 151.07600 117.47000 1.000 54.96000 124 TYR O C 1
ATOM 6411 O O . TYR D 4 124 ? 150.02200 150.80400 118.26200 1.000 54.96000 124 TYR O O 1
ATOM 6420 N N . PHE D 4 125 ? 150.66100 151.37200 116.20400 1.000 50.90000 125 PHE O N 1
ATOM 6421 C CA . PHE D 4 125 ? 149.33700 151.84700 115.78900 1.000 50.90000 125 PHE O CA 1
ATOM 6422 C C . PHE D 4 125 ? 148.64300 150.76500 114.97600 1.000 50.90000 125 PHE O C 1
ATOM 6423 O O . PHE D 4 125 ? 148.85400 150.65300 113.76800 1.000 50.90000 125 PHE O O 1
ATOM 6431 N N . ASP D 4 126 ? 147.77600 150.00600 115.63900 1.000 50.88000 126 ASP O N 1
ATOM 6432 C CA . ASP D 4 126 ? 147.13100 148.84800 115.04000 1.000 50.88000 126 ASP O CA 1
ATOM 6433 C C . ASP D 4 126 ? 145.85700 149.20100 114.28800 1.000 50.88000 126 ASP O C 1
ATOM 6434 O O . ASP D 4 126 ? 145.63400 148.68900 113.18800 1.000 50.88000 126 ASP O O 1
ATOM 6436 N N . TYR D 4 127 ? 145.01500 150.06400 114.85700 1.000 55.05000 127 TYR O N 1
ATOM 6437 C CA . TYR D 4 127 ? 143.76800 150.48500 114.23600 1.000 55.05000 127 TYR O CA 1
ATOM 6438 C C . TYR D 4 127 ? 143.64000 151.99800 114.28900 1.000 55.05000 127 TYR O C 1
ATOM 6439 O O . TYR D 4 127 ? 144.10200 152.64200 115.22900 1.000 55.05000 127 TYR O O 1
ATOM 6448 N N . TRP D 4 128 ? 142.98200 152.56000 113.28000 1.000 56.62000 128 TRP O N 1
ATOM 6449 C CA . TRP D 4 128 ? 142.90300 154.00000 113.11100 1.000 56.62000 128 TRP O CA 1
ATOM 6450 C C . TRP D 4 128 ? 141.46100 154.41600 112.87300 1.000 56.62000 128 TRP O C 1
ATOM 6451 O O . TRP D 4 128 ? 140.67200 153.66700 112.29500 1.000 56.62000 128 TRP O O 1
ATOM 6462 N N . GLY D 4 129 ? 141.12800 155.62700 113.31100 1.000 59.90000 129 GLY O N 1
ATOM 6463 C CA . GLY D 4 129 ? 139.86800 156.22100 112.93100 1.000 59.90000 129 GLY O CA 1
ATOM 6464 C C . GLY D 4 129 ? 139.94000 156.85700 111.56100 1.000 59.90000 129 GLY O C 1
ATOM 6465 O O . GLY D 4 129 ? 141.01200 157.15400 111.04500 1.000 59.90000 129 GLY O O 1
ATOM 6466 N N . GLN D 4 130 ? 138.77400 157.09500 110.96300 1.000 62.33000 130 GLN O N 1
ATOM 6467 C CA . GLN D 4 130 ? 138.77700 157.53400 109.57400 1.000 62.33000 130 GLN O CA 1
ATOM 6468 C C . GLN D 4 130 ? 139.19300 158.98800 109.41300 1.000 62.33000 130 GLN O C 1
ATOM 6469 O O . GLN D 4 130 ? 139.36800 159.43400 108.27600 1.000 62.33000 130 GLN O O 1
ATOM 6475 N N . GLY D 4 131 ? 139.33900 159.73300 110.49300 1.000 65.63000 131 GLY O N 1
ATOM 6476 C CA . GLY D 4 131 ? 139.80000 161.09500 110.34200 1.000 65.63000 131 GLY O CA 1
ATOM 6477 C C . GLY D 4 131 ? 138.67100 162.10200 110.43100 1.000 65.63000 131 GLY O C 1
ATOM 6478 O O . GLY D 4 131 ? 137.50400 161.80100 110.15600 1.000 65.63000 131 GLY O O 1
ATOM 6479 N N . THR D 4 132 ? 139.02000 163.32000 110.83900 1.000 70.20000 132 THR O N 1
ATOM 6480 C CA . THR D 4 132 ? 138.10100 164.44800 110.85100 1.000 70.20000 132 THR O CA 1
ATOM 6481 C C . THR D 4 132 ? 138.79100 165.62900 110.19900 1.000 70.20000 132 THR O C 1
ATOM 6482 O O . THR D 4 132 ? 139.89000 166.00800 110.61200 1.000 70.20000 132 THR O O 1
ATOM 6486 N N . THR D 4 133 ? 138.13900 166.22100 109.20300 1.000 74.81000 133 THR O N 1
ATOM 6487 C CA . THR D 4 133 ? 138.71600 167.31200 108.42900 1.000 74.81000 133 THR O CA 1
ATOM 6488 C C . THR D 4 133 ? 138.32600 168.64600 109.05200 1.000 74.81000 133 THR O C 1
ATOM 6489 O O . THR D 4 133 ? 137.13700 168.96600 109.14400 1.000 74.81000 133 THR O O 1
ATOM 6493 N N . LEU D 4 134 ? 139.32200 169.42900 109.46000 1.000 78.41000 134 LEU O N 1
ATOM 6494 C CA . LEU D 4 134 ? 139.10200 170.70400 110.13200 1.000 78.41000 134 LEU O CA 1
ATOM 6495 C C . LEU D 4 134 ? 139.41800 171.86000 109.19300 1.000 78.41000 134 LEU O C 1
ATOM 6496 O O . LEU D 4 134 ? 140.50800 171.91900 108.61900 1.000 78.41000 134 LEU O O 1
ATOM 6501 N N . THR D 4 135 ? 138.46700 172.77800 109.04800 1.000 82.26000 135 THR O N 1
ATOM 6502 C CA . THR D 4 135 ? 138.64800 173.95100 108.19900 1.000 82.26000 135 THR O CA 1
ATOM 6503 C C . THR D 4 135 ? 138.41000 175.23700 108.97700 1.000 82.26000 135 THR O C 1
ATOM 6504 O O . THR D 4 135 ? 138.35700 176.32000 108.39800 1.000 82.26000 135 THR O O 1
ATOM 6508 N N . VAL E 5 21 ? 164.76000 163.51300 116.94300 1.000 79.06000 21 VAL P N 1
ATOM 6509 C CA . VAL E 5 21 ? 165.02600 162.65800 115.79400 1.000 79.06000 21 VAL P CA 1
ATOM 6510 C C . VAL E 5 21 ? 164.33000 163.21500 114.56300 1.000 79.06000 21 VAL P C 1
ATOM 6511 O O . VAL E 5 21 ? 163.14400 163.52700 114.60200 1.000 79.06000 21 VAL P O 1
ATOM 6515 N N . LEU E 5 22 ? 165.07500 163.35100 113.47200 1.000 84.02000 22 LEU P N 1
ATOM 6516 C CA . LEU E 5 22 ? 164.52700 163.79800 112.20100 1.000 84.02000 22 LEU P CA 1
ATOM 6517 C C . LEU E 5 22 ? 164.95100 162.82400 111.11500 1.000 84.02000 22 LEU P C 1
ATOM 6518 O O . LEU E 5 22 ? 166.09600 162.36500 111.09900 1.000 84.02000 22 LEU P O 1
ATOM 6520 N N . MET E 5 23 ? 164.03200 162.51400 110.20400 1.000 85.10000 23 MET P N 1
ATOM 6521 C CA . MET E 5 23 ? 164.30400 161.54700 109.15500 1.000 85.10000 23 MET P CA 1
ATOM 6522 C C . MET E 5 23 ? 164.01300 162.13200 107.78300 1.000 85.10000 23 MET P C 1
ATOM 6523 O O . MET E 5 23 ? 163.26700 163.10100 107.63200 1.000 85.10000 23 MET P O 1
ATOM 6528 N N . THR E 5 24 ? 164.63300 161.51600 106.78400 1.000 86.34000 24 THR P N 1
ATOM 6529 C CA . THR E 5 24 ? 164.39800 161.81600 105.38400 1.000 86.34000 24 THR P CA 1
ATOM 6530 C C . THR E 5 24 ? 164.12500 160.51600 104.64600 1.000 86.34000 24 THR P C 1
ATOM 6531 O O . THR E 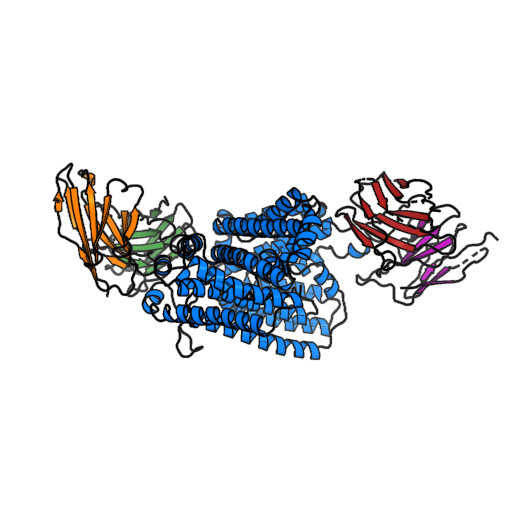5 24 ? 164.59000 159.44700 105.04900 1.000 86.34000 24 THR P O 1
ATOM 6535 N N . GLN E 5 25 ? 163.35600 160.61100 103.57000 1.000 82.46000 25 GLN P N 1
ATOM 6536 C CA . GLN E 5 25 ? 163.07400 159.46800 102.71900 1.000 82.46000 25 GLN P CA 1
ATOM 6537 C C . GLN E 5 25 ? 163.47300 159.80200 101.29000 1.000 82.46000 25 GLN P C 1
ATOM 6538 O O . GLN E 5 25 ? 163.37100 160.95100 100.85200 1.000 82.46000 25 GLN P O 1
ATOM 6544 N N . THR E 5 26 ? 163.93800 158.78500 100.56600 1.000 89.01000 26 THR P N 1
ATOM 6545 C CA . THR E 5 26 ? 164.42000 158.98100 99.21700 1.000 89.01000 26 THR P CA 1
ATOM 6546 C C . THR E 5 26 ? 164.14800 157.71500 98.41800 1.000 89.01000 26 THR P C 1
ATOM 6547 O O . THR E 5 26 ? 164.45900 156.61500 98.90100 1.000 89.01000 26 THR P O 1
ATOM 6551 N N . PRO E 5 27 ? 163.57200 157.82600 97.21300 1.000 90.70000 27 PRO P N 1
ATOM 6552 C CA . PRO E 5 27 ? 163.11800 159.07600 96.59600 1.000 90.70000 27 PRO P CA 1
ATOM 6553 C C . PRO E 5 27 ? 161.71800 159.49200 97.03100 1.000 90.70000 27 PRO P C 1
ATOM 6554 O O . PRO E 5 27 ? 160.98400 158.67500 97.58000 1.000 90.70000 27 PRO P O 1
ATOM 6558 N N . LEU E 5 28 ? 161.36400 160.75700 96.79000 1.000 89.73000 28 LEU P N 1
ATOM 6559 C CA . LEU E 5 28 ? 160.03100 161.23400 97.14300 1.000 89.73000 28 LEU P CA 1
ATOM 6560 C C . LEU E 5 28 ? 158.95200 160.53500 96.32500 1.000 89.73000 28 LEU P C 1
ATOM 6561 O O . LEU E 5 28 ? 157.89300 160.18700 96.85700 1.000 89.73000 28 LEU P O 1
ATOM 6566 N N . SER E 5 29 ? 159.19600 160.32900 95.03400 1.000 90.17000 29 SER P N 1
ATOM 6567 C CA . SER E 5 29 ? 158.22300 159.69200 94.16000 1.000 90.17000 29 SER P CA 1
ATOM 6568 C C . SER E 5 29 ? 158.94700 158.82000 93.15100 1.000 90.17000 29 SER P C 1
ATOM 6569 O O . SER E 5 29 ? 159.84200 159.29800 92.44900 1.000 90.17000 29 SER P O 1
ATOM 6572 N N . LEU E 5 30 ? 158.55500 157.55100 93.06800 1.000 91.24000 30 LEU P N 1
ATOM 6573 C CA . LEU E 5 30 ? 159.17500 156.62600 92.13700 1.000 91.24000 30 LEU P CA 1
ATOM 6574 C C . LEU E 5 30 ? 158.09800 155.88400 91.35300 1.000 91.24000 30 LEU P C 1
ATOM 6575 O O . LEU E 5 30 ? 157.12800 155.38500 91.94900 1.000 91.24000 30 LEU P O 1
ATOM 6580 N N . PRO E 5 31 ? 158.21400 155.80600 90.03200 1.000 91.50000 31 PRO P N 1
ATOM 6581 C CA . PRO E 5 31 ? 157.24900 155.03800 89.24400 1.000 91.50000 31 PRO P CA 1
ATOM 6582 C C . PRO E 5 31 ? 157.50900 153.54200 89.33200 1.000 91.50000 31 PRO P C 1
ATOM 6583 O O . PRO E 5 31 ? 158.57200 153.08800 89.75700 1.000 91.50000 31 PRO P O 1
ATOM 6587 N N . VAL E 5 32 ? 156.50500 152.77400 88.92100 1.000 89.74000 32 VAL P N 1
ATOM 6588 C CA . VAL E 5 32 ? 156.62300 151.32300 88.90300 1.000 89.74000 32 VAL P CA 1
ATOM 6589 C C . VAL E 5 32 ? 156.28500 150.78000 87.51800 1.000 89.74000 32 VAL P C 1
ATOM 6590 O O . VAL E 5 32 ? 155.11800 150.59800 87.17500 1.000 89.74000 32 VAL P O 1
ATOM 6594 N N . SER E 5 39 ? 161.70700 150.09500 96.75000 1.000 86.73000 39 SER P N 1
ATOM 6595 C CA . SER E 5 39 ? 162.91000 150.42200 97.50600 1.000 86.73000 39 SER P CA 1
ATOM 6596 C C . SER E 5 39 ? 162.79800 151.80100 98.13900 1.000 86.73000 39 SER P C 1
ATOM 6597 O O . SER E 5 39 ? 163.04100 152.81300 97.48800 1.000 86.73000 39 SER P O 1
ATOM 6600 N N . ILE E 5 40 ? 162.43200 151.83300 99.41600 1.000 82.65000 40 ILE P N 1
ATOM 6601 C CA . ILE E 5 40 ? 162.26600 153.07000 100.16600 1.000 82.65000 40 ILE P CA 1
ATOM 6602 C C . ILE E 5 40 ? 163.27000 153.06900 101.30700 1.000 82.65000 40 ILE P C 1
ATOM 6603 O O . ILE E 5 40 ? 163.33100 152.11000 102.08400 1.000 82.65000 40 ILE P O 1
ATOM 6608 N N . SER E 5 41 ? 164.04900 154.13900 101.40800 1.000 84.81000 41 SER P N 1
ATOM 6609 C CA . SER E 5 41 ? 165.11200 154.24900 102.39700 1.000 84.81000 41 SER P CA 1
ATOM 6610 C C . SER E 5 41 ? 164.74000 155.30400 103.42700 1.000 84.81000 41 SER P C 1
ATOM 6611 O O . SER E 5 41 ? 164.41100 156.43900 103.06800 1.000 84.81000 41 SER P O 1
ATOM 6613 N N . CYS E 5 42 ? 164.79100 154.93000 104.69800 1.000 85.52000 42 CYS P N 1
ATOM 6614 C CA . CYS E 5 42 ? 164.54400 155.84900 105.79900 1.000 85.52000 42 CYS P CA 1
ATOM 6615 C C . CYS E 5 42 ? 165.85900 156.03100 106.54100 1.000 85.52000 42 CYS P C 1
ATOM 6616 O O . CYS E 5 42 ? 166.47300 155.04900 106.96600 1.000 85.52000 42 CYS P O 1
ATOM 6619 N N . ARG E 5 43 ? 166.29800 157.27800 106.67400 1.000 87.74000 43 ARG P N 1
ATOM 6620 C CA . ARG E 5 43 ? 167.57600 157.60100 107.29200 1.000 87.74000 43 ARG P CA 1
ATOM 6621 C C . ARG E 5 43 ? 167.35900 158.59500 108.42000 1.000 87.74000 43 ARG P C 1
ATOM 6622 O O . ARG E 5 43 ? 166.54200 159.51000 108.29900 1.000 87.74000 43 ARG P O 1
ATOM 6624 N N . SER E 5 44 ? 168.10000 158.42000 109.50900 1.000 88.90000 44 SER P N 1
ATOM 6625 C CA . SER E 5 44 ? 167.91500 159.21200 110.71300 1.000 88.90000 44 SER P CA 1
ATOM 6626 C C . SER E 5 44 ? 169.24000 159.80500 111.16300 1.000 88.90000 44 SER P C 1
ATOM 6627 O O . SER E 5 44 ? 170.31100 159.27700 110.85700 1.000 88.90000 44 SER P O 1
ATOM 6630 N N . SER E 5 45 ? 169.15700 160.91800 111.89100 1.000 89.60000 45 SER P N 1
ATOM 6631 C CA . SER E 5 45 ? 170.36300 161.54200 112.42000 1.000 89.60000 45 SER P CA 1
ATOM 6632 C C . SER E 5 45 ? 170.89500 160.80200 113.63800 1.000 89.60000 45 SER P C 1
ATOM 6633 O O . SER E 5 45 ? 172.10700 160.79500 113.87600 1.000 89.60000 45 SER P O 1
ATOM 6636 N N . GLN E 5 46 ? 170.01300 160.18300 114.41400 1.000 84.81000 46 GLN P N 1
ATOM 6637 C CA . GLN E 5 46 ? 170.36800 159.52800 115.66000 1.000 84.81000 46 GLN P CA 1
ATOM 6638 C C . GLN E 5 46 ? 170.04000 158.04600 115.56200 1.000 84.81000 46 GLN P C 1
ATOM 6639 O O . GLN E 5 46 ? 169.11600 157.64900 114.85100 1.000 84.81000 46 GLN P O 1
ATOM 6645 N N . SER E 5 47 ? 170.81800 157.22600 116.26200 1.000 79.88000 47 SER P N 1
ATOM 6646 C CA . SER E 5 47 ? 170.55800 155.79300 116.28400 1.000 79.88000 47 SER P CA 1
ATOM 6647 C C . SER E 5 47 ? 169.18600 155.51100 116.88400 1.000 79.88000 47 SER P C 1
ATOM 6648 O O . SER E 5 47 ? 168.78300 156.12700 117.87400 1.000 79.88000 47 SER P O 1
ATOM 6651 N N . ILE E 5 48 ? 168.46400 154.56200 116.27700 1.000 74.95000 48 ILE P N 1
ATOM 6652 C CA . ILE E 5 48 ? 167.07800 154.28900 116.64700 1.000 74.95000 48 ILE P CA 1
ATOM 6653 C C . ILE E 5 48 ? 166.95500 153.22500 117.73000 1.000 74.95000 48 ILE P C 1
ATOM 6654 O O . ILE E 5 48 ? 165.83300 152.86600 118.11000 1.000 74.95000 48 ILE P O 1
ATOM 6659 N N . VAL E 5 49 ? 168.06900 152.71500 118.25100 1.000 70.17000 49 VAL P N 1
ATOM 6660 C CA . VAL E 5 49 ? 168.00100 151.67300 119.26700 1.000 70.17000 49 VAL P CA 1
ATOM 6661 C C . VAL E 5 49 ? 167.54000 152.27300 120.58800 1.000 70.17000 49 VAL P C 1
ATOM 6662 O O . VAL E 5 49 ? 168.11200 153.25600 121.07700 1.000 70.17000 49 VAL P O 1
ATOM 6666 N N . HIS E 5 50 ? 166.50100 151.68100 121.17200 1.000 65.35000 50 HIS P N 1
ATOM 6667 C CA . HIS E 5 50 ? 165.97600 152.12700 122.45100 1.000 65.35000 50 HIS P CA 1
ATOM 6668 C C . HIS E 5 50 ? 166.86100 151.63300 123.59100 1.000 65.35000 50 HIS P C 1
ATOM 6669 O O . HIS E 5 50 ? 167.68200 150.72700 123.42900 1.000 65.35000 50 HIS P O 1
ATOM 6676 N N . SER E 5 51 ? 166.67900 152.24700 124.76200 1.000 63.61000 51 SER P N 1
ATOM 6677 C CA . SER E 5 51 ? 167.46200 151.88200 125.93600 1.000 63.61000 51 SER P CA 1
ATOM 6678 C C . SER E 5 51 ? 167.18100 150.46500 126.41300 1.000 63.61000 51 SER P C 1
ATOM 6679 O O . SER E 5 51 ? 168.00800 149.89800 127.13000 1.000 63.61000 51 SER P O 1
ATOM 6682 N N . ASN E 5 52 ? 166.04900 149.88000 126.03800 1.000 64.04000 52 ASN P N 1
ATOM 6683 C CA . ASN E 5 52 ? 165.74200 148.51100 126.42500 1.000 64.04000 52 ASN P CA 1
ATOM 6684 C C . ASN E 5 52 ? 166.34900 147.48700 125.47800 1.000 64.04000 52 ASN P C 1
ATOM 6685 O O . ASN E 5 52 ? 166.17700 146.28500 125.69700 1.000 64.04000 52 ASN P O 1
ATOM 6690 N N . GLY E 5 53 ? 167.04100 147.93000 124.43400 1.000 66.35000 53 GLY P N 1
ATOM 6691 C CA . GLY E 5 53 ? 167.68100 147.03100 123.50500 1.000 66.35000 53 GLY P CA 1
ATOM 6692 C C . GLY E 5 53 ? 166.90100 146.72100 122.25200 1.000 66.35000 53 GLY P C 1
ATOM 6693 O O . GLY E 5 53 ? 167.28900 145.80800 121.51500 1.000 66.35000 53 GLY P O 1
ATOM 6694 N N . ASN E 5 54 ? 165.81900 147.44300 121.98700 1.000 67.66000 54 ASN P N 1
ATOM 6695 C CA . ASN E 5 54 ? 164.97300 147.20100 120.83100 1.000 67.66000 54 ASN P CA 1
ATOM 6696 C C . ASN E 5 54 ? 164.97500 148.41900 119.91900 1.000 67.66000 54 ASN P C 1
ATOM 6697 O O . ASN E 5 54 ? 165.09100 149.55700 120.37700 1.000 67.66000 54 ASN P O 1
ATOM 6702 N N . THR E 5 55 ? 164.86100 148.16900 118.62100 1.000 68.77000 55 THR P N 1
ATOM 6703 C CA . THR E 5 55 ? 164.72500 149.22400 117.62300 1.000 68.77000 55 THR P CA 1
ATOM 6704 C C . THR E 5 55 ? 163.27400 149.26100 117.16400 1.000 68.77000 55 THR P C 1
ATOM 6705 O O . THR E 5 55 ? 162.79600 148.32600 116.51500 1.000 68.77000 55 THR P O 1
ATOM 6709 N N . TYR E 5 56 ? 162.57900 150.34300 117.49100 1.000 62.74000 56 TYR P N 1
ATOM 6710 C CA . TYR E 5 56 ? 161.15100 150.47000 117.21600 1.000 62.74000 56 TYR P CA 1
ATOM 6711 C C . TYR E 5 56 ? 160.96400 151.31500 115.96200 1.000 62.74000 56 TYR P C 1
ATOM 6712 O O . TYR E 5 56 ? 160.77500 152.52500 116.02800 1.000 62.74000 56 TYR P O 1
ATOM 6721 N N . LEU E 5 57 ? 161.02100 150.66000 114.80600 1.000 64.04000 57 LEU P N 1
ATOM 6722 C CA . LEU E 5 57 ? 160.79400 151.30700 113.52500 1.000 64.04000 57 LEU P CA 1
ATOM 6723 C C . LEU E 5 57 ? 159.75400 150.53000 112.73800 1.000 64.04000 57 LEU P C 1
ATOM 6724 O O . LEU E 5 57 ? 159.77900 149.29700 112.70000 1.000 64.04000 57 LEU P O 1
ATOM 6729 N N . GLU E 5 58 ? 158.84700 151.27000 112.10500 1.000 63.61000 58 GLU P N 1
ATOM 6730 C CA . GLU E 5 58 ? 157.67000 150.70800 111.46900 1.000 63.61000 58 GLU P CA 1
ATOM 6731 C C . GLU E 5 58 ? 157.44700 151.38400 110.12800 1.000 63.61000 58 GLU P C 1
ATOM 6732 O O . GLU E 5 58 ? 157.93000 152.49000 109.88000 1.000 63.61000 58 GLU P O 1
ATOM 6738 N N . TRP E 5 59 ? 156.72300 150.69500 109.25500 1.000 70.47000 59 TRP P N 1
ATOM 6739 C CA . TRP E 5 59 ? 156.34100 151.22700 107.95600 1.000 70.47000 59 TRP P CA 1
ATOM 6740 C C . TRP E 5 59 ? 154.83100 151.17000 107.80200 1.000 70.47000 59 TRP P C 1
ATOM 6741 O O . TRP E 5 59 ? 154.23100 150.10000 107.93400 1.000 70.47000 59 TRP P O 1
ATOM 6752 N N . TYR E 5 60 ? 154.23000 152.31900 107.50100 1.000 62.37000 60 TYR P N 1
ATOM 6753 C CA . TYR E 5 60 ? 152.79300 152.45200 107.31900 1.000 62.37000 60 TYR P CA 1
ATOM 6754 C C . TYR E 5 60 ? 152.48200 152.80100 105.87300 1.000 62.37000 60 TYR P C 1
ATOM 6755 O O . TYR E 5 60 ? 153.19700 153.58700 105.25200 1.000 62.37000 60 TYR P O 1
ATOM 6764 N N . LEU E 5 61 ? 151.41800 152.21900 105.34000 1.000 67.68000 61 LEU P N 1
ATOM 6765 C CA . LEU E 5 61 ? 150.94900 152.51800 103.99500 1.000 67.68000 61 LEU P CA 1
ATOM 6766 C C . LEU E 5 61 ? 149.61100 153.23300 104.07800 1.000 67.68000 61 LEU P C 1
ATOM 6767 O O . LEU E 5 61 ? 148.69200 152.75300 104.74800 1.000 67.68000 61 LEU P O 1
ATOM 6772 N N . GLN E 5 62 ? 149.49300 154.36700 103.39200 1.000 69.56000 62 GLN P N 1
ATOM 6773 C CA . GLN E 5 62 ? 148.26400 155.14800 103.39300 1.000 69.56000 62 GLN P CA 1
ATOM 6774 C C . GLN E 5 62 ? 147.74900 155.27300 101.96600 1.000 69.56000 62 GLN P C 1
ATOM 6775 O O . GLN E 5 62 ? 148.41000 155.86900 101.11300 1.000 69.56000 62 GLN P O 1
ATOM 6781 N N . LYS E 5 63 ? 146.56200 154.73900 101.72200 1.000 74.13000 63 LYS P N 1
ATOM 6782 C CA . LYS E 5 63 ? 145.89900 154.87700 100.44000 1.000 74.13000 63 LYS P CA 1
ATOM 6783 C C . LYS E 5 63 ? 145.33800 156.28600 100.29200 1.000 74.13000 63 LYS P C 1
ATOM 6784 O O . LYS E 5 63 ? 145.12200 156.98200 101.28500 1.000 74.13000 63 LYS P O 1
ATOM 6790 N N . PRO E 5 64 ? 145.09100 156.73800 99.06200 1.000 78.06000 64 PRO P N 1
ATOM 6791 C CA . PRO E 5 64 ? 144.59200 158.10900 98.88200 1.000 78.06000 64 PRO P CA 1
ATOM 6792 C C . PRO E 5 64 ? 143.16400 158.23600 99.38900 1.000 78.06000 64 PRO P C 1
ATOM 6793 O O . PRO E 5 64 ? 142.24700 157.60000 98.86600 1.000 78.06000 64 PRO P O 1
ATOM 6797 N N . GLY E 5 65 ? 142.98200 159.07100 100.40800 1.000 78.46000 65 GLY P N 1
ATOM 6798 C CA . GLY E 5 65 ? 141.68400 159.27800 101.01200 1.000 78.46000 65 GLY P CA 1
ATOM 6799 C C . GLY E 5 65 ? 141.35400 158.36900 102.17300 1.000 78.46000 65 GLY P C 1
ATOM 6800 O O . GLY E 5 65 ? 140.22000 158.41000 102.66400 1.000 78.46000 65 GLY P O 1
ATOM 6801 N N . GLN E 5 66 ? 142.30100 157.55700 102.63400 1.000 73.80000 66 GLN P N 1
ATOM 6802 C CA . GLN E 5 66 ? 142.08600 156.64500 103.74600 1.000 73.80000 66 GLN P CA 1
ATOM 6803 C C . GLN E 5 66 ? 143.19500 156.82200 104.77400 1.000 73.80000 66 GLN P C 1
ATOM 6804 O O . GLN E 5 66 ? 144.13300 157.60100 104.58900 1.000 73.80000 66 GLN P O 1
ATOM 6810 N N . SER E 5 67 ? 143.07300 156.15200 105.80800 1.000 65.98000 67 SER P N 1
ATOM 6811 C CA . SER E 5 67 ? 143.92400 156.20100 106.98200 1.000 65.98000 67 SER P CA 1
ATOM 6812 C C . SER E 5 67 ? 145.13100 155.27800 106.82600 1.000 65.98000 67 SER P C 1
ATOM 6813 O O . SER E 5 67 ? 145.06400 154.27800 106.10600 1.000 65.98000 67 SER P O 1
ATOM 6816 N N . PRO E 5 68 ? 146.25000 155.59000 107.49000 1.000 64.13000 68 PRO P N 1
ATOM 6817 C CA . PRO E 5 68 ? 147.44400 154.74600 107.36500 1.000 64.13000 68 PRO P CA 1
ATOM 6818 C C . PRO E 5 68 ? 147.19400 153.32500 107.84700 1.000 64.13000 68 PRO P C 1
ATOM 6819 O O . PRO E 5 68 ? 146.38500 153.08200 108.74200 1.000 64.13000 68 PRO P O 1
ATOM 6823 N N . LYS E 5 69 ? 147.90800 152.38000 107.23900 1.000 65.85000 69 LYS P N 1
ATOM 6824 C CA . LYS E 5 69 ? 147.80900 150.96900 107.58700 1.000 65.85000 69 LYS P CA 1
ATOM 6825 C C . LYS E 5 69 ? 149.19200 150.43500 107.92700 1.000 65.85000 69 LYS P C 1
ATOM 6826 O O . LYS E 5 69 ? 150.13800 150.62900 107.16100 1.000 65.85000 69 LYS P O 1
ATOM 6828 N N . LEU E 5 70 ? 149.30400 149.75300 109.06400 1.000 64.67000 70 LEU P N 1
ATOM 6829 C CA . LEU E 5 70 ? 150.58100 149.18700 109.47700 1.000 64.67000 70 LEU P CA 1
ATOM 6830 C C . LEU E 5 70 ? 150.96300 148.01400 108.59100 1.000 64.67000 70 LEU P C 1
ATOM 6831 O O . LEU E 5 70 ? 150.12300 147.18300 108.23800 1.000 64.67000 70 LEU P O 1
ATOM 6836 N N . LEU E 5 71 ? 152.24300 147.94500 108.23000 1.000 67.91000 71 LEU P N 1
ATOM 6837 C CA . LEU E 5 71 ? 152.74200 146.90400 107.34300 1.000 67.91000 71 LEU P CA 1
ATOM 6838 C C . LEU E 5 71 ? 153.68700 145.93500 108.04200 1.000 67.91000 71 LEU P C 1
ATOM 6839 O O . LEU E 5 71 ? 153.41600 144.73300 108.07400 1.000 67.91000 71 LEU P O 1
ATOM 6844 N N . ILE E 5 72 ? 154.79700 146.41600 108.59900 1.000 69.01000 72 ILE P N 1
ATOM 6845 C CA . ILE E 5 72 ? 155.74600 145.56700 109.30900 1.000 69.01000 72 ILE P CA 1
ATOM 6846 C C . ILE E 5 72 ? 155.90100 146.11800 110.71900 1.000 69.01000 72 ILE P C 1
ATOM 6847 O O . ILE E 5 72 ? 156.29100 147.27600 110.90400 1.000 69.01000 72 ILE P O 1
ATOM 6852 N N . TYR E 5 73 ? 155.60100 145.28300 111.71600 1.000 69.03000 73 TYR P N 1
ATOM 6853 C CA . TYR E 5 73 ? 155.38100 145.78900 113.06500 1.000 69.03000 73 TYR P CA 1
ATOM 6854 C C . TYR E 5 73 ? 156.66400 146.17500 113.77600 1.000 69.03000 73 TYR P C 1
ATOM 6855 O O . TYR E 5 73 ? 156.60800 146.89000 114.77800 1.000 69.03000 73 TYR P O 1
ATOM 6864 N N . ARG E 5 74 ? 157.80700 145.71800 113.29100 1.000 70.97000 74 ARG P N 1
ATOM 6865 C CA . ARG E 5 74 ? 159.09800 146.22400 113.72900 1.000 70.97000 74 ARG P CA 1
ATOM 6866 C C . ARG E 5 74 ? 160.03200 146.08300 112.53600 1.000 70.97000 74 ARG P C 1
ATOM 6867 O O . ARG E 5 74 ? 159.57700 145.89500 111.40400 1.000 70.97000 74 ARG P O 1
ATOM 6875 N N . VAL E 5 75 ? 161.33600 146.16900 112.76700 1.000 72.13000 75 VAL P N 1
ATOM 6876 C CA . VAL E 5 75 ? 162.23700 146.10300 111.62800 1.000 72.13000 75 VAL P CA 1
ATOM 6877 C C . VAL E 5 75 ? 162.29600 144.66100 111.14400 1.000 72.13000 75 VAL P C 1
ATOM 6878 O O . VAL E 5 75 ? 162.56800 143.74100 111.92300 1.000 72.13000 75 VAL P O 1
ATOM 6882 N N . SER E 5 76 ? 161.99800 144.45800 109.86300 1.000 75.29000 76 SER P N 1
ATOM 6883 C CA . SER E 5 76 ? 162.14500 143.20600 109.12800 1.000 75.29000 76 SER P CA 1
ATOM 6884 C C . SER E 5 76 ? 161.09500 142.14700 109.44500 1.000 75.29000 76 SER P C 1
ATOM 6885 O O . SER E 5 76 ? 161.15000 141.06200 108.85400 1.000 75.29000 76 SER P O 1
ATOM 6887 N N . ASN E 5 77 ? 160.14200 142.40500 110.33600 1.000 71.72000 77 ASN P N 1
ATOM 6888 C CA . ASN E 5 77 ? 159.10500 141.42900 110.65100 1.000 71.72000 77 ASN P CA 1
ATOM 6889 C C . ASN E 5 77 ? 157.73800 142.02700 110.36300 1.000 71.72000 77 ASN P C 1
ATOM 6890 O O . ASN E 5 77 ? 157.45000 143.15300 110.77500 1.000 71.72000 77 ASN P O 1
ATOM 6895 N N . ARG E 5 78 ? 156.90200 141.26400 109.66000 1.000 72.07000 78 ARG P N 1
ATOM 6896 C CA . ARG E 5 78 ? 155.68600 141.78200 109.04800 1.000 72.07000 78 ARG P CA 1
ATOM 6897 C C . ARG E 5 78 ? 154.48300 141.67000 109.97400 1.000 72.07000 78 ARG P C 1
ATOM 6898 O O . ARG E 5 78 ? 154.34500 140.70400 110.72700 1.000 72.07000 78 ARG P O 1
ATOM 6900 N N . PHE E 5 79 ? 153.61600 142.68000 109.91100 1.000 70.54000 79 PHE P N 1
ATOM 6901 C CA . PHE E 5 79 ? 152.38300 142.71300 110.68700 1.000 70.54000 79 PHE P CA 1
ATOM 6902 C C . PHE E 5 79 ? 151.29600 141.83300 110.08200 1.000 70.54000 79 PHE P C 1
ATOM 6903 O O . PHE E 5 79 ? 150.48400 141.26500 110.82100 1.000 70.54000 79 PHE P O 1
ATOM 6911 N N . SER E 5 80 ? 151.25500 141.71800 108.75800 1.000 75.14000 80 SER P N 1
ATOM 6912 C CA . SER E 5 80 ? 150.25300 140.89600 108.08100 1.000 75.14000 80 SER P CA 1
ATOM 6913 C C . SER E 5 80 ? 150.64400 140.60800 106.63500 1.000 75.14000 80 SER P C 1
ATOM 6914 O O . SER E 5 80 ? 149.79800 140.63700 105.74000 1.000 75.14000 80 SER P O 1
ATOM 6917 N N . PHE E 5 86 ? 156.41200 142.10000 100.11200 1.000 81.59000 86 PHE P N 1
ATOM 6918 C CA . PHE E 5 86 ? 156.79400 143.07100 101.13000 1.000 81.59000 86 PHE P CA 1
ATOM 6919 C C . PHE E 5 86 ? 157.95200 142.57600 101.98200 1.000 81.59000 86 PHE P C 1
ATOM 6920 O O . PHE E 5 86 ? 158.98700 142.17000 101.45900 1.000 81.59000 86 PHE P O 1
ATOM 6928 N N . SER E 5 87 ? 157.76200 142.62900 103.30100 1.000 83.06000 87 SER P N 1
ATOM 6929 C CA . SER E 5 87 ? 158.74200 142.14500 104.27200 1.000 83.06000 87 SER P CA 1
ATOM 6930 C C . SER E 5 87 ? 160.09300 142.83900 104.09800 1.000 83.06000 87 SER P C 1
ATOM 6931 O O . SER E 5 87 ? 161.13600 142.19800 103.96300 1.000 83.06000 87 SER P O 1
ATOM 6933 N N . GLY E 5 88 ? 160.06300 144.16700 104.09900 1.000 82.41000 88 GLY P N 1
ATOM 6934 C CA . GLY E 5 88 ? 161.29500 144.92700 104.02600 1.000 82.41000 88 GLY P CA 1
ATOM 6935 C C . GLY E 5 88 ? 162.11500 144.81200 105.29700 1.000 82.41000 88 GLY P C 1
ATOM 6936 O O . GLY E 5 88 ? 161.58900 144.67300 106.39800 1.000 82.41000 88 GLY P O 1
ATOM 6937 N N . SER E 5 89 ? 163.43200 144.89400 105.13800 1.000 83.63000 89 SER P N 1
ATOM 6938 C CA . SER E 5 89 ? 164.36100 144.71500 106.24200 1.000 83.63000 89 SER P CA 1
ATOM 6939 C C . SER E 5 89 ? 165.40000 145.82400 106.24300 1.000 83.63000 89 SER P C 1
ATOM 6940 O O . SER E 5 89 ? 165.71900 146.40300 105.20100 1.000 83.63000 89 SER P O 1
ATOM 6943 N N . GLY E 5 90 ? 165.93000 146.10500 107.42800 1.000 85.03000 90 GLY P N 1
ATOM 6944 C CA . GLY E 5 90 ? 166.97300 147.09700 107.58700 1.000 85.03000 90 GLY P CA 1
ATOM 6945 C C . GLY E 5 90 ? 167.70300 146.84800 108.88800 1.000 85.03000 90 GLY P C 1
ATOM 6946 O O . GLY E 5 90 ? 167.34600 145.96100 109.66500 1.000 85.03000 90 GLY P O 1
ATOM 6947 N N . SER E 5 91 ? 168.75000 147.63700 109.11000 1.000 86.66000 91 SER P N 1
ATOM 6948 C CA . SER E 5 91 ? 169.52700 147.53000 110.33700 1.000 86.66000 91 SER P CA 1
ATOM 6949 C C . SER E 5 91 ? 170.37800 148.77900 110.48700 1.000 86.66000 91 SER P C 1
ATOM 6950 O O . SER E 5 91 ? 170.65400 149.48300 109.51400 1.000 86.66000 91 SER P O 1
ATOM 6953 N N . GLY E 5 92 ? 170.80000 149.04000 111.72100 1.000 86.65000 92 GLY P N 1
ATOM 6954 C CA . GLY E 5 92 ? 171.66500 150.18300 111.92200 1.000 86.65000 92 GLY P CA 1
ATOM 6955 C C . GLY E 5 92 ? 170.90200 151.48800 111.81400 1.000 86.65000 92 GLY P C 1
ATOM 6956 O O . GLY E 5 92 ? 169.71200 151.56700 112.10800 1.000 86.65000 92 GLY P O 1
ATOM 6957 N N . THR E 5 93 ? 171.61600 152.54100 111.41700 1.000 86.94000 93 THR P N 1
ATOM 6958 C CA . THR E 5 93 ? 170.98600 153.85000 111.28000 1.000 86.94000 93 THR P CA 1
ATOM 6959 C C . THR E 5 93 ? 170.08900 153.90900 110.04900 1.000 86.94000 93 THR P C 1
ATOM 6960 O O . THR E 5 93 ? 168.96000 154.40500 110.11400 1.000 86.94000 93 THR P O 1
ATOM 6964 N N . ASP E 5 94 ? 170.57300 153.40800 108.91700 1.000 85.73000 94 ASP P N 1
ATOM 6965 C CA . ASP E 5 94 ? 169.78500 153.42100 107.69300 1.000 85.73000 94 ASP P CA 1
ATOM 6966 C C . ASP E 5 94 ? 168.81800 152.24600 107.67100 1.000 85.73000 94 ASP P C 1
ATOM 6967 O O . ASP E 5 94 ? 169.15100 151.14000 108.10100 1.000 85.73000 94 ASP P O 1
ATOM 6969 N N . PHE E 5 95 ? 167.61800 152.48800 107.15600 1.000 80.36000 95 PHE P N 1
ATOM 6970 C CA . PHE E 5 95 ? 166.57600 151.47600 107.10600 1.000 80.36000 95 PHE P CA 1
ATOM 6971 C C . PHE E 5 95 ? 165.98100 151.41800 105.70800 1.000 80.36000 95 PHE P C 1
ATOM 6972 O O . PHE E 5 95 ? 165.92400 152.42800 105.00200 1.000 80.36000 95 PHE P O 1
ATOM 6980 N N . THR E 5 96 ? 165.53300 150.22600 105.31500 1.000 81.78000 96 THR P N 1
ATOM 6981 C CA . THR E 5 96 ? 165.02000 150.00100 103.97000 1.000 81.78000 96 THR P CA 1
ATOM 6982 C C . THR E 5 96 ? 163.78700 149.10900 103.99900 1.000 81.78000 96 THR P C 1
ATOM 6983 O O . THR E 5 96 ? 163.63200 148.26000 104.88100 1.000 81.78000 96 THR P O 1
ATOM 6985 N N . LEU E 5 97 ? 162.90900 149.31900 103.01700 1.000 81.67000 97 LEU P N 1
ATOM 6986 C CA . LEU E 5 97 ? 161.73000 148.49400 102.78200 1.000 81.67000 97 LEU P CA 1
ATOM 6987 C C . LEU E 5 97 ? 161.68300 148.08200 101.32000 1.000 81.67000 97 LEU P C 1
ATOM 6988 O O . LEU E 5 97 ? 161.93800 148.89600 100.42800 1.000 81.67000 97 LEU P O 1
ATOM 6993 N N . LYS E 5 98 ? 161.35400 146.81500 101.08000 1.000 83.30000 98 LYS P N 1
ATOM 6994 C CA . LYS E 5 98 ? 161.41600 146.22000 99.75300 1.000 83.30000 98 LYS P CA 1
ATOM 6995 C C . LYS E 5 98 ? 160.02700 145.78600 99.31600 1.000 83.30000 98 LYS P C 1
ATOM 6996 O O . LYS E 5 98 ? 159.31200 145.13000 100.08000 1.000 83.30000 98 LYS P O 1
ATOM 6998 N N . ILE E 5 99 ? 159.66400 146.14000 98.08500 1.000 84.11000 99 ILE P N 1
ATOM 6999 C CA . ILE E 5 99 ? 158.35200 145.84000 97.51400 1.000 84.11000 99 ILE P CA 1
ATOM 7000 C C . ILE E 5 99 ? 157.23700 146.43800 98.36700 1.000 84.11000 99 ILE P C 1
ATOM 7001 O O . ILE E 5 99 ? 157.09300 147.65800 98.45600 1.000 84.11000 99 ILE P O 1
ATOM 7003 N N . ASP E 5 106 ? 150.09000 148.05600 97.68400 1.000 78.64000 106 ASP P N 1
ATOM 7004 C CA . ASP E 5 106 ? 150.07400 148.50600 96.29900 1.000 78.64000 106 ASP P CA 1
ATOM 7005 C C . ASP E 5 106 ? 150.43200 149.98400 96.19300 1.000 78.64000 106 ASP P C 1
ATOM 7006 O O . ASP E 5 106 ? 151.36600 150.45700 96.83900 1.000 78.64000 106 ASP P O 1
ATOM 7008 N N . LEU E 5 107 ? 149.68700 150.71100 95.36600 1.000 81.18000 107 LEU P N 1
ATOM 7009 C CA . LEU E 5 107 ? 149.91100 152.14200 95.22700 1.000 81.18000 107 LEU P CA 1
ATOM 7010 C C . LEU E 5 107 ? 149.50000 152.86500 96.50500 1.000 81.18000 107 LEU P C 1
ATOM 7011 O O . LEU E 5 107 ? 148.50900 152.51000 97.14700 1.000 81.18000 107 LEU P O 1
ATOM 7013 N N . GLY E 5 108 ? 150.27100 153.87700 96.87400 1.000 77.86000 108 GLY P N 1
ATOM 7014 C CA . GLY E 5 108 ? 150.01000 154.60600 98.09700 1.000 77.86000 108 GLY P CA 1
ATOM 7015 C C . GLY E 5 108 ? 151.21700 155.43800 98.47800 1.000 77.86000 108 GLY P C 1
ATOM 7016 O O . GLY E 5 108 ? 152.12800 155.64100 97.68000 1.000 77.86000 108 GLY P O 1
ATOM 7017 N N . VAL E 5 109 ? 151.20000 155.91400 99.71900 1.000 73.12000 109 VAL P N 1
ATOM 7018 C CA . VAL E 5 109 ? 152.31300 156.66500 100.28800 1.000 73.12000 109 VAL P CA 1
ATOM 7019 C C . VAL E 5 109 ? 152.80700 155.92900 101.52400 1.000 73.12000 109 VAL P C 1
ATOM 7020 O O . VAL E 5 109 ? 152.00700 155.51900 102.37000 1.000 73.12000 109 VAL P O 1
ATOM 7024 N N . TYR E 5 110 ? 154.12200 155.75400 101.61900 1.000 71.01000 110 TYR P N 1
ATOM 7025 C CA . TYR E 5 110 ? 154.75100 154.96200 102.66700 1.000 71.01000 110 TYR P CA 1
ATOM 7026 C C . TYR E 5 110 ? 155.46700 155.87500 103.64700 1.000 71.01000 110 TYR P C 1
ATOM 7027 O O . TYR E 5 110 ? 156.27400 156.71200 103.23900 1.000 71.01000 110 TYR P O 1
ATOM 7036 N N . TYR E 5 111 ? 155.18800 155.70300 104.93400 1.000 69.25000 111 TYR P N 1
ATOM 7037 C CA . TYR E 5 111 ? 155.84500 156.46900 105.97800 1.000 69.25000 111 TYR P CA 1
ATOM 7038 C C . TYR E 5 111 ? 156.62600 155.53100 106.88600 1.000 69.25000 111 TYR P C 1
ATOM 7039 O O . TYR E 5 111 ? 156.22600 154.39000 107.12000 1.000 69.25000 111 TYR P O 1
ATOM 7048 N N . CYS E 5 112 ? 157.75900 156.02200 107.37500 1.000 71.02000 112 CYS P N 1
ATOM 7049 C CA . CYS E 5 112 ? 158.58300 155.33300 108.35500 1.000 71.02000 112 CYS P CA 1
ATOM 7050 C C . CYS E 5 112 ? 158.45800 156.05500 109.68800 1.000 71.02000 112 CYS P C 1
ATOM 7051 O O . CYS E 5 112 ? 158.45300 157.28700 109.73600 1.000 71.02000 112 CYS P O 1
ATOM 7054 N N . PHE E 5 113 ? 158.33100 155.28900 110.76200 1.000 59.55000 113 PHE P N 1
ATOM 7055 C CA . PHE E 5 113 ? 158.00000 155.82900 112.06900 1.000 59.55000 113 PHE P CA 1
ATOM 7056 C C . PHE E 5 113 ? 158.91600 155.21600 113.11600 1.000 59.55000 113 PHE P C 1
ATOM 7057 O O . PHE E 5 113 ? 159.22000 154.02500 113.05300 1.000 59.55000 113 PHE P O 1
ATOM 7065 N N . GLN E 5 114 ? 159.36500 156.02800 114.07200 1.000 63.86000 114 GLN P N 1
ATOM 7066 C CA . GLN E 5 114 ? 160.17400 155.53900 115.17700 1.000 63.86000 114 GLN P CA 1
ATOM 7067 C C . GLN E 5 114 ? 159.45900 155.82500 116.48700 1.000 63.86000 114 GLN P C 1
ATOM 7068 O O . GLN E 5 114 ? 158.87100 156.89500 116.66500 1.000 63.86000 114 GLN P O 1
ATOM 7074 N N . GLY E 5 115 ? 159.52000 154.87500 117.40800 1.000 61.51000 115 GLY P N 1
ATOM 7075 C CA . GLY E 5 115 ? 158.89700 155.06300 118.69800 1.000 61.51000 115 GLY P CA 1
ATOM 7076 C C . GLY E 5 115 ? 159.89100 154.95500 119.83000 1.000 61.51000 115 GLY P C 1
ATOM 7077 O O . GLY E 5 115 ? 159.52300 155.03600 121.00400 1.000 61.51000 115 GLY P O 1
ATOM 7078 N N . SER E 5 116 ? 161.16500 154.77900 119.47900 1.000 66.42000 116 SER P N 1
ATOM 7079 C CA . SER E 5 116 ? 162.19100 154.55600 120.48900 1.000 66.42000 116 SER P CA 1
ATOM 7080 C C . SER E 5 116 ? 162.54900 155.83000 121.24300 1.000 66.42000 116 SER P C 1
ATOM 7081 O O . SER E 5 116 ? 162.84900 155.77100 122.43900 1.000 66.42000 116 SER P O 1
ATOM 7084 N N . HIS E 5 117 ? 162.52400 156.98200 120.58500 1.000 69.73000 117 HIS P N 1
ATOM 7085 C CA . HIS E 5 117 ? 162.93200 158.23100 121.21500 1.000 69.73000 117 HIS P CA 1
ATOM 7086 C C . HIS E 5 117 ? 161.75400 159.19200 121.26700 1.000 69.73000 117 HIS P C 1
ATOM 7087 O O . HIS E 5 117 ? 161.18500 159.54100 120.22900 1.000 69.73000 117 HIS P O 1
ATOM 7094 N N . VAL E 5 118 ? 161.40100 159.61700 122.47200 1.000 68.90000 118 VAL P N 1
ATOM 7095 C CA . VAL E 5 118 ? 160.35100 160.62600 122.65400 1.000 68.90000 118 VAL P CA 1
ATOM 7096 C C . VAL E 5 118 ? 160.89000 161.99100 122.23900 1.000 68.90000 118 VAL P C 1
ATOM 7097 O O . VAL E 5 118 ? 162.03700 162.32900 122.58100 1.000 68.90000 118 VAL P O 1
ATOM 7101 N N . PRO E 5 119 ? 160.13300 162.79600 121.47700 1.000 67.55000 119 PRO P N 1
ATOM 7102 C CA . PRO E 5 119 ? 158.81400 162.49800 120.91200 1.000 67.55000 119 PRO P CA 1
ATOM 7103 C C . PRO E 5 119 ? 158.89700 161.61800 119.67700 1.000 67.55000 119 PRO P C 1
ATOM 7104 O O . PRO E 5 119 ? 159.89400 161.67400 118.96000 1.000 67.55000 119 PRO P O 1
ATOM 7108 N N . TRP E 5 120 ? 157.86100 160.81900 119.43600 1.000 60.63000 120 TRP P N 1
ATOM 7109 C CA . TRP E 5 120 ? 157.86000 159.92200 118.29100 1.000 60.63000 120 TRP P CA 1
ATOM 7110 C C . TRP E 5 120 ? 157.75400 160.72600 117.00500 1.000 60.63000 120 TRP P C 1
ATOM 7111 O O . TRP E 5 120 ? 157.08600 161.75900 116.95500 1.000 60.63000 120 TRP P O 1
ATOM 7122 N N . THR E 5 121 ? 158.44200 160.26300 115.96800 1.000 63.19000 121 THR P N 1
ATOM 7123 C CA . THR E 5 121 ? 158.62300 161.03600 114.75000 1.000 63.19000 121 THR P CA 1
ATOM 7124 C C . THR E 5 121 ? 158.20100 160.21900 113.53900 1.000 63.19000 121 THR P C 1
ATOM 7125 O O . THR E 5 121 ? 158.51600 159.03200 113.44000 1.000 63.19000 121 THR P O 1
ATOM 7129 N N . PHE E 5 122 ? 157.48400 160.85800 112.62300 1.000 61.36000 122 PHE P N 1
ATOM 7130 C CA . PHE E 5 122 ? 157.09300 160.25600 111.36000 1.000 61.36000 122 PHE P CA 1
ATOM 7131 C C . PHE E 5 122 ? 158.03700 160.68100 110.24400 1.000 61.36000 122 PHE P C 1
ATOM 7132 O O . PHE E 5 122 ? 158.66500 161.74000 110.29400 1.000 61.36000 122 PHE P O 1
ATOM 7140 N N . GLY E 5 123 ? 158.11300 159.84400 109.21700 1.000 66.76000 123 GLY P N 1
ATOM 7141 C CA . GLY E 5 123 ? 158.90900 160.14600 108.05200 1.000 66.76000 123 GLY P CA 1
ATOM 7142 C C . GLY E 5 123 ? 158.23100 161.13700 107.13000 1.000 66.76000 123 GLY P C 1
ATOM 7143 O O . GLY E 5 123 ? 157.10000 161.56800 107.33900 1.000 66.76000 123 GLY P O 1
ATOM 7144 N N . GLY E 5 124 ? 158.96400 161.52200 106.08900 1.000 71.44000 124 GLY P N 1
ATOM 7145 C CA . GLY E 5 124 ? 158.40400 162.42900 105.10400 1.000 71.44000 124 GLY P CA 1
ATOM 7146 C C . GLY E 5 124 ? 157.30200 161.79500 104.28100 1.000 71.44000 124 GLY P C 1
ATOM 7147 O O . GLY E 5 124 ? 156.29300 162.43700 103.98000 1.000 71.44000 124 GLY P O 1
ATOM 7148 N N . GLY E 5 125 ? 157.47200 160.54000 103.91100 1.000 76.07000 125 GLY P N 1
ATOM 7149 C CA . GLY E 5 125 ? 156.50000 159.85700 103.07600 1.000 76.07000 125 GLY P CA 1
ATOM 7150 C C . GLY E 5 125 ? 157.04500 159.70100 101.67000 1.000 76.07000 125 GLY P C 1
ATOM 7151 O O . GLY E 5 125 ? 157.74900 160.57600 101.15400 1.000 76.07000 125 GLY P O 1
ATOM 7152 N N . THR E 5 126 ? 156.72200 158.57700 101.04200 1.000 79.11000 126 THR P N 1
ATOM 7153 C CA . THR E 5 126 ? 157.20300 158.26400 99.70200 1.000 79.11000 126 THR P CA 1
ATOM 7154 C C . THR E 5 126 ? 156.01200 157.94200 98.81100 1.000 79.11000 126 THR P C 1
ATOM 7155 O O . THR E 5 126 ? 155.41200 156.87100 98.93700 1.000 79.11000 126 THR P O 1
ATOM 7159 N N . LYS E 5 127 ? 155.66800 158.86200 97.91400 1.000 83.66000 127 LYS P N 1
ATOM 7160 C CA . LYS E 5 127 ? 154.60400 158.59900 96.95800 1.000 83.66000 127 LYS P CA 1
ATOM 7161 C C . LYS E 5 127 ? 155.05400 157.54000 95.96900 1.000 83.66000 127 LYS P C 1
ATOM 7162 O O . LYS E 5 127 ? 156.18800 157.55900 95.49000 1.000 83.66000 127 LYS P O 1
ATOM 7168 N N . LEU E 5 128 ? 154.16300 156.61200 95.65900 1.000 85.13000 128 LEU P N 1
ATOM 7169 C CA . LEU E 5 128 ? 154.42600 155.57700 94.67100 1.000 85.13000 128 LEU P CA 1
ATOM 7170 C C . LEU E 5 128 ? 153.55800 155.84800 93.44900 1.000 85.13000 128 LEU P C 1
ATOM 7171 O O . LEU E 5 128 ? 152.32700 155.79900 93.53500 1.000 85.13000 128 LEU P O 1
ATOM 7176 N N . GLU E 5 129 ? 154.20100 156.12400 92.31700 1.000 90.11000 129 GLU P N 1
ATOM 7177 C CA . GLU E 5 129 ? 153.48300 156.49600 91.10700 1.000 90.11000 129 GLU P CA 1
ATOM 7178 C C . GLU E 5 129 ? 152.80500 155.28600 90.47300 1.000 90.11000 129 GLU P C 1
ATOM 7179 O O . GLU E 5 129 ? 153.23300 154.14300 90.64100 1.000 90.11000 129 GLU P O 1
ATOM 7181 N N . ILE E 5 130 ? 151.71800 155.55300 89.74800 1.000 92.47000 130 ILE P N 1
ATOM 7182 C CA . ILE E 5 130 ? 150.97500 154.48200 89.09100 1.000 92.47000 130 ILE P CA 1
ATOM 7183 C C . ILE E 5 130 ? 151.75900 153.91700 87.91400 1.000 92.47000 130 ILE P C 1
ATOM 7184 O O . ILE E 5 130 ? 151.75700 152.70400 87.67700 1.000 92.47000 130 ILE P O 1
ATOM 7186 N N . LYS E 5 131 ? 152.42500 154.77800 87.15200 1.000 90.51000 131 LYS P N 1
ATOM 7187 C CA . LYS E 5 131 ? 153.11900 154.34700 85.94300 1.000 90.51000 131 LYS P CA 1
ATOM 7188 C C . LYS E 5 131 ? 154.28900 153.42500 86.25500 1.000 90.51000 131 LYS P C 1
ATOM 7189 O O . LYS E 5 131 ? 154.84300 152.79200 85.35700 1.000 90.51000 131 LYS P O 1
#

Sequence (912 aa):
MLPRWELALYLLASLGFHFYSFYEVYKVSREHEEELDQEFELETDTLFGGLKKDATDFEWSFWMEWGKQWLVWLLLGHMVVSQMATLLARKHRPWILMLYGMWACWCVLGTPGVAMVLLHTTISFCVAQFRSQLLTWLCSLLLLSTLRLQGVEEVKRRWYKTENEYYLLQFTLTVRCLYYTSFSLELCWQQLPAASTSYSFPWMLAYVFYYPVLHNGPILSFSEFIKQMQQQEHDSLKASLCVLALGLGRLLCWWWLAELMAHLMYMHAIYSSIPLLETVSCWTLGGLALAQVLFFYVKYLVLFGVPALLMRLDGLTPPALPRCVSTMFSFTGMWRYFDVGLHNFLIRYVYIPVGGSQHGLLGTLFSTAMTFAFVSYWHGGYDYLWCWAALNWLGVTVENGVRRLVETPCIQDSLARYFSPQARRRFHAALASCSTSMLILSNLVFLGGNEVGKTYWNRIFIQGWPWVTLSVLGFLYCYSHVGIAWAQTYAQVQLRQSGAELAKPGASVKMSCKASGYTFTNYWLHWIKQRPGQGLEWIGYISPNTGSTEYSQKFKDRATLTADKSSSTAYMQLSSLTSEDSAVYYCAGSRITGTWFAYWGQGTLVTVSDVLMTQTPLSLPVSLGDQVSISCRSSQSIVHNTYLEWYLQKPGQSPKLLIYWVSNRFSGVPDRFSGSGSGTDFTLKISRVEAEDLGVYYCFQGSHVPWTFGGGTKLEIKIQLVQSGPELVKISCKASGYTFTNYGMNWVRQAPGKGLKWMGWINTYTGEPTYADDFKGRFAFSLETAYLQINDMATYFCARVWNYDYYFDYWGQGTTLTVLMTQTPLSLPVSISCRSSQSIVHSNGNTYLEWYLQKPGQSPKLLIYRVSNRFSFSGSGSGTDFTLKIDLGVYYCFQGSHVPWTFGGGTKLEIK

Radius of gyration: 35.86 Å; Cα contacts (8 Å, |Δi|>4): 1707; chains: 5; bounding box: 56×77×130 Å